Protein AF-0000000072488975 (afdb_homodimer)

InterPro domains:
  IPR004291 Transposase IS66, central domain [PF03050] (197-456)
  IPR052344 Transposase-related protein [PTHR33678] (22-481)

Foldseek 3Di:
DPPPPVVVVVVVVVVVVVVVVVVVVVVVVVVVVVVVVVVVVVVVVVVVVVVVVVVVVVVVVVVVVVVCVVVVADQDAVQQAVPPLVPGDPVRVVVRVPDDPPDPPPDDPDDPPPDPPPPDDDDPDDDDDDDDDDQADPPPRDGCVPPDDDDDDDDDDDDDPQQEDDDDDDDWDWDQDPPPRDTDGPDDDDDPQPPDDDDLLVLLVLLCCCQVVLAALVVSQVCCCVRHVDHDDSVVNLVSLLLLLVLCVVVLVVLLVVLLVDAEKEKDKDWADEQNAIWIWIWIDALQFIAIATGRDPALVVVCVSNPPSQQRHEYEYALDVRNVVDRHVAYAHAVSNVLSNLVNQCVVPVPDCLSVQVNVLLVVLLVVCVVVLADADDCVVSLVSLVVSLPDDCVVDDVSVVVSSVSCVVCSVRQNVCNRGSSYDNHSVVRVVLCVSVVVSCVNHPHHHHPSSVRSSSSLSRQQVSCVSVVHDSSVSSSVSD/DPPPPVVVVVVVVVVVVVVVVVVVVVVVVVVVVVVVVVVVVVVVVVVVVVVVVVVVVVVVVVVVVVVCVVVVADQDAVQQAVPPLVPGDPVRVVVRVPDDPPDPPPDDPDDDPPDPPPPDDDDPDDDDDDDDDDQADPPPRDGCPPPDDDDDDDDDDDDDPQQEDDDDDDDWDWDQDPPPRDTDGPDDDDDPQPPDDDDLLVLLVLLCCCQVVLAALVVSQVCCCVRHVDHDDSVVNLVSLLLLLVLCVVVLVVLLVVLLVDAEKEKDKDWADEQNAIWIWIWIDALQFIAIATGRDPALVVVCVSNPPSQQRHEYEYALDVRNVVDRHVHYAHAVSNVLSNLVNQCVVPVVDCLSVQVNVLLVVLLVVCVVVLADADDCVVSLVSLVVSLPDDCVVDDVSVVVSSVSCVVCSVRQNVCNRGSSYDNHNVVRVVLCVSVVVSCVNHPHHHHPSSVRSSSSLSRQQVSCVSVVHHSSVSSSVSD

Radius of gyration: 43.33 Å; Cα contacts (8 Å, |Δi|>4): 1420; chains: 2; bounding box: 83×183×120 Å

Nearest PDB structures (foldseek):
  6xg8-assembly1_A  TM=6.462E-01  e=2.838E-07  Acetivibrio thermocellus ATCC 27405
  6xgx-assembly1_B  TM=6.124E-01  e=3.866E-06  Acetivibrio thermocellus ATCC 27405
  7u32-assembly1_F  TM=2.667E-01  e=1.579E-02  Visna/maedi virus EV1 KV1772
  6xg8-assembly1_A  TM=5.876E-01  e=4.178E-07  Acetivibrio thermocellus ATCC 27405
  6xgx-assembly1_B  TM=6.018E-01  e=5.682E-06  Acetivibrio thermocellus ATCC 27405

Structure (mmCIF, N/CA/C/O backbone):
data_AF-0000000072488975-model_v1
#
loop_
_entity.id
_entity.type
_entity.pdbx_description
1 polymer Transposase
#
loop_
_atom_site.group_PDB
_atom_site.id
_atom_site.type_symbol
_atom_site.label_atom_id
_atom_site.label_alt_id
_atom_site.label_comp_id
_atom_site.label_asym_id
_atom_site.label_entity_id
_atom_site.label_seq_id
_atom_site.pdbx_PDB_ins_code
_atom_site.Cartn_x
_atom_site.Cartn_y
_atom_site.Cartn_z
_atom_site.occupancy
_atom_site.B_iso_or_equiv
_atom_site.auth_seq_id
_atom_site.auth_comp_id
_atom_site.auth_asym_id
_atom_site.auth_atom_id
_atom_site.pdbx_PDB_model_num
ATOM 1 N N . MET A 1 1 ? -13.312 122.438 52.625 1 31.11 1 MET A N 1
ATOM 2 C CA . MET A 1 1 ? -12.516 121.625 51.75 1 31.11 1 MET A CA 1
ATOM 3 C C . MET A 1 1 ? -12.344 120.188 52.344 1 31.11 1 MET A C 1
ATOM 5 O O . MET A 1 1 ? -11.375 119.5 52.031 1 31.11 1 MET A O 1
ATOM 9 N N . LYS A 1 2 ? -13.086 119.812 53.25 1 50.75 2 LYS A N 1
ATOM 10 C CA . LYS A 1 2 ? -13.188 118.688 54.156 1 50.75 2 LYS A CA 1
ATOM 11 C C . LYS A 1 2 ? -13.5 117.375 53.406 1 50.75 2 LYS A C 1
ATOM 13 O O . LYS A 1 2 ? -13.727 116.312 54.031 1 50.75 2 LYS A O 1
ATOM 18 N N . GLN A 1 3 ? -13.836 117.438 52.031 1 47.75 3 GLN A N 1
ATOM 19 C CA . GLN A 1 3 ? -14.445 116.375 51.281 1 47.75 3 GLN A CA 1
ATOM 20 C C . GLN A 1 3 ? -13.422 115.312 50.938 1 47.75 3 GLN A C 1
ATOM 22 O O . GLN A 1 3 ? -13.758 114.312 50.281 1 47.75 3 GLN A O 1
ATOM 27 N N . PRO A 1 4 ? -12.172 115.438 51.031 1 54.09 4 PRO A N 1
ATOM 28 C CA . PRO A 1 4 ? -11.156 114.562 50.438 1 54.09 4 PRO A CA 1
ATOM 29 C C . PRO A 1 4 ? -11.031 113.25 51.125 1 54.09 4 PRO A C 1
ATOM 31 O O . PRO A 1 4 ? -10.602 112.25 50.5 1 54.09 4 PRO A O 1
ATOM 34 N N . VAL A 1 5 ? -11.367 113.062 52.312 1 56.78 5 VAL A N 1
ATOM 35 C CA . VAL A 1 5 ? -11.055 111.875 53.125 1 56.78 5 VAL A CA 1
ATOM 36 C C . VAL A 1 5 ? -12.039 110.75 52.812 1 56.78 5 VAL A C 1
ATOM 38 O O . VAL A 1 5 ? -11.664 109.562 52.781 1 56.78 5 VAL A O 1
ATOM 41 N N . ASN A 1 6 ? -13.281 111.062 52.469 1 58.75 6 ASN A N 1
ATOM 42 C CA . ASN A 1 6 ? -14.312 110.062 52.188 1 58.75 6 ASN A CA 1
ATOM 43 C C . ASN A 1 6 ? -14.008 109.312 50.906 1 58.75 6 ASN A C 1
ATOM 45 O O . ASN A 1 6 ? -14.336 108.125 50.781 1 58.75 6 ASN A O 1
ATOM 49 N N . ASP A 1 7 ? -13.172 109.875 50.062 1 67.5 7 ASP A N 1
ATOM 50 C CA . ASP A 1 7 ? -12.859 109.312 48.75 1 67.5 7 ASP A CA 1
ATOM 51 C C . ASP A 1 7 ? -11.773 108.25 48.844 1 67.5 7 ASP A C 1
ATOM 53 O O . ASP A 1 7 ? -11.828 107.188 48.156 1 67.5 7 ASP A O 1
ATOM 57 N N . ILE A 1 8 ? -11.07 108.25 49.875 1 71.88 8 ILE A N 1
ATOM 58 C CA . ILE A 1 8 ? -9.938 107.375 49.969 1 71.88 8 ILE A CA 1
ATOM 59 C C . ILE A 1 8 ? -10.391 106.062 50.594 1 71.88 8 ILE A C 1
ATOM 61 O O . ILE A 1 8 ? -9.938 104.938 50.188 1 71.88 8 ILE A O 1
ATOM 65 N N . THR A 1 9 ? -11.367 106.188 51.5 1 73.94 9 THR A N 1
ATOM 66 C CA . THR A 1 9 ? -11.906 105 52.156 1 73.94 9 THR A CA 1
ATOM 67 C C . THR A 1 9 ? -12.68 104.125 51.156 1 73.94 9 THR A C 1
ATOM 69 O O . THR A 1 9 ? -12.594 102.938 51.188 1 73.94 9 THR A O 1
ATOM 72 N N . GLU A 1 10 ? -13.305 104.812 50.25 1 78.94 10 GLU A N 1
ATOM 73 C CA . GLU A 1 10 ? -14.062 104.125 49.219 1 78.94 10 GLU A CA 1
ATOM 74 C C . GLU A 1 10 ? -13.133 103.438 48.219 1 78.94 10 GLU A C 1
ATOM 76 O O . GLU A 1 10 ? -13.383 102.312 47.75 1 78.94 10 GLU A O 1
ATOM 81 N N . VAL A 1 11 ? -12.039 104.125 48 1 79.31 11 VAL A N 1
ATOM 82 C CA . VAL A 1 11 ? -11.055 103.625 47.062 1 79.31 11 VAL A CA 1
ATOM 83 C C . VAL A 1 11 ? -10.328 102.375 47.656 1 79.31 11 VAL A C 1
ATOM 85 O O . VAL A 1 11 ? -10.133 101.375 47 1 79.31 11 VAL A O 1
ATOM 88 N N . LEU A 1 12 ? -10.086 102.5 48.969 1 79.94 12 LEU A N 1
ATOM 89 C CA . LEU A 1 12 ? -9.398 101.438 49.688 1 79.94 12 LEU A CA 1
ATOM 90 C C . LEU A 1 12 ? -10.312 100.188 49.812 1 79.94 12 LEU A C 1
ATOM 92 O O . LEU A 1 12 ? -9.859 99.062 49.688 1 79.94 12 LEU A O 1
ATOM 96 N N . ARG A 1 13 ? -11.57 100.5 50 1 80.19 13 ARG A N 1
ATOM 97 C CA . ARG A 1 13 ? -12.555 99.438 50.062 1 80.19 13 ARG A CA 1
ATOM 98 C C . ARG A 1 13 ? -12.703 98.75 48.688 1 80.19 13 ARG A C 1
ATOM 100 O O . ARG A 1 13 ? -12.82 97.5 48.625 1 80.19 13 ARG A O 1
ATOM 107 N N . GLY A 1 14 ? -12.594 99.562 47.656 1 80.5 14 GLY A N 1
ATOM 108 C CA . GLY A 1 14 ? -12.664 99 46.312 1 80.5 14 GLY A CA 1
ATOM 109 C C . GLY A 1 14 ? -11.461 98.188 45.938 1 80.5 14 GLY A C 1
ATOM 110 O O . GLY A 1 14 ? -11.602 97.125 45.344 1 80.5 14 GLY A O 1
ATOM 111 N N . LEU A 1 15 ? -10.297 98.625 46.438 1 82.31 15 LEU A N 1
ATOM 112 C CA . LEU A 1 15 ? -9.055 97.875 46.156 1 82.31 15 LEU A CA 1
ATOM 113 C C . LEU A 1 15 ? -8.977 96.562 46.969 1 82.31 15 LEU A C 1
ATOM 115 O O . LEU A 1 15 ? -8.516 95.562 46.469 1 82.31 15 LEU A O 1
ATOM 119 N N . SER A 1 16 ? -9.492 96.688 48.188 1 82.25 16 SER A N 1
ATOM 120 C CA . SER A 1 16 ? -9.531 95.5 49.031 1 82.25 16 SER A CA 1
ATOM 121 C C . SER A 1 16 ? -10.477 94.438 48.5 1 82.25 16 SER A C 1
ATOM 123 O O . SER A 1 16 ? -10.172 93.25 48.531 1 82.25 16 SER A O 1
ATOM 125 N N . ALA A 1 17 ? -11.539 95 47.875 1 83.88 17 ALA A N 1
ATOM 126 C CA . ALA A 1 17 ? -12.5 94.125 47.25 1 83.88 17 ALA A CA 1
ATOM 127 C C . ALA A 1 17 ? -11.922 93.438 46 1 83.88 17 ALA A C 1
ATOM 129 O O . ALA A 1 17 ? -12.133 92.25 45.75 1 83.88 17 ALA A O 1
ATOM 130 N N . GLN A 1 18 ? -11.094 94.125 45.312 1 84.75 18 GLN A N 1
ATOM 131 C CA . GLN A 1 18 ? -10.453 93.625 44.094 1 84.75 18 GLN A CA 1
ATOM 132 C C . GLN A 1 18 ? -9.383 92.625 44.438 1 84.75 18 GLN A C 1
ATOM 134 O O . GLN A 1 18 ? -9.273 91.562 43.781 1 84.75 18 GLN A O 1
ATOM 139 N N . ILE A 1 19 ? -8.688 92.812 45.5 1 85.75 19 ILE A N 1
ATOM 140 C CA . ILE A 1 19 ? -7.633 91.875 45.969 1 85.75 19 ILE A CA 1
ATOM 141 C C . ILE A 1 19 ? -8.25 90.562 46.438 1 85.75 19 ILE A C 1
ATOM 143 O O . ILE A 1 19 ? -7.738 89.5 46.125 1 85.75 19 ILE A O 1
ATOM 147 N N . GLU A 1 20 ? -9.445 90.75 47.031 1 86 20 GLU A N 1
ATOM 148 C CA . GLU A 1 20 ? -10.133 89.562 47.5 1 86 20 GLU A CA 1
ATOM 149 C C . GLU A 1 20 ? -10.656 88.75 46.344 1 86 20 GLU A C 1
ATOM 151 O O . GLU A 1 20 ? -10.578 87.5 46.375 1 86 20 GLU A O 1
ATOM 156 N N . SER A 1 21 ? -11.062 89.438 45.312 1 88.12 21 SER A N 1
ATOM 157 C CA . SER A 1 21 ? -11.586 88.75 44.125 1 88.12 21 SER A CA 1
ATOM 158 C C . SER A 1 21 ? -10.469 88.062 43.344 1 88.12 21 SER A C 1
ATOM 160 O O . SER A 1 21 ? -10.633 86.938 42.875 1 88.12 21 SER A O 1
ATOM 162 N N . MET A 1 22 ? -9.305 88.625 43.344 1 87 22 MET A N 1
ATOM 163 C CA . MET A 1 22 ? -8.156 88.125 42.625 1 87 22 MET A CA 1
ATOM 164 C C . MET A 1 22 ? -7.562 86.938 43.344 1 87 22 MET A C 1
ATOM 166 O O . MET A 1 22 ? -7.148 85.938 42.719 1 87 22 MET A O 1
ATOM 170 N N . GLN A 1 23 ? -7.703 87 44.688 1 86.94 23 GLN A N 1
ATOM 171 C CA . GLN A 1 23 ? -7.227 85.875 45.469 1 86.94 23 GLN A CA 1
ATOM 172 C C . GLN A 1 23 ? -8.117 84.625 45.281 1 86.94 23 GLN A C 1
ATOM 174 O O . GLN A 1 23 ? -7.621 83.5 45.188 1 86.94 23 GLN A O 1
ATOM 179 N N . LYS A 1 24 ? -9.391 84.938 45.094 1 87.75 24 LYS A N 1
ATOM 180 C CA . LYS A 1 24 ? -10.328 83.875 44.844 1 87.75 24 LYS A CA 1
ATOM 181 C C . LYS A 1 24 ? -10.086 83.188 43.469 1 87.75 24 LYS A C 1
ATOM 183 O O . LYS A 1 24 ? -10.148 82 43.344 1 87.75 24 LYS A O 1
ATOM 188 N N . THR A 1 25 ? -9.703 83.938 42.531 1 88.62 25 THR A N 1
ATOM 189 C CA . THR A 1 25 ? -9.43 83.5 41.188 1 88.62 25 THR A CA 1
ATOM 190 C C . THR A 1 25 ? -8.141 82.688 41.156 1 88.62 25 THR A C 1
ATOM 192 O O . THR A 1 25 ? -8.078 81.625 40.531 1 88.62 25 THR A O 1
ATOM 195 N N . ILE A 1 26 ? -7.16 83.125 41.906 1 88.75 26 ILE A N 1
ATOM 196 C CA . ILE A 1 26 ? -5.875 82.438 42 1 88.75 26 ILE A CA 1
ATOM 197 C C . ILE A 1 26 ? -6.059 81.062 42.656 1 88.75 26 ILE A C 1
ATOM 199 O O . ILE A 1 26 ? -5.535 80.062 42.156 1 88.75 26 ILE A O 1
ATOM 203 N N . ASP A 1 27 ? -6.945 81.062 43.656 1 87.25 27 ASP A N 1
ATOM 204 C CA . ASP A 1 27 ? -7.195 79.875 44.375 1 87.25 27 ASP A CA 1
ATOM 205 C C . ASP A 1 27 ? -7.984 78.875 43.531 1 87.25 27 ASP A C 1
ATOM 207 O O . ASP A 1 27 ? -7.699 77.688 43.531 1 87.25 27 ASP A O 1
ATOM 211 N N . SER A 1 28 ? -8.836 79.438 42.75 1 89.06 28 SER A N 1
ATOM 212 C CA . SER A 1 28 ? -9.656 78.562 41.875 1 89.06 28 SER A CA 1
ATOM 213 C C . SER A 1 28 ? -8.828 78 40.719 1 89.06 28 SER A C 1
ATOM 215 O O . SER A 1 28 ? -8.961 76.812 40.406 1 89.06 28 SER A O 1
ATOM 217 N N . GLN A 1 29 ? -7.914 78.75 40.219 1 87.75 29 GLN A N 1
ATOM 218 C CA . GLN A 1 29 ? -7.059 78.312 39.125 1 87.75 29 GLN A CA 1
ATOM 219 C C . GLN A 1 29 ? -6.047 77.25 39.594 1 87.75 29 GLN A C 1
ATOM 221 O O . GLN A 1 29 ? -5.75 76.312 38.906 1 87.75 29 GLN A O 1
ATOM 226 N N . HIS A 1 30 ? -5.668 77.5 40.844 1 87.88 30 HIS A N 1
ATOM 227 C CA . HIS A 1 30 ? -4.746 76.5 41.438 1 87.88 30 HIS A CA 1
ATOM 228 C C . HIS A 1 30 ? -5.422 75.188 41.625 1 87.88 30 HIS A C 1
ATOM 230 O O . HIS A 1 30 ? -4.828 74.125 41.344 1 87.88 30 HIS A O 1
ATOM 236 N N . ALA A 1 31 ? -6.676 75.312 42.031 1 86.44 31 ALA A N 1
ATOM 237 C CA . ALA A 1 31 ? -7.449 74.125 42.219 1 86.44 31 ALA A CA 1
ATOM 238 C C . ALA A 1 31 ? -7.668 73.375 40.906 1 86.44 31 ALA A C 1
ATOM 240 O O . ALA A 1 31 ? -7.559 72.125 40.844 1 86.44 31 ALA A O 1
ATOM 241 N N . THR A 1 32 ? -7.836 74.062 39.875 1 87.81 32 THR A N 1
ATOM 242 C CA . THR A 1 32 ? -8.062 73.562 38.531 1 87.81 32 THR A CA 1
ATOM 243 C C . THR A 1 32 ? -6.781 72.938 38 1 87.81 32 THR A C 1
ATOM 245 O O . THR A 1 32 ? -6.824 71.812 37.406 1 87.81 32 THR A O 1
ATOM 248 N N . ILE A 1 33 ? -5.688 73.5 38.25 1 86.94 33 ILE A N 1
ATOM 249 C CA . ILE A 1 33 ? -4.395 73 37.812 1 86.94 33 ILE A CA 1
ATOM 250 C C . ILE A 1 33 ? -4.098 71.688 38.469 1 86.94 33 ILE A C 1
ATOM 252 O O . ILE A 1 33 ? -3.658 70.75 37.844 1 86.94 33 ILE A O 1
ATOM 256 N N . CYS A 1 34 ? -4.469 71.688 39.781 1 85.88 34 CYS A N 1
ATOM 257 C CA . CYS A 1 34 ? -4.23 70.438 40.531 1 85.88 34 CYS A CA 1
ATOM 258 C C . CYS A 1 34 ? -5.09 69.312 40 1 85.88 34 CYS A C 1
ATOM 260 O O . CYS A 1 34 ? -4.613 68.188 39.844 1 85.88 34 CYS A O 1
ATOM 262 N N . GLN A 1 35 ? -6.234 69.625 39.594 1 86.62 35 GLN A N 1
ATOM 263 C CA . GLN A 1 35 ? -7.168 68.625 39.094 1 86.62 35 GLN A CA 1
ATOM 264 C C . GLN A 1 35 ? -6.746 68.125 37.719 1 86.62 35 GLN A C 1
ATOM 266 O O . GLN A 1 35 ? -6.758 66.875 37.469 1 86.62 35 GLN A O 1
ATOM 271 N N . ILE A 1 36 ? -6.273 68.938 36.875 1 85.88 36 ILE A N 1
ATOM 272 C CA . ILE A 1 36 ? -5.887 68.562 35.5 1 85.88 36 ILE A CA 1
ATOM 273 C C . ILE A 1 36 ? -4.598 67.75 35.531 1 85.88 36 ILE A C 1
ATOM 275 O O . ILE A 1 36 ? -4.449 66.812 34.781 1 85.88 36 ILE A O 1
ATOM 279 N N . ASN A 1 37 ? -3.824 68.125 36.531 1 85.44 37 ASN A N 1
ATOM 280 C CA . ASN A 1 37 ? -2.584 67.375 36.688 1 85.44 37 ASN A CA 1
ATOM 281 C C . ASN A 1 37 ? -2.85 65.938 37.156 1 85.44 37 ASN A C 1
ATOM 283 O O . ASN A 1 37 ? -2.201 65 36.688 1 85.44 37 ASN A O 1
ATOM 287 N N . ARG A 1 38 ? -3.814 65.812 37.969 1 84.88 38 ARG A N 1
ATOM 288 C CA . ARG A 1 38 ? -4.191 64.5 38.438 1 84.88 38 ARG A CA 1
ATOM 289 C C . ARG A 1 38 ? -4.766 63.656 37.312 1 84.88 38 ARG A C 1
ATOM 291 O O . ARG A 1 38 ? -4.426 62.469 37.156 1 84.88 38 ARG A O 1
ATOM 298 N N . ASN A 1 39 ? -5.484 64.312 36.531 1 84.19 39 ASN A N 1
ATOM 299 C CA . ASN A 1 39 ? -6.066 63.625 35.375 1 84.19 39 ASN A CA 1
ATOM 300 C C . ASN A 1 39 ? -5.004 63.25 34.344 1 84.19 39 ASN A C 1
ATOM 302 O O . ASN A 1 39 ? -5.051 62.156 33.75 1 84.19 39 ASN A O 1
ATOM 306 N N . GLY A 1 40 ? -4.105 64.188 34.219 1 82.5 40 GLY A N 1
ATOM 307 C CA . GLY A 1 40 ? -3.01 63.938 33.281 1 82.5 40 GLY A CA 1
ATOM 308 C C . GLY A 1 40 ? -2.156 62.75 33.688 1 82.5 40 GLY A C 1
ATOM 309 O O . GLY A 1 40 ? -1.765 61.938 32.844 1 82.5 40 GLY A O 1
ATOM 310 N N . GLN A 1 41 ? -2.043 62.656 35 1 84.75 41 GLN A N 1
ATOM 311 C CA . GLN A 1 41 ? -1.257 61.531 35.5 1 84.75 41 GLN A CA 1
ATOM 312 C C . GLN A 1 41 ? -1.995 60.219 35.312 1 84.75 41 GLN A C 1
ATOM 314 O O . GLN A 1 41 ? -1.383 59.188 35 1 84.75 41 GLN A O 1
ATOM 319 N N . ALA A 1 42 ? -3.213 60.281 35.5 1 85.88 42 ALA A N 1
ATOM 320 C CA . ALA A 1 42 ? -4.035 59.094 35.312 1 85.88 42 ALA A CA 1
ATOM 321 C C . ALA A 1 42 ? -4.031 58.656 33.844 1 85.88 42 ALA A C 1
ATOM 323 O O . ALA A 1 42 ? -3.945 57.469 33.562 1 85.88 42 ALA A O 1
ATOM 324 N N . GLN A 1 43 ? -4.023 59.531 32.969 1 86.44 43 GLN A N 1
ATOM 325 C CA . GLN A 1 43 ? -4.008 59.25 31.547 1 86.44 43 GLN A CA 1
ATOM 326 C C . GLN A 1 43 ? -2.664 58.656 31.109 1 86.44 43 GLN A C 1
ATOM 328 O O . GLN A 1 43 ? -2.613 57.719 30.312 1 86.44 43 GLN A O 1
ATOM 333 N N . LEU A 1 44 ? -1.677 59.188 31.75 1 85.5 44 LEU A N 1
ATOM 334 C CA . LEU A 1 44 ? -0.343 58.688 31.453 1 85.5 44 LEU A CA 1
ATOM 335 C C . LEU A 1 44 ? -0.189 57.25 31.922 1 85.5 44 LEU A C 1
ATOM 337 O O . LEU A 1 44 ? 0.418 56.406 31.219 1 85.5 44 LEU A O 1
ATOM 341 N N . ARG A 1 45 ? -0.758 56.906 33.031 1 84.69 45 ARG A N 1
ATOM 342 C CA . ARG A 1 45 ? -0.726 55.562 33.531 1 84.69 45 ARG A CA 1
ATOM 343 C C . ARG A 1 45 ? -1.509 54.625 32.625 1 84.69 45 ARG A C 1
ATOM 345 O O . ARG A 1 45 ? -1.072 53.5 32.344 1 84.69 45 ARG A O 1
ATOM 352 N N . LYS A 1 46 ? -2.523 55.125 32.156 1 87.5 46 LYS A N 1
ATOM 353 C CA . LYS A 1 46 ? -3.348 54.344 31.25 1 87.5 46 LYS A CA 1
ATOM 354 C C . LYS A 1 46 ? -2.627 54.094 29.922 1 87.5 46 LYS A C 1
ATOM 356 O O . LYS A 1 46 ? -2.68 52.969 29.375 1 87.5 46 LYS A O 1
ATOM 361 N N . ILE A 1 47 ? -1.987 55.031 29.469 1 85.94 47 ILE A N 1
ATOM 362 C CA . ILE A 1 47 ? -1.227 54.906 28.234 1 85.94 47 ILE A CA 1
ATOM 363 C C . ILE A 1 47 ? -0.118 53.875 28.406 1 85.94 47 ILE A C 1
ATOM 365 O O . ILE A 1 47 ? 0.083 53.031 27.531 1 85.94 47 ILE A O 1
ATOM 369 N N . GLN A 1 48 ? 0.483 53.938 29.516 1 85.38 48 GLN A N 1
ATOM 370 C CA . GLN A 1 48 ? 1.555 53 29.781 1 85.38 48 GLN A CA 1
ATOM 371 C C . GLN A 1 48 ? 1.015 51.562 29.875 1 85.38 48 GLN A C 1
ATOM 373 O O . GLN A 1 48 ? 1.63 50.625 29.359 1 85.38 48 GLN A O 1
ATOM 378 N N . SER A 1 49 ? -0.057 51.469 30.438 1 86.5 49 SER A N 1
ATOM 379 C CA . SER A 1 49 ? -0.696 50.156 30.562 1 86.5 49 SER A CA 1
ATOM 380 C C . SER A 1 49 ? -1.111 49.625 29.188 1 86.5 49 SER A C 1
ATOM 382 O O . SER A 1 49 ? -0.897 48.438 28.891 1 86.5 49 SER A O 1
ATOM 384 N N . LEU A 1 50 ? -1.576 50.406 28.438 1 85.69 50 LEU A N 1
ATOM 385 C CA . LEU A 1 50 ? -2.029 50.031 27.109 1 85.69 50 LEU A CA 1
ATOM 386 C C . LEU A 1 50 ? -0.846 49.656 26.219 1 85.69 50 LEU A C 1
ATOM 388 O O . LEU A 1 50 ? -0.918 48.719 25.438 1 85.69 50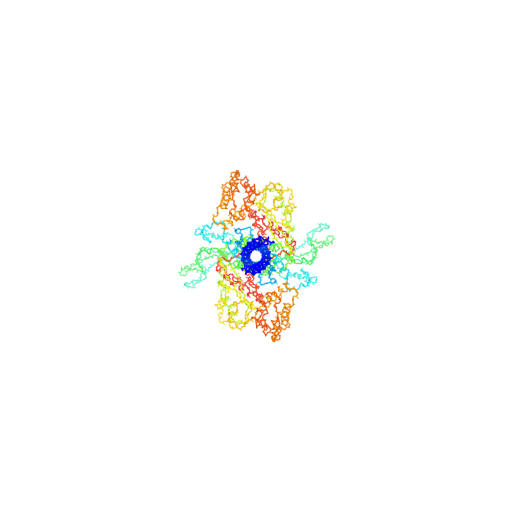 LEU A O 1
ATOM 392 N N . GLU A 1 51 ? 0.13 50.406 26.391 1 84.56 51 GLU A N 1
ATOM 393 C CA . GLU A 1 51 ? 1.34 50.094 25.625 1 84.56 51 GLU A CA 1
ATOM 394 C C . GLU A 1 51 ? 1.933 48.75 26.031 1 84.56 51 GLU A C 1
ATOM 396 O O . GLU A 1 51 ? 2.408 48 25.172 1 84.56 51 GLU A O 1
ATOM 401 N N . ARG A 1 52 ? 1.885 48.469 27.188 1 83.25 52 ARG A N 1
ATOM 402 C CA . ARG A 1 52 ? 2.348 47.188 27.672 1 83.25 52 ARG A CA 1
ATOM 403 C C . ARG A 1 52 ? 1.475 46.062 27.141 1 83.25 52 ARG A C 1
ATOM 405 O O . ARG A 1 52 ? 1.985 45 26.719 1 83.25 52 ARG A O 1
ATOM 412 N N . MET A 1 53 ? 0.29 46.312 27.156 1 84.12 53 MET A N 1
ATOM 413 C CA . MET A 1 53 ? -0.648 45.344 26.625 1 84.12 53 MET A CA 1
ATOM 414 C C . MET A 1 53 ? -0.436 45.125 25.141 1 84.12 53 MET A C 1
ATOM 416 O O . MET A 1 53 ? -0.495 43.969 24.656 1 84.12 53 MET A O 1
ATOM 420 N N . LEU A 1 54 ? -0.214 46.094 24.484 1 82.06 54 LEU A N 1
ATOM 421 C CA . LEU A 1 54 ? 0.03 46 23.047 1 82.06 54 LEU A CA 1
ATOM 422 C C . LEU A 1 54 ? 1.307 45.219 22.75 1 82.06 54 LEU A C 1
ATOM 424 O O . LEU A 1 54 ? 1.345 44.438 21.828 1 82.06 54 LEU A O 1
ATOM 428 N N . LYS A 1 55 ? 2.201 45.531 23.516 1 80.81 55 LYS A N 1
ATOM 429 C CA . LYS A 1 55 ? 3.465 44.812 23.344 1 80.81 55 LYS A CA 1
ATOM 430 C C . LYS A 1 55 ? 3.293 43.312 23.609 1 80.81 55 LYS A C 1
ATOM 432 O O . LYS A 1 55 ? 3.848 42.469 22.891 1 80.81 55 LYS A O 1
ATOM 437 N N . LYS A 1 56 ? 2.609 43 24.516 1 80.44 56 LYS A N 1
ATOM 438 C CA . LYS A 1 56 ? 2.322 41.625 24.828 1 80.44 56 LYS A CA 1
ATOM 439 C C . LYS A 1 56 ? 1.541 40.938 23.703 1 80.44 56 LYS A C 1
ATOM 441 O O . LYS A 1 56 ? 1.843 39.812 23.328 1 80.44 56 LYS A O 1
ATOM 446 N N . LYS A 1 57 ? 0.666 41.594 23.25 1 79.5 57 LYS A N 1
ATOM 447 C CA . LYS A 1 57 ? -0.158 41.062 22.172 1 79.5 57 LYS A CA 1
ATOM 448 C C . LYS A 1 57 ? 0.643 40.906 20.891 1 79.5 57 LYS A C 1
ATOM 450 O O . LYS A 1 57 ? 0.455 39.969 20.141 1 79.5 57 LYS A O 1
ATOM 455 N N . ASP A 1 58 ? 1.445 41.844 20.703 1 77.25 58 ASP A N 1
ATOM 456 C CA . ASP A 1 58 ? 2.338 41.781 19.547 1 77.25 58 ASP A CA 1
ATOM 457 C C . ASP A 1 58 ? 3.234 40.531 19.641 1 77.25 58 ASP A C 1
ATOM 459 O O . ASP A 1 58 ? 3.451 39.844 18.656 1 77.25 58 ASP A O 1
ATOM 463 N N . LYS A 1 59 ? 3.67 40.344 20.703 1 77.06 59 LYS A N 1
ATOM 464 C CA . LYS A 1 59 ? 4.484 39.156 20.922 1 77.06 59 LYS A CA 1
ATOM 465 C C . LYS A 1 59 ? 3.672 37.875 20.703 1 77.06 59 LYS A C 1
ATOM 467 O O . LYS A 1 59 ? 4.156 36.938 20.094 1 77.06 59 LYS A O 1
ATOM 472 N N . GLU A 1 60 ? 2.592 37.969 21.219 1 77 60 GLU A N 1
ATOM 473 C CA . GLU A 1 60 ? 1.697 36.812 21.031 1 77 60 GLU A CA 1
ATOM 474 C C . GLU A 1 60 ? 1.353 36.625 19.562 1 77 60 GLU A C 1
ATOM 476 O O . GLU A 1 60 ? 1.296 35.5 19.078 1 77 60 GLU A O 1
ATOM 481 N N . LEU A 1 61 ? 1.091 37.594 18.969 1 74.25 61 LEU A N 1
ATOM 482 C CA . LEU A 1 61 ? 0.797 37.562 17.531 1 74.25 61 LEU A CA 1
ATOM 483 C C . LEU A 1 61 ? 1.984 37 16.75 1 74.25 61 LEU A C 1
ATOM 485 O O . LEU A 1 61 ? 1.809 36.188 15.844 1 74.25 61 LEU A O 1
ATOM 489 N N . GLU A 1 62 ? 2.99 37.531 17.078 1 71.06 62 GLU A N 1
ATOM 490 C CA . GLU A 1 62 ? 4.211 37.031 16.438 1 71.06 62 GLU A CA 1
ATOM 491 C C . GLU A 1 62 ? 4.398 35.531 16.672 1 71.06 62 GLU A C 1
ATOM 493 O O . GLU A 1 62 ? 4.77 34.812 15.75 1 71.06 62 GLU A O 1
ATOM 498 N N . GLU A 1 63 ? 4.176 35.188 17.734 1 69.81 63 GLU A N 1
ATOM 499 C CA . GLU A 1 63 ? 4.289 33.781 18.078 1 69.81 63 GLU A CA 1
ATOM 500 C C . GLU A 1 63 ? 3.252 32.938 17.328 1 69.81 63 GLU A C 1
ATOM 502 O O . GLU A 1 63 ? 3.562 31.859 16.812 1 69.81 63 GLU A O 1
ATOM 507 N N . LEU A 1 64 ? 2.195 33.469 17.359 1 66.81 64 LEU A N 1
ATOM 508 C CA . LEU A 1 64 ? 1.125 32.75 16.672 1 66.81 64 LEU A CA 1
ATOM 509 C C . LEU A 1 64 ? 1.371 32.719 15.164 1 66.81 64 LEU A C 1
ATOM 511 O O . LEU A 1 64 ? 1.116 31.719 14.5 1 66.81 64 LEU A O 1
ATOM 515 N N . ARG A 1 65 ? 1.745 33.812 14.719 1 63.22 65 ARG A N 1
ATOM 516 C CA . ARG A 1 65 ? 2.096 33.875 13.305 1 63.22 65 ARG A CA 1
ATOM 517 C C . ARG A 1 65 ? 3.232 32.906 12.977 1 63.22 65 ARG A C 1
ATOM 519 O O . ARG A 1 65 ? 3.213 32.25 11.938 1 63.22 65 ARG A O 1
ATOM 526 N N . LYS A 1 66 ? 4.055 32.969 13.75 1 62.72 66 LYS A N 1
ATOM 527 C CA . LYS A 1 66 ? 5.145 32 13.602 1 62.72 66 LYS A CA 1
ATOM 528 C C . LYS A 1 66 ? 4.621 30.562 13.609 1 62.72 66 LYS A C 1
ATOM 530 O O . LYS A 1 66 ? 5.043 29.75 12.797 1 62.72 66 LYS A O 1
ATOM 535 N N . ARG A 1 67 ? 3.814 30.5 14.5 1 58.47 67 ARG A N 1
ATOM 536 C CA . ARG A 1 67 ? 3.207 29.172 14.586 1 58.47 67 ARG A CA 1
ATOM 537 C C . ARG A 1 67 ? 2.355 28.875 13.352 1 58.47 67 ARG A C 1
ATOM 539 O O . ARG A 1 67 ? 2.379 27.766 12.82 1 58.47 67 ARG A O 1
ATOM 546 N N . LEU A 1 68 ? 1.667 29.828 13.023 1 58.22 68 LEU A N 1
ATOM 547 C CA . LEU A 1 68 ? 0.826 29.703 11.844 1 58.22 68 LEU A CA 1
ATOM 548 C C . LEU A 1 68 ? 1.678 29.578 10.578 1 58.22 68 LEU A C 1
ATOM 550 O O . LEU A 1 68 ? 1.316 28.859 9.648 1 58.22 68 LEU A O 1
ATOM 554 N N . SER A 1 69 ? 2.557 30.469 10.438 1 55.06 69 SER A N 1
ATOM 555 C CA . SER A 1 69 ? 3.453 30.406 9.289 1 55.06 69 SER A CA 1
ATOM 556 C C . SER A 1 69 ? 3.994 29 9.07 1 55.06 69 SER A C 1
ATOM 558 O O . SER A 1 69 ? 4.227 28.594 7.934 1 55.06 69 SER A O 1
ATOM 560 N N . LYS A 1 70 ? 4.246 28.469 10.016 1 53.03 70 LYS A N 1
ATOM 561 C CA . LYS A 1 70 ? 4.641 27.078 9.891 1 53.03 70 LYS A CA 1
ATOM 562 C C . LYS A 1 70 ? 3.617 26.281 9.086 1 53.03 70 LYS A C 1
ATOM 564 O O . LYS A 1 70 ? 3.973 25.344 8.375 1 53.03 70 LYS A O 1
ATOM 569 N N . TYR A 1 71 ? 2.508 26.859 9.312 1 50.31 71 TYR A N 1
ATOM 570 C CA . TYR A 1 71 ? 1.426 26.219 8.578 1 50.31 71 TYR A CA 1
ATOM 571 C C . TYR A 1 71 ? 1.266 26.828 7.191 1 50.31 71 TYR A C 1
ATOM 573 O O . TYR A 1 71 ? 0.828 26.172 6.254 1 50.31 71 TYR A O 1
ATOM 581 N N . GLU A 1 72 ? 1.473 28.125 6.945 1 48.53 72 GLU A N 1
ATOM 582 C CA . GLU A 1 72 ? 1.264 28.844 5.691 1 48.53 72 GLU A CA 1
ATOM 583 C C . GLU A 1 72 ? 2.492 28.75 4.793 1 48.53 72 GLU A C 1
ATOM 585 O O . GLU A 1 72 ? 2.5 29.297 3.686 1 48.53 72 GLU A O 1
ATOM 590 N N . GLU A 1 73 ? 3.594 28.594 5.102 1 49.56 73 GLU A N 1
ATOM 591 C CA . GLU A 1 73 ? 4.754 28.375 4.238 1 49.56 73 GLU A CA 1
ATOM 592 C C . GLU A 1 73 ? 4.434 27.406 3.111 1 49.56 73 GLU A C 1
ATOM 594 O O . GLU A 1 73 ? 3.49 26.609 3.215 1 49.56 73 GLU A O 1
ATOM 599 N N . PRO A 1 74 ? 5.098 27.812 1.869 1 50.12 74 PRO A N 1
ATOM 600 C CA . PRO A 1 74 ? 4.84 26.859 0.79 1 50.12 74 PRO A CA 1
ATOM 601 C C . PRO A 1 74 ? 4.855 25.406 1.269 1 50.12 74 PRO A C 1
ATOM 603 O O . PRO A 1 74 ? 5.617 25.062 2.178 1 50.12 74 PRO A O 1
ATOM 606 N N . PRO A 1 75 ? 3.836 24.812 0.906 1 48.81 75 PRO A N 1
ATOM 607 C CA . PRO A 1 75 ? 3.721 23.438 1.379 1 48.81 75 PRO A CA 1
ATOM 608 C C . PRO A 1 75 ? 4.98 22.609 1.116 1 48.81 75 PRO A C 1
ATOM 610 O O . PRO A 1 75 ? 5.57 22.703 0.035 1 48.81 75 PRO A O 1
ATOM 613 N N . LYS A 1 76 ? 5.746 22.344 2.145 1 51.94 76 LYS A N 1
ATOM 614 C CA . LYS A 1 76 ? 6.91 21.469 2.023 1 51.94 76 LYS A CA 1
ATOM 615 C C . LYS A 1 76 ? 6.531 20.141 1.4 1 51.94 76 LYS A C 1
ATOM 617 O O . LYS A 1 76 ? 5.496 19.547 1.743 1 51.94 76 LYS A O 1
ATOM 622 N N . ASN A 1 77 ? 7.012 19.906 0.189 1 45.69 77 ASN A N 1
ATOM 623 C CA . ASN A 1 77 ? 6.812 18.609 -0.451 1 45.69 77 ASN A CA 1
ATOM 624 C C . ASN A 1 77 ? 8.133 17.859 -0.637 1 45.69 77 ASN A C 1
ATOM 626 O O . ASN A 1 77 ? 9.195 18.375 -0.283 1 45.69 77 ASN A O 1
ATOM 630 N N . SER A 1 78 ? 8.117 16.641 -0.849 1 45.09 78 SER A N 1
ATOM 631 C CA . SER A 1 78 ? 9.312 15.805 -0.972 1 45.09 78 SER A CA 1
ATOM 632 C C . SER A 1 78 ? 10.266 16.359 -2.023 1 45.09 78 SER A C 1
ATOM 634 O O . SER A 1 78 ? 11.453 16.031 -2.033 1 45.09 78 SER A O 1
ATOM 636 N N . GLY A 1 79 ? 9.672 17.219 -2.945 1 42.44 79 GLY A N 1
ATOM 637 C CA . GLY A 1 79 ? 10.508 17.766 -3.998 1 42.44 79 GLY A CA 1
ATOM 638 C C . GLY A 1 79 ? 11.297 18.984 -3.559 1 42.44 79 GLY A C 1
ATOM 639 O O . GLY A 1 79 ? 12.289 19.359 -4.191 1 42.44 79 GLY A O 1
ATOM 640 N N . ASN A 1 80 ? 10.773 19.703 -2.488 1 45.62 80 ASN A N 1
ATOM 641 C CA . ASN A 1 80 ? 11.398 20.969 -2.131 1 45.62 80 ASN A CA 1
ATOM 642 C C . ASN A 1 80 ? 11.852 20.969 -0.673 1 45.62 80 ASN A C 1
ATOM 644 O O . ASN A 1 80 ? 12.258 22.016 -0.154 1 45.62 80 ASN A O 1
ATOM 648 N N . SER A 1 81 ? 11.523 19.75 -0.057 1 48.94 81 SER A N 1
ATOM 649 C CA . SER A 1 81 ? 11.914 19.656 1.345 1 48.94 81 SER A CA 1
ATOM 650 C C . SER A 1 81 ? 12.352 18.25 1.707 1 48.94 81 SER A C 1
ATOM 652 O O . SER A 1 81 ? 12.398 17.359 0.847 1 48.94 81 SER A O 1
ATOM 654 N N . SER A 1 82 ? 12.867 18.125 2.902 1 46.12 82 SER A N 1
ATOM 655 C CA . SER A 1 82 ? 13.273 16.812 3.396 1 46.12 82 SER A CA 1
ATOM 656 C C . SER A 1 82 ? 12.062 15.992 3.838 1 46.12 82 SER A C 1
ATOM 658 O O . SER A 1 82 ? 12.219 14.969 4.508 1 46.12 82 SER A O 1
ATOM 660 N N . THR A 1 83 ? 10.938 16.594 3.504 1 47.97 83 THR A N 1
ATOM 661 C CA . THR A 1 83 ? 9.734 15.883 3.896 1 47.97 83 THR A CA 1
ATOM 662 C C . THR A 1 83 ? 9.539 14.633 3.047 1 47.97 83 THR A C 1
ATOM 664 O O . THR A 1 83 ? 9.562 14.703 1.816 1 47.97 83 THR A O 1
ATOM 667 N N . PRO A 1 84 ? 9.617 13.516 3.789 1 48.44 84 PRO A N 1
ATOM 668 C CA . PRO A 1 84 ? 9.453 12.273 3.035 1 48.44 84 PRO A CA 1
ATOM 669 C C . PRO A 1 84 ? 8.156 12.227 2.238 1 48.44 84 PRO A C 1
ATOM 671 O O . PRO A 1 84 ? 7.137 12.766 2.678 1 48.44 84 PRO A O 1
ATOM 674 N N . PRO A 1 85 ? 8.211 11.812 1.026 1 47.62 85 PRO A N 1
ATOM 675 C CA . PRO A 1 85 ? 7.031 11.711 0.164 1 47.62 85 PRO A CA 1
ATOM 676 C C . PRO A 1 85 ? 5.836 11.078 0.871 1 47.62 85 PRO A C 1
ATOM 678 O O . PRO A 1 85 ? 4.688 11.406 0.56 1 47.62 85 PRO A O 1
ATOM 681 N N . SER A 1 86 ? 6.027 10.25 1.841 1 43.84 86 SER A N 1
ATOM 682 C CA . SER A 1 86 ? 4.945 9.516 2.488 1 43.84 86 SER A CA 1
ATOM 683 C C . SER A 1 86 ? 4.082 10.438 3.338 1 43.84 86 SER A C 1
ATOM 685 O O . SER A 1 86 ? 2.938 10.109 3.654 1 43.84 86 SER A O 1
ATOM 687 N N . LYS A 1 87 ? 4.535 11.594 3.719 1 48.03 87 LYS A N 1
ATOM 688 C CA . LYS A 1 87 ? 3.846 12.469 4.668 1 48.03 87 LYS A CA 1
ATOM 689 C C . LYS A 1 87 ? 3.156 13.625 3.953 1 48.03 87 LYS A C 1
ATOM 691 O O . LYS A 1 87 ? 2.537 14.477 4.594 1 48.03 87 LYS A O 1
ATOM 696 N N . GLU A 1 88 ? 3.379 13.648 2.725 1 46.38 88 GLU A N 1
ATOM 697 C CA . GLU A 1 88 ? 2.854 14.781 1.97 1 46.38 88 GLU A CA 1
ATOM 698 C C . GLU A 1 88 ? 1.331 14.727 1.873 1 46.38 88 GLU A C 1
ATOM 700 O O . GLU A 1 88 ? 0.747 13.641 1.848 1 46.38 88 GLU A O 1
ATOM 705 N N . GLN A 1 89 ? 0.693 15.812 2.1 1 45.84 89 GLN A N 1
ATOM 706 C CA . GLN A 1 89 ? -0.73 15.914 1.8 1 45.84 89 GLN A CA 1
ATOM 707 C C . GLN A 1 89 ? -1.012 15.586 0.338 1 45.84 89 GLN A C 1
ATOM 709 O O . GLN A 1 89 ? -0.127 15.703 -0.513 1 45.84 89 GLN A O 1
ATOM 714 N N . MET A 1 90 ? -2.109 15.07 0.046 1 47.03 90 MET A N 1
ATOM 715 C CA . MET A 1 90 ? -2.488 14.633 -1.293 1 47.03 90 MET A CA 1
ATOM 716 C C . MET A 1 90 ? -2.121 15.68 -2.338 1 47.03 90 MET A C 1
ATOM 718 O O . MET A 1 90 ? -1.653 15.336 -3.426 1 47.03 90 MET A O 1
ATOM 722 N N . ARG A 1 91 ? -2.312 16.875 -2.045 1 44.84 91 ARG A N 1
ATOM 723 C CA . ARG A 1 91 ? -2.043 17.938 -3.014 1 44.84 91 ARG A CA 1
ATOM 724 C C . ARG A 1 91 ? -0.547 18.078 -3.271 1 44.84 91 ARG A C 1
ATOM 726 O O . ARG A 1 91 ? -0.125 18.266 -4.414 1 44.84 91 ARG A O 1
ATOM 733 N N . ASP A 1 92 ? 0.105 18 -2.271 1 46.03 92 ASP A N 1
ATOM 734 C CA . ASP A 1 92 ? 1.548 18.188 -2.387 1 46.03 92 ASP A CA 1
ATOM 735 C C . ASP A 1 92 ? 2.215 16.969 -3.021 1 46.03 92 ASP A C 1
ATOM 737 O O . ASP A 1 92 ? 3.24 17.094 -3.693 1 46.03 92 ASP A O 1
ATOM 741 N N . GLU A 1 93 ? 1.689 15.852 -2.693 1 44.94 93 GLU A N 1
ATOM 742 C CA . GLU A 1 93 ? 2.176 14.633 -3.326 1 44.94 93 GLU A CA 1
ATOM 743 C C . GLU A 1 93 ? 2.121 14.742 -4.848 1 44.94 93 GLU A C 1
ATOM 745 O O . GLU A 1 93 ? 3.021 14.266 -5.539 1 44.94 93 GLU A O 1
ATOM 750 N N . ILE A 1 94 ? 1.164 15.43 -5.383 1 41.38 94 ILE A N 1
ATOM 751 C CA . ILE A 1 94 ? 0.946 15.625 -6.812 1 41.38 94 ILE A CA 1
ATOM 752 C C . ILE A 1 94 ? 2.049 16.516 -7.387 1 41.38 94 ILE A C 1
ATOM 754 O O . ILE A 1 94 ? 2.584 16.234 -8.461 1 41.38 94 ILE A O 1
ATOM 758 N N . VAL A 1 95 ? 2.189 17.578 -6.723 1 41.31 95 VAL A N 1
ATOM 759 C CA . VAL A 1 95 ? 3.17 18.531 -7.234 1 41.31 95 VAL A CA 1
ATOM 760 C C . VAL A 1 95 ? 4.539 17.859 -7.336 1 41.31 95 VAL A C 1
ATOM 762 O O . VAL A 1 95 ? 5.262 18.062 -8.312 1 41.31 95 VAL A O 1
ATOM 765 N N . ARG A 1 96 ? 4.816 17.078 -6.445 1 44.91 96 ARG A N 1
ATOM 766 C CA . ARG A 1 96 ? 6.125 16.438 -6.406 1 44.91 96 ARG A CA 1
ATOM 767 C C . ARG A 1 96 ? 6.285 15.453 -7.555 1 44.91 96 ARG A C 1
ATOM 769 O O . ARG A 1 96 ? 7.352 15.375 -8.172 1 44.91 96 ARG A O 1
ATOM 776 N N . ARG A 1 97 ? 5.324 14.609 -7.5 1 43 97 ARG A N 1
ATOM 777 C CA . ARG A 1 97 ? 5.414 13.555 -8.508 1 43 97 ARG A CA 1
ATOM 778 C C . ARG A 1 97 ? 5.523 14.148 -9.906 1 43 97 ARG A C 1
ATOM 780 O O . ARG A 1 97 ? 6.074 13.516 -10.812 1 43 97 ARG A O 1
ATOM 787 N N . THR A 1 98 ? 5.039 15.312 -10 1 38.84 98 THR A N 1
ATOM 788 C CA . THR A 1 98 ? 5.156 15.984 -11.297 1 38.84 98 THR A CA 1
ATOM 789 C C . THR A 1 98 ? 6.438 16.812 -11.359 1 38.84 98 THR A C 1
ATOM 791 O O . THR A 1 98 ? 6.918 17.125 -12.453 1 38.84 98 THR A O 1
ATOM 794 N N . LYS A 1 99 ? 6.852 17.297 -10.266 1 39.25 99 LYS A N 1
ATOM 795 C CA . LYS A 1 99 ? 8.031 18.156 -10.344 1 39.25 99 LYS A CA 1
ATOM 796 C C . LYS A 1 99 ? 9.312 17.359 -10.133 1 39.25 99 LYS A C 1
ATOM 798 O O . LYS A 1 99 ? 9.531 16.797 -9.062 1 39.25 99 LYS A O 1
ATOM 803 N N . SER A 1 100 ? 9.695 16.609 -10.969 1 40.53 100 SER A N 1
ATOM 804 C CA . SER A 1 100 ? 11 15.961 -10.93 1 40.53 100 SER A CA 1
ATOM 805 C C . SER A 1 100 ? 12.125 16.984 -10.984 1 40.53 100 SER A C 1
ATOM 807 O O . SER A 1 100 ? 11.969 18.062 -11.562 1 40.53 100 SER A O 1
ATOM 809 N N . LEU A 1 101 ? 13.016 17 -9.992 1 42.28 101 LEU A N 1
ATOM 810 C CA . LEU A 1 101 ? 14.227 17.812 -10.125 1 42.28 101 LEU A CA 1
ATOM 811 C C . LEU A 1 101 ? 14.844 17.641 -11.508 1 42.28 101 LEU A C 1
ATOM 813 O O . LEU A 1 101 ? 15.805 18.328 -11.852 1 42.28 101 LEU A O 1
ATOM 817 N N . ARG A 1 102 ? 14.398 16.516 -12.203 1 39.94 102 ARG A N 1
ATOM 818 C CA . ARG A 1 102 ? 14.922 16.375 -13.555 1 39.94 102 ARG A CA 1
ATOM 819 C C . ARG A 1 102 ? 14.25 17.359 -14.5 1 39.94 102 ARG A C 1
ATOM 821 O O . ARG A 1 102 ? 13.039 17.578 -14.438 1 39.94 102 ARG A O 1
ATOM 828 N N . LYS A 1 103 ? 14.867 18.234 -15 1 43.06 103 LYS A N 1
ATOM 829 C CA . LYS A 1 103 ? 14.383 19.047 -16.109 1 43.06 103 LYS A CA 1
ATOM 830 C C . LYS A 1 103 ? 13.617 18.203 -17.125 1 43.06 103 LYS A C 1
ATOM 832 O O . LYS A 1 103 ? 14.07 17.125 -17.5 1 43.06 103 LYS A O 1
ATOM 837 N N . PRO A 1 104 ? 12.25 18.391 -17.234 1 45.34 104 PRO A N 1
ATOM 838 C CA . PRO A 1 104 ? 11.477 17.625 -18.219 1 45.34 104 PRO A CA 1
ATOM 839 C C . PRO A 1 104 ? 12.219 17.469 -19.547 1 45.34 104 PRO A C 1
ATOM 841 O O . PRO A 1 104 ? 12.805 18.438 -20.062 1 45.34 104 PRO A O 1
ATOM 844 N N . SER A 1 105 ? 12.711 16.406 -19.812 1 47.75 105 SER A N 1
ATOM 845 C CA . SER A 1 105 ? 13.391 16.25 -21.094 1 47.75 105 SER A CA 1
ATOM 846 C C . SER A 1 105 ? 12.461 16.594 -22.25 1 47.75 105 SER A C 1
ATOM 848 O O . SER A 1 105 ? 12.898 16.703 -23.406 1 47.75 105 SER A O 1
ATOM 850 N N . GLY A 1 106 ? 11.211 17.25 -21.938 1 47.75 106 GLY A N 1
ATOM 851 C CA . GLY A 1 106 ? 10.25 17.594 -22.969 1 47.75 106 GLY A CA 1
ATOM 852 C C . GLY A 1 106 ? 9.609 16.375 -23.625 1 47.75 106 GLY A C 1
ATOM 853 O O . GLY A 1 106 ? 8.82 16.5 -24.562 1 47.75 106 GLY A O 1
ATOM 854 N N . ARG A 1 107 ? 10.125 15.25 -23.438 1 49.66 107 ARG A N 1
ATOM 855 C CA . ARG A 1 107 ? 9.625 14.117 -24.219 1 49.66 107 ARG A CA 1
ATOM 856 C C . ARG A 1 107 ? 8.422 13.477 -23.531 1 49.66 107 ARG A C 1
ATOM 858 O O . ARG A 1 107 ? 8.383 13.367 -22.312 1 49.66 107 ARG A O 1
ATOM 865 N N . LYS A 1 108 ? 7.332 13.227 -24.125 1 49.75 108 LYS A N 1
ATOM 866 C CA . LYS A 1 108 ? 6.098 12.602 -23.672 1 49.75 108 LYS A CA 1
ATOM 867 C C . LYS A 1 108 ? 6.363 11.203 -23.109 1 49.75 108 LYS A C 1
ATOM 869 O O . LYS A 1 108 ? 7.164 10.445 -23.672 1 49.75 108 LYS A O 1
ATOM 874 N N . PRO A 1 109 ? 5.762 10.828 -21.891 1 49.72 109 PRO A N 1
ATOM 875 C CA . PRO A 1 109 ? 5.844 9.461 -21.375 1 49.72 109 PRO A CA 1
ATOM 876 C C . PRO A 1 109 ? 5.203 8.43 -22.297 1 49.72 109 PRO A C 1
ATOM 878 O O . PRO A 1 109 ? 4.207 8.727 -22.953 1 49.72 109 PRO A O 1
ATOM 881 N N . GLY A 1 110 ? 5.926 7.316 -22.828 1 50.41 110 GLY A N 1
ATOM 882 C CA . GLY A 1 110 ? 5.613 6.238 -23.766 1 50.41 110 GLY A CA 1
ATOM 883 C C . GLY A 1 110 ? 6.77 5.891 -24.688 1 50.41 110 GLY A C 1
ATOM 884 O O . GLY A 1 110 ? 7.836 6.5 -24.609 1 50.41 110 GLY A O 1
ATOM 885 N N . GLY A 1 111 ? 6.711 4.719 -25.266 1 50.22 111 GLY A N 1
ATOM 886 C CA . GLY A 1 111 ? 7.73 4.391 -26.25 1 50.22 111 GLY A CA 1
ATOM 887 C C . GLY A 1 111 ? 7.953 5.492 -27.266 1 50.22 111 GLY A C 1
ATOM 888 O O . GLY A 1 111 ? 6.996 6.016 -27.844 1 50.22 111 GLY A O 1
ATOM 889 N N . GLN A 1 112 ? 9.039 6.18 -27.266 1 50.94 112 GLN A N 1
ATOM 890 C CA . GLN A 1 112 ? 9.398 7.168 -28.281 1 50.94 112 GLN A CA 1
ATOM 891 C C . GLN A 1 112 ? 9.297 6.582 -29.688 1 50.94 112 GLN A C 1
ATOM 893 O O . GLN A 1 112 ? 9.438 5.371 -29.875 1 50.94 112 GLN A O 1
ATOM 898 N N . PRO A 1 113 ? 8.875 7.371 -30.594 1 47.66 113 PRO A N 1
ATOM 899 C CA . PRO A 1 113 ? 8.945 6.902 -31.984 1 47.66 113 PRO A CA 1
ATOM 900 C C . PRO A 1 113 ? 10.328 6.402 -32.375 1 47.66 113 PRO A C 1
ATOM 902 O O . PRO A 1 113 ? 11.336 7.043 -32.031 1 47.66 113 PRO A O 1
ATOM 905 N N . GLY A 1 114 ? 10.461 5.062 -32.719 1 50.12 114 GLY A N 1
ATOM 906 C CA . GLY A 1 114 ? 11.672 4.414 -33.188 1 50.12 114 GLY A CA 1
ATOM 907 C C . GLY A 1 114 ? 12.172 3.332 -32.25 1 50.12 114 GLY A C 1
ATOM 908 O O . GLY A 1 114 ? 13.242 2.758 -32.469 1 50.12 114 GLY A O 1
ATOM 909 N N . HIS A 1 115 ? 11.758 3.465 -31.047 1 49.22 115 HIS A N 1
ATOM 910 C CA . HIS A 1 115 ? 12.258 2.404 -30.172 1 49.22 115 HIS A CA 1
ATOM 911 C C . HIS A 1 115 ? 11.93 1.027 -30.75 1 49.22 115 HIS A C 1
ATOM 913 O O . HIS A 1 115 ? 10.828 0.809 -31.25 1 49.22 115 HIS A O 1
ATOM 919 N N . GLU A 1 116 ? 12.828 0.301 -31.078 1 48 116 GLU A N 1
ATOM 920 C CA . GLU A 1 116 ? 12.648 -1.062 -31.562 1 48 116 GLU A CA 1
ATOM 921 C C . GLU A 1 116 ? 11.805 -1.892 -30.609 1 48 116 GLU A C 1
ATOM 923 O O . GLU A 1 116 ? 12.086 -1.941 -29.406 1 48 116 GLU A O 1
ATOM 928 N N . GLY A 1 117 ? 10.586 -1.875 -30.828 1 48.88 117 GLY A N 1
ATOM 929 C CA . GLY A 1 117 ? 9.703 -2.73 -30.047 1 48.88 117 GLY A CA 1
ATOM 930 C C . GLY A 1 117 ? 10.312 -4.082 -29.734 1 48.88 117 GLY A C 1
ATOM 931 O O . GLY A 1 117 ? 11.094 -4.621 -30.516 1 48.88 117 GLY A O 1
ATOM 932 N N . ASN A 1 118 ? 10.664 -4.355 -28.562 1 52.47 118 ASN A N 1
ATOM 933 C CA . ASN A 1 118 ? 11.141 -5.695 -28.219 1 52.47 118 ASN A CA 1
ATOM 934 C C . ASN A 1 118 ? 10.062 -6.75 -28.453 1 52.47 118 ASN A C 1
ATOM 936 O O . ASN A 1 118 ? 9.008 -6.703 -27.828 1 52.47 118 ASN A O 1
ATOM 940 N N . THR A 1 119 ? 9.969 -7.156 -29.734 1 55.75 119 THR A N 1
ATOM 941 C CA . THR A 1 119 ? 9.031 -8.227 -30.062 1 55.75 119 THR A CA 1
ATOM 942 C C . THR A 1 119 ? 9.445 -9.531 -29.375 1 55.75 119 THR A C 1
ATOM 944 O O . THR A 1 119 ? 10.633 -9.812 -29.234 1 55.75 119 THR A O 1
ATOM 947 N N . LEU A 1 120 ? 8.477 -10.102 -28.719 1 62.72 120 LEU A N 1
ATOM 948 C CA . LEU A 1 120 ? 8.711 -11.406 -28.109 1 62.72 120 LEU A CA 1
ATOM 949 C C . LEU A 1 120 ? 9.234 -12.398 -29.141 1 62.72 120 LEU A C 1
ATOM 951 O O . LEU A 1 120 ? 8.719 -12.461 -30.266 1 62.72 120 LEU A O 1
ATOM 955 N N . GLU A 1 121 ? 10.43 -12.859 -28.938 1 65.19 121 GLU A N 1
ATOM 956 C CA . GLU A 1 121 ? 11.008 -13.883 -29.812 1 65.19 121 GLU A CA 1
ATOM 957 C C . GLU A 1 121 ? 10.43 -15.258 -29.5 1 65.19 121 GLU A C 1
ATOM 959 O O . GLU A 1 121 ? 9.938 -15.5 -28.391 1 65.19 121 GLU A O 1
ATOM 964 N N . LEU A 1 122 ? 10.297 -16.062 -30.562 1 71.56 122 LEU A N 1
ATOM 965 C CA . LEU A 1 122 ? 9.836 -17.453 -30.422 1 71.56 122 LEU A CA 1
ATOM 966 C C . LEU A 1 122 ? 10.75 -18.234 -29.5 1 71.56 122 LEU A C 1
ATOM 968 O O . LEU A 1 122 ? 11.961 -18.047 -29.484 1 71.56 122 LEU A O 1
ATOM 972 N N . ASN A 1 123 ? 10.141 -18.875 -28.562 1 73.62 123 ASN A N 1
ATOM 973 C CA . ASN A 1 123 ? 10.898 -19.75 -27.672 1 73.62 123 ASN A CA 1
ATOM 974 C C . ASN A 1 123 ? 11.312 -21.031 -28.359 1 73.62 123 ASN A C 1
ATOM 976 O O . ASN A 1 123 ? 10.547 -21.594 -29.156 1 73.62 123 ASN A O 1
ATOM 980 N N . ASP A 1 124 ? 12.453 -21.391 -28.109 1 72.81 124 ASP A N 1
ATOM 981 C CA . ASP A 1 124 ? 12.984 -22.609 -28.734 1 72.81 124 ASP A CA 1
ATOM 982 C C . ASP A 1 124 ? 12.398 -23.859 -28.094 1 72.81 124 ASP A C 1
ATOM 984 O O . ASP A 1 124 ? 12.195 -24.875 -28.766 1 72.81 124 ASP A O 1
ATOM 988 N N . SER A 1 125 ? 12.086 -23.781 -26.812 1 78.81 125 SER A N 1
ATOM 989 C CA . SER A 1 125 ? 11.547 -24.938 -26.125 1 78.81 125 SER A CA 1
ATOM 990 C C . SER A 1 125 ? 10.023 -24.906 -26.062 1 78.81 125 SER A C 1
ATOM 992 O O . SER A 1 125 ? 9.453 -23.938 -25.547 1 78.81 125 SER A O 1
ATOM 994 N N . VAL A 1 126 ? 9.477 -25.984 -26.797 1 86.44 126 VAL A N 1
ATOM 995 C CA . VAL A 1 126 ? 8.023 -26.047 -26.875 1 86.44 126 VAL A CA 1
ATOM 996 C C . VAL A 1 126 ? 7.523 -27.25 -26.078 1 86.44 126 VAL A C 1
ATOM 998 O O . VAL A 1 126 ? 8.156 -28.312 -26.094 1 86.44 126 VAL A O 1
ATOM 1001 N N . ASP A 1 127 ? 6.477 -27.109 -25.375 1 88.19 127 ASP A N 1
ATOM 1002 C CA . ASP A 1 127 ? 5.922 -28.188 -24.562 1 88.19 127 ASP A CA 1
ATOM 1003 C C . ASP A 1 127 ? 4.883 -28.984 -25.328 1 88.19 127 ASP A C 1
ATOM 1005 O O . ASP A 1 127 ? 4.809 -30.203 -25.203 1 88.19 127 ASP A O 1
ATOM 1009 N N . ASN A 1 128 ? 4.016 -28.281 -26.094 1 91.12 128 ASN A N 1
ATOM 1010 C CA . ASN A 1 128 ? 2.957 -28.906 -26.875 1 91.12 128 ASN A CA 1
ATOM 1011 C C . ASN A 1 128 ? 2.895 -28.344 -28.297 1 91.12 128 ASN A C 1
ATOM 1013 O O . ASN A 1 128 ? 3.174 -27.172 -28.516 1 91.12 128 ASN A O 1
ATOM 1017 N N . ILE A 1 129 ? 2.566 -29.219 -29.203 1 92.56 129 ILE A N 1
ATOM 1018 C CA . ILE A 1 129 ? 2.4 -28.797 -30.594 1 92.56 129 ILE A CA 1
ATOM 1019 C C . ILE A 1 129 ? 0.988 -29.141 -31.062 1 92.56 129 ILE A C 1
ATOM 1021 O O . ILE A 1 129 ? 0.511 -30.266 -30.859 1 92.56 129 ILE A O 1
ATOM 1025 N N . VAL A 1 130 ? 0.309 -28.141 -31.547 1 92.19 130 VAL A N 1
ATOM 1026 C CA . VAL A 1 130 ? -1.037 -28.328 -32.094 1 92.19 130 VAL A CA 1
ATOM 1027 C C . VAL A 1 130 ? -1.078 -27.922 -33.562 1 92.19 130 VAL A C 1
ATOM 1029 O O . VAL A 1 130 ? -0.703 -26.797 -33.906 1 92.19 130 VAL A O 1
ATOM 1032 N N . ASP A 1 131 ? -1.583 -28.766 -34.375 1 90.44 131 ASP A N 1
ATOM 1033 C CA . ASP A 1 131 ? -1.729 -28.484 -35.781 1 90.44 131 ASP A CA 1
ATOM 1034 C C . ASP A 1 131 ? -3.143 -28 -36.125 1 90.44 131 ASP A C 1
ATOM 1036 O O . ASP A 1 131 ? -4.121 -28.656 -35.75 1 90.44 131 ASP A O 1
ATOM 1040 N N . GLU A 1 132 ? -3.199 -26.859 -36.656 1 89.5 132 GLU A N 1
ATOM 1041 C CA . GLU A 1 132 ? -4.477 -26.328 -37.094 1 89.5 132 GLU A CA 1
ATOM 1042 C C . GLU A 1 132 ? -4.609 -26.422 -38.625 1 89.5 132 GLU A C 1
ATOM 1044 O O . GLU A 1 132 ? -3.963 -25.672 -39.344 1 89.5 132 GLU A O 1
ATOM 1049 N N . LYS A 1 133 ? -5.516 -27.297 -39.031 1 88.12 133 LYS A N 1
ATOM 1050 C CA . LYS A 1 133 ? -5.773 -27.531 -40.469 1 88.12 133 LYS A CA 1
ATOM 1051 C C . LYS A 1 133 ? -7.258 -27.391 -40.781 1 88.12 133 LYS A C 1
ATOM 1053 O O . LYS A 1 133 ? -8.117 -27.766 -39.969 1 88.12 133 LYS A O 1
ATOM 1058 N N . PRO A 1 134 ? -7.449 -26.75 -41.938 1 89 134 PRO A N 1
ATOM 1059 C CA . PRO A 1 134 ? -8.859 -26.703 -42.344 1 89 134 PRO A CA 1
ATOM 1060 C C . PRO A 1 134 ? -9.414 -28.094 -42.688 1 89 134 PRO A C 1
ATOM 1062 O O . PRO A 1 134 ? -8.703 -28.938 -43.219 1 89 134 PRO A O 1
ATOM 1065 N N . GLY A 1 135 ? -10.609 -28.312 -42.281 1 86.25 135 GLY A N 1
ATOM 1066 C CA . GLY A 1 135 ? -11.219 -29.609 -42.469 1 86.25 135 GLY A CA 1
ATOM 1067 C C . GLY A 1 135 ? -11.969 -29.719 -43.781 1 86.25 135 GLY A C 1
ATOM 1068 O O . GLY A 1 135 ? -11.992 -30.781 -44.406 1 86.25 135 GLY A O 1
ATOM 1069 N N . MET A 1 136 ? -12.547 -28.578 -44.156 1 90.94 136 MET A N 1
ATOM 1070 C CA . MET A 1 136 ? -13.359 -28.594 -45.375 1 90.94 136 MET A CA 1
ATOM 1071 C C . MET A 1 136 ? -13.023 -27.406 -46.281 1 90.94 136 MET A C 1
ATOM 1073 O O . MET A 1 136 ? -12.594 -26.359 -45.781 1 90.94 136 MET A O 1
ATOM 1077 N N . CYS A 1 137 ? -13.219 -27.672 -47.625 1 91.5 137 CYS A N 1
ATOM 1078 C CA . CYS A 1 137 ? -12.992 -26.609 -48.594 1 91.5 137 CYS A CA 1
ATOM 1079 C C . CYS A 1 137 ? -14.164 -25.641 -48.594 1 91.5 137 CYS A C 1
ATOM 1081 O O . CYS A 1 137 ? -15.32 -26.062 -48.656 1 91.5 137 CYS A O 1
ATOM 1083 N N . ASP A 1 138 ? -13.844 -24.391 -48.406 1 86.38 138 ASP A N 1
ATOM 1084 C CA . ASP A 1 138 ? -14.898 -23.375 -48.375 1 86.38 138 ASP A CA 1
ATOM 1085 C C . ASP A 1 138 ? -15.453 -23.109 -49.781 1 86.38 138 ASP A C 1
ATOM 1087 O O . ASP A 1 138 ? -16.516 -22.5 -49.906 1 86.38 138 ASP A O 1
ATOM 1091 N N . GLU A 1 139 ? -14.828 -23.656 -50.781 1 87.31 139 GLU A N 1
ATOM 1092 C CA . GLU A 1 139 ? -15.266 -23.453 -52.156 1 87.31 139 GLU A CA 1
ATOM 1093 C C . GLU A 1 139 ? -16.078 -24.641 -52.688 1 87.31 139 GLU A C 1
ATOM 1095 O O . GLU A 1 139 ? -17.234 -24.469 -53.062 1 87.31 139 GLU A O 1
ATOM 1100 N N . CYS A 1 140 ? -15.555 -25.797 -52.719 1 91.31 140 CYS A N 1
ATOM 1101 C CA . CYS A 1 140 ? -16.234 -26.953 -53.281 1 91.31 140 CYS A CA 1
ATOM 1102 C C . CYS A 1 140 ? -16.891 -27.781 -52.188 1 91.31 140 CYS A C 1
ATOM 1104 O O . CYS A 1 140 ? -17.766 -28.609 -52.469 1 91.31 140 CYS A O 1
ATOM 1106 N N . GLY A 1 141 ? -16.594 -27.469 -50.938 1 89.06 141 GLY A N 1
ATOM 1107 C CA . GLY A 1 141 ? -17.234 -28.156 -49.844 1 89.06 141 GLY A CA 1
ATOM 1108 C C . GLY A 1 141 ? -16.641 -29.531 -49.562 1 89.06 141 GLY A C 1
ATOM 1109 O O . GLY A 1 141 ? -17.078 -30.234 -48.625 1 89.06 141 GLY A O 1
ATOM 1110 N N . ASP A 1 142 ? -15.68 -29.938 -50.344 1 89.44 142 ASP A N 1
ATOM 1111 C CA . ASP A 1 142 ? -15.086 -31.266 -50.188 1 89.44 142 ASP A CA 1
ATOM 1112 C C . ASP A 1 142 ? -14.164 -31.312 -48.969 1 89.44 142 ASP A C 1
ATOM 1114 O O . ASP A 1 142 ? -13.703 -30.266 -48.5 1 89.44 142 ASP A O 1
ATOM 1118 N N . SER A 1 143 ? -13.969 -32.594 -48.5 1 91.62 143 SER A N 1
ATOM 1119 C CA . SER A 1 143 ? -13.062 -32.812 -47.375 1 91.62 143 SER A CA 1
ATOM 1120 C C . SER A 1 143 ? -11.617 -32.594 -47.781 1 91.62 143 SER A C 1
ATOM 1122 O O . SER A 1 143 ? -11.203 -32.969 -48.875 1 91.62 143 SER A O 1
ATOM 1124 N N . LEU A 1 144 ? -10.914 -31.984 -46.906 1 89.5 144 LEU A N 1
ATOM 1125 C CA . LEU A 1 144 ? -9.516 -31.656 -47.188 1 89.5 144 LEU A CA 1
ATOM 1126 C C . LEU A 1 144 ? -8.586 -32.688 -46.562 1 89.5 144 LEU A C 1
ATOM 1128 O O . LEU A 1 144 ? -7.371 -32.531 -46.562 1 89.5 144 LEU A O 1
ATOM 1132 N N . ASP A 1 145 ? -9.258 -33.719 -46.094 1 88.12 145 ASP A N 1
ATOM 1133 C CA . ASP A 1 145 ? -8.445 -34.812 -45.5 1 88.12 145 ASP A CA 1
ATOM 1134 C C . ASP A 1 145 ? -7.516 -35.406 -46.562 1 88.12 145 ASP A C 1
ATOM 1136 O O . ASP A 1 145 ? -7.957 -35.781 -47.656 1 88.12 145 ASP A O 1
ATOM 1140 N N . GLY A 1 146 ? -6.273 -35.5 -46.312 1 85.88 146 GLY A N 1
ATOM 1141 C CA . GLY A 1 146 ? -5.305 -36.094 -47.219 1 85.88 146 GLY A CA 1
ATOM 1142 C C . GLY A 1 146 ? -4.754 -35.156 -48.25 1 85.88 146 GLY A C 1
ATOM 1143 O O . GLY A 1 146 ? -3.889 -35.5 -49.062 1 85.88 146 GLY A O 1
ATOM 1144 N N . CYS A 1 147 ? -5.227 -34 -48.219 1 91.12 147 CYS A N 1
ATOM 1145 C CA . CYS A 1 147 ? -4.734 -33.031 -49.188 1 91.12 147 CYS A CA 1
ATOM 1146 C C . CYS A 1 147 ? -3.377 -32.5 -48.75 1 91.12 147 CYS A C 1
ATOM 1148 O O . CYS A 1 147 ? -2.957 -32.656 -47.625 1 91.12 147 CYS A O 1
ATOM 1150 N N . ASP A 1 148 ? -2.65 -31.953 -49.781 1 89.88 148 ASP A N 1
ATOM 1151 C CA . ASP A 1 148 ? -1.345 -31.359 -49.531 1 89.88 148 ASP A CA 1
ATOM 1152 C C . ASP A 1 148 ? -1.477 -30.125 -48.625 1 89.88 148 ASP A C 1
ATOM 1154 O O . ASP A 1 148 ? -2.361 -29.297 -48.844 1 89.88 148 ASP A O 1
ATOM 1158 N N . THR A 1 149 ? -0.645 -30.219 -47.531 1 90.88 149 THR A N 1
ATOM 1159 C CA . THR A 1 149 ? -0.669 -29.109 -46.594 1 90.88 149 THR A CA 1
ATOM 1160 C C . THR A 1 149 ? 0.673 -28.391 -46.562 1 90.88 149 THR A C 1
ATOM 1162 O O . THR A 1 149 ? 1.723 -29 -46.75 1 90.88 149 THR A O 1
ATOM 1165 N N . GLU A 1 150 ? 0.615 -27.031 -46.5 1 89.88 150 GLU A N 1
ATOM 1166 C CA . GLU A 1 150 ? 1.796 -26.188 -46.375 1 89.88 150 GLU A CA 1
ATOM 1167 C C . GLU A 1 150 ? 1.71 -25.328 -45.094 1 89.88 150 GLU A C 1
ATOM 1169 O O . GLU A 1 150 ? 0.65 -24.781 -44.781 1 89.88 150 GLU A O 1
ATOM 1174 N N . LEU A 1 151 ? 2.947 -25.359 -44.438 1 90.69 151 LEU A N 1
ATOM 1175 C CA . LEU A 1 151 ? 2.996 -24.547 -43.25 1 90.69 151 LEU A CA 1
ATOM 1176 C C . LEU A 1 151 ? 3.002 -23.062 -43.594 1 90.69 151 LEU A C 1
ATOM 1178 O O . LEU A 1 151 ? 3.861 -22.594 -44.344 1 90.69 151 LEU A O 1
ATOM 1182 N N . ASP A 1 152 ? 1.923 -22.391 -43.156 1 88.62 152 ASP A N 1
ATOM 1183 C CA . ASP A 1 152 ? 1.85 -20.953 -43.406 1 88.62 152 ASP A CA 1
ATOM 1184 C C . ASP A 1 152 ? 2.68 -20.188 -42.375 1 88.62 152 ASP A C 1
ATOM 1186 O O . ASP A 1 152 ? 3.711 -19.609 -42.688 1 88.62 152 ASP A O 1
ATOM 1190 N N . TYR A 1 153 ? 2.305 -20.219 -41.094 1 87.81 153 TYR A N 1
ATOM 1191 C CA . TYR A 1 153 ? 3.1 -19.625 -40.031 1 87.81 153 TYR A CA 1
ATOM 1192 C C . TYR A 1 153 ? 2.824 -20.297 -38.688 1 87.81 153 TYR A C 1
ATOM 1194 O O . TYR A 1 153 ? 1.967 -21.188 -38.594 1 87.81 153 TYR A O 1
ATOM 1202 N N . ILE A 1 154 ? 3.715 -20 -37.719 1 88.19 154 ILE A N 1
ATOM 1203 C CA . ILE A 1 154 ? 3.643 -20.594 -36.406 1 88.19 154 ILE A CA 1
ATOM 1204 C C . ILE A 1 154 ? 3.291 -19.531 -35.375 1 88.19 154 ILE A C 1
ATOM 1206 O O . ILE A 1 154 ? 3.756 -18.391 -35.469 1 88.19 154 ILE A O 1
ATOM 1210 N N . THR A 1 155 ? 2.316 -19.938 -34.469 1 89.62 155 THR A N 1
ATOM 1211 C CA . THR A 1 155 ? 2.004 -19.094 -33.312 1 89.62 155 THR A CA 1
ATOM 1212 C C . THR A 1 155 ? 2.309 -19.828 -32.031 1 89.62 155 THR A C 1
ATOM 1214 O O . THR A 1 155 ? 1.947 -21 -31.859 1 89.62 155 THR A O 1
ATOM 1217 N N . GLN A 1 156 ? 2.99 -19.203 -31.203 1 90.88 156 GLN A N 1
ATOM 1218 C CA . GLN A 1 156 ? 3.25 -19.781 -29.875 1 90.88 156 GLN A CA 1
ATOM 1219 C C . GLN A 1 156 ? 2.355 -19.141 -28.812 1 90.88 156 GLN A C 1
ATOM 1221 O O . GLN A 1 156 ? 2.305 -17.922 -28.688 1 90.88 156 GLN A O 1
ATOM 1226 N N . ILE A 1 157 ? 1.658 -20 -28.156 1 92.25 157 ILE A N 1
ATOM 1227 C CA . ILE A 1 157 ? 0.767 -19.547 -27.094 1 92.25 157 ILE A CA 1
ATOM 1228 C C . ILE A 1 157 ? 1.379 -19.875 -25.734 1 92.25 157 ILE A C 1
ATOM 1230 O O . ILE A 1 157 ? 1.705 -21.031 -25.453 1 92.25 157 ILE A O 1
ATOM 1234 N N . ILE A 1 158 ? 1.57 -18.859 -24.906 1 93 158 ILE A N 1
ATOM 1235 C CA . ILE A 1 158 ? 2.123 -19.047 -23.562 1 93 158 ILE A CA 1
ATOM 1236 C C . ILE A 1 158 ? 0.99 -19.109 -22.547 1 93 158 ILE A C 1
ATOM 1238 O O . ILE A 1 158 ? 0.138 -18.219 -22.5 1 93 158 ILE A O 1
ATOM 1242 N N . SER A 1 159 ? 0.964 -20.156 -21.766 1 93.94 159 SER A N 1
ATOM 1243 C CA . SER A 1 159 ? -0.051 -20.328 -20.734 1 93.94 159 SER A CA 1
ATOM 1244 C C . SER A 1 159 ? 0.58 -20.703 -19.406 1 93.94 159 SER A C 1
ATOM 1246 O O . SER A 1 159 ? 1.747 -21.109 -19.344 1 93.94 159 SER A O 1
ATOM 1248 N N . LEU A 1 160 ? -0.154 -20.438 -18.328 1 94.12 160 LEU A N 1
ATOM 1249 C CA . LEU A 1 160 ? 0.269 -20.891 -17 1 94.12 160 LEU A CA 1
ATOM 1250 C C . LEU A 1 160 ? -0.158 -22.328 -16.766 1 94.12 160 LEU A C 1
ATOM 1252 O O . LEU A 1 160 ? -1.17 -22.781 -17.297 1 94.12 160 LEU A O 1
ATOM 1256 N N . PRO A 1 161 ? 0.677 -23.062 -16.047 1 91.06 161 PRO A N 1
ATOM 1257 C CA . PRO A 1 161 ? 0.243 -24.406 -15.68 1 91.06 161 PRO A CA 1
ATOM 1258 C C . PRO A 1 161 ? -0.969 -24.406 -14.75 1 91.06 161 PRO A C 1
ATOM 1260 O O . PRO A 1 161 ? -1.356 -23.344 -14.242 1 91.06 161 PRO A O 1
ATOM 1263 N N . GLU A 1 162 ? -1.538 -25.547 -14.648 1 89.44 162 GLU A N 1
ATOM 1264 C CA . GLU A 1 162 ? -2.627 -25.641 -13.68 1 89.44 162 GLU A CA 1
ATOM 1265 C C . GLU A 1 162 ? -2.131 -25.375 -12.258 1 89.44 162 GLU A C 1
ATOM 1267 O O . GLU A 1 162 ? -1.197 -26.031 -11.789 1 89.44 162 GLU A O 1
ATOM 1272 N N . LEU A 1 163 ? -2.691 -24.391 -11.664 1 92.06 163 LEU A N 1
ATOM 1273 C CA . LEU A 1 163 ? -2.238 -23.969 -10.344 1 92.06 163 LEU A CA 1
ATOM 1274 C C . LEU A 1 163 ? -2.965 -24.75 -9.25 1 92.06 163 LEU A C 1
ATOM 1276 O O . LEU A 1 163 ? -3.65 -24.156 -8.414 1 92.06 163 LEU A O 1
ATOM 1280 N N . LYS A 1 164 ? -2.828 -26.016 -9.305 1 91.06 164 LYS A N 1
ATOM 1281 C CA . LYS A 1 164 ? -3.375 -26.922 -8.297 1 91.06 164 LYS A CA 1
ATOM 1282 C C . LYS A 1 164 ? -2.266 -27.516 -7.438 1 91.06 164 LYS A C 1
ATOM 1284 O O . LYS A 1 164 ? -1.269 -28.016 -7.961 1 91.06 164 LYS A O 1
ATOM 1289 N N . PRO A 1 165 ? -2.498 -27.391 -6.176 1 92.38 165 PRO A N 1
ATOM 1290 C CA . PRO A 1 165 ? -1.48 -27.969 -5.297 1 92.38 165 PRO A CA 1
ATOM 1291 C C . PRO A 1 165 ? -1.344 -29.484 -5.473 1 92.38 165 PRO A C 1
ATOM 1293 O O . PRO A 1 165 ? -2.299 -30.141 -5.875 1 92.38 165 PRO A O 1
ATOM 1296 N N . LEU A 1 166 ? -0.151 -29.984 -5.191 1 92.81 166 LEU A N 1
ATOM 1297 C CA . LEU A 1 166 ? 0.142 -31.422 -5.215 1 92.81 166 LEU A CA 1
ATOM 1298 C C . LEU A 1 166 ? 0.2 -31.984 -3.801 1 92.81 166 LEU A C 1
ATOM 1300 O O . LEU A 1 166 ? 0.876 -31.422 -2.932 1 92.81 166 LEU A O 1
ATOM 1304 N N . ILE A 1 167 ? -0.573 -33.031 -3.6 1 92.81 167 ILE A N 1
ATOM 1305 C CA . ILE A 1 167 ? -0.585 -33.656 -2.291 1 92.81 167 ILE A CA 1
ATOM 1306 C C . ILE A 1 167 ? 0.181 -35 -2.361 1 92.81 167 ILE A C 1
ATOM 1308 O O . ILE A 1 167 ? -0.19 -35.875 -3.115 1 92.81 167 ILE A O 1
ATOM 1312 N N . THR A 1 168 ? 1.236 -35.031 -1.626 1 92.88 168 THR A N 1
ATOM 1313 C CA . THR A 1 168 ? 2.029 -36.25 -1.52 1 92.88 168 THR A CA 1
ATOM 1314 C C . THR A 1 168 ? 1.809 -36.938 -0.167 1 92.88 168 THR A C 1
ATOM 1316 O O . THR A 1 168 ? 2.012 -36.312 0.88 1 92.88 168 THR A O 1
ATOM 1319 N N . GLU A 1 169 ? 1.344 -38.094 -0.241 1 92.56 169 GLU A N 1
ATOM 1320 C CA . GLU A 1 169 ? 1.152 -38.875 0.978 1 92.56 169 GLU A CA 1
ATOM 1321 C C . GLU A 1 169 ? 2.383 -39.719 1.292 1 92.56 169 GLU A C 1
ATOM 1323 O O . GLU A 1 169 ? 2.822 -40.531 0.461 1 92.56 169 GLU A O 1
ATOM 1328 N N . VAL A 1 170 ? 2.961 -39.438 2.439 1 90.94 170 VAL A N 1
ATOM 1329 C CA . VAL A 1 170 ? 4.098 -40.219 2.912 1 90.94 170 VAL A CA 1
ATOM 1330 C C . VAL A 1 170 ? 3.631 -41.25 3.951 1 90.94 170 VAL A C 1
ATOM 1332 O O . VAL A 1 170 ? 3.117 -40.875 5.008 1 90.94 170 VAL A O 1
ATOM 1335 N N . ARG A 1 171 ? 3.807 -42.406 3.66 1 89.81 171 ARG A N 1
ATOM 1336 C CA . ARG A 1 171 ? 3.434 -43.5 4.562 1 89.81 171 ARG A CA 1
ATOM 1337 C C . ARG A 1 171 ? 4.645 -44 5.328 1 89.81 171 ARG A C 1
ATOM 1339 O O . ARG A 1 171 ? 5.578 -44.562 4.73 1 89.81 171 ARG A O 1
ATOM 1346 N N . HIS A 1 172 ? 4.504 -43.781 6.648 1 90.44 172 HIS A N 1
ATOM 1347 C CA . HIS A 1 172 ? 5.594 -44.219 7.52 1 90.44 172 HIS A CA 1
ATOM 1348 C C . HIS A 1 172 ? 5.367 -45.625 8.031 1 90.44 172 HIS A C 1
ATOM 1350 O O . HIS A 1 172 ? 4.41 -45.906 8.766 1 90.44 172 HIS A O 1
ATOM 1356 N N . TYR A 1 173 ? 6.348 -46.5 7.707 1 89.75 173 TYR A N 1
ATOM 1357 C CA . TYR A 1 173 ? 6.207 -47.875 8.094 1 89.75 173 TYR A CA 1
ATOM 1358 C C . TYR A 1 173 ? 7.203 -48.25 9.188 1 89.75 173 TYR A C 1
ATOM 1360 O O . TYR A 1 173 ? 8.312 -47.719 9.227 1 89.75 173 TYR A O 1
ATOM 1368 N N . VAL A 1 174 ? 6.762 -49.062 10.07 1 90.88 174 VAL A N 1
ATOM 1369 C CA . VAL A 1 174 ? 7.621 -49.75 11.039 1 90.88 174 VAL A CA 1
ATOM 1370 C C . VAL A 1 174 ? 7.957 -51.156 10.555 1 90.88 174 VAL A C 1
ATOM 1372 O O . VAL A 1 174 ? 7.07 -51.875 10.102 1 90.88 174 VAL A O 1
ATOM 1375 N N . THR A 1 175 ? 9.234 -51.375 10.539 1 91.31 175 THR A N 1
ATOM 1376 C CA . THR A 1 175 ? 9.656 -52.688 10.078 1 91.31 175 THR A CA 1
ATOM 1377 C C . THR A 1 175 ? 10.164 -53.531 11.242 1 91.31 175 THR A C 1
ATOM 1379 O O . THR A 1 175 ? 10.883 -53.031 12.109 1 91.31 175 THR A O 1
ATOM 1382 N N . ILE A 1 176 ? 9.656 -54.781 11.273 1 92.19 176 ILE A N 1
ATOM 1383 C CA . ILE A 1 176 ? 10.109 -55.719 12.305 1 92.19 176 ILE A CA 1
ATOM 1384 C C . ILE A 1 176 ? 11.258 -56.562 11.773 1 92.19 176 ILE A C 1
ATOM 1386 O O . ILE A 1 176 ? 11.094 -57.312 10.805 1 92.19 176 ILE A O 1
ATOM 1390 N N . CYS A 1 177 ? 12.352 -56.438 12.453 1 92.19 177 CYS A N 1
ATOM 1391 C CA . CYS A 1 177 ? 13.539 -57.188 12.031 1 92.19 177 CYS A CA 1
ATOM 1392 C C . CYS A 1 177 ? 13.344 -58.688 12.227 1 92.19 177 CYS A C 1
ATOM 1394 O O . CYS A 1 177 ? 12.938 -59.125 13.297 1 92.19 177 CYS A O 1
ATOM 1396 N N . ARG A 1 178 ? 13.625 -59.438 11.273 1 89.88 178 ARG A N 1
ATOM 1397 C CA . ARG A 1 178 ? 13.477 -60.875 11.359 1 89.88 178 ARG A CA 1
ATOM 1398 C C . ARG A 1 178 ? 14.578 -61.5 12.211 1 89.88 178 ARG A C 1
ATOM 1400 O O . ARG A 1 178 ? 14.383 -62.531 12.836 1 89.88 178 ARG A O 1
ATOM 1407 N N . THR A 1 179 ? 15.648 -60.781 12.266 1 89.75 179 THR A N 1
ATOM 1408 C CA . THR A 1 179 ? 16.812 -61.312 12.961 1 89.75 179 THR A CA 1
ATOM 1409 C C . THR A 1 179 ? 16.703 -61.062 14.461 1 89.75 179 THR A C 1
ATOM 1411 O O . THR A 1 179 ? 16.844 -62 15.258 1 89.75 179 THR A O 1
ATOM 1414 N N . CYS A 1 180 ? 16.547 -59.906 14.844 1 92 180 CYS A N 1
ATOM 1415 C CA . CYS A 1 180 ? 16.594 -59.562 16.266 1 92 180 CYS A CA 1
ATOM 1416 C C . CYS A 1 180 ? 15.188 -59.281 16.797 1 92 180 CYS A C 1
ATOM 1418 O O . CYS A 1 180 ? 14.977 -59.219 18 1 92 180 CYS A O 1
ATOM 1420 N N . GLY A 1 181 ? 14.227 -59.156 15.961 1 89.25 181 GLY A N 1
ATOM 1421 C CA . GLY A 1 181 ? 12.852 -58.938 16.375 1 89.25 181 GLY A CA 1
ATOM 1422 C C . GLY A 1 181 ? 12.555 -57.5 16.734 1 89.25 181 GLY A C 1
ATOM 1423 O O . GLY A 1 181 ? 11.43 -57.188 17.141 1 89.25 181 GLY A O 1
ATOM 1424 N N . LYS A 1 182 ? 13.461 -56.656 16.609 1 90.88 182 LYS A N 1
ATOM 1425 C CA . LYS A 1 182 ? 13.297 -55.25 16.984 1 90.88 182 LYS A CA 1
ATOM 1426 C C . LYS A 1 182 ? 12.414 -54.5 15.992 1 90.88 182 LYS A C 1
ATOM 1428 O O . LYS A 1 182 ? 12.469 -54.781 14.789 1 90.88 182 LYS A O 1
ATOM 1433 N N . ARG A 1 183 ? 11.562 -53.625 16.547 1 90.25 183 ARG A N 1
ATOM 1434 C CA . ARG A 1 183 ? 10.773 -52.688 15.727 1 90.25 183 ARG A CA 1
ATOM 1435 C C . ARG A 1 183 ? 11.586 -51.469 15.344 1 90.25 183 ARG A C 1
ATOM 1437 O O . ARG A 1 183 ? 11.945 -50.656 16.203 1 90.25 183 ARG A O 1
ATOM 1444 N N . VAL A 1 184 ? 11.977 -51.375 14.07 1 89.12 184 VAL A N 1
ATOM 1445 C CA . VAL A 1 184 ? 12.828 -50.281 13.594 1 89.12 184 VAL A CA 1
ATOM 1446 C C . VAL A 1 184 ? 11.969 -49.219 12.93 1 89.12 184 VAL A C 1
ATOM 1448 O O . VAL A 1 184 ? 11.125 -49.531 12.086 1 89.12 184 VAL A O 1
ATOM 1451 N N . LYS A 1 185 ? 12.211 -47.938 13.383 1 87.19 185 LYS A N 1
ATOM 1452 C CA . LYS A 1 185 ? 11.523 -46.75 12.828 1 87.19 185 LYS A CA 1
ATOM 1453 C C . LYS A 1 185 ? 12.508 -45.812 12.156 1 87.19 185 LYS A C 1
ATOM 1455 O O . LYS A 1 185 ? 13.602 -45.562 12.672 1 87.19 185 LYS A O 1
ATOM 1460 N N . ALA A 1 186 ? 12.227 -45.438 10.867 1 78.56 186 ALA A N 1
ATOM 1461 C CA . ALA A 1 186 ? 13.078 -44.5 10.156 1 78.56 186 ALA A CA 1
ATOM 1462 C C . ALA A 1 186 ? 12.531 -43.094 10.266 1 78.56 186 ALA A C 1
ATOM 1464 O O . ALA A 1 186 ? 13.086 -42.156 9.672 1 78.56 186 ALA A O 1
ATOM 1465 N N . HIS A 1 187 ? 11.406 -43 11.016 1 78.25 187 HIS A N 1
ATOM 1466 C CA . HIS A 1 187 ? 10.742 -41.688 11.055 1 78.25 187 HIS A CA 1
ATOM 1467 C C . HIS A 1 187 ? 10.492 -41.25 12.492 1 78.25 187 HIS A C 1
ATOM 1469 O O . HIS A 1 187 ? 10.664 -42.031 13.43 1 78.25 187 HIS A O 1
ATOM 1475 N N . SER A 1 188 ? 10.188 -39.875 12.617 1 78 188 SER A N 1
ATOM 1476 C CA . SER A 1 188 ? 9.906 -39.312 13.93 1 78 188 SER A CA 1
ATOM 1477 C C . SER A 1 188 ? 8.555 -39.781 14.461 1 78 188 SER A C 1
ATOM 1479 O O . SER A 1 188 ? 7.77 -40.375 13.734 1 78 188 SER A O 1
ATOM 1481 N N . ARG A 1 189 ? 8.352 -39.5 15.703 1 77.31 189 ARG A N 1
ATOM 1482 C CA . ARG A 1 189 ? 7.102 -39.875 16.359 1 77.31 189 ARG A CA 1
ATOM 1483 C C . ARG A 1 189 ? 5.938 -39.062 15.805 1 77.31 189 ARG A C 1
ATOM 1485 O O . ARG A 1 189 ? 6.113 -37.906 15.406 1 77.31 189 ARG A O 1
ATOM 1492 N N . ARG A 1 190 ? 4.781 -39.781 15.711 1 75.12 190 ARG A N 1
ATOM 1493 C CA . ARG A 1 190 ? 3.564 -39.125 15.234 1 75.12 190 ARG A CA 1
ATOM 1494 C C . ARG A 1 190 ? 3.178 -37.969 16.125 1 75.12 190 ARG A C 1
ATOM 1496 O O . ARG A 1 190 ? 3.215 -38.062 17.344 1 75.12 190 ARG A O 1
ATOM 1503 N N . ARG A 1 191 ? 3.037 -36.875 15.461 1 69.12 191 ARG A N 1
ATOM 1504 C CA . ARG A 1 191 ? 2.488 -35.688 16.125 1 69.12 191 ARG A CA 1
ATOM 1505 C C . ARG A 1 191 ? 1.344 -35.094 15.305 1 69.12 191 ARG A C 1
ATOM 1507 O O . ARG A 1 191 ? 1.237 -35.344 14.102 1 69.12 191 ARG A O 1
ATOM 1514 N N . ARG A 1 192 ? 0.393 -34.5 16.078 1 66.19 192 ARG A N 1
ATOM 1515 C CA . ARG A 1 192 ? -0.716 -33.844 15.391 1 66.19 192 ARG A CA 1
ATOM 1516 C C . ARG A 1 192 ? -0.207 -32.875 14.32 1 66.19 192 ARG A C 1
ATOM 1518 O O . ARG A 1 192 ? -0.821 -32.719 13.258 1 66.19 192 ARG A O 1
ATOM 1525 N N . SER A 1 193 ? 0.914 -32.406 14.531 1 66.25 193 SER A N 1
ATOM 1526 C CA . SER A 1 193 ? 1.471 -31.375 13.656 1 66.25 193 SER A CA 1
ATOM 1527 C C . SER A 1 193 ? 2.049 -31.984 12.391 1 66.25 193 SER A C 1
ATOM 1529 O O . SER A 1 193 ? 2.279 -31.281 11.406 1 66.25 193 SER A O 1
ATOM 1531 N N . ASN A 1 194 ? 2.068 -33.25 12.477 1 69.06 194 ASN A N 1
ATOM 1532 C CA . ASN A 1 194 ? 2.734 -33.812 11.305 1 69.06 194 ASN A CA 1
ATOM 1533 C C . ASN A 1 194 ? 1.75 -34.531 10.391 1 69.06 194 ASN A C 1
ATOM 1535 O O . ASN A 1 194 ? 2.156 -35.188 9.438 1 69.06 194 ASN A O 1
ATOM 1539 N N . ALA A 1 195 ? 0.528 -34.406 10.633 1 79.88 195 ALA A N 1
ATOM 1540 C CA . ALA A 1 195 ? -0.442 -35.062 9.75 1 79.88 195 ALA A CA 1
ATOM 1541 C C . ALA A 1 195 ? -0.486 -34.375 8.391 1 79.88 195 ALA A C 1
ATOM 1543 O O . ALA A 1 195 ? -0.433 -35.031 7.352 1 79.88 195 ALA A O 1
ATOM 1544 N N . VAL A 1 196 ? -0.569 -33.125 8.391 1 85.5 196 VAL A N 1
ATOM 1545 C CA . VAL A 1 196 ? -0.55 -32.344 7.168 1 85.5 196 VAL A CA 1
ATOM 1546 C C . VAL A 1 196 ? 0.518 -31.25 7.273 1 85.5 196 VAL A C 1
ATOM 1548 O O . VAL A 1 196 ? 0.5 -30.453 8.203 1 85.5 196 VAL A O 1
ATOM 1551 N N . VAL A 1 197 ? 1.421 -31.406 6.328 1 88.75 197 VAL A N 1
ATOM 1552 C CA . VAL A 1 197 ? 2.527 -30.453 6.371 1 88.75 197 VAL A CA 1
ATOM 1553 C C . VAL A 1 197 ? 2.643 -29.734 5.023 1 88.75 197 VAL A C 1
ATOM 1555 O O . VAL A 1 197 ? 2.369 -30.328 3.977 1 88.75 197 VAL A O 1
ATOM 1558 N N . TYR A 1 198 ? 2.959 -28.438 5.078 1 92.69 198 TYR A N 1
ATOM 1559 C CA . TYR A 1 198 ? 3.232 -27.656 3.875 1 92.69 198 TYR A CA 1
ATOM 1560 C C . TYR A 1 198 ? 4.711 -27.734 3.506 1 92.69 198 TYR A C 1
ATOM 1562 O O . TYR A 1 198 ? 5.578 -27.656 4.379 1 92.69 198 TYR A O 1
ATOM 1570 N N . ASP A 1 199 ? 4.941 -27.953 2.279 1 93.38 199 ASP A N 1
ATOM 1571 C CA . ASP A 1 199 ? 6.328 -28.062 1.828 1 93.38 199 ASP A CA 1
ATOM 1572 C C . ASP A 1 199 ? 6.949 -26.688 1.622 1 93.38 199 ASP A C 1
ATOM 1574 O O . ASP A 1 199 ? 6.289 -25.672 1.812 1 93.38 199 ASP A O 1
ATOM 1578 N N . ALA A 1 200 ? 8.234 -26.656 1.227 1 95.31 200 ALA A N 1
ATOM 1579 C CA . ALA A 1 200 ? 9.016 -25.422 1.068 1 95.31 200 ALA A CA 1
ATOM 1580 C C . ALA A 1 200 ? 8.43 -24.531 -0.026 1 95.31 200 ALA A C 1
ATOM 1582 O O . ALA A 1 200 ? 8.508 -23.312 0.052 1 95.31 200 ALA A O 1
ATOM 1583 N N . SER A 1 201 ? 7.828 -25.156 -0.967 1 95.94 201 SER A N 1
ATOM 1584 C CA . SER A 1 201 ? 7.281 -24.375 -2.076 1 95.94 201 SER A CA 1
ATOM 1585 C C . SER A 1 201 ? 6.141 -23.469 -1.613 1 95.94 201 SER A C 1
ATOM 1587 O O . SER A 1 201 ? 6.051 -22.312 -2.027 1 95.94 201 SER A O 1
ATOM 1589 N N . VAL A 1 202 ? 5.328 -23.969 -0.73 1 96.56 202 VAL A N 1
ATOM 1590 C CA . VAL A 1 202 ? 4.207 -23.203 -0.21 1 96.56 202 VAL A CA 1
ATOM 1591 C C . VAL A 1 202 ? 4.715 -22.156 0.781 1 96.56 202 VAL A C 1
ATOM 1593 O O . VAL A 1 202 ? 4.375 -20.969 0.675 1 96.56 202 VAL A O 1
ATOM 1596 N N . LYS A 1 203 ? 5.574 -22.609 1.68 1 97.19 203 LYS A N 1
ATOM 1597 C CA . LYS A 1 203 ? 6.105 -21.719 2.709 1 97.19 203 LYS A CA 1
ATOM 1598 C C . LYS A 1 203 ? 6.883 -20.562 2.09 1 97.19 203 LYS A C 1
ATOM 1600 O O . LYS A 1 203 ? 6.672 -19.391 2.447 1 97.19 203 LYS A O 1
ATOM 1605 N N . GLY A 1 204 ? 7.742 -20.922 1.182 1 97.38 204 GLY A N 1
ATOM 1606 C CA . GLY A 1 204 ? 8.555 -19.922 0.52 1 97.38 204 GLY A CA 1
ATOM 1607 C C . GLY A 1 204 ? 7.727 -18.906 -0.249 1 97.38 204 GLY A C 1
ATOM 1608 O O . GLY A 1 204 ? 8.039 -17.703 -0.245 1 97.38 204 GLY A O 1
ATOM 1609 N N . PHE A 1 205 ? 6.676 -19.406 -0.88 1 97.31 205 PHE A N 1
ATOM 1610 C CA . PHE A 1 205 ? 5.82 -18.531 -1.662 1 97.31 205 PHE A CA 1
ATOM 1611 C C . PHE A 1 205 ? 5.109 -17.531 -0.761 1 97.31 205 PHE A C 1
ATOM 1613 O O . PHE A 1 205 ? 4.992 -16.344 -1.104 1 97.31 205 PHE A O 1
ATOM 1620 N N . VAL A 1 206 ? 4.652 -17.953 0.363 1 97.62 206 VAL A N 1
ATOM 1621 C CA . VAL A 1 206 ? 3.98 -17.078 1.325 1 97.62 206 VAL A CA 1
ATOM 1622 C C . VAL A 1 206 ? 4.945 -15.992 1.805 1 97.62 206 VAL A C 1
ATOM 1624 O O . VAL A 1 206 ? 4.598 -14.812 1.819 1 97.62 206 VAL A O 1
ATOM 1627 N N . VAL A 1 207 ? 6.141 -16.375 2.135 1 97.62 207 VAL A N 1
ATOM 1628 C CA . VAL A 1 207 ? 7.137 -15.445 2.646 1 97.62 207 VAL A CA 1
ATOM 1629 C C . VAL A 1 207 ? 7.527 -14.453 1.554 1 97.62 207 VAL A C 1
ATOM 1631 O O . VAL A 1 207 ? 7.703 -13.266 1.82 1 97.62 207 VAL A O 1
ATOM 1634 N N . TYR A 1 208 ? 7.664 -14.945 0.335 1 97.62 208 TYR A N 1
ATOM 1635 C CA . TYR A 1 208 ? 7.977 -14.086 -0.797 1 97.62 208 TYR A CA 1
ATOM 1636 C C . TYR A 1 208 ? 6.91 -13.008 -0.974 1 97.62 208 TYR A C 1
ATOM 1638 O O . TYR A 1 208 ? 7.23 -11.828 -1.131 1 97.62 208 TYR A O 1
ATOM 1646 N N . LEU A 1 209 ? 5.621 -13.414 -0.915 1 96.75 209 LEU A N 1
ATOM 1647 C CA . LEU A 1 209 ? 4.52 -12.469 -1.103 1 96.75 209 LEU A CA 1
ATOM 1648 C C . LEU A 1 209 ? 4.477 -11.453 0.029 1 96.75 209 LEU A C 1
ATOM 1650 O O . LEU A 1 209 ? 4.16 -10.281 -0.196 1 96.75 209 LEU A O 1
ATOM 1654 N N . SER A 1 210 ? 4.801 -11.836 1.195 1 95.38 210 SER A N 1
ATOM 1655 C CA . SER A 1 210 ? 4.742 -10.961 2.357 1 95.38 210 SER A CA 1
ATOM 1656 C C . SER A 1 210 ? 5.918 -9.984 2.379 1 95.38 210 SER A C 1
ATOM 1658 O O . SER A 1 210 ? 5.738 -8.797 2.639 1 95.38 210 SER A O 1
ATOM 1660 N N . THR A 1 211 ? 7.125 -10.438 2.014 1 94.5 211 THR A N 1
ATOM 1661 C CA . THR A 1 211 ? 8.336 -9.664 2.248 1 94.5 211 THR A CA 1
ATOM 1662 C C . THR A 1 211 ? 8.75 -8.906 0.989 1 94.5 211 THR A C 1
ATOM 1664 O O . THR A 1 211 ? 9.375 -7.852 1.071 1 94.5 211 THR A O 1
ATOM 1667 N N . VAL A 1 212 ? 8.477 -9.43 -0.134 1 94.88 212 VAL A N 1
ATOM 1668 C CA . VAL A 1 212 ? 8.93 -8.812 -1.377 1 94.88 212 VAL A CA 1
ATOM 1669 C C . VAL A 1 212 ? 7.773 -8.047 -2.023 1 94.88 212 VAL A C 1
ATOM 1671 O O . VAL A 1 212 ? 7.945 -6.906 -2.459 1 94.88 212 VAL A O 1
ATOM 1674 N N . GLN A 1 213 ? 6.617 -8.664 -2.014 1 94.56 213 GLN A N 1
ATOM 1675 C CA . GLN A 1 213 ? 5.465 -8.023 -2.637 1 94.56 213 GLN A CA 1
ATOM 1676 C C . GLN A 1 213 ? 4.664 -7.223 -1.615 1 94.56 213 GLN A C 1
ATOM 1678 O O . GLN A 1 213 ? 3.715 -6.523 -1.974 1 94.56 213 GLN A O 1
ATOM 1683 N N . PHE A 1 214 ? 4.977 -7.328 -0.349 1 92.69 214 PHE A N 1
ATOM 1684 C CA . PHE A 1 214 ? 4.469 -6.523 0.758 1 92.69 214 PHE A CA 1
ATOM 1685 C C . PHE A 1 214 ? 2.959 -6.691 0.899 1 92.69 214 PHE A C 1
ATOM 1687 O O . PHE A 1 214 ? 2.25 -5.73 1.205 1 92.69 214 PHE A O 1
ATOM 1694 N N . LEU A 1 215 ? 2.455 -7.867 0.642 1 93.62 215 LEU A N 1
ATOM 1695 C CA . LEU A 1 215 ? 1.032 -8.148 0.801 1 93.62 215 LEU A CA 1
ATOM 1696 C C . LEU A 1 215 ? 0.697 -8.445 2.258 1 93.62 215 LEU A C 1
ATOM 1698 O O . LEU A 1 215 ? 1.447 -9.148 2.939 1 93.62 215 LEU A O 1
ATOM 1702 N N . PRO A 1 216 ? -0.414 -7.895 2.717 1 91.38 216 PRO A N 1
ATOM 1703 C CA . PRO A 1 216 ? -0.859 -8.266 4.062 1 91.38 216 PRO A CA 1
ATOM 1704 C C . PRO A 1 216 ? -1.308 -9.719 4.156 1 91.38 216 PRO A C 1
ATOM 1706 O O . PRO A 1 216 ? -1.626 -10.336 3.137 1 91.38 216 PRO A O 1
ATOM 1709 N N . TYR A 1 217 ? -1.354 -10.273 5.355 1 92.5 217 TYR A N 1
ATOM 1710 C CA . TYR A 1 217 ? -1.638 -11.688 5.582 1 92.5 217 TYR A CA 1
ATOM 1711 C C . TYR A 1 217 ? -3.031 -12.047 5.078 1 92.5 217 TYR A C 1
ATOM 1713 O O . TYR A 1 217 ? -3.229 -13.117 4.5 1 92.5 217 TYR A O 1
ATOM 1721 N N . ASN A 1 218 ? -3.934 -11.195 5.293 1 91.44 218 ASN A N 1
ATOM 1722 C CA . ASN A 1 218 ? -5.297 -11.484 4.855 1 91.44 218 ASN A CA 1
ATOM 1723 C C . ASN A 1 218 ? -5.383 -11.609 3.336 1 91.44 218 ASN A C 1
ATOM 1725 O O . ASN A 1 218 ? -6.102 -12.469 2.82 1 91.44 218 ASN A O 1
ATOM 1729 N N . ARG A 1 219 ? -4.676 -10.82 2.615 1 92.88 219 ARG A N 1
ATOM 1730 C CA . ARG A 1 219 ? -4.695 -10.859 1.157 1 92.88 219 ARG A CA 1
ATOM 1731 C C . ARG A 1 219 ? -3.928 -12.07 0.637 1 92.88 219 ARG A C 1
ATOM 1733 O O . ARG A 1 219 ? -4.281 -12.641 -0.397 1 92.88 219 ARG A O 1
ATOM 1740 N N . ILE A 1 220 ? -2.889 -12.398 1.38 1 96.25 220 ILE A N 1
ATOM 1741 C CA . ILE A 1 220 ? -2.154 -13.602 1.008 1 96.25 220 ILE A CA 1
ATOM 1742 C C . ILE A 1 220 ? -3.049 -14.828 1.178 1 96.25 220 ILE A C 1
ATOM 1744 O O . ILE A 1 220 ? -3.082 -15.703 0.313 1 96.25 220 ILE A O 1
ATOM 1748 N N . ALA A 1 221 ? -3.754 -14.844 2.283 1 95.5 221 ALA A N 1
ATOM 1749 C CA . ALA A 1 221 ? -4.676 -15.953 2.525 1 95.5 221 ALA A CA 1
ATOM 1750 C C . ALA A 1 221 ? -5.727 -16.031 1.426 1 95.5 221 ALA A C 1
ATOM 1752 O O . ALA A 1 221 ? -6.016 -17.125 0.917 1 95.5 221 ALA A O 1
ATOM 1753 N N . ALA A 1 222 ? -6.266 -14.906 1.031 1 93.94 222 ALA A N 1
ATOM 1754 C CA . ALA A 1 222 ? -7.258 -14.867 -0.04 1 93.94 222 ALA A CA 1
ATOM 1755 C C . ALA A 1 222 ? -6.652 -15.32 -1.364 1 93.94 222 ALA A C 1
ATOM 1757 O O . ALA A 1 222 ? -7.297 -16.047 -2.133 1 93.94 222 ALA A O 1
ATOM 1758 N N . PHE A 1 223 ? -5.488 -14.914 -1.602 1 95.81 223 PHE A N 1
ATOM 1759 C CA . PHE A 1 223 ? -4.785 -15.281 -2.824 1 95.81 223 PHE A CA 1
ATOM 1760 C C . PHE A 1 223 ? -4.641 -16.797 -2.932 1 95.81 223 PHE A C 1
ATOM 1762 O O . PHE A 1 223 ? -4.965 -17.375 -3.967 1 95.81 223 PHE A O 1
ATOM 1769 N N . PHE A 1 224 ? -4.172 -17.438 -1.882 1 96.25 224 PHE A N 1
ATOM 1770 C CA . PHE A 1 224 ? -3.955 -18.875 -1.899 1 96.25 224 PHE A CA 1
ATOM 1771 C C . PHE A 1 224 ? -5.277 -19.625 -2.002 1 96.25 224 PHE A C 1
ATOM 1773 O O . PHE A 1 224 ? -5.363 -20.672 -2.66 1 96.25 224 PHE A O 1
ATOM 1780 N N . LYS A 1 225 ? -6.254 -19.094 -1.396 1 94.56 225 LYS A N 1
ATOM 1781 C CA . LYS A 1 225 ? -7.574 -19.719 -1.47 1 94.56 225 LYS A CA 1
ATOM 1782 C C . LYS A 1 225 ? -8.141 -19.625 -2.883 1 94.56 225 LYS A C 1
ATOM 1784 O O . LYS A 1 225 ? -8.625 -20.625 -3.428 1 94.56 225 LYS A O 1
ATOM 1789 N N . GLU A 1 226 ? -7.996 -18.516 -3.502 1 93.94 226 GLU A N 1
ATOM 1790 C CA . GLU A 1 226 ? -8.625 -18.25 -4.793 1 93.94 226 GLU A CA 1
ATOM 1791 C C . GLU A 1 226 ? -7.836 -18.891 -5.934 1 93.94 226 GLU A C 1
ATOM 1793 O O . GLU A 1 226 ? -8.422 -19.406 -6.887 1 93.94 226 GLU A O 1
ATOM 1798 N N . VAL A 1 227 ? -6.547 -18.812 -5.832 1 93.88 227 VAL A N 1
ATOM 1799 C CA . VAL A 1 227 ? -5.711 -19.203 -6.961 1 93.88 227 VAL A CA 1
ATOM 1800 C C . VAL A 1 227 ? -5.34 -20.672 -6.844 1 93.88 227 VAL A C 1
ATOM 1802 O O . VAL A 1 227 ? -5.406 -21.422 -7.824 1 93.88 227 VAL A O 1
ATOM 1805 N N . PHE A 1 228 ? -5.016 -21.156 -5.594 1 93.75 228 PHE A N 1
ATOM 1806 C CA . PHE A 1 228 ? -4.527 -22.516 -5.422 1 93.75 228 PHE A CA 1
ATOM 1807 C C . PHE A 1 228 ? -5.57 -23.391 -4.723 1 93.75 228 PHE A C 1
ATOM 1809 O O . PHE A 1 228 ? -5.441 -24.609 -4.676 1 93.75 228 PHE A O 1
ATOM 1816 N N . GLY A 1 229 ? -6.586 -22.766 -4.168 1 91.31 229 GLY A N 1
ATOM 1817 C CA . GLY A 1 229 ? -7.574 -23.516 -3.406 1 91.31 229 GLY A CA 1
ATOM 1818 C C . GLY A 1 229 ? -7.07 -23.969 -2.051 1 91.31 229 GLY A C 1
ATOM 1819 O O . GLY A 1 229 ? -7.543 -24.969 -1.506 1 91.31 229 GLY A O 1
ATOM 1820 N N . LEU A 1 230 ? -6.078 -23.312 -1.543 1 92.31 230 LEU A N 1
ATOM 1821 C CA . LEU A 1 230 ? -5.48 -23.656 -0.256 1 92.31 230 LEU A CA 1
ATOM 1822 C C . LEU A 1 230 ? -5.895 -22.656 0.818 1 92.31 230 LEU A C 1
ATOM 1824 O O . LEU A 1 230 ? -5.734 -21.438 0.644 1 92.31 230 LEU A O 1
ATOM 1828 N N . GLU A 1 231 ? -6.414 -23.125 1.864 1 91.56 231 GLU A N 1
ATOM 1829 C CA . GLU A 1 231 ? -6.754 -22.266 2.996 1 91.56 231 GLU A CA 1
ATOM 1830 C C . GLU A 1 231 ? -5.652 -22.281 4.047 1 91.56 231 GLU A C 1
ATOM 1832 O O . GLU A 1 231 ? -5.5 -23.266 4.785 1 91.56 231 GLU A O 1
ATOM 1837 N N . ILE A 1 232 ? -4.953 -21.297 4.121 1 92.56 232 ILE A N 1
ATOM 1838 C CA . ILE A 1 232 ? -3.826 -21.188 5.043 1 92.56 232 ILE A CA 1
ATOM 1839 C C . ILE A 1 232 ? -4.16 -20.203 6.152 1 92.56 232 ILE A C 1
ATOM 1841 O O . ILE A 1 232 ? -4.676 -19.109 5.887 1 92.56 232 ILE A O 1
ATOM 1845 N N . SER A 1 233 ? -3.896 -20.531 7.316 1 91.38 233 SER A N 1
ATOM 1846 C CA . SER A 1 233 ? -4.164 -19.641 8.453 1 91.38 233 SER A CA 1
ATOM 1847 C C . SER A 1 233 ? -3.078 -18.594 8.594 1 91.38 233 SER A C 1
ATOM 1849 O O . SER A 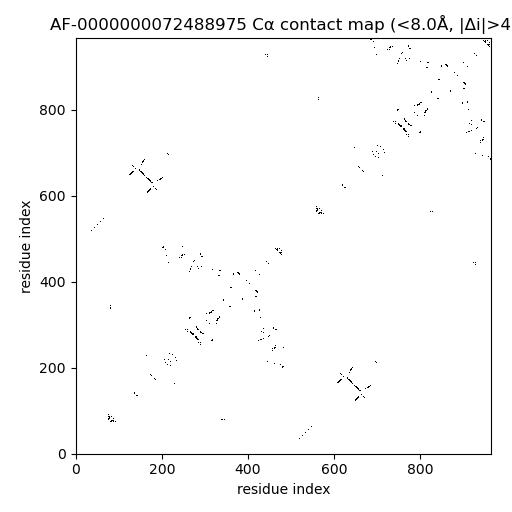1 233 ? -1.937 -18.797 8.18 1 91.38 233 SER A O 1
ATOM 1851 N N . GLN A 1 234 ? -3.439 -17.5 9.156 1 90.75 234 GLN A N 1
ATOM 1852 C CA . GLN A 1 234 ? -2.488 -16.422 9.375 1 90.75 234 GLN A CA 1
ATOM 1853 C C . GLN A 1 234 ? -1.406 -16.828 10.367 1 90.75 234 GLN A C 1
ATOM 1855 O O . GLN A 1 234 ? -0.26 -16.391 10.266 1 90.75 234 GLN A O 1
ATOM 1860 N N . GLY A 1 235 ? -1.815 -17.625 11.344 1 89.19 235 GLY A N 1
ATOM 1861 C CA . GLY A 1 235 ? -0.837 -18.141 12.289 1 89.19 235 GLY A CA 1
ATOM 1862 C C . GLY A 1 235 ? 0.277 -18.922 11.633 1 89.19 235 GLY A C 1
ATOM 1863 O O . GLY A 1 235 ? 1.446 -18.781 12 1 89.19 235 GLY A O 1
ATOM 1864 N N . SER A 1 236 ? -0.119 -19.75 10.672 1 91.69 236 SER A N 1
ATOM 1865 C CA . SER A 1 236 ? 0.879 -20.516 9.93 1 91.69 236 SER A CA 1
ATOM 1866 C C . SER A 1 236 ? 1.841 -19.594 9.188 1 91.69 236 SER A C 1
ATOM 1868 O O . SER A 1 236 ? 3.045 -19.859 9.148 1 91.69 236 SER A O 1
ATOM 1870 N N . MET A 1 237 ? 1.334 -18.562 8.633 1 94.44 237 MET A N 1
ATOM 1871 C CA . MET A 1 237 ? 2.166 -17.625 7.895 1 94.44 237 MET A CA 1
ATOM 1872 C C . MET A 1 237 ? 3.205 -16.984 8.805 1 94.44 237 MET A C 1
ATOM 1874 O O . MET A 1 237 ? 4.371 -16.859 8.43 1 94.44 237 MET A O 1
ATOM 1878 N N . VAL A 1 238 ? 2.783 -16.594 9.992 1 93.25 238 VAL A N 1
ATOM 1879 C CA . VAL A 1 238 ? 3.693 -15.984 10.961 1 93.25 238 VAL A CA 1
ATOM 1880 C C . VAL A 1 238 ? 4.797 -16.969 11.328 1 93.25 238 VAL A C 1
ATOM 1882 O O . VAL A 1 238 ? 5.973 -16.609 11.391 1 93.25 238 VAL A O 1
ATOM 1885 N N . ASN A 1 239 ? 4.367 -18.172 11.477 1 93.81 239 ASN A N 1
ATOM 1886 C CA . ASN A 1 239 ? 5.336 -19.219 11.812 1 93.81 239 ASN A CA 1
ATOM 1887 C C . ASN A 1 239 ? 6.363 -19.406 10.695 1 93.81 239 ASN A C 1
ATOM 1889 O O . ASN A 1 239 ? 7.555 -19.562 10.969 1 93.81 239 ASN A O 1
ATOM 1893 N N . TRP A 1 240 ? 5.918 -19.422 9.523 1 96.19 240 TRP A N 1
ATOM 1894 C CA . TRP A 1 240 ? 6.816 -19.625 8.391 1 96.19 240 TRP A CA 1
ATOM 1895 C C . TRP A 1 240 ? 7.766 -18.438 8.227 1 96.19 240 TRP A C 1
ATOM 1897 O O . TRP A 1 240 ? 8.93 -18.625 7.848 1 96.19 240 TRP A O 1
ATOM 1907 N N . ILE A 1 241 ? 7.332 -17.266 8.477 1 96.56 241 ILE A N 1
ATOM 1908 C CA . ILE A 1 241 ? 8.18 -16.078 8.422 1 96.56 241 ILE A CA 1
ATOM 1909 C C . ILE A 1 241 ? 9.266 -16.172 9.5 1 96.56 241 ILE A C 1
ATOM 1911 O O . ILE A 1 241 ? 10.43 -15.875 9.234 1 96.56 241 ILE A O 1
ATOM 1915 N N . ASN A 1 242 ? 8.883 -16.594 10.656 1 95.5 242 ASN A N 1
ATOM 1916 C CA . ASN A 1 242 ? 9.852 -16.75 11.734 1 95.5 242 ASN A CA 1
ATOM 1917 C C . ASN A 1 242 ? 10.844 -17.875 11.422 1 95.5 242 ASN A C 1
ATOM 1919 O O . ASN A 1 242 ? 12.031 -17.766 11.758 1 95.5 242 ASN A O 1
ATOM 1923 N N . GLU A 1 243 ? 10.297 -18.906 10.867 1 96.19 243 GLU A N 1
ATOM 1924 C CA . GLU A 1 243 ? 11.172 -20 10.438 1 96.19 243 GLU A CA 1
ATOM 1925 C C . GLU A 1 243 ? 12.195 -19.516 9.414 1 96.19 243 GLU A C 1
ATOM 1927 O O . GLU A 1 243 ? 13.383 -19.828 9.516 1 96.19 243 GLU A O 1
ATOM 1932 N N . ALA A 1 244 ? 11.75 -18.781 8.477 1 97.5 244 ALA A N 1
ATOM 1933 C CA . ALA A 1 244 ? 12.633 -18.203 7.465 1 97.5 244 ALA A CA 1
ATOM 1934 C C . ALA A 1 244 ? 13.672 -17.297 8.102 1 97.5 244 ALA A C 1
ATOM 1936 O O . ALA A 1 244 ? 14.844 -17.297 7.707 1 97.5 244 ALA A O 1
ATOM 1937 N N . ARG A 1 245 ? 13.258 -16.484 9.055 1 96.88 245 ARG A N 1
ATOM 1938 C CA . ARG A 1 245 ? 14.164 -15.586 9.75 1 96.88 245 ARG A CA 1
ATOM 1939 C C . ARG A 1 245 ? 15.281 -16.359 10.438 1 96.88 245 ARG A C 1
ATOM 1941 O O . ARG A 1 245 ? 16.453 -16 10.328 1 96.88 245 ARG A O 1
ATOM 1948 N N . ARG A 1 246 ? 14.914 -17.406 11.133 1 96.75 246 ARG A N 1
ATOM 1949 C CA . ARG A 1 246 ? 15.898 -18.219 11.828 1 96.75 246 ARG A CA 1
ATOM 1950 C C . ARG A 1 246 ? 16.906 -18.828 10.852 1 96.75 246 ARG A C 1
ATOM 1952 O O . ARG A 1 246 ? 18.109 -18.828 11.117 1 96.75 246 ARG A O 1
ATOM 1959 N N . SER A 1 247 ? 16.375 -19.281 9.781 1 97.06 247 SER A N 1
ATOM 1960 C CA . SER A 1 247 ? 17.25 -19.875 8.766 1 97.06 247 SER A CA 1
ATOM 1961 C C . SER A 1 247 ? 18.156 -18.828 8.141 1 97.06 247 SER A C 1
ATOM 1963 O O . SER A 1 247 ? 19.25 -19.141 7.684 1 97.06 247 SER A O 1
ATOM 1965 N N . ALA A 1 248 ? 17.734 -17.578 8.125 1 97.44 248 ALA A N 1
ATOM 1966 C CA . ALA A 1 248 ? 18.469 -16.5 7.469 1 97.44 248 ALA A CA 1
ATOM 1967 C C . ALA A 1 248 ? 19.531 -15.906 8.398 1 97.44 248 ALA A C 1
ATOM 1969 O O . ALA A 1 248 ? 20.375 -15.133 7.961 1 97.44 248 ALA A O 1
ATOM 1970 N N . GLU A 1 249 ? 19.531 -16.234 9.648 1 96.75 249 GLU A N 1
ATOM 1971 C CA . GLU A 1 249 ? 20.359 -15.602 10.68 1 96.75 249 GLU A CA 1
ATOM 1972 C C . GLU A 1 249 ? 21.844 -15.656 10.32 1 96.75 249 GLU A C 1
ATOM 1974 O O . GLU A 1 249 ? 22.531 -14.648 10.391 1 96.75 249 GLU A O 1
ATOM 1979 N N . PRO A 1 250 ? 22.328 -16.859 9.867 1 97.19 250 PRO A N 1
ATOM 1980 C CA . PRO A 1 250 ? 23.75 -16.906 9.508 1 97.19 250 PRO A CA 1
ATOM 1981 C C . PRO A 1 250 ? 24.094 -15.969 8.344 1 97.19 250 PRO A C 1
ATOM 1983 O O . PRO A 1 250 ? 25.156 -15.336 8.344 1 97.19 250 PRO A O 1
ATOM 1986 N N . ALA A 1 251 ? 23.266 -15.93 7.398 1 97.06 251 ALA A N 1
ATOM 1987 C CA . ALA A 1 251 ? 23.484 -15.047 6.258 1 97.06 251 ALA A CA 1
ATOM 1988 C C . ALA A 1 251 ? 23.453 -13.578 6.688 1 97.06 251 ALA A C 1
ATOM 1990 O O . ALA A 1 251 ? 24.234 -12.766 6.188 1 97.06 251 ALA A O 1
ATOM 1991 N N . ILE A 1 252 ? 22.594 -13.234 7.598 1 97.25 252 ILE A N 1
ATOM 1992 C CA . ILE A 1 252 ? 22.469 -11.867 8.102 1 97.25 252 ILE A CA 1
ATOM 1993 C C . ILE A 1 252 ? 23.75 -11.461 8.828 1 97.25 252 ILE A C 1
ATOM 1995 O O . ILE A 1 252 ? 24.234 -10.344 8.656 1 97.25 252 ILE A O 1
ATOM 1999 N N . GLU A 1 253 ? 24.234 -12.344 9.586 1 96.94 253 GLU A N 1
ATOM 2000 C CA . GLU A 1 253 ? 25.484 -12.07 10.297 1 96.94 253 GLU A CA 1
ATOM 2001 C C . GLU A 1 253 ? 26.641 -11.867 9.336 1 96.94 253 GLU A C 1
ATOM 2003 O O . GLU A 1 253 ? 27.516 -11.016 9.562 1 96.94 253 GLU A O 1
ATOM 2008 N N . LYS A 1 254 ? 26.641 -12.625 8.328 1 97.5 254 LYS A N 1
ATOM 2009 C CA . LYS A 1 254 ? 27.688 -12.461 7.32 1 97.5 254 LYS A CA 1
ATOM 2010 C C . LYS A 1 254 ? 27.547 -11.117 6.605 1 97.5 254 LYS A C 1
ATOM 2012 O O . LYS A 1 254 ? 28.547 -10.461 6.316 1 97.5 254 LYS A O 1
ATOM 2017 N N . ILE A 1 255 ? 26.359 -10.75 6.273 1 97.75 255 ILE A N 1
ATOM 2018 C CA . ILE A 1 255 ? 26.109 -9.445 5.66 1 97.75 255 ILE A CA 1
ATOM 2019 C C . ILE A 1 255 ? 26.625 -8.344 6.57 1 97.75 255 ILE A C 1
ATOM 2021 O O . ILE A 1 255 ? 27.297 -7.41 6.109 1 97.75 255 ILE A O 1
ATOM 2025 N N . LYS A 1 256 ? 26.328 -8.461 7.824 1 97.31 256 LYS A N 1
ATOM 2026 C CA . LYS A 1 256 ? 26.797 -7.488 8.805 1 97.31 256 LYS A CA 1
ATOM 2027 C C . LYS A 1 256 ? 28.312 -7.41 8.828 1 97.31 256 LYS A C 1
ATOM 2029 O O . LYS A 1 256 ? 28.891 -6.32 8.828 1 97.31 256 LYS A O 1
ATOM 2034 N N . GLU A 1 257 ? 28.938 -8.523 8.797 1 96.69 257 GLU A N 1
ATOM 2035 C CA . GLU A 1 257 ? 30.391 -8.586 8.812 1 96.69 257 GLU A CA 1
ATOM 2036 C C . GLU A 1 257 ? 30.984 -7.891 7.59 1 96.69 257 GLU A C 1
ATOM 2038 O O . GLU A 1 257 ? 31.969 -7.145 7.703 1 96.69 257 GLU A O 1
ATOM 2043 N N . TYR A 1 258 ? 30.422 -8.148 6.512 1 97.12 258 TYR A N 1
ATOM 2044 C CA . TYR A 1 258 ? 30.922 -7.547 5.281 1 97.12 258 TYR A CA 1
ATOM 2045 C C . TYR A 1 258 ? 30.719 -6.035 5.293 1 97.12 258 TYR A C 1
ATOM 2047 O O . TYR A 1 258 ? 31.562 -5.285 4.801 1 97.12 258 TYR A O 1
ATOM 2055 N N . ILE A 1 259 ? 29.641 -5.602 5.828 1 97.25 259 ILE A N 1
ATOM 2056 C CA . ILE A 1 259 ? 29.391 -4.172 5.926 1 97.25 259 ILE A CA 1
ATOM 2057 C C . ILE A 1 259 ? 30.391 -3.533 6.883 1 97.25 259 ILE A C 1
ATOM 2059 O O . ILE A 1 259 ? 30.922 -2.455 6.609 1 97.25 259 ILE A O 1
ATOM 2063 N N . MET A 1 260 ? 30.672 -4.23 7.922 1 96.12 260 MET A N 1
ATOM 2064 C CA . MET A 1 260 ? 31.609 -3.736 8.922 1 96.12 260 MET A CA 1
ATOM 2065 C C . MET A 1 260 ? 33 -3.59 8.336 1 96.12 260 MET A C 1
ATOM 2067 O O . MET A 1 260 ? 33.812 -2.771 8.797 1 96.12 260 MET A O 1
ATOM 2071 N N . GLN A 1 261 ? 33.25 -4.289 7.312 1 95.5 261 GLN A N 1
ATOM 2072 C CA . GLN A 1 261 ? 34.562 -4.262 6.691 1 95.5 261 GLN A CA 1
ATOM 2073 C C . GLN A 1 261 ? 34.594 -3.314 5.5 1 95.5 261 GLN A C 1
ATOM 2075 O O . GLN A 1 261 ? 35.656 -3.084 4.906 1 95.5 261 GLN A O 1
ATOM 2080 N N . SER A 1 262 ? 33.562 -2.754 5.168 1 95.75 262 SER A N 1
ATOM 2081 C CA . SER A 1 262 ? 33.469 -1.887 4 1 95.75 262 SER A CA 1
ATOM 2082 C C . SER A 1 262 ? 33.938 -0.472 4.324 1 95.75 262 SER A C 1
ATOM 2084 O O . SER A 1 262 ? 33.656 0.051 5.402 1 95.75 262 SER A O 1
ATOM 2086 N N . PRO A 1 263 ? 34.625 0.161 3.416 1 95.44 263 PRO A N 1
ATOM 2087 C CA . PRO A 1 263 ? 35.156 1.504 3.662 1 95.44 263 PRO A CA 1
ATOM 2088 C C . PRO A 1 263 ? 34.094 2.59 3.547 1 95.44 263 PRO A C 1
ATOM 2090 O O . PRO A 1 263 ? 34.219 3.664 4.137 1 95.44 263 PRO A O 1
ATOM 2093 N N . VAL A 1 264 ? 33.125 2.35 2.711 1 97.19 264 VAL A N 1
ATOM 2094 C CA . VAL A 1 264 ? 32.062 3.332 2.504 1 97.19 264 VAL A CA 1
ATOM 2095 C C . VAL A 1 264 ? 30.719 2.689 2.77 1 97.19 264 VAL A C 1
ATOM 2097 O O . VAL A 1 264 ? 30.375 1.669 2.166 1 97.19 264 VAL A O 1
ATOM 2100 N N . VAL A 1 265 ? 29.906 3.281 3.65 1 97.38 265 VAL A N 1
ATOM 2101 C CA . VAL A 1 265 ? 28.609 2.729 4.008 1 97.38 265 VAL A CA 1
ATOM 2102 C C . VAL A 1 265 ? 27.562 3.848 4.055 1 97.38 265 VAL A C 1
ATOM 2104 O O . VAL A 1 265 ? 27.828 4.918 4.609 1 97.38 265 VAL A O 1
ATOM 2107 N N . GLY A 1 266 ? 26.453 3.613 3.373 1 97.12 266 GLY A N 1
ATOM 2108 C CA . GLY A 1 266 ? 25.328 4.52 3.488 1 97.12 266 GLY A CA 1
ATOM 2109 C C . GLY A 1 266 ? 24.391 4.164 4.633 1 97.12 266 GLY A C 1
ATOM 2110 O O . GLY A 1 266 ? 24.109 2.986 4.867 1 97.12 266 GLY A O 1
ATOM 2111 N N . PHE A 1 267 ? 23.969 5.18 5.398 1 95.75 267 PHE A N 1
ATOM 2112 C CA . PHE A 1 267 ? 23.031 4.961 6.504 1 95.75 267 PHE A CA 1
ATOM 2113 C C . PHE A 1 267 ? 21.797 5.828 6.348 1 95.75 267 PHE A C 1
ATOM 2115 O O . PHE A 1 267 ? 21.859 6.938 5.812 1 95.75 267 PHE A O 1
ATOM 2122 N N . ASP A 1 268 ? 20.766 5.289 6.719 1 94 268 ASP A N 1
ATOM 2123 C CA . ASP A 1 268 ? 19.5 6.012 6.781 1 94 268 ASP A CA 1
ATOM 2124 C C . ASP A 1 268 ? 18.562 5.395 7.82 1 94 268 ASP A C 1
ATOM 2126 O O . ASP A 1 268 ? 18.828 4.297 8.32 1 94 268 ASP A O 1
ATOM 2130 N N . GLU A 1 269 ? 17.625 6.188 8.281 1 91.19 269 GLU A N 1
ATOM 2131 C CA . GLU A 1 269 ? 16.656 5.688 9.266 1 91.19 269 GLU A CA 1
ATOM 2132 C C . GLU A 1 269 ? 15.25 6.195 8.969 1 91.19 269 GLU A C 1
ATOM 2134 O O . GLU A 1 269 ? 15.086 7.238 8.336 1 91.19 269 GLU A O 1
ATOM 2139 N N . SER A 1 270 ? 14.305 5.41 9.227 1 87.5 270 SER A N 1
ATOM 2140 C CA . SER A 1 270 ? 12.898 5.781 9.078 1 87.5 270 SER A CA 1
ATOM 2141 C C . SER A 1 270 ? 12.078 5.301 10.273 1 87.5 270 SER A C 1
ATOM 2143 O O . SER A 1 270 ? 12.305 4.203 10.789 1 87.5 270 SER A O 1
ATOM 2145 N N . GLY A 1 271 ? 11.219 6.094 10.68 1 85.56 271 GLY A N 1
ATOM 2146 C CA . GLY A 1 271 ? 10.352 5.719 11.789 1 85.56 271 GLY A CA 1
ATOM 2147 C C . GLY A 1 271 ? 9.32 4.672 11.414 1 85.56 271 GLY A C 1
ATOM 2148 O O . GLY A 1 271 ? 8.797 4.68 10.297 1 85.56 271 GLY A O 1
ATOM 2149 N N . CYS A 1 272 ? 9.094 3.74 12.305 1 84.06 272 CYS A N 1
ATOM 2150 C CA . CYS A 1 272 ? 8.062 2.73 12.109 1 84.06 272 CYS A CA 1
ATOM 2151 C C . CYS A 1 272 ? 7.371 2.393 13.43 1 84.06 272 CYS A C 1
ATOM 2153 O O . CYS A 1 272 ? 8.008 2.371 14.477 1 84.06 272 CYS A O 1
ATOM 2155 N N . TYR A 1 273 ? 6.148 2.205 13.336 1 78 273 TYR A N 1
ATOM 2156 C CA . TYR A 1 273 ? 5.391 1.891 14.539 1 78 273 TYR A CA 1
ATOM 2157 C C . TYR A 1 273 ? 5.359 0.387 14.789 1 78 273 TYR A C 1
ATOM 2159 O O . TYR A 1 273 ? 5.07 -0.393 13.875 1 78 273 TYR A O 1
ATOM 2167 N N . CYS A 1 274 ? 5.75 0.082 15.977 1 80.31 274 CYS A N 1
ATOM 2168 C CA . CYS A 1 274 ? 5.727 -1.298 16.438 1 80.31 274 CYS A CA 1
ATOM 2169 C C . CYS A 1 274 ? 4.984 -1.407 17.766 1 80.31 274 CYS A C 1
ATOM 2171 O O . CYS A 1 274 ? 5.414 -0.836 18.781 1 80.31 274 CYS A O 1
ATOM 2173 N N . ASN A 1 275 ? 3.959 -2.152 17.844 1 75.44 275 ASN A N 1
ATOM 2174 C CA . ASN A 1 275 ? 3.156 -2.316 19.047 1 75.44 275 ASN A CA 1
ATOM 2175 C C . ASN A 1 275 ? 2.797 -0.97 19.672 1 75.44 275 ASN A C 1
ATOM 2177 O O . ASN A 1 275 ? 3.014 -0.754 20.859 1 75.44 275 ASN A O 1
ATOM 2181 N N . LYS A 1 276 ? 2.402 -0.049 18.922 1 68.5 276 LYS A N 1
ATOM 2182 C CA . LYS A 1 276 ? 1.908 1.267 19.312 1 68.5 276 LYS A CA 1
ATOM 2183 C C . LYS A 1 276 ? 3.049 2.164 19.797 1 68.5 276 LYS A C 1
ATOM 2185 O O . LYS A 1 276 ? 2.814 3.188 20.438 1 68.5 276 LYS A O 1
ATOM 2190 N N . ARG A 1 277 ? 4.219 1.678 19.609 1 77.75 277 ARG A N 1
ATOM 2191 C CA . ARG A 1 277 ? 5.402 2.461 19.953 1 77.75 277 ARG A CA 1
ATOM 2192 C C . ARG A 1 277 ? 6.148 2.906 18.703 1 77.75 277 ARG A C 1
ATOM 2194 O O . ARG A 1 277 ? 6.172 2.189 17.688 1 77.75 277 ARG A O 1
ATOM 2201 N N . LEU A 1 278 ? 6.605 4.094 18.812 1 84.12 278 LEU A N 1
ATOM 2202 C CA . LEU A 1 278 ? 7.422 4.582 17.719 1 84.12 278 LEU A CA 1
ATOM 2203 C C . LEU A 1 278 ? 8.844 4.027 17.797 1 84.12 278 LEU A C 1
ATOM 2205 O O . LEU A 1 278 ? 9.594 4.371 18.703 1 84.12 278 LEU A O 1
ATOM 2209 N N . ASP A 1 279 ? 9.109 3.209 16.984 1 89.06 279 ASP A N 1
ATOM 2210 C CA . ASP A 1 279 ? 10.445 2.654 16.812 1 89.06 279 ASP A CA 1
ATOM 2211 C C . ASP A 1 279 ? 11.086 3.154 15.516 1 89.06 279 ASP A C 1
ATOM 2213 O O . ASP A 1 279 ? 10.609 4.113 14.906 1 89.06 279 ASP A O 1
ATOM 2217 N N . TRP A 1 280 ? 12.289 2.578 15.242 1 89.56 280 TRP A N 1
ATOM 2218 C CA . TRP A 1 280 ? 13 3.045 14.055 1 89.56 280 TRP A CA 1
ATOM 2219 C C . TRP A 1 280 ? 13.586 1.874 13.281 1 89.56 280 TRP A C 1
ATOM 2221 O O . TRP A 1 280 ? 14.023 0.882 13.875 1 89.56 280 TRP A O 1
ATOM 2231 N N . ALA A 1 281 ? 13.477 1.979 12.023 1 92.88 281 ALA A N 1
ATOM 2232 C CA . ALA A 1 281 ? 14.18 1.061 11.125 1 92.88 281 ALA A CA 1
ATOM 2233 C C . ALA A 1 281 ? 15.453 1.695 10.57 1 92.88 281 ALA A C 1
ATOM 2235 O O . ALA A 1 281 ? 15.406 2.781 9.992 1 92.88 281 ALA A O 1
ATOM 2236 N N . TRP A 1 282 ? 16.531 1.066 10.789 1 94.81 282 TRP A N 1
ATOM 2237 C CA . TRP A 1 282 ? 17.828 1.542 10.305 1 94.81 282 TRP A CA 1
ATOM 2238 C C . TRP A 1 282 ? 18.281 0.738 9.094 1 94.81 282 TRP A C 1
ATOM 2240 O O . TRP A 1 282 ? 17.984 -0.455 8.984 1 94.81 282 TRP A O 1
ATOM 2250 N N . ILE A 1 283 ? 18.922 1.39 8.219 1 96.06 283 ILE A N 1
ATOM 2251 C CA . ILE A 1 283 ? 19.469 0.701 7.062 1 96.06 283 ILE A CA 1
ATOM 2252 C C . ILE A 1 283 ? 20.953 1.051 6.91 1 96.06 283 ILE A C 1
ATOM 2254 O O . ILE A 1 283 ? 21.344 2.201 7.113 1 96.06 283 ILE A O 1
ATOM 2258 N N . ALA A 1 284 ? 21.781 0.163 6.781 1 97.12 284 ALA A N 1
ATOM 2259 C CA . ALA A 1 284 ? 23.172 0.262 6.387 1 97.12 284 ALA A CA 1
ATOM 2260 C C . ALA A 1 284 ? 23.422 -0.452 5.062 1 97.12 284 ALA A C 1
ATOM 2262 O O . ALA A 1 284 ? 23.141 -1.645 4.93 1 97.12 284 ALA A O 1
ATOM 2263 N N . GLN A 1 285 ? 23.938 0.266 4.141 1 95.81 285 GLN A N 1
ATOM 2264 C CA . GLN A 1 285 ? 24.062 -0.422 2.859 1 95.81 285 GLN A CA 1
ATOM 2265 C C . GLN A 1 285 ? 25.328 -0.009 2.127 1 95.81 285 GLN A C 1
ATOM 2267 O O . GLN A 1 285 ? 25.844 1.098 2.326 1 95.81 285 GLN A O 1
ATOM 2272 N N . THR A 1 286 ? 25.844 -0.849 1.394 1 96.12 286 THR A N 1
ATOM 2273 C CA . THR A 1 286 ? 26.953 -0.673 0.455 1 96.12 286 THR A CA 1
ATOM 2274 C C . THR A 1 286 ? 26.516 -1.005 -0.967 1 96.12 286 THR A C 1
ATOM 2276 O O . THR A 1 286 ? 25.312 -1.162 -1.231 1 96.12 286 THR A O 1
ATOM 2279 N N . VAL A 1 287 ? 27.422 -1.015 -1.824 1 93.5 287 VAL A N 1
ATOM 2280 C CA . VAL A 1 287 ? 27.109 -1.341 -3.211 1 93.5 287 VAL A CA 1
ATOM 2281 C C . VAL A 1 287 ? 26.688 -2.809 -3.316 1 93.5 287 VAL A C 1
ATOM 2283 O O . VAL A 1 287 ? 25.875 -3.17 -4.16 1 93.5 287 VAL A O 1
ATOM 2286 N N . TYR A 1 288 ? 27.125 -3.645 -2.301 1 95.38 288 TYR A N 1
ATOM 2287 C CA . TYR A 1 288 ? 26.938 -5.082 -2.453 1 95.38 288 TYR A CA 1
ATOM 2288 C C . TYR A 1 288 ? 26 -5.625 -1.372 1 95.38 288 TYR A C 1
ATOM 2290 O O . TYR A 1 288 ? 25.391 -6.68 -1.544 1 95.38 288 TYR A O 1
ATOM 2298 N N . PHE A 1 289 ? 25.938 -4.906 -0.269 1 97.38 289 PHE A N 1
ATOM 2299 C CA . PHE A 1 289 ? 25.234 -5.48 0.869 1 97.38 289 PHE A CA 1
ATOM 2300 C C . PHE A 1 289 ? 24.266 -4.465 1.472 1 97.38 289 PHE A C 1
ATOM 2302 O O . PHE A 1 289 ? 24.531 -3.262 1.459 1 97.38 289 PHE A O 1
ATOM 2309 N N . THR A 1 290 ? 23.172 -4.918 1.925 1 97.81 290 THR A N 1
ATOM 2310 C CA . THR A 1 290 ? 22.188 -4.102 2.615 1 97.81 290 THR A CA 1
ATOM 2311 C C . THR A 1 290 ? 21.75 -4.766 3.922 1 97.81 290 THR A C 1
ATOM 2313 O O . THR A 1 290 ? 21.406 -5.949 3.939 1 97.81 290 THR A O 1
ATOM 2316 N N . LEU A 1 291 ? 21.812 -4.074 4.961 1 97.88 291 LEU A N 1
ATOM 2317 C CA . LEU A 1 291 ? 21.359 -4.535 6.27 1 97.88 291 LEU A CA 1
ATOM 2318 C C . LEU A 1 291 ? 20.312 -3.578 6.844 1 97.88 291 LEU A C 1
ATOM 2320 O O . LEU A 1 291 ? 20.594 -2.387 7.008 1 97.88 291 LEU A O 1
ATOM 2324 N N . VAL A 1 292 ? 19.219 -4.102 7.016 1 96.88 292 VAL A N 1
ATOM 2325 C CA . VAL A 1 292 ? 18.141 -3.348 7.672 1 96.88 292 VAL A CA 1
ATOM 2326 C C . VAL A 1 292 ? 17.875 -3.941 9.055 1 96.88 292 VAL A C 1
ATOM 2328 O O . VAL A 1 292 ? 17.797 -5.164 9.211 1 96.88 292 VAL A O 1
ATOM 2331 N N . PHE A 1 293 ? 17.766 -3.1 10.039 1 94.56 293 PHE A N 1
ATOM 2332 C CA . PHE A 1 293 ? 17.562 -3.645 11.375 1 94.56 293 PHE A CA 1
ATOM 2333 C C . PHE A 1 293 ? 16.703 -2.699 12.219 1 94.56 293 PHE A C 1
ATOM 2335 O O . PHE A 1 293 ? 16.594 -1.515 11.906 1 94.56 293 PHE A O 1
ATOM 2342 N N . HIS A 1 294 ? 16.156 -3.309 13.211 1 92.81 294 HIS A N 1
ATOM 2343 C CA . HIS A 1 294 ? 15.203 -2.652 14.102 1 92.81 294 HIS A CA 1
ATOM 2344 C C . HIS A 1 294 ? 15.914 -1.943 15.25 1 92.81 294 HIS A C 1
ATOM 2346 O O . HIS A 1 294 ? 16.812 -2.514 15.875 1 92.81 294 HIS A O 1
ATOM 2352 N N . GLY A 1 295 ? 15.555 -0.626 15.469 1 90.81 295 GLY A N 1
ATOM 2353 C CA . GLY A 1 295 ? 16.062 0.141 16.594 1 90.81 295 GLY A CA 1
ATOM 2354 C C . GLY A 1 295 ? 14.961 0.808 17.406 1 90.81 295 GLY A C 1
ATOM 2355 O O . GLY A 1 295 ? 13.898 1.144 16.875 1 90.81 295 GLY A O 1
ATOM 2356 N N . LYS A 1 296 ? 15.195 1.032 18.656 1 86.56 296 LYS A N 1
ATOM 2357 C CA . LYS A 1 296 ? 14.203 1.639 19.531 1 86.56 296 LYS A CA 1
ATOM 2358 C C . LYS A 1 296 ? 14.312 3.16 19.531 1 86.56 296 LYS A C 1
ATOM 2360 O O . LYS A 1 296 ? 13.367 3.859 19.891 1 86.56 296 LYS A O 1
ATOM 2365 N N . SER A 1 297 ? 15.477 3.617 19.094 1 85.25 297 SER A N 1
ATOM 2366 C CA . SER A 1 297 ? 15.688 5.062 19.109 1 85.25 297 SER A CA 1
ATOM 2367 C C . SER A 1 297 ? 16.312 5.543 17.812 1 85.25 297 SER A C 1
ATOM 2369 O O . SER A 1 297 ? 16.844 4.746 17.047 1 85.25 297 SER A O 1
ATOM 2371 N N . ARG A 1 298 ? 16.109 6.836 17.703 1 84.81 298 ARG A N 1
ATOM 2372 C CA . ARG A 1 298 ? 16.703 7.473 16.531 1 84.81 298 ARG A CA 1
ATOM 2373 C C . ARG A 1 298 ? 18.125 7.941 16.812 1 84.81 298 ARG A C 1
ATOM 2375 O O . ARG A 1 298 ? 18.734 8.617 15.984 1 84.81 298 ARG A O 1
ATOM 2382 N N . LYS A 1 299 ? 18.578 7.594 17.891 1 82.81 299 LYS A N 1
ATOM 2383 C CA . LYS A 1 299 ? 19.891 8.07 18.328 1 82.81 299 LYS A CA 1
ATOM 2384 C C . LYS A 1 299 ? 21.016 7.227 17.734 1 82.81 299 LYS A C 1
ATOM 2386 O O . LYS A 1 299 ? 20.797 6.066 17.375 1 82.81 299 LYS A O 1
ATOM 2391 N N . GLY A 1 300 ? 22.203 7.797 17.656 1 84.5 300 GLY A N 1
ATOM 2392 C CA . GLY A 1 300 ? 23.375 7.137 17.094 1 84.5 300 GLY A CA 1
ATOM 2393 C C . GLY A 1 300 ? 23.812 5.918 17.891 1 84.5 300 GLY A C 1
ATOM 2394 O O . GLY A 1 300 ? 24.5 5.047 17.359 1 84.5 300 GLY A O 1
ATOM 2395 N N . ARG A 1 301 ? 23.312 5.848 19.078 1 85 301 ARG A N 1
ATOM 2396 C CA . ARG A 1 301 ? 23.703 4.734 19.938 1 85 301 ARG A CA 1
ATOM 2397 C C . ARG A 1 301 ? 23.312 3.398 19.312 1 85 301 ARG A C 1
ATOM 2399 O O . ARG A 1 301 ? 24 2.395 19.5 1 85 301 ARG A O 1
ATOM 2406 N N . GLU A 1 302 ? 22.297 3.443 18.594 1 88.94 302 GLU A N 1
ATOM 2407 C CA . GLU A 1 302 ? 21.844 2.229 17.922 1 88.94 302 GLU A CA 1
ATOM 2408 C C . GLU A 1 302 ? 22.891 1.716 16.938 1 88.94 302 GLU A C 1
ATOM 2410 O O . GLU A 1 302 ? 23.094 0.507 16.828 1 88.94 302 GLU A O 1
ATOM 2415 N N . LEU A 1 303 ? 23.5 2.592 16.234 1 91.19 303 LEU A N 1
ATOM 2416 C CA . LEU A 1 303 ? 24.547 2.225 15.289 1 91.19 303 LEU A CA 1
ATOM 2417 C C . LEU A 1 303 ? 25.812 1.757 16.016 1 91.19 303 LEU A C 1
ATOM 2419 O O . LEU A 1 303 ? 26.453 0.8 15.586 1 91.19 303 LEU A O 1
ATOM 2423 N N . GLU A 1 304 ? 26.094 2.459 17.125 1 91.25 304 GLU A N 1
ATOM 2424 C CA . GLU A 1 304 ? 27.266 2.08 17.922 1 91.25 304 GLU A CA 1
ATOM 2425 C C . GLU A 1 304 ? 27.109 0.671 18.484 1 91.25 304 GLU A C 1
ATOM 2427 O O . GLU A 1 304 ? 28.062 -0.106 18.5 1 91.25 304 GLU A O 1
ATOM 2432 N N . ASP A 1 305 ? 25.984 0.383 18.922 1 90.5 305 ASP A N 1
ATOM 2433 C CA . ASP A 1 305 ? 25.703 -0.932 19.5 1 90.5 305 ASP A CA 1
ATOM 2434 C C . ASP A 1 305 ? 25.812 -2.023 18.438 1 90.5 305 ASP A C 1
ATOM 2436 O O . ASP A 1 305 ? 26.266 -3.131 18.719 1 90.5 305 ASP A O 1
ATOM 2440 N N . ARG A 1 306 ? 25.438 -1.712 17.234 1 91.12 306 ARG A N 1
ATOM 2441 C CA . ARG A 1 306 ? 25.359 -2.715 16.172 1 91.12 306 ARG A CA 1
ATOM 2442 C C . ARG A 1 306 ? 26.719 -2.904 15.492 1 91.12 306 ARG A C 1
ATOM 2444 O O . ARG A 1 306 ? 27.078 -4.027 15.141 1 91.12 306 ARG A O 1
ATOM 2451 N N . PHE A 1 307 ? 27.453 -1.832 15.297 1 93.5 307 PHE A N 1
ATOM 2452 C CA . PHE A 1 307 ? 28.656 -1.916 14.461 1 93.5 307 PHE A CA 1
ATOM 2453 C C . PHE A 1 307 ? 29.906 -1.675 15.289 1 93.5 307 PHE A C 1
ATOM 2455 O O . PHE A 1 307 ? 31.016 -1.97 14.844 1 93.5 307 PHE A O 1
ATOM 2462 N N . GLY A 1 308 ? 29.797 -1.13 16.438 1 90.44 308 GLY A N 1
ATOM 2463 C CA . GLY A 1 308 ? 30.906 -0.934 17.344 1 90.44 308 GLY A CA 1
ATOM 2464 C C . GLY A 1 308 ? 32.031 -0.116 16.75 1 90.44 308 GLY A C 1
ATOM 2465 O O . GLY A 1 308 ? 31.797 0.95 16.172 1 90.44 308 GLY A O 1
ATOM 2466 N N . ASP A 1 309 ? 33.25 -0.643 16.797 1 90.56 309 ASP A N 1
ATOM 2467 C CA . ASP A 1 309 ? 34.469 0.086 16.438 1 90.56 309 ASP A CA 1
ATOM 2468 C C . ASP A 1 309 ? 34.625 0.139 14.922 1 90.56 309 ASP A C 1
ATOM 2470 O O . ASP A 1 309 ? 35.438 0.923 14.414 1 90.56 309 ASP A O 1
ATOM 2474 N N . SER A 1 310 ? 33.844 -0.556 14.281 1 92.19 310 SER A N 1
ATOM 2475 C CA . SER A 1 310 ? 33.969 -0.563 12.828 1 92.19 310 SER A CA 1
ATOM 2476 C C . SER A 1 310 ? 33.594 0.785 12.227 1 92.19 310 SER A C 1
ATOM 2478 O O . SER A 1 310 ? 34 1.127 11.125 1 92.19 310 SER A O 1
ATOM 2480 N N . LEU A 1 311 ? 32.844 1.518 12.945 1 93.56 311 LEU A N 1
ATOM 2481 C CA . LEU A 1 311 ? 32.406 2.83 12.484 1 93.56 311 LEU A CA 1
ATOM 2482 C C . LEU A 1 311 ? 33.594 3.758 12.266 1 93.56 311 LEU A C 1
ATOM 2484 O O . LEU A 1 311 ? 33.562 4.602 11.367 1 93.56 311 LEU A O 1
ATOM 2488 N N . GLU A 1 312 ? 34.625 3.588 13.016 1 94.06 312 GLU A N 1
ATOM 2489 C CA . GLU A 1 312 ? 35.812 4.461 12.969 1 94.06 312 GLU A CA 1
ATOM 2490 C C . GLU A 1 312 ? 36.625 4.191 11.711 1 94.06 312 GLU A C 1
ATOM 2492 O O . GLU A 1 312 ? 37.5 4.984 11.359 1 94.06 312 GLU A O 1
ATOM 2497 N N . ARG A 1 313 ? 36.281 3.182 11.086 1 94.5 313 ARG A N 1
ATOM 2498 C CA . ARG A 1 313 ? 37.062 2.816 9.906 1 94.5 313 ARG A CA 1
ATOM 2499 C C . ARG A 1 313 ? 36.25 3.049 8.633 1 94.5 313 ARG A C 1
ATOM 2501 O O . ARG A 1 313 ? 36.719 2.746 7.535 1 94.5 313 ARG A O 1
ATOM 2508 N N . MET A 1 314 ? 35.062 3.525 8.727 1 94.94 314 MET A N 1
ATOM 2509 C CA . MET A 1 314 ? 34.25 3.668 7.523 1 94.94 314 MET A CA 1
ATOM 2510 C C . MET A 1 314 ? 33.844 5.121 7.316 1 94.94 314 MET A C 1
ATOM 2512 O O . MET A 1 314 ? 33.75 5.895 8.273 1 94.94 314 MET A O 1
ATOM 2516 N N . THR A 1 315 ? 33.688 5.512 6.012 1 96.5 315 THR A N 1
ATOM 2517 C CA . THR A 1 315 ? 33.062 6.781 5.625 1 96.5 315 THR A CA 1
ATOM 2518 C C . THR A 1 315 ? 31.562 6.652 5.516 1 96.5 315 THR A C 1
ATOM 2520 O O . THR A 1 315 ? 31.047 5.793 4.793 1 96.5 315 THR A O 1
ATOM 2523 N N . ALA A 1 316 ? 30.828 7.449 6.246 1 96.56 316 ALA A N 1
ATOM 2524 C CA . ALA A 1 316 ? 29.375 7.371 6.285 1 96.56 316 ALA A CA 1
ATOM 2525 C C . ALA A 1 316 ? 28.75 8.344 5.293 1 96.56 316 ALA A C 1
ATOM 2527 O O . ALA A 1 316 ? 29.078 9.531 5.27 1 96.56 316 ALA A O 1
ATOM 2528 N N . VAL A 1 317 ? 27.969 7.848 4.457 1 97.25 317 VAL A N 1
ATOM 2529 C CA . VAL A 1 317 ? 27.172 8.68 3.564 1 97.25 317 VAL A CA 1
ATOM 2530 C C . VAL A 1 317 ? 25.766 8.852 4.133 1 97.25 317 VAL A C 1
ATOM 2532 O O . VAL A 1 317 ? 25 7.891 4.195 1 97.25 317 VAL A O 1
ATOM 2535 N N . THR A 1 318 ? 25.375 10 4.562 1 95.38 318 THR A N 1
ATOM 2536 C CA . THR A 1 318 ? 24.125 10.219 5.27 1 95.38 318 THR A CA 1
ATOM 2537 C C . THR A 1 318 ? 23.562 11.602 4.953 1 95.38 318 THR A C 1
ATOM 2539 O O . THR A 1 318 ? 24.203 12.398 4.266 1 95.38 318 THR A O 1
ATOM 2542 N N . ASP A 1 319 ? 22.375 11.758 5.383 1 90.56 319 ASP A N 1
ATOM 2543 C CA . ASP A 1 319 ? 21.859 13.117 5.375 1 90.56 319 ASP A CA 1
ATOM 2544 C C . ASP A 1 319 ? 22.484 13.953 6.484 1 90.56 319 ASP A C 1
ATOM 2546 O O . ASP A 1 319 ? 23.484 13.547 7.086 1 90.56 319 ASP A O 1
ATOM 2550 N N . ARG A 1 320 ? 22.016 15.094 6.746 1 88.19 320 ARG A N 1
ATOM 2551 C CA . ARG A 1 320 ? 22.641 16 7.695 1 88.19 320 ARG A CA 1
ATOM 2552 C C . ARG A 1 320 ? 22.062 15.828 9.094 1 88.19 320 ARG A C 1
ATOM 2554 O O . ARG A 1 320 ? 22.109 16.75 9.906 1 88.19 320 ARG A O 1
ATOM 2561 N N . HIS A 1 321 ? 21.547 14.656 9.281 1 86.31 321 HIS A N 1
ATOM 2562 C CA . HIS A 1 321 ? 21 14.43 10.617 1 86.31 321 HIS A CA 1
ATOM 2563 C C . HIS A 1 321 ? 22.094 14.406 11.664 1 86.31 321 HIS A C 1
ATOM 2565 O O . HIS A 1 321 ? 23.109 13.734 11.484 1 86.31 321 HIS A O 1
ATOM 2571 N N . SER A 1 322 ? 21.906 15.07 12.781 1 85.38 322 SER A N 1
ATOM 2572 C CA . SER A 1 322 ? 22.922 15.312 13.789 1 85.38 322 SER A CA 1
ATOM 2573 C C . SER A 1 322 ? 23.375 14.016 14.445 1 85.38 322 SER A C 1
ATOM 2575 O O . SER A 1 322 ? 24.516 13.898 14.898 1 85.38 322 SER A O 1
ATOM 2577 N N . ALA A 1 323 ? 22.531 13.008 14.469 1 84.38 323 ALA A N 1
ATOM 2578 C CA . ALA A 1 323 ? 22.844 11.734 15.109 1 84.38 323 ALA A CA 1
ATOM 2579 C C . ALA A 1 323 ? 24.062 11.07 14.477 1 84.38 323 ALA A C 1
ATOM 2581 O O . ALA A 1 323 ? 24.828 10.383 15.156 1 84.38 323 ALA A O 1
ATOM 2582 N N . TYR A 1 324 ? 24.25 11.32 13.227 1 90.62 324 TYR A N 1
ATOM 2583 C CA . TYR A 1 324 ? 25.344 10.68 12.516 1 90.62 324 TYR A CA 1
ATOM 2584 C C . TYR A 1 324 ? 26.672 11.367 12.828 1 90.62 324 TYR A C 1
ATOM 2586 O O . TYR A 1 324 ? 27.734 10.734 12.805 1 90.62 324 TYR A O 1
ATOM 2594 N N . PHE A 1 325 ? 26.609 12.617 13.117 1 89.19 325 PHE A N 1
ATOM 2595 C CA . PHE A 1 325 ? 27.828 13.383 13.328 1 89.19 325 PHE A CA 1
ATOM 2596 C C . PHE A 1 325 ? 28.297 13.273 14.773 1 89.19 325 PHE A C 1
ATOM 2598 O O . PHE A 1 325 ? 29.422 13.641 15.102 1 89.19 325 PHE A O 1
ATOM 2605 N N . ALA A 1 326 ? 27.422 12.773 15.602 1 85.75 326 ALA A N 1
ATOM 2606 C CA . ALA A 1 326 ? 27.797 12.508 16.984 1 85.75 326 ALA A CA 1
ATOM 2607 C C . ALA A 1 326 ? 28.641 11.234 17.094 1 85.75 326 ALA A C 1
ATOM 2609 O O . ALA A 1 326 ? 29.312 11.016 18.109 1 85.75 326 ALA A O 1
ATOM 2610 N N . LEU A 1 327 ? 28.578 10.492 16.094 1 90 327 LEU A N 1
ATOM 2611 C CA . LEU A 1 327 ? 29.312 9.234 16.047 1 90 327 LEU A CA 1
ATOM 2612 C C . LEU A 1 327 ? 30.719 9.445 15.484 1 90 327 LEU A C 1
ATOM 2614 O O . LEU A 1 327 ? 30.984 10.469 14.859 1 90 327 LEU A O 1
ATOM 2618 N N . HIS A 1 328 ? 31.562 8.5 15.781 1 90.56 328 HIS A N 1
ATOM 2619 C CA . HIS A 1 328 ? 32.969 8.633 15.352 1 90.56 328 HIS A CA 1
ATOM 2620 C C . HIS A 1 328 ? 33.219 7.824 14.086 1 90.56 328 HIS A C 1
ATOM 2622 O O . HIS A 1 328 ? 33.781 6.727 14.148 1 90.56 328 HIS A O 1
ATOM 2628 N N . PHE A 1 329 ? 32.875 8.398 13.016 1 93.69 329 PHE A N 1
ATOM 2629 C CA . PHE A 1 329 ? 33.188 7.805 11.727 1 93.69 329 PHE A CA 1
ATOM 2630 C C . PHE A 1 329 ? 34.562 8.242 11.242 1 93.69 329 PHE A C 1
ATOM 2632 O O . PHE A 1 329 ? 35.125 9.242 11.719 1 93.69 329 PHE A O 1
ATOM 2639 N N . LEU A 1 330 ? 35.156 7.477 10.328 1 93 330 LEU A N 1
ATOM 2640 C CA . LEU A 1 330 ? 36.406 7.906 9.688 1 93 330 LEU A CA 1
ATOM 2641 C C . LEU A 1 330 ? 36.219 9.227 8.953 1 93 330 LEU A C 1
ATOM 2643 O O . LEU A 1 330 ? 37.062 10.117 9.023 1 93 330 LEU A O 1
ATOM 2647 N N . ASN A 1 331 ? 35.125 9.234 8.211 1 94.69 331 ASN A N 1
ATOM 2648 C CA . ASN A 1 331 ? 34.75 10.406 7.418 1 94.69 331 ASN A CA 1
ATOM 2649 C C . ASN A 1 331 ? 33.25 10.414 7.098 1 94.69 331 ASN A C 1
ATOM 2651 O O . ASN A 1 331 ? 32.562 9.453 7.395 1 94.69 331 ASN A O 1
ATOM 2655 N N . HIS A 1 332 ? 32.844 11.57 6.57 1 96.12 332 HIS A N 1
ATOM 2656 C CA . HIS A 1 332 ? 31.438 11.719 6.211 1 96.12 332 HIS A CA 1
ATOM 2657 C C . HIS A 1 332 ? 31.281 12.227 4.777 1 96.12 332 HIS A C 1
ATOM 2659 O O . HIS A 1 332 ? 32.188 12.867 4.246 1 96.12 332 HIS A O 1
ATOM 2665 N N . GLN A 1 333 ? 30.234 11.805 4.199 1 97 333 GLN A N 1
ATOM 2666 C CA . GLN A 1 333 ? 29.734 12.422 2.975 1 97 333 GLN A CA 1
ATOM 2667 C C . GLN A 1 333 ? 28.266 12.789 3.109 1 97 333 GLN A C 1
ATOM 2669 O O . GLN A 1 333 ? 27.406 11.914 3.262 1 97 333 GLN A O 1
ATOM 2674 N N . VAL A 1 334 ? 28.062 14.031 3.045 1 96.19 334 VAL A N 1
ATOM 2675 C CA . VAL A 1 334 ? 26.688 14.508 3.156 1 96.19 334 VAL A CA 1
ATOM 2676 C C . VAL A 1 334 ? 25.969 14.312 1.826 1 96.19 334 VAL A C 1
ATOM 2678 O O . VAL A 1 334 ? 26.531 14.578 0.762 1 96.19 334 VAL A O 1
ATOM 2681 N N . CYS A 1 335 ? 24.766 13.859 1.92 1 95.12 335 CYS A N 1
ATOM 2682 C CA . CYS A 1 335 ? 23.969 13.602 0.728 1 95.12 335 CYS A CA 1
ATOM 2683 C C . CYS A 1 335 ? 23.672 14.891 -0.018 1 95.12 335 CYS A C 1
ATOM 2685 O O . CYS A 1 335 ? 22.891 15.719 0.455 1 95.12 335 CYS A O 1
ATOM 2687 N N . LEU A 1 336 ? 24.172 15.016 -1.245 1 94.88 336 LEU A N 1
ATOM 2688 C CA . LEU A 1 336 ? 24 16.234 -2.029 1 94.88 336 LEU A CA 1
ATOM 2689 C C . LEU A 1 336 ? 22.578 16.344 -2.557 1 94.88 336 LEU A C 1
ATOM 2691 O O . LEU A 1 336 ? 22.094 17.453 -2.828 1 94.88 336 LEU A O 1
ATOM 2695 N N . ALA A 1 337 ? 21.953 15.227 -2.689 1 90.88 337 ALA A N 1
ATOM 2696 C CA . ALA A 1 337 ? 20.562 15.281 -3.156 1 90.88 337 ALA A CA 1
ATOM 2697 C C . ALA A 1 337 ? 19.688 16.062 -2.186 1 90.88 337 ALA A C 1
ATOM 2699 O O . ALA A 1 337 ? 18.812 16.812 -2.607 1 90.88 337 ALA A O 1
ATOM 2700 N N . HIS A 1 338 ? 19.938 15.859 -0.931 1 89.62 338 HIS A N 1
ATOM 2701 C CA . HIS A 1 338 ? 19.188 16.594 0.079 1 89.62 338 HIS A CA 1
ATOM 2702 C C . HIS A 1 338 ? 19.516 18.078 0.031 1 89.62 338 HIS A C 1
ATOM 2704 O O . HIS A 1 338 ? 18.625 18.922 0.158 1 89.62 338 HIS A O 1
ATOM 2710 N N . LEU A 1 339 ? 20.719 18.375 -0.177 1 91.56 339 LEU A N 1
ATOM 2711 C CA . LEU A 1 339 ? 21.141 19.766 -0.268 1 91.56 339 LEU A CA 1
ATOM 2712 C C . LEU A 1 339 ? 20.547 20.438 -1.5 1 91.56 339 LEU A C 1
ATOM 2714 O O . LEU A 1 339 ? 20.078 21.578 -1.427 1 91.56 339 LEU A O 1
ATOM 2718 N N . LEU A 1 340 ? 20.562 19.734 -2.541 1 90 340 LEU A N 1
ATOM 2719 C CA . LEU A 1 340 ? 20 20.266 -3.779 1 90 340 LEU A CA 1
ATOM 2720 C C . LEU A 1 340 ? 18.5 20.531 -3.631 1 90 340 LEU A C 1
ATOM 2722 O O . LEU A 1 340 ? 18 21.531 -4.133 1 90 340 LEU A O 1
ATOM 2726 N N . ARG A 1 341 ? 17.844 19.625 -2.961 1 83.81 341 ARG A N 1
ATOM 2727 C CA . ARG A 1 341 ? 16.406 19.812 -2.721 1 83.81 341 ARG A CA 1
ATOM 2728 C C . ARG A 1 341 ? 16.156 21.062 -1.874 1 83.81 341 ARG A C 1
ATOM 2730 O O . ARG A 1 341 ? 15.203 21.797 -2.117 1 83.81 341 ARG A O 1
ATOM 2737 N N . GLU A 1 342 ? 16.953 21.25 -0.929 1 85.56 342 GLU A N 1
ATOM 2738 C CA . GLU A 1 342 ? 16.828 22.438 -0.083 1 85.56 342 GLU A CA 1
ATOM 2739 C C . GLU A 1 342 ? 17.078 23.719 -0.874 1 85.56 342 GLU A C 1
ATOM 2741 O O . GLU A 1 342 ? 16.406 24.734 -0.666 1 85.56 342 GLU A O 1
ATOM 2746 N N . CYS A 1 343 ? 18.062 23.656 -1.747 1 89.38 343 CYS A N 1
ATOM 2747 C CA . CYS A 1 343 ? 18.328 24.797 -2.623 1 89.38 343 CYS A CA 1
ATOM 2748 C C . CYS A 1 343 ? 17.125 25.109 -3.494 1 89.38 343 CYS A C 1
ATOM 2750 O O . CYS A 1 343 ? 16.781 26.281 -3.674 1 89.38 343 CYS A O 1
ATOM 2752 N N . GLN A 1 344 ? 16.547 24.094 -3.971 1 83.31 344 GLN A N 1
ATOM 2753 C CA . GLN A 1 344 ? 15.375 24.281 -4.812 1 83.31 344 GLN A CA 1
ATOM 2754 C C . GLN A 1 344 ? 14.242 24.953 -4.035 1 83.31 344 GLN A C 1
ATOM 2756 O O . GLN A 1 344 ? 13.531 25.812 -4.57 1 83.31 344 GLN A O 1
ATOM 2761 N N . TYR A 1 345 ? 14.07 24.547 -2.84 1 80.44 345 TYR A N 1
ATOM 2762 C CA . TYR A 1 345 ? 13.062 25.156 -1.987 1 80.44 345 TYR A CA 1
ATOM 2763 C C . TYR A 1 345 ? 13.336 26.641 -1.794 1 80.44 345 TYR A C 1
ATOM 2765 O O . TYR A 1 345 ? 12.422 27.469 -1.872 1 80.44 345 TYR A O 1
ATOM 2773 N N . LEU A 1 346 ? 14.523 26.969 -1.534 1 82.94 346 LEU A N 1
ATOM 2774 C CA . LEU A 1 346 ? 14.906 28.359 -1.324 1 82.94 346 LEU A CA 1
ATOM 2775 C C . LEU A 1 346 ? 14.719 29.172 -2.6 1 82.94 346 LEU A C 1
ATOM 2777 O O . LEU A 1 346 ? 14.305 30.328 -2.543 1 82.94 346 LEU A O 1
ATOM 2781 N N . ASN A 1 347 ? 15.016 28.531 -3.701 1 82.56 347 ASN A N 1
ATOM 2782 C CA . ASN A 1 347 ? 14.797 29.188 -4.984 1 82.56 347 ASN A CA 1
ATOM 2783 C C . ASN A 1 347 ? 13.32 29.5 -5.207 1 82.56 347 ASN A C 1
ATOM 2785 O O . ASN A 1 347 ? 12.984 30.5 -5.848 1 82.56 347 ASN A O 1
ATOM 2789 N N . GLU A 1 348 ? 12.523 28.594 -4.691 1 75.56 348 GLU A N 1
ATOM 2790 C CA . GLU A 1 348 ? 11.086 28.797 -4.816 1 75.56 348 GLU A CA 1
ATOM 2791 C C . GLU A 1 348 ? 10.586 29.844 -3.82 1 75.56 348 GLU A C 1
ATOM 2793 O O . GLU A 1 348 ? 9.617 30.547 -4.094 1 75.56 348 GLU A O 1
ATOM 2798 N N . LEU A 1 349 ? 11.195 29.922 -2.701 1 74.81 349 LEU A N 1
ATOM 2799 C CA . LEU A 1 349 ? 10.828 30.875 -1.658 1 74.81 349 LEU A CA 1
ATOM 2800 C C . LEU A 1 349 ? 11.109 32.312 -2.102 1 74.81 349 LEU A C 1
ATOM 2802 O O . LEU A 1 349 ? 10.305 33.219 -1.847 1 74.81 349 LEU A O 1
ATOM 2806 N N . ASP A 1 350 ? 12.258 32.5 -2.697 1 79 350 ASP A N 1
ATOM 2807 C CA . ASP A 1 350 ? 12.648 33.812 -3.209 1 79 350 ASP A CA 1
ATOM 2808 C C . ASP A 1 350 ? 13.227 33.688 -4.621 1 79 350 ASP A C 1
ATOM 2810 O O . ASP A 1 350 ? 14.398 33.344 -4.797 1 79 350 ASP A O 1
ATOM 2814 N N . LYS A 1 351 ? 12.461 34.062 -5.625 1 78.56 351 LYS A N 1
ATOM 2815 C CA . LYS A 1 351 ? 12.828 33.875 -7.027 1 78.56 351 LYS A CA 1
ATOM 2816 C C . LYS A 1 351 ? 13.836 34.938 -7.465 1 78.56 351 LYS A C 1
ATOM 2818 O O . LYS A 1 351 ? 14.531 34.781 -8.469 1 78.56 351 LYS A O 1
ATOM 2823 N N . GLU A 1 352 ? 13.875 35.969 -6.707 1 79.75 352 GLU A N 1
ATOM 2824 C CA . GLU A 1 352 ? 14.695 37.094 -7.129 1 79.75 352 GLU A CA 1
ATOM 2825 C C . GLU A 1 352 ? 16.141 36.906 -6.672 1 79.75 352 GLU A C 1
ATOM 2827 O O . GLU A 1 352 ? 17.062 37.469 -7.273 1 79.75 352 GLU A O 1
ATOM 2832 N N . GLN A 1 353 ? 16.281 36.094 -5.645 1 85.06 353 GLN A N 1
ATOM 2833 C CA . GLN A 1 353 ? 17.625 35.938 -5.121 1 85.06 353 GLN A CA 1
ATOM 2834 C C . GLN A 1 353 ? 18.438 34.969 -5.992 1 85.06 353 GLN A C 1
ATOM 2836 O O . GLN A 1 353 ? 17.859 34.125 -6.676 1 85.06 353 GLN A O 1
ATOM 2841 N N . GLN A 1 354 ? 19.766 35.125 -6.039 1 90.12 354 GLN A N 1
ATOM 2842 C CA . GLN A 1 354 ? 20.609 34.281 -6.891 1 90.12 354 GLN A CA 1
ATOM 2843 C C . GLN A 1 354 ? 21.531 33.406 -6.055 1 90.12 354 GLN A C 1
ATOM 2845 O O . GLN A 1 354 ? 22.188 32.5 -6.59 1 90.12 354 GLN A O 1
ATOM 2850 N N . TRP A 1 355 ? 21.547 33.594 -4.762 1 92.88 355 TRP A N 1
ATOM 2851 C CA . TRP A 1 355 ? 22.516 32.906 -3.904 1 92.88 355 TRP A CA 1
ATOM 2852 C C . TRP A 1 355 ? 22.266 31.391 -3.918 1 92.88 355 TRP A C 1
ATOM 2854 O O . TRP A 1 355 ? 23.188 30.609 -4.176 1 92.88 355 TRP A O 1
ATOM 2864 N N . SER A 1 356 ? 21.062 30.953 -3.656 1 91.81 356 SER A N 1
ATOM 2865 C CA . SER A 1 356 ? 20.75 29.531 -3.635 1 91.81 356 SER A CA 1
ATOM 2866 C C . SER A 1 356 ? 20.969 28.906 -5.004 1 91.81 356 SER A C 1
ATOM 2868 O O . SER A 1 356 ? 21.344 27.734 -5.102 1 91.81 356 SER A O 1
ATOM 2870 N N . GLY A 1 357 ? 20.734 29.609 -6.035 1 93.06 357 GLY A N 1
ATOM 2871 C CA . GLY A 1 357 ? 21.016 29.141 -7.375 1 93.06 357 GLY A CA 1
ATOM 2872 C C . GLY A 1 357 ? 22.5 28.891 -7.617 1 93.06 357 GLY A C 1
ATOM 2873 O O . GLY A 1 357 ? 22.859 27.906 -8.258 1 93.06 357 GLY A O 1
ATOM 2874 N N . SER A 1 358 ? 23.25 29.766 -7.109 1 95.12 358 SER A N 1
ATOM 2875 C CA . SER A 1 358 ? 24.703 29.625 -7.25 1 95.12 358 SER A CA 1
ATOM 2876 C C . SER A 1 358 ? 25.203 28.406 -6.484 1 95.12 358 SER A C 1
ATOM 2878 O O . SER A 1 358 ? 26.078 27.672 -6.973 1 95.12 358 SER A O 1
ATOM 2880 N N . VAL A 1 359 ? 24.672 28.203 -5.305 1 95.75 359 VAL A N 1
ATOM 2881 C CA . VAL A 1 359 ? 25.047 27.031 -4.516 1 95.75 359 VAL A CA 1
ATOM 2882 C C . VAL A 1 359 ? 24.625 25.766 -5.242 1 95.75 359 VAL A C 1
ATOM 2884 O O . VAL A 1 359 ? 25.391 24.812 -5.328 1 95.75 359 VAL A O 1
ATOM 2887 N N . GLU A 1 360 ? 23.391 25.766 -5.711 1 94.69 360 GLU A N 1
ATOM 2888 C CA . GLU A 1 360 ? 22.859 24.641 -6.473 1 94.69 360 GLU A CA 1
ATOM 2889 C C . GLU A 1 360 ? 23.75 24.312 -7.668 1 94.69 360 GLU A C 1
ATOM 2891 O O . GLU A 1 360 ? 24.078 23.156 -7.91 1 94.69 360 GLU A O 1
ATOM 2896 N N . SER A 1 361 ? 24.094 25.359 -8.367 1 95.62 361 SER A N 1
ATOM 2897 C CA . SER A 1 361 ? 24.953 25.188 -9.539 1 95.62 361 SER A CA 1
ATOM 2898 C C . SER A 1 361 ? 26.312 24.609 -9.156 1 95.62 361 SER A C 1
ATOM 2900 O O . SER A 1 361 ? 26.859 23.781 -9.891 1 95.62 361 SER A O 1
ATOM 2902 N N . LEU A 1 362 ? 26.812 25.062 -8.094 1 96.94 362 LEU A N 1
ATOM 2903 C CA . LEU A 1 362 ? 28.094 24.562 -7.613 1 96.94 362 LEU A CA 1
ATOM 2904 C C . LEU A 1 362 ? 28.031 23.062 -7.371 1 96.94 362 LEU A C 1
ATOM 2906 O O . LEU A 1 362 ? 28.891 22.312 -7.836 1 96.94 362 LEU A O 1
ATOM 2910 N N . PHE A 1 363 ? 27.016 22.594 -6.645 1 96.69 363 PHE A N 1
ATOM 2911 C CA . PHE A 1 363 ? 26.859 21.188 -6.344 1 96.69 363 PHE A CA 1
ATOM 2912 C C . PHE A 1 363 ? 26.641 20.375 -7.617 1 96.69 363 PHE A C 1
ATOM 2914 O O . PHE A 1 363 ? 27.203 19.297 -7.777 1 96.69 363 PHE A O 1
ATOM 2921 N N . GLN A 1 364 ? 25.859 20.891 -8.523 1 96.06 364 GLN A N 1
ATOM 2922 C CA . GLN A 1 364 ? 25.578 20.188 -9.773 1 96.06 364 GLN A CA 1
ATOM 2923 C C . GLN A 1 364 ? 26.844 20.047 -10.617 1 96.06 364 GLN A C 1
ATOM 2925 O O . GLN A 1 364 ? 27.062 19 -11.234 1 96.06 364 GLN A O 1
ATOM 2930 N N . GLU A 1 365 ? 27.562 21.078 -10.625 1 95.94 365 GLU A N 1
ATOM 2931 C CA . GLU A 1 365 ? 28.812 21.031 -11.367 1 95.94 365 GLU A CA 1
ATOM 2932 C C . GLU A 1 365 ? 29.781 20 -10.781 1 95.94 365 GLU A C 1
ATOM 2934 O O . GLU A 1 365 ? 30.484 19.312 -11.516 1 95.94 365 GLU A O 1
ATOM 2939 N N . ALA A 1 366 ? 29.844 20.016 -9.523 1 96.56 366 ALA A N 1
ATOM 2940 C CA . ALA A 1 366 ? 30.703 19.047 -8.859 1 96.56 366 ALA A CA 1
ATOM 2941 C C . ALA A 1 366 ? 30.297 17.625 -9.195 1 96.56 366 ALA A C 1
ATOM 2943 O O . ALA A 1 366 ? 31.141 16.766 -9.492 1 96.56 366 ALA A O 1
ATOM 2944 N N . ILE A 1 367 ? 29.031 17.359 -9.109 1 96.06 367 ILE A N 1
ATOM 2945 C CA . ILE A 1 367 ? 28.5 16.031 -9.438 1 96.06 367 ILE A CA 1
ATOM 2946 C C . ILE A 1 367 ? 28.812 15.711 -10.898 1 96.06 367 ILE A C 1
ATOM 2948 O O . ILE A 1 367 ? 29.219 14.578 -11.211 1 96.06 367 ILE A O 1
ATOM 2952 N N . HIS A 1 368 ? 28.672 16.672 -11.742 1 95.69 368 HIS A N 1
ATOM 2953 C CA . HIS A 1 368 ? 28.953 16.484 -13.156 1 95.69 368 HIS A CA 1
ATOM 2954 C C . HIS A 1 368 ? 30.422 16.125 -13.391 1 95.69 368 HIS A C 1
ATOM 2956 O O . HIS A 1 368 ? 30.734 15.258 -14.203 1 95.69 368 HIS A O 1
ATOM 2962 N N . GLU A 1 369 ? 31.234 16.828 -12.711 1 95.31 369 GLU A N 1
ATOM 2963 C CA . GLU A 1 369 ? 32.656 16.547 -12.836 1 95.31 369 GLU A CA 1
ATOM 2964 C C . GLU A 1 369 ? 32.969 15.102 -12.445 1 95.31 369 GLU A C 1
ATOM 2966 O O . GLU A 1 369 ? 33.75 14.422 -13.125 1 95.31 369 GLU A O 1
ATOM 2971 N N . ARG A 1 370 ? 32.438 14.656 -11.359 1 94.81 370 ARG A N 1
ATOM 2972 C CA . ARG A 1 370 ? 32.625 13.273 -10.93 1 94.81 370 ARG A CA 1
ATOM 2973 C C . ARG A 1 370 ? 32.094 12.305 -11.977 1 94.81 370 ARG A C 1
ATOM 2975 O O . ARG A 1 370 ? 32.719 11.281 -12.258 1 94.81 370 ARG A O 1
ATOM 2982 N N . ASN A 1 371 ? 30.938 12.617 -12.562 1 93.94 371 ASN A N 1
ATOM 2983 C CA . ASN A 1 371 ? 30.344 11.758 -13.578 1 93.94 371 ASN A CA 1
ATOM 2984 C C . ASN A 1 371 ? 31.219 11.664 -14.82 1 93.94 371 ASN A C 1
ATOM 2986 O O . ASN A 1 371 ? 31.25 10.633 -15.492 1 93.94 371 ASN A O 1
ATOM 2990 N N . GLN A 1 372 ? 31.891 12.719 -15.078 1 93.75 372 GLN A N 1
ATOM 2991 C CA . GLN A 1 372 ? 32.781 12.742 -16.234 1 93.75 372 GLN A CA 1
ATOM 2992 C C . GLN A 1 372 ? 34.094 11.992 -15.953 1 93.75 372 GLN A C 1
ATOM 2994 O O . GLN A 1 372 ? 34.688 11.406 -16.859 1 93.75 372 GLN A O 1
ATOM 2999 N N . LYS A 1 373 ? 34.438 12.078 -14.695 1 94.56 373 LYS A N 1
ATOM 3000 C CA . LYS A 1 373 ? 35.656 11.383 -14.25 1 94.56 373 LYS A CA 1
ATOM 3001 C C . LYS A 1 373 ? 35.344 10.406 -13.125 1 94.56 373 LYS A C 1
ATOM 3003 O O . LYS A 1 373 ? 35.719 10.633 -11.969 1 94.56 373 LYS A O 1
ATOM 3008 N N . PRO A 1 374 ? 34.906 9.258 -13.414 1 92.19 374 PRO A N 1
ATOM 3009 C CA . PRO A 1 374 ? 34.344 8.344 -12.398 1 92.19 374 PRO A CA 1
ATOM 3010 C C . PRO A 1 374 ? 35.438 7.672 -11.57 1 92.19 374 PRO A C 1
ATOM 3012 O O . PRO A 1 374 ? 35.188 7.262 -10.43 1 92.19 374 PRO A O 1
ATOM 3015 N N . THR A 1 375 ? 36.719 7.582 -11.992 1 92.31 375 THR A N 1
ATOM 3016 C CA . THR A 1 375 ? 37.719 6.797 -11.273 1 92.31 375 THR A CA 1
ATOM 3017 C C . THR A 1 375 ? 38.844 7.684 -10.773 1 92.31 375 THR A C 1
ATOM 3019 O O . THR A 1 375 ? 39.656 7.254 -9.961 1 92.31 375 THR A O 1
ATOM 3022 N N . GLU A 1 376 ? 38.812 8.914 -11.164 1 93.56 376 GLU A N 1
ATOM 3023 C CA . GLU A 1 376 ? 39.938 9.789 -10.828 1 93.56 376 GLU A CA 1
ATOM 3024 C C . GLU A 1 376 ? 39.656 10.531 -9.516 1 93.56 376 GLU A C 1
ATOM 3026 O O . GLU A 1 376 ? 38.531 10.852 -9.195 1 93.56 376 GLU A O 1
ATOM 3031 N N . SER A 1 377 ? 40.75 10.633 -8.758 1 95.06 377 SER A N 1
ATOM 3032 C CA . SER A 1 377 ? 40.656 11.453 -7.559 1 95.06 377 SER A CA 1
ATOM 3033 C C . SER A 1 377 ? 40.781 12.938 -7.898 1 95.06 377 SER A C 1
ATOM 3035 O O . SER A 1 377 ? 41.781 13.352 -8.531 1 95.06 377 SER A O 1
ATOM 3037 N N . ILE A 1 378 ? 39.812 13.688 -7.551 1 95.31 378 ILE A N 1
ATOM 3038 C CA . ILE A 1 378 ? 39.781 15.117 -7.844 1 95.31 378 ILE A CA 1
ATOM 3039 C C . ILE A 1 378 ? 40 15.914 -6.562 1 95.31 378 ILE A C 1
ATOM 3041 O O . ILE A 1 378 ? 39.406 15.625 -5.527 1 95.31 378 ILE A O 1
ATOM 3045 N N . ASP A 1 379 ? 40.844 16.844 -6.629 1 94 379 ASP A N 1
ATOM 3046 C CA . ASP A 1 379 ? 41.094 17.703 -5.477 1 94 379 ASP A CA 1
ATOM 3047 C C . ASP A 1 379 ? 39.938 18.641 -5.211 1 94 379 ASP A C 1
ATOM 3049 O O . ASP A 1 379 ? 39.562 19.438 -6.066 1 94 379 ASP A O 1
ATOM 3053 N N . PRO A 1 380 ? 39.438 18.531 -3.994 1 94.75 380 PRO A N 1
ATOM 3054 C CA . PRO A 1 380 ? 38.219 19.297 -3.707 1 94.75 380 PRO A CA 1
ATOM 3055 C C . PRO A 1 380 ? 38.531 20.734 -3.297 1 94.75 380 PRO A C 1
ATOM 3057 O O . PRO A 1 380 ? 37.594 21.516 -3.033 1 94.75 380 PRO A O 1
ATOM 3060 N N . GLN A 1 381 ? 39.719 21.203 -3.33 1 94.88 381 GLN A N 1
ATOM 3061 C CA . GLN A 1 381 ? 40.094 22.5 -2.773 1 94.88 381 GLN A CA 1
ATOM 3062 C C . GLN A 1 381 ? 39.438 23.641 -3.539 1 94.88 381 GLN A C 1
ATOM 3064 O O . GLN A 1 381 ? 38.906 24.594 -2.936 1 94.88 381 GLN A O 1
ATOM 3069 N N . SER A 1 382 ? 39.5 23.531 -4.809 1 95.06 382 SER A N 1
ATOM 3070 C CA . SER A 1 382 ? 38.875 24.578 -5.609 1 95.06 382 SER A CA 1
ATOM 3071 C C . SER A 1 382 ? 37.375 24.688 -5.328 1 95.06 382 SER A C 1
ATOM 3073 O O . SER A 1 382 ? 36.844 25.797 -5.305 1 95.06 382 SER A O 1
ATOM 3075 N N . TRP A 1 383 ? 36.781 23.594 -5.141 1 96.44 383 TRP A N 1
ATOM 3076 C CA . TRP A 1 383 ? 35.375 23.562 -4.844 1 96.44 383 TRP A CA 1
ATOM 3077 C C . TRP A 1 383 ? 35.094 24.094 -3.447 1 96.44 383 TRP A C 1
ATOM 3079 O O . TRP A 1 383 ? 34.094 24.828 -3.242 1 96.44 383 TRP A O 1
ATOM 3089 N N . LEU A 1 384 ? 35.938 23.797 -2.516 1 96.31 384 LEU A N 1
ATOM 3090 C CA . LEU A 1 384 ? 35.812 24.297 -1.151 1 96.31 384 LEU A CA 1
ATOM 3091 C C . LEU A 1 384 ? 35.938 25.812 -1.109 1 96.31 384 LEU A C 1
ATOM 3093 O O . LEU A 1 384 ? 35.219 26.484 -0.392 1 96.31 384 LEU A O 1
ATOM 3097 N N . ASP A 1 385 ? 36.812 26.281 -1.934 1 96.25 385 ASP A N 1
ATOM 3098 C CA . ASP A 1 385 ? 37.031 27.719 -1.996 1 96.25 385 ASP A CA 1
ATOM 3099 C C . ASP A 1 385 ? 35.781 28.438 -2.549 1 96.25 385 ASP A C 1
ATOM 3101 O O . ASP A 1 385 ? 35.406 29.484 -2.039 1 96.25 385 ASP A O 1
ATOM 3105 N N . ARG A 1 386 ? 35.312 27.844 -3.531 1 96.25 386 ARG A N 1
ATOM 3106 C CA . ARG A 1 386 ? 34.094 28.422 -4.121 1 96.25 386 ARG A CA 1
ATOM 3107 C C . ARG A 1 386 ? 32.938 28.406 -3.127 1 96.25 386 ARG A C 1
ATOM 3109 O O . ARG A 1 386 ? 32.156 29.359 -3.049 1 96.25 386 ARG A O 1
ATOM 3116 N N . LEU A 1 387 ? 32.844 27.328 -2.393 1 96.81 387 LEU A N 1
ATOM 3117 C CA . LEU A 1 387 ? 31.812 27.219 -1.385 1 96.81 387 LEU A CA 1
ATOM 3118 C C . LEU A 1 387 ? 32 28.234 -0.273 1 96.81 387 LEU A C 1
ATOM 3120 O O . LEU A 1 387 ? 31.047 28.859 0.183 1 96.81 387 LEU A O 1
ATOM 3124 N N . ASP A 1 388 ? 33.219 28.438 0.113 1 95.94 388 ASP A N 1
ATOM 3125 C CA . ASP A 1 388 ? 33.531 29.406 1.15 1 95.94 388 ASP A CA 1
ATOM 3126 C C . ASP A 1 388 ? 33.156 30.812 0.724 1 95.94 388 ASP A C 1
ATOM 3128 O O . ASP A 1 388 ? 32.625 31.594 1.532 1 95.94 388 ASP A O 1
ATOM 3132 N N . ASN A 1 389 ? 33.375 31.094 -0.53 1 95.5 389 ASN A N 1
ATOM 3133 C CA . ASN A 1 389 ? 33 32.406 -1.052 1 95.5 389 ASN A CA 1
ATOM 3134 C C . ASN A 1 389 ? 31.5 32.625 -0.965 1 95.5 389 ASN A C 1
ATOM 3136 O O . ASN A 1 389 ? 31.047 33.719 -0.652 1 95.5 389 ASN A O 1
ATOM 3140 N N . LEU A 1 390 ? 30.828 31.594 -1.244 1 95.38 390 LEU A N 1
ATOM 3141 C CA . LEU A 1 390 ? 29.375 31.672 -1.19 1 95.38 390 LEU A CA 1
ATOM 3142 C C . LEU A 1 390 ? 28.891 31.797 0.25 1 95.38 390 LEU A C 1
ATOM 3144 O O . LEU A 1 390 ? 27.953 32.531 0.533 1 95.38 390 LEU A O 1
ATOM 3148 N N . ILE A 1 391 ? 29.516 31.062 1.197 1 94.38 391 ILE A N 1
ATOM 3149 C CA . ILE A 1 391 ? 29.141 31.078 2.607 1 94.38 391 ILE A CA 1
ATOM 3150 C C . ILE A 1 391 ? 29.438 32.438 3.211 1 94.38 391 ILE A C 1
ATOM 3152 O O . ILE A 1 391 ? 28.719 32.906 4.098 1 94.38 391 ILE A O 1
ATOM 3156 N N . ASP A 1 392 ? 30.391 33.188 2.633 1 92.38 392 ASP A N 1
ATOM 3157 C CA . ASP A 1 392 ? 30.812 34.469 3.17 1 92.38 392 ASP A CA 1
ATOM 3158 C C . ASP A 1 392 ? 29.891 35.594 2.707 1 92.38 392 ASP A C 1
ATOM 3160 O O . ASP A 1 392 ? 29.922 36.688 3.268 1 92.38 392 ASP A O 1
ATOM 3164 N N . GLU A 1 393 ? 29.125 35.25 1.803 1 91.94 393 GLU A N 1
ATOM 3165 C CA . GLU A 1 393 ? 28.203 36.281 1.316 1 91.94 393 GLU A CA 1
ATOM 3166 C C . GLU A 1 393 ? 27.203 36.656 2.396 1 91.94 393 GLU A C 1
ATOM 3168 O O . GLU A 1 393 ? 26.781 35.844 3.199 1 91.94 393 GLU A O 1
ATOM 3173 N N . ASN A 1 394 ? 26.875 37.969 2.453 1 87.69 394 ASN A N 1
ATOM 3174 C CA . ASN A 1 394 ? 25.922 38.469 3.434 1 87.69 394 ASN A CA 1
ATOM 3175 C C . ASN A 1 394 ? 24.484 38.219 2.99 1 87.69 394 ASN A C 1
ATOM 3177 O O . ASN A 1 394 ? 24.031 38.75 1.978 1 87.69 394 ASN A O 1
ATOM 3181 N N . LEU A 1 395 ? 23.828 37.375 3.785 1 87.38 395 LEU A N 1
ATOM 3182 C CA . LEU A 1 395 ? 22.453 37 3.438 1 87.38 395 LEU A CA 1
ATOM 3183 C C . LEU A 1 395 ? 21.453 37.688 4.375 1 87.38 395 LEU A C 1
ATOM 3185 O O . LEU A 1 395 ? 20.312 37.219 4.484 1 87.38 395 LEU A O 1
ATOM 3189 N N . SER A 1 396 ? 21.797 38.75 5.07 1 80.44 396 SER A N 1
ATOM 3190 C CA . SER A 1 396 ? 20.984 39.375 6.09 1 80.44 396 SER A CA 1
ATOM 3191 C C . SER A 1 396 ? 19.703 39.969 5.488 1 80.44 396 SER A C 1
ATOM 3193 O O . SER A 1 396 ? 18.703 40.094 6.184 1 80.44 396 SER A O 1
ATOM 3195 N N . ARG A 1 397 ? 19.656 40.25 4.207 1 79.5 397 ARG A N 1
ATOM 3196 C CA . ARG A 1 397 ? 18.484 40.875 3.557 1 79.5 397 ARG A CA 1
ATOM 3197 C C . ARG A 1 397 ? 17.484 39.812 3.137 1 79.5 397 ARG A C 1
ATOM 3199 O O . ARG A 1 397 ? 16.359 40.125 2.764 1 79.5 397 ARG A O 1
ATOM 3206 N N . LEU A 1 398 ? 17.953 38.531 3.266 1 83.62 398 LEU A N 1
ATOM 3207 C CA . LEU A 1 398 ? 17.078 37.469 2.795 1 83.62 398 LEU A CA 1
ATOM 3208 C C . LEU A 1 398 ? 16.359 36.812 3.963 1 83.62 398 LEU A C 1
ATOM 3210 O O . LEU A 1 398 ? 16.609 37.156 5.121 1 83.62 398 LEU A O 1
ATOM 3214 N N . ASN A 1 399 ? 15.391 35.938 3.648 1 79.88 399 ASN A N 1
ATOM 3215 C CA . ASN A 1 399 ? 14.633 35.156 4.629 1 79.88 399 ASN A CA 1
ATOM 3216 C C . ASN A 1 399 ? 15.555 34.375 5.562 1 79.88 399 ASN A C 1
ATOM 3218 O O . ASN A 1 399 ? 16.656 34 5.172 1 79.88 399 ASN A O 1
ATOM 3222 N N . GLU A 1 400 ? 15.195 34.188 6.797 1 82.94 400 GLU A N 1
ATOM 3223 C CA . GLU A 1 400 ? 15.977 33.5 7.828 1 82.94 400 GLU A CA 1
ATOM 3224 C C . GLU A 1 400 ? 16.344 32.094 7.387 1 82.94 400 GLU A C 1
ATOM 3226 O O . GLU A 1 400 ? 17.375 31.562 7.82 1 82.94 400 GLU A O 1
ATOM 3231 N N . LYS A 1 401 ? 15.594 31.531 6.508 1 85.44 401 LYS A N 1
ATOM 3232 C CA . LYS A 1 401 ? 15.836 30.172 6.039 1 85.44 401 LYS A CA 1
ATOM 3233 C C . LYS A 1 401 ? 17.141 30.078 5.25 1 85.44 401 LYS A C 1
ATOM 3235 O O . LYS A 1 401 ? 17.797 29.047 5.234 1 85.44 401 LYS A O 1
ATOM 3240 N N . PHE A 1 402 ? 17.453 31.172 4.582 1 89 402 PHE A N 1
ATOM 3241 C CA . PHE A 1 402 ? 18.703 31.203 3.846 1 89 402 PHE A CA 1
ATOM 3242 C C . PHE A 1 402 ? 19.891 31.172 4.797 1 89 402 PHE A C 1
ATOM 3244 O O . PHE A 1 402 ? 20.859 30.422 4.566 1 89 402 PHE A O 1
ATOM 3251 N N . THR A 1 403 ? 19.75 31.859 5.895 1 89.69 403 THR A N 1
ATOM 3252 C CA . THR A 1 403 ? 20.812 31.875 6.895 1 89.69 403 THR A CA 1
ATOM 3253 C C . THR A 1 403 ? 20.938 30.516 7.57 1 89.69 403 THR A C 1
ATOM 3255 O O . THR A 1 403 ? 22.047 30.062 7.848 1 89.69 403 THR A O 1
ATOM 3258 N N . THR A 1 404 ? 19.828 29.938 7.824 1 89 404 THR A N 1
ATOM 3259 C CA . THR A 1 404 ? 19.844 28.609 8.43 1 89 404 THR A CA 1
ATOM 3260 C C . THR A 1 404 ? 20.547 27.609 7.523 1 89 404 THR A C 1
ATOM 3262 O O . THR A 1 404 ? 21.359 26.797 7.988 1 89 404 THR A O 1
ATOM 3265 N N . PHE A 1 405 ? 20.172 27.641 6.219 1 91.69 405 PHE A N 1
ATOM 3266 C CA . PHE A 1 405 ? 20.797 26.766 5.25 1 91.69 405 PHE A CA 1
ATOM 3267 C C . PHE A 1 405 ? 22.297 27.031 5.176 1 91.69 405 PHE A C 1
ATOM 3269 O O . PHE A 1 405 ? 23.109 26.109 5.164 1 91.69 405 PHE A O 1
ATOM 3276 N N . LYS A 1 406 ? 22.641 28.266 5.148 1 93.62 406 LYS A N 1
ATOM 3277 C CA . LYS A 1 406 ? 24.031 28.688 5.113 1 93.62 406 LYS A CA 1
ATOM 3278 C C . LYS A 1 406 ? 24.797 28.156 6.324 1 93.62 406 LYS A C 1
ATOM 3280 O O . LYS A 1 406 ? 25.906 27.609 6.184 1 93.62 406 LYS A O 1
ATOM 3285 N N . ASN A 1 407 ? 24.234 28.297 7.488 1 91.62 407 ASN A N 1
ATOM 3286 C CA . ASN A 1 407 ? 24.859 27.797 8.703 1 91.62 407 ASN A CA 1
ATOM 3287 C C . ASN A 1 407 ? 25.016 26.281 8.672 1 91.62 407 ASN A C 1
ATOM 3289 O O . ASN A 1 407 ? 26.016 25.734 9.172 1 91.62 407 ASN A O 1
ATOM 3293 N N . GLY A 1 408 ? 24.016 25.641 8.117 1 91.88 408 GLY A N 1
ATOM 3294 C CA . GLY A 1 408 ? 24.109 24.203 7.941 1 91.88 408 GLY A CA 1
ATOM 3295 C C . GLY A 1 408 ? 25.25 23.781 7.039 1 91.88 408 GLY A C 1
ATOM 3296 O O . GLY A 1 408 ? 25.938 22.797 7.316 1 91.88 408 GLY A O 1
ATOM 3297 N N . LEU A 1 409 ? 25.406 24.547 5.949 1 94.25 409 LEU A N 1
ATOM 3298 C CA . LEU A 1 409 ? 26.5 24.266 5.027 1 94.25 409 LEU A CA 1
ATOM 3299 C C . LEU A 1 409 ? 27.844 24.453 5.711 1 94.25 409 LEU A C 1
ATOM 3301 O O . LEU A 1 409 ? 28.781 23.672 5.484 1 94.25 409 LEU A O 1
ATOM 3305 N N . LEU A 1 410 ? 27.906 25.453 6.492 1 93.62 410 LEU A N 1
ATOM 3306 C CA . LEU A 1 410 ? 29.141 25.766 7.203 1 93.62 410 LEU A CA 1
ATOM 3307 C C . LEU A 1 410 ? 29.516 24.625 8.148 1 93.62 410 LEU A C 1
ATOM 3309 O O . LEU A 1 410 ? 30.688 24.25 8.25 1 93.62 410 LEU A O 1
ATOM 3313 N N . LYS A 1 411 ? 28.562 24.078 8.812 1 91.75 411 LYS A N 1
ATOM 3314 C CA . LYS A 1 411 ? 28.781 23.016 9.789 1 91.75 411 LYS A CA 1
ATOM 3315 C C . LYS A 1 411 ? 29.297 21.75 9.117 1 91.75 411 LYS A C 1
ATOM 3317 O O . LYS A 1 411 ? 30.078 21 9.703 1 91.75 411 LYS A O 1
ATOM 3322 N N . CYS A 1 412 ? 28.859 21.531 7.891 1 93.12 412 CYS A N 1
ATOM 3323 C CA . CYS A 1 412 ? 29.25 20.297 7.223 1 93.12 412 CYS A CA 1
ATOM 3324 C C . CYS A 1 412 ? 30.156 20.578 6.031 1 93.12 412 CYS A C 1
ATOM 3326 O O . CYS A 1 412 ? 30.25 19.766 5.109 1 93.12 412 CYS A O 1
ATOM 3328 N N . ARG A 1 413 ? 30.781 21.672 5.992 1 94.38 413 ARG A N 1
ATOM 3329 C CA . ARG A 1 413 ? 31.594 22.156 4.875 1 94.38 413 ARG A CA 1
ATOM 3330 C C . ARG A 1 413 ? 32.594 21.109 4.434 1 94.38 413 ARG A C 1
ATOM 3332 O O . ARG A 1 413 ? 32.75 20.828 3.242 1 94.38 413 ARG A O 1
ATOM 3339 N N . ASP A 1 414 ? 33.219 20.484 5.387 1 93.5 414 ASP A N 1
ATOM 3340 C CA . ASP A 1 414 ? 34.312 19.594 5.105 1 93.5 414 ASP A CA 1
ATOM 3341 C C . ASP A 1 414 ? 33.844 18.234 4.621 1 93.5 414 ASP A C 1
ATOM 3343 O O . ASP A 1 414 ? 34.625 17.406 4.164 1 93.5 414 ASP A O 1
ATOM 3347 N N . TYR A 1 415 ? 32.562 18 4.688 1 95.81 415 TYR A N 1
ATOM 3348 C CA . TYR A 1 415 ? 32.031 16.688 4.367 1 95.81 415 TYR A CA 1
ATOM 3349 C C . TYR A 1 415 ? 31.203 16.734 3.088 1 95.81 415 TYR A C 1
ATOM 3351 O O . TYR A 1 415 ? 30.5 15.781 2.76 1 95.81 415 TYR A O 1
ATOM 3359 N N . ILE A 1 416 ? 31.25 17.766 2.34 1 96.56 416 ILE A N 1
ATOM 3360 C CA . ILE A 1 416 ? 30.375 17.953 1.196 1 96.56 416 ILE A CA 1
ATOM 3361 C C . ILE A 1 416 ? 31.031 17.391 -0.062 1 96.56 416 ILE A C 1
ATOM 3363 O O . ILE A 1 416 ? 30.359 16.781 -0.896 1 96.56 416 ILE A O 1
ATOM 3367 N N . PHE A 1 417 ? 32.375 17.516 -0.223 1 97.44 417 PHE A N 1
ATOM 3368 C CA . PHE A 1 417 ? 33 17.203 -1.505 1 97.44 417 PHE A CA 1
ATOM 3369 C C . PHE A 1 417 ? 33.938 16 -1.376 1 97.44 417 PHE A C 1
ATOM 3371 O O . PHE A 1 417 ? 34.812 15.805 -2.215 1 97.44 417 PHE A O 1
ATOM 3378 N N . ASN A 1 418 ? 33.75 15.188 -0.361 1 96.31 418 ASN A N 1
ATOM 3379 C CA . ASN A 1 418 ? 34.594 14.016 -0.179 1 96.31 418 ASN A CA 1
ATOM 3380 C C . ASN A 1 418 ? 34.438 13.023 -1.327 1 96.31 418 ASN A C 1
ATOM 3382 O O . ASN A 1 418 ? 35.344 12.273 -1.639 1 96.31 418 ASN A O 1
ATOM 3386 N N . PHE A 1 419 ? 33.312 13.055 -2.014 1 97.06 419 PHE A N 1
ATOM 3387 C CA . PHE A 1 419 ? 33.062 12.148 -3.131 1 97.06 419 PHE A CA 1
ATOM 3388 C C . PHE A 1 419 ? 33.969 12.469 -4.309 1 97.06 419 PHE A C 1
ATOM 3390 O O . PHE A 1 419 ? 34.156 11.641 -5.195 1 97.06 419 PHE A O 1
ATOM 3397 N N . LEU A 1 420 ? 34.5 13.656 -4.359 1 96.88 420 LEU A N 1
ATOM 3398 C CA . LEU A 1 420 ? 35.438 14.023 -5.406 1 96.88 420 LEU A CA 1
ATOM 3399 C C . LEU A 1 420 ? 36.812 13.422 -5.137 1 96.88 420 LEU A C 1
ATOM 3401 O O . LEU A 1 420 ? 37.469 12.93 -6.055 1 96.88 420 LEU A O 1
ATOM 3405 N N . ARG A 1 421 ? 37.219 13.414 -3.908 1 95.19 421 ARG A N 1
ATOM 3406 C CA . ARG A 1 421 ? 38.5 12.891 -3.512 1 95.19 421 ARG A CA 1
ATOM 3407 C C . ARG A 1 421 ? 38.562 11.375 -3.676 1 95.19 421 ARG A C 1
ATOM 3409 O O . ARG A 1 421 ? 39.562 10.836 -4.125 1 95.19 421 ARG A O 1
ATOM 3416 N N . ASP A 1 422 ? 37.531 10.734 -3.279 1 95 422 ASP A N 1
ATOM 3417 C CA . ASP A 1 422 ? 37.406 9.281 -3.346 1 95 422 ASP A CA 1
ATOM 3418 C C . ASP A 1 422 ? 36.25 8.852 -4.238 1 95 422 ASP A C 1
ATOM 3420 O O . ASP A 1 422 ? 35.094 9.008 -3.865 1 95 422 ASP A O 1
ATOM 3424 N N . PRO A 1 423 ? 36.594 8.219 -5.34 1 94.5 423 PRO A N 1
ATOM 3425 C CA . PRO A 1 423 ? 35.531 7.836 -6.285 1 94.5 423 PRO A CA 1
ATOM 3426 C C . PRO A 1 423 ? 34.625 6.758 -5.73 1 94.5 423 PRO A C 1
ATOM 3428 O O . PRO A 1 423 ? 33.531 6.535 -6.273 1 94.5 423 PRO A O 1
ATOM 3431 N N . ALA A 1 424 ? 35 6.133 -4.672 1 93.38 424 ALA A N 1
ATOM 3432 C CA . ALA A 1 424 ? 34.188 5.082 -4.082 1 93.38 424 ALA A CA 1
ATOM 3433 C C . ALA A 1 424 ? 33 5.68 -3.307 1 93.38 424 ALA A C 1
ATOM 3435 O O . ALA A 1 424 ? 32.031 4.988 -3.031 1 93.38 424 ALA A O 1
ATOM 3436 N N . ILE A 1 425 ? 33.094 6.926 -2.996 1 96 425 ILE A N 1
ATOM 3437 C CA . ILE A 1 425 ? 32.062 7.598 -2.211 1 96 425 ILE A CA 1
ATOM 3438 C C . ILE A 1 425 ? 31.031 8.203 -3.143 1 96 425 ILE A C 1
ATOM 3440 O O . ILE A 1 425 ? 31.344 9.047 -3.98 1 96 425 ILE A O 1
ATOM 3444 N N . PRO A 1 426 ? 29.781 7.746 -3.029 1 96 426 PRO A N 1
ATOM 3445 C CA . PRO A 1 426 ? 28.719 8.375 -3.838 1 96 426 PRO A CA 1
ATOM 3446 C C . PRO A 1 426 ? 28.359 9.773 -3.355 1 96 426 PRO A C 1
ATOM 3448 O O . PRO A 1 426 ? 28.484 10.07 -2.162 1 96 426 PRO A O 1
ATOM 3451 N N . PRO A 1 427 ? 27.922 10.602 -4.262 1 95.5 427 PRO A N 1
ATOM 3452 C CA . PRO A 1 427 ? 27.578 11.969 -3.869 1 95.5 427 PRO A CA 1
ATOM 3453 C C . PRO A 1 427 ? 26.266 12.039 -3.088 1 95.5 427 PRO A C 1
ATOM 3455 O O . PRO A 1 427 ? 25.969 13.055 -2.451 1 95.5 427 PRO A O 1
ATOM 3458 N N . ASP A 1 428 ? 25.484 10.93 -3.252 1 93.69 428 ASP A N 1
ATOM 3459 C CA . ASP A 1 428 ? 24.203 10.969 -2.574 1 93.69 428 ASP A CA 1
ATOM 3460 C C . ASP A 1 428 ? 23.922 9.656 -1.853 1 93.69 428 ASP A C 1
ATOM 3462 O O . ASP A 1 428 ? 24.672 8.688 -1.99 1 93.69 428 ASP A O 1
ATOM 3466 N N . ASN A 1 429 ? 22.859 9.703 -0.962 1 94 429 ASN A N 1
ATOM 3467 C CA . ASN A 1 429 ? 22.438 8.555 -0.174 1 94 429 ASN A CA 1
ATOM 3468 C C . ASN A 1 429 ? 21.125 7.977 -0.687 1 94 429 ASN A C 1
ATOM 3470 O O . ASN A 1 429 ? 20.312 7.484 0.098 1 94 429 ASN A O 1
ATOM 3474 N N . ASN A 1 430 ? 20.828 8.07 -2.016 1 88.31 430 ASN A N 1
ATOM 3475 C CA . ASN A 1 430 ? 19.562 7.668 -2.613 1 88.31 430 ASN A CA 1
ATOM 3476 C C . ASN A 1 430 ? 19.328 6.168 -2.486 1 88.31 430 ASN A C 1
ATOM 3478 O O . ASN A 1 430 ? 18.203 5.715 -2.346 1 88.31 430 ASN A O 1
ATOM 3482 N N . SER A 1 431 ? 20.422 5.441 -2.529 1 91 431 SER A N 1
ATOM 3483 C CA . SER A 1 431 ? 20.297 3.992 -2.432 1 91 431 SER A CA 1
ATOM 3484 C C . SER A 1 431 ? 19.703 3.574 -1.086 1 91 431 SER A C 1
ATOM 3486 O O . SER A 1 431 ? 18.844 2.699 -1.025 1 91 431 SER A O 1
ATOM 3488 N N . SER A 1 432 ? 20.219 4.219 -0.04 1 92.81 432 SER A N 1
ATOM 3489 C CA . SER A 1 432 ? 19.672 3.924 1.284 1 92.81 432 SER A CA 1
ATOM 3490 C C . SER A 1 432 ? 18.203 4.328 1.389 1 92.81 432 SER A C 1
ATOM 3492 O O . SER A 1 432 ? 17.406 3.607 1.982 1 92.81 432 SER A O 1
ATOM 3494 N N . GLU A 1 433 ? 17.906 5.453 0.79 1 87.62 433 GLU A N 1
ATOM 3495 C CA . GLU A 1 433 ? 16.531 5.938 0.797 1 87.62 433 GLU A CA 1
ATOM 3496 C C . GLU A 1 433 ? 15.602 4.973 0.063 1 87.62 433 GLU A C 1
ATOM 3498 O O . GLU A 1 433 ? 14.5 4.68 0.533 1 87.62 433 GLU A O 1
ATOM 3503 N N . ARG A 1 434 ? 16.047 4.457 -0.993 1 87.38 434 ARG A N 1
ATOM 3504 C CA . ARG A 1 434 ? 15.266 3.496 -1.767 1 87.38 434 ARG A CA 1
ATOM 3505 C C . ARG A 1 434 ? 15.062 2.201 -0.987 1 87.38 434 ARG A C 1
ATOM 3507 O O . ARG A 1 434 ? 13.992 1.595 -1.051 1 87.38 434 ARG A O 1
ATOM 3514 N N . GLY A 1 435 ? 16.062 1.831 -0.313 1 88.38 435 GLY A N 1
ATOM 3515 C CA . GLY A 1 435 ? 15.992 0.618 0.486 1 88.38 435 GLY A CA 1
ATOM 3516 C C . GLY A 1 435 ? 15 0.719 1.631 1 88.38 435 GLY A C 1
ATOM 3517 O O . GLY A 1 435 ? 14.227 -0.208 1.872 1 88.38 435 GLY A O 1
ATOM 3518 N N . ILE A 1 436 ? 15.016 1.81 2.246 1 88.69 436 ILE A N 1
ATOM 3519 C CA . ILE A 1 436 ? 14.188 1.974 3.436 1 88.69 436 ILE A CA 1
ATOM 3520 C C . ILE A 1 436 ? 12.75 2.297 3.023 1 88.69 436 ILE A C 1
ATOM 3522 O O . ILE A 1 436 ? 11.812 2.066 3.789 1 88.69 436 ILE A O 1
ATOM 3526 N N . ARG A 1 437 ? 12.586 2.816 1.845 1 85.31 437 ARG A N 1
ATOM 3527 C CA . ARG A 1 437 ? 11.258 3.135 1.33 1 85.31 437 ARG A CA 1
ATOM 3528 C C . ARG A 1 437 ? 10.383 1.89 1.264 1 85.31 437 ARG A C 1
ATOM 3530 O O . ARG A 1 437 ? 9.164 1.97 1.439 1 85.31 437 ARG A O 1
ATOM 3537 N N . LYS A 1 438 ? 10.922 0.789 1.028 1 88.12 438 LYS A N 1
ATOM 3538 C CA . LYS A 1 438 ? 10.18 -0.468 0.939 1 88.12 438 LYS A CA 1
ATOM 3539 C C . LYS A 1 438 ? 9.516 -0.809 2.268 1 88.12 438 LYS A C 1
ATOM 3541 O O . LYS A 1 438 ? 8.43 -1.392 2.293 1 88.12 438 LYS A O 1
ATOM 3546 N N . LEU A 1 439 ? 10.203 -0.451 3.287 1 86.25 439 LEU A N 1
ATOM 3547 C CA . LEU A 1 439 ? 9.602 -0.626 4.605 1 86.25 439 LEU A CA 1
ATOM 3548 C C . LEU A 1 439 ? 8.328 0.21 4.738 1 86.25 439 LEU A C 1
ATOM 3550 O O . LEU A 1 439 ? 7.328 -0.256 5.285 1 86.25 439 LEU A O 1
ATOM 3554 N N . LYS A 1 440 ? 8.406 1.408 4.242 1 82.81 440 LYS A N 1
ATOM 3555 C CA . LYS A 1 440 ? 7.246 2.289 4.312 1 82.81 440 LYS A CA 1
ATOM 3556 C C . LYS A 1 440 ? 6.078 1.724 3.506 1 82.81 440 LYS A C 1
ATOM 3558 O O . LYS A 1 440 ? 4.918 1.855 3.906 1 82.81 440 LYS A O 1
ATOM 3563 N N . ILE A 1 441 ? 6.398 1.122 2.469 1 83.44 441 ILE A N 1
ATOM 3564 C CA . ILE A 1 441 ? 5.375 0.501 1.636 1 83.44 441 ILE A CA 1
ATOM 3565 C C . ILE A 1 441 ? 4.711 -0.64 2.4 1 83.44 441 ILE A C 1
ATOM 3567 O O . ILE A 1 441 ? 3.482 -0.768 2.395 1 83.44 441 ILE A O 1
ATOM 3571 N N . LYS A 1 442 ? 5.523 -1.439 3.002 1 86.56 442 LYS A N 1
ATOM 3572 C CA . LYS A 1 442 ? 4.996 -2.523 3.826 1 86.56 442 LYS A CA 1
ATOM 3573 C C . LYS A 1 442 ? 4.051 -1.99 4.898 1 86.56 442 LYS A C 1
ATOM 3575 O O . LYS A 1 442 ? 2.969 -2.539 5.109 1 86.56 442 LYS A O 1
ATOM 3580 N N . LEU A 1 443 ? 4.426 -0.96 5.508 1 80.88 443 LEU A N 1
ATOM 3581 C CA . LEU A 1 443 ? 3.641 -0.388 6.594 1 80.88 443 LEU A CA 1
ATOM 3582 C C . LEU A 1 443 ? 2.357 0.244 6.066 1 80.88 443 LEU A C 1
ATOM 3584 O O . LEU A 1 443 ? 1.324 0.217 6.738 1 80.88 443 LEU A O 1
ATOM 3588 N N . LYS A 1 444 ? 2.463 0.811 4.883 1 75.25 444 LYS A N 1
ATOM 3589 C CA . LYS A 1 444 ? 1.275 1.391 4.262 1 75.25 444 LYS A CA 1
ATOM 3590 C C . LYS A 1 444 ? 0.234 0.317 3.957 1 75.25 444 LYS A C 1
ATOM 3592 O O . LYS A 1 444 ? -0.969 0.56 4.078 1 75.25 444 LYS A O 1
ATOM 3597 N N . ASN A 1 445 ? 0.695 -0.764 3.605 1 78.56 445 ASN A N 1
ATOM 3598 C CA . ASN A 1 445 ? -0.201 -1.846 3.209 1 78.56 445 ASN A CA 1
ATOM 3599 C C . ASN A 1 445 ? -0.733 -2.604 4.422 1 78.56 445 ASN A C 1
ATOM 3601 O O . ASN A 1 445 ? -1.906 -2.98 4.461 1 78.56 445 ASN A O 1
ATOM 3605 N N . SER A 1 446 ? 0.132 -2.797 5.367 1 75.38 446 SER A N 1
ATOM 3606 C CA . SER A 1 446 ? -0.221 -3.656 6.496 1 75.38 446 SER A CA 1
ATOM 3607 C C . SER A 1 446 ? -0.549 -2.832 7.734 1 75.38 446 SER A C 1
ATOM 3609 O O . SER A 1 446 ? -1.086 -3.357 8.711 1 75.38 446 SER A O 1
ATOM 3611 N N . GLY A 1 447 ? -0.268 -1.534 7.648 1 67 447 GLY A N 1
ATOM 3612 C CA . GLY A 1 447 ? -0.505 -0.675 8.797 1 67 447 GLY A CA 1
ATOM 3613 C C . GLY A 1 447 ? 0.693 -0.57 9.727 1 67 447 GLY A C 1
ATOM 3614 O O . GLY A 1 447 ? 1.517 0.336 9.578 1 67 447 GLY A O 1
ATOM 3615 N N . CYS A 1 448 ? 0.767 -1.377 10.789 1 71.06 448 CYS A N 1
ATOM 3616 C CA . CYS A 1 448 ? 1.872 -1.392 11.742 1 71.06 448 CYS A CA 1
ATOM 3617 C C . CYS A 1 448 ? 2.291 -2.82 12.07 1 71.06 448 CYS A C 1
ATOM 3619 O O . CYS A 1 448 ? 1.61 -3.773 11.688 1 71.06 448 CYS A O 1
ATOM 3621 N N . PHE A 1 449 ? 3.543 -2.824 12.523 1 79 449 PHE A N 1
ATOM 3622 C CA . PHE A 1 449 ? 3.945 -4.117 13.07 1 79 449 PHE A CA 1
ATOM 3623 C C . PHE A 1 449 ? 3.271 -4.371 14.414 1 79 449 PHE A C 1
ATOM 3625 O O . PHE A 1 449 ? 3.209 -3.482 15.258 1 79 449 PHE A O 1
ATOM 3632 N N . ARG A 1 450 ? 2.709 -5.477 14.531 1 73.69 450 ARG A N 1
ATOM 3633 C CA . ARG A 1 450 ? 1.96 -5.793 15.742 1 73.69 450 ARG A CA 1
ATOM 3634 C C . ARG A 1 450 ? 2.881 -6.344 16.828 1 73.69 450 ARG A C 1
ATOM 3636 O O . ARG A 1 450 ? 2.467 -6.5 17.984 1 73.69 450 ARG A O 1
ATOM 3643 N N . SER A 1 451 ? 4.086 -6.715 16.453 1 80.94 451 SER A N 1
ATOM 3644 C CA . SER A 1 451 ? 5.055 -7.254 17.406 1 80.94 451 SER A CA 1
ATOM 3645 C C . SER A 1 451 ? 6.48 -6.918 16.984 1 80.94 451 SER A C 1
ATOM 3647 O O . SER A 1 451 ? 6.746 -6.672 15.812 1 80.94 451 SER A O 1
ATOM 3649 N N . ASP A 1 452 ? 7.312 -6.914 18 1 86.38 452 ASP A N 1
ATOM 3650 C CA . ASP A 1 452 ? 8.734 -6.715 17.719 1 86.38 452 ASP A CA 1
ATOM 3651 C C . ASP A 1 452 ? 9.289 -7.836 16.859 1 86.38 452 ASP A C 1
ATOM 3653 O O . ASP A 1 452 ? 10.109 -7.594 15.961 1 86.38 452 ASP A O 1
ATOM 3657 N N . LEU A 1 453 ? 8.797 -8.961 17.109 1 87.38 453 LEU A N 1
ATOM 3658 C CA . LEU A 1 453 ? 9.258 -10.117 16.359 1 87.38 453 LEU A CA 1
ATOM 3659 C C . LEU A 1 453 ? 8.898 -9.984 14.883 1 87.38 453 LEU A C 1
ATOM 3661 O O . LEU A 1 453 ? 9.695 -10.336 14.016 1 87.38 453 LEU A O 1
ATOM 3665 N N . GLY A 1 454 ? 7.766 -9.508 14.656 1 88.44 454 GLY A N 1
ATOM 3666 C CA . GLY A 1 454 ? 7.34 -9.297 13.281 1 88.44 454 GLY A CA 1
ATOM 3667 C C . GLY A 1 454 ? 8.172 -8.25 12.555 1 88.44 454 GLY A C 1
ATOM 3668 O O . GLY A 1 454 ? 8.508 -8.422 11.383 1 88.44 454 GLY A O 1
ATOM 3669 N N . ALA A 1 455 ? 8.469 -7.215 13.289 1 91.5 455 ALA A N 1
ATOM 3670 C CA . ALA A 1 455 ? 9.297 -6.16 12.711 1 91.5 455 ALA A CA 1
ATOM 3671 C C . ALA A 1 455 ? 10.703 -6.672 12.406 1 91.5 455 ALA A C 1
ATOM 3673 O O . ALA A 1 455 ? 11.227 -6.457 11.305 1 91.5 455 ALA A O 1
ATOM 3674 N N . ASP A 1 456 ? 11.234 -7.371 13.367 1 93.81 456 ASP A N 1
ATOM 3675 C CA . ASP A 1 456 ? 12.57 -7.93 13.203 1 93.81 456 ASP A CA 1
ATOM 3676 C C . ASP A 1 456 ? 12.617 -8.906 12.023 1 93.81 456 ASP A C 1
ATOM 3678 O O . ASP A 1 456 ? 13.562 -8.883 11.234 1 93.81 456 ASP A O 1
ATOM 3682 N N . ALA A 1 457 ? 11.648 -9.734 11.961 1 94.75 457 ALA A N 1
ATOM 3683 C CA . ALA A 1 457 ? 11.594 -10.727 10.898 1 94.75 457 ALA A CA 1
ATOM 3684 C C . ALA A 1 457 ? 11.547 -10.062 9.523 1 94.75 457 ALA A C 1
ATOM 3686 O O . ALA A 1 457 ? 12.273 -10.461 8.609 1 94.75 457 ALA A O 1
ATOM 3687 N N . PHE A 1 458 ? 10.734 -9.102 9.43 1 93.94 458 PHE A N 1
ATOM 3688 C CA . PHE A 1 458 ? 10.617 -8.414 8.148 1 93.94 458 PHE A CA 1
ATOM 3689 C C . PHE A 1 458 ? 11.945 -7.762 7.762 1 93.94 458 PHE A C 1
ATOM 3691 O O . PHE A 1 458 ? 12.398 -7.906 6.625 1 93.94 458 PHE A O 1
ATOM 3698 N N . MET A 1 459 ? 12.523 -7.043 8.648 1 95.88 459 MET A N 1
ATOM 3699 C CA . MET A 1 459 ? 13.742 -6.293 8.359 1 95.88 459 MET A CA 1
ATOM 3700 C C . MET A 1 459 ? 14.891 -7.238 8.031 1 95.88 459 MET A C 1
ATOM 3702 O O . MET A 1 459 ? 15.672 -6.977 7.113 1 95.88 459 MET A O 1
ATOM 3706 N N . ASP A 1 460 ? 14.953 -8.32 8.758 1 96.94 460 ASP A N 1
ATOM 3707 C CA . ASP A 1 460 ? 15.977 -9.328 8.477 1 96.94 460 ASP A CA 1
ATOM 3708 C C . ASP A 1 460 ? 15.805 -9.922 7.082 1 96.94 460 ASP A C 1
ATOM 3710 O O . ASP A 1 460 ? 16.766 -9.992 6.309 1 96.94 460 ASP A O 1
ATOM 3714 N N . LEU A 1 461 ? 14.664 -10.312 6.812 1 97.38 461 LEU A N 1
ATOM 3715 C CA . LEU A 1 461 ? 14.398 -10.922 5.516 1 97.38 461 LEU A CA 1
ATOM 3716 C C . LEU A 1 461 ? 14.562 -9.906 4.391 1 97.38 461 LEU A C 1
ATOM 3718 O O . LEU A 1 461 ? 14.984 -10.25 3.289 1 97.38 461 LEU A O 1
ATOM 3722 N N . HIS A 1 462 ? 14.148 -8.688 4.695 1 96.44 462 HIS A N 1
ATOM 3723 C CA . HIS A 1 462 ? 14.352 -7.613 3.73 1 96.44 462 HIS A CA 1
ATOM 3724 C C . HIS A 1 462 ? 15.828 -7.422 3.42 1 96.44 462 HIS A C 1
ATOM 3726 O O . HIS A 1 462 ? 16.203 -7.109 2.283 1 96.44 462 HIS A O 1
ATOM 3732 N N . SER A 1 463 ? 16.688 -7.547 4.43 1 97.69 463 SER A N 1
ATOM 3733 C CA . SER A 1 463 ? 18.125 -7.477 4.227 1 97.69 463 SER A CA 1
ATOM 3734 C C . SER A 1 463 ? 18.594 -8.531 3.236 1 97.69 463 SER A C 1
ATOM 3736 O O . SER A 1 463 ? 19.391 -8.242 2.342 1 97.69 463 SER A O 1
ATOM 3738 N N . ILE A 1 464 ? 18.062 -9.742 3.365 1 97.62 464 ILE A N 1
ATOM 3739 C CA . ILE A 1 464 ? 18.406 -10.844 2.479 1 97.62 464 ILE A CA 1
ATOM 3740 C C . ILE A 1 464 ? 17.938 -10.539 1.058 1 97.62 464 ILE A C 1
ATOM 3742 O O . ILE A 1 464 ? 18.703 -10.695 0.098 1 97.62 464 ILE A O 1
ATOM 3746 N N . VAL A 1 465 ? 16.766 -10.07 0.943 1 96.75 465 VAL A N 1
ATOM 3747 C CA . VAL A 1 465 ? 16.141 -9.797 -0.349 1 96.75 465 VAL A CA 1
ATOM 3748 C C . VAL A 1 465 ? 16.906 -8.703 -1.078 1 96.75 465 VAL A C 1
ATOM 3750 O O . VAL A 1 465 ? 17.266 -8.859 -2.246 1 96.75 465 VAL A O 1
ATOM 3753 N N . GLU A 1 466 ? 17.188 -7.602 -0.394 1 96.38 466 GLU A N 1
ATOM 3754 C CA . GLU A 1 466 ? 17.875 -6.473 -1.022 1 96.38 466 GLU A CA 1
ATOM 3755 C C . GLU A 1 466 ? 19.297 -6.836 -1.414 1 96.38 466 GLU A C 1
ATOM 3757 O O . GLU A 1 466 ? 19.781 -6.43 -2.475 1 96.38 466 GLU A O 1
ATOM 3762 N N . THR A 1 467 ? 20 -7.535 -0.543 1 97.56 467 THR A N 1
ATOM 3763 C CA . THR A 1 467 ? 21.344 -7.996 -0.867 1 97.56 467 THR A CA 1
ATOM 3764 C C . THR A 1 467 ? 21.312 -8.922 -2.082 1 97.56 467 THR A C 1
ATOM 3766 O O . THR A 1 467 ? 22.172 -8.812 -2.965 1 97.56 467 THR A O 1
ATOM 3769 N N . THR A 1 468 ? 20.297 -9.859 -2.107 1 96.88 468 THR A N 1
ATOM 3770 C CA . THR A 1 468 ? 20.156 -10.781 -3.227 1 96.88 468 THR A CA 1
ATOM 3771 C C . THR A 1 468 ? 19.953 -10.016 -4.531 1 96.88 468 THR A C 1
ATOM 3773 O O . THR A 1 468 ? 20.578 -10.344 -5.551 1 96.88 468 THR A O 1
ATOM 3776 N N . LYS A 1 469 ? 19.188 -9.008 -4.527 1 94.62 469 LYS A N 1
ATOM 3777 C CA . LYS A 1 469 ? 18.922 -8.188 -5.707 1 94.62 469 LYS A CA 1
ATOM 3778 C C . LYS A 1 469 ? 20.203 -7.492 -6.188 1 94.62 469 LYS A C 1
ATOM 3780 O O . LYS A 1 469 ? 20.438 -7.387 -7.391 1 94.62 469 LYS A O 1
ATOM 3785 N N . LYS A 1 470 ? 21.016 -7.004 -5.25 1 95.12 470 LYS A N 1
ATOM 3786 C CA . LYS A 1 470 ? 22.266 -6.32 -5.586 1 95.12 470 LYS A CA 1
ATOM 3787 C C . LYS A 1 470 ? 23.219 -7.25 -6.328 1 95.12 470 LYS A C 1
ATOM 3789 O O . LYS A 1 470 ? 24.062 -6.789 -7.09 1 95.12 470 LYS A O 1
ATOM 3794 N N . HIS A 1 471 ? 23.016 -8.5 -6.148 1 95.81 471 HIS A N 1
ATOM 3795 C CA . HIS A 1 471 ? 23.891 -9.477 -6.809 1 95.81 471 HIS A CA 1
ATOM 3796 C C . HIS A 1 471 ? 23.203 -10.062 -8.039 1 95.81 471 HIS A C 1
ATOM 3798 O O . HIS A 1 471 ? 23.672 -11.062 -8.594 1 95.81 471 HIS A O 1
ATOM 3804 N N . GLY A 1 472 ? 22.031 -9.656 -8.375 1 92.56 472 GLY A N 1
ATOM 3805 C CA . GLY A 1 472 ? 21.359 -10.055 -9.609 1 92.56 472 GLY A CA 1
ATOM 3806 C C . GLY A 1 472 ? 20.656 -11.391 -9.5 1 92.56 472 GLY A C 1
ATOM 3807 O O . GLY A 1 472 ? 20.375 -12.031 -10.516 1 92.56 472 GLY A O 1
ATOM 3808 N N . ASN A 1 473 ? 20.438 -11.828 -8.305 1 93.88 473 ASN A N 1
ATOM 3809 C CA . ASN A 1 473 ? 19.75 -13.094 -8.094 1 93.88 473 ASN A CA 1
ATOM 3810 C C . ASN A 1 473 ? 18.266 -12.883 -7.797 1 93.88 473 ASN A C 1
ATOM 3812 O O . ASN A 1 473 ? 17.844 -11.766 -7.516 1 93.88 473 ASN A O 1
ATOM 3816 N N . SER A 1 474 ? 17.516 -13.938 -7.898 1 94.75 474 SER A N 1
ATOM 3817 C CA . SER A 1 474 ? 16.078 -13.883 -7.688 1 94.75 474 SER A CA 1
ATOM 3818 C C . SER A 1 474 ? 15.727 -13.891 -6.199 1 94.75 474 SER A C 1
ATOM 3820 O O . SER A 1 474 ? 16.062 -14.836 -5.488 1 94.75 474 SER A O 1
ATOM 3822 N N . PRO A 1 475 ? 15.023 -12.859 -5.801 1 96.19 475 PRO A N 1
ATOM 3823 C CA . PRO A 1 475 ? 14.578 -12.867 -4.406 1 96.19 475 PRO A CA 1
ATOM 3824 C C . PRO A 1 475 ? 13.703 -14.078 -4.074 1 96.19 475 PRO A C 1
ATOM 3826 O O . PRO A 1 475 ? 13.766 -14.602 -2.959 1 96.19 475 PRO A O 1
ATOM 3829 N N . TYR A 1 476 ? 12.914 -14.523 -5.039 1 96.75 476 TYR A N 1
ATOM 3830 C CA . TYR A 1 476 ? 12.047 -15.68 -4.824 1 96.75 476 TYR A CA 1
ATOM 3831 C C . TYR A 1 476 ? 12.875 -16.938 -4.523 1 96.75 476 TYR A C 1
ATOM 3833 O O . TYR A 1 476 ? 12.602 -17.641 -3.549 1 96.75 476 TYR A O 1
ATOM 3841 N N . ASN A 1 477 ? 13.875 -17.141 -5.285 1 95.81 477 ASN A N 1
ATOM 3842 C CA . ASN A 1 477 ? 14.734 -18.297 -5.086 1 95.81 477 ASN A CA 1
ATOM 3843 C C . ASN A 1 477 ? 15.5 -18.203 -3.77 1 95.81 477 ASN A C 1
ATOM 3845 O O . ASN A 1 477 ? 15.727 -19.219 -3.104 1 95.81 477 ASN A O 1
ATOM 3849 N N . ALA A 1 478 ? 15.93 -17 -3.451 1 96.94 478 ALA A N 1
ATOM 3850 C CA . ALA A 1 478 ? 16.656 -16.797 -2.199 1 96.94 478 ALA A CA 1
ATOM 3851 C C . ALA A 1 478 ? 15.781 -17.156 -0.999 1 96.94 478 ALA A C 1
ATOM 3853 O O . ALA A 1 478 ? 16.25 -17.812 -0.06 1 96.94 478 ALA A O 1
ATOM 3854 N N . ILE A 1 479 ? 14.531 -16.719 -1.052 1 97.38 479 ILE A N 1
ATOM 3855 C CA . ILE A 1 479 ? 13.609 -17 0.042 1 97.38 479 ILE A CA 1
ATOM 3856 C C . ILE A 1 479 ? 13.305 -18.484 0.094 1 97.38 479 ILE A C 1
ATOM 3858 O O . ILE A 1 479 ? 13.25 -19.078 1.175 1 97.38 479 ILE A O 1
ATOM 3862 N N . LEU A 1 480 ? 13.141 -19.109 -1.091 1 96.31 480 LEU A N 1
ATOM 3863 C CA . LEU A 1 480 ? 12.875 -20.547 -1.151 1 96.31 480 LEU A CA 1
ATOM 3864 C C . LEU A 1 480 ? 14.023 -21.328 -0.526 1 96.31 480 LEU A C 1
ATOM 3866 O O . LEU A 1 480 ? 13.797 -22.359 0.125 1 96.31 480 LEU A O 1
ATOM 3870 N N . ALA A 1 481 ? 15.242 -20.844 -0.679 1 96.12 481 ALA A N 1
ATOM 3871 C CA . ALA A 1 481 ? 16.438 -21.516 -0.187 1 96.12 481 ALA A CA 1
ATOM 3872 C C . ALA A 1 481 ? 16.5 -21.5 1.338 1 96.12 481 ALA A C 1
ATOM 3874 O O . ALA A 1 481 ? 17.266 -22.25 1.947 1 96.12 481 ALA A O 1
ATOM 3875 N N . LEU A 1 482 ? 15.734 -20.672 1.925 1 96.69 482 LEU A N 1
ATOM 3876 C CA . LEU A 1 482 ? 15.711 -20.594 3.381 1 96.69 482 LEU A CA 1
ATOM 3877 C C . LEU A 1 482 ? 14.93 -21.75 3.979 1 96.69 482 LEU A C 1
ATOM 3879 O O . LEU A 1 482 ? 14.984 -21.984 5.188 1 96.69 482 LEU A O 1
ATOM 3883 N N . PHE A 1 483 ? 14.25 -22.484 3.174 1 95.94 483 PHE A N 1
ATOM 3884 C CA . PHE A 1 483 ? 13.461 -23.625 3.621 1 95.94 483 PHE A CA 1
ATOM 3885 C C . PHE A 1 483 ? 14.047 -24.938 3.088 1 95.94 483 PHE A C 1
ATOM 3887 O O . PHE A 1 483 ? 13.93 -25.984 3.73 1 95.94 483 PHE A O 1
ATOM 3894 N N . MET B 1 1 ? -0.355 118.312 63.438 1 31.05 1 MET B N 1
ATOM 3895 C CA . MET B 1 1 ? -0.65 116.875 63.312 1 31.05 1 MET B CA 1
ATOM 3896 C C . MET B 1 1 ? -0.793 116.5 61.844 1 31.05 1 MET B C 1
ATOM 3898 O O . MET B 1 1 ? -1.903 116.25 61.375 1 31.05 1 MET B O 1
ATOM 3902 N N . LYS B 1 2 ? -0.199 117 60.906 1 49.09 2 LYS B N 1
ATOM 3903 C CA . LYS B 1 2 ? -0.186 117.125 59.469 1 49.09 2 LYS B CA 1
ATOM 3904 C C . LYS B 1 2 ? 0.327 115.875 58.812 1 49.09 2 LYS B C 1
ATOM 3906 O O . LYS B 1 2 ? 0.538 115.812 57.594 1 49.09 2 LYS B O 1
ATOM 3911 N N . GLN B 1 3 ? 0.863 114.875 59.656 1 46.47 3 GLN B N 1
ATOM 3912 C CA . GLN B 1 3 ? 1.663 113.75 59.125 1 46.47 3 GLN B CA 1
ATOM 3913 C C . GLN B 1 3 ? 0.788 112.75 58.438 1 46.47 3 GLN B C 1
ATOM 3915 O O . GLN B 1 3 ? 1.279 111.688 58 1 46.47 3 GLN B O 1
ATOM 3920 N N . PRO B 1 4 ? -0.484 112.688 58.469 1 52.62 4 PRO B N 1
ATOM 3921 C CA . PRO B 1 4 ? -1.35 111.562 58.125 1 52.62 4 PRO B CA 1
ATOM 3922 C C . PRO B 1 4 ? -1.388 111.25 56.625 1 52.62 4 PRO B C 1
ATOM 3924 O O . PRO B 1 4 ? -1.718 110.125 56.219 1 52.62 4 PRO B O 1
ATOM 3927 N N . VAL B 1 5 ? -1.122 112.062 55.719 1 55.91 5 VAL B N 1
ATOM 3928 C CA . VAL B 1 5 ? -1.395 112 54.281 1 55.91 5 VAL B CA 1
ATOM 3929 C C . VAL B 1 5 ? -0.315 111.125 53.625 1 55.91 5 VAL B C 1
ATOM 3931 O O . VAL B 1 5 ? -0.598 110.375 52.688 1 55.91 5 VAL B O 1
ATOM 3934 N N . ASN B 1 6 ? 0.909 111.125 54.094 1 57.78 6 ASN B N 1
ATOM 3935 C CA . ASN B 1 6 ? 2.029 110.438 53.5 1 57.78 6 ASN B CA 1
ATOM 3936 C C . ASN B 1 6 ? 1.841 108.938 53.656 1 57.78 6 ASN B C 1
ATOM 3938 O O . ASN B 1 6 ? 2.273 108.125 52.781 1 57.78 6 ASN B O 1
ATOM 3942 N N . ASP B 1 7 ? 0.929 108.5 54.5 1 68.38 7 ASP B N 1
ATOM 3943 C CA . ASP B 1 7 ? 0.716 107.125 54.844 1 68.38 7 ASP B CA 1
ATOM 3944 C C . ASP B 1 7 ? -0.272 106.438 53.906 1 68.38 7 ASP B C 1
ATOM 3946 O O . ASP B 1 7 ? -0.097 105.25 53.531 1 68.38 7 ASP B O 1
ATOM 3950 N N . ILE B 1 8 ? -1.005 107.188 53.25 1 72 8 ILE B N 1
ATOM 3951 C CA . ILE B 1 8 ? -2.061 106.625 52.406 1 72 8 ILE B CA 1
ATOM 3952 C C . ILE B 1 8 ? -1.517 106.375 51 1 72 8 ILE B C 1
ATOM 3954 O O . ILE B 1 8 ? -1.859 105.312 50.406 1 72 8 ILE B O 1
ATOM 3958 N N . THR B 1 9 ? -0.592 107.25 50.594 1 73.38 9 THR B N 1
ATOM 3959 C CA . THR B 1 9 ? 0.019 107.062 49.281 1 73.38 9 THR B CA 1
ATOM 3960 C C . THR B 1 9 ? 0.901 105.812 49.281 1 73.38 9 THR B C 1
ATOM 3962 O O . THR B 1 9 ? 0.917 105.062 48.281 1 73.38 9 THR B O 1
ATOM 3965 N N . GLU B 1 10 ? 1.511 105.562 50.375 1 78.56 10 GLU B N 1
ATOM 3966 C CA . GLU B 1 10 ? 2.367 104.375 50.469 1 78.56 10 GLU B CA 1
ATOM 3967 C C . GLU B 1 10 ? 1.537 103.125 50.562 1 78.56 10 GLU B C 1
ATOM 3969 O O . GLU B 1 10 ? 1.901 102.062 49.969 1 78.56 10 GLU B O 1
ATOM 3974 N N . VAL B 1 11 ? 0.398 103.25 51.156 1 79.69 11 VAL B N 1
ATOM 3975 C CA . VAL B 1 11 ? -0.505 102.125 51.281 1 79.69 11 VAL B CA 1
ATOM 3976 C C . VAL B 1 11 ? -1.145 101.812 49.938 1 79.69 11 VAL B C 1
ATOM 3978 O O . VAL B 1 11 ? -1.235 100.625 49.531 1 79.69 11 VAL B O 1
ATOM 3981 N N . LEU B 1 12 ? -1.461 102.875 49.188 1 80.12 12 LEU B N 1
ATOM 3982 C CA . LEU B 1 12 ? -2.07 102.688 47.875 1 80.12 12 LEU B CA 1
ATOM 3983 C C . LEU B 1 12 ? -1.062 102.125 46.875 1 80.12 12 LEU B C 1
ATOM 3985 O O . LEU B 1 12 ? -1.411 101.312 46.031 1 80.12 12 LEU B O 1
ATOM 3989 N N . ARG B 1 13 ? 0.154 102.562 47.094 1 80 13 ARG B N 1
ATOM 3990 C CA . ARG B 1 13 ? 1.226 102.062 46.25 1 80 13 ARG B CA 1
ATOM 3991 C C . ARG B 1 13 ? 1.489 100.625 46.531 1 80 13 ARG B C 1
ATOM 3993 O O . ARG B 1 13 ? 1.722 99.812 45.625 1 80 13 ARG B O 1
ATOM 4000 N N . GLY B 1 14 ? 1.354 100.25 47.812 1 80.38 14 GLY B N 1
ATOM 4001 C CA . GLY B 1 14 ? 1.523 98.875 48.219 1 80.38 14 GLY B CA 1
ATOM 4002 C C . GLY B 1 14 ? 0.409 97.938 47.719 1 80.38 14 GLY B C 1
ATOM 4003 O O . GLY B 1 14 ? 0.667 96.875 47.25 1 80.38 14 GLY B O 1
ATOM 4004 N N . LEU B 1 15 ? -0.801 98.5 47.719 1 82.31 15 LEU B N 1
ATOM 4005 C CA . LEU B 1 15 ? -1.96 97.75 47.281 1 82.31 15 LEU B CA 1
ATOM 4006 C C . LEU B 1 15 ? -1.962 97.562 45.75 1 82.31 15 LEU B C 1
ATOM 4008 O O . LEU B 1 15 ? -2.309 96.5 45.25 1 82.31 15 LEU B O 1
ATOM 4012 N N . SER B 1 16 ? -1.511 98.625 45.094 1 82.31 16 SER B N 1
ATOM 4013 C CA . SER B 1 16 ? -1.408 98.562 43.656 1 82.31 16 SER B CA 1
ATOM 4014 C C . SER B 1 16 ? -0.349 97.562 43.219 1 82.31 16 SER B C 1
ATOM 4016 O O . SER B 1 16 ? -0.547 96.875 42.25 1 82.31 16 SER B O 1
ATOM 4018 N N . ALA B 1 17 ? 0.693 97.5 44.062 1 83.75 17 ALA B N 1
ATOM 4019 C CA . ALA B 1 17 ? 1.76 96.562 43.781 1 83.75 17 ALA B CA 1
ATOM 4020 C C . ALA B 1 17 ? 1.292 95.125 44.031 1 83.75 17 ALA B C 1
ATOM 4022 O O . ALA B 1 17 ? 1.621 94.25 43.25 1 83.75 17 ALA B O 1
ATOM 4023 N N . GLN B 1 18 ? 0.421 94.938 44.969 1 84.81 18 GLN B N 1
ATOM 4024 C CA . GLN B 1 18 ? -0.119 93.625 45.281 1 84.81 18 GLN B CA 1
ATOM 4025 C C . GLN B 1 18 ? -1.104 93.188 44.219 1 84.81 18 GLN B C 1
ATOM 4027 O O . GLN B 1 18 ? -1.09 92 43.812 1 84.81 18 GLN B O 1
ATOM 4032 N N . ILE B 1 19 ? -1.848 94.062 43.688 1 85.62 19 ILE B N 1
ATOM 4033 C CA . ILE B 1 19 ? -2.832 93.75 42.656 1 85.62 19 ILE B CA 1
ATOM 4034 C C . ILE B 1 19 ? -2.119 93.375 41.344 1 85.62 19 ILE B C 1
ATOM 4036 O O . ILE B 1 19 ? -2.516 92.438 40.688 1 85.62 19 ILE B O 1
ATOM 4040 N N . GLU B 1 20 ? -0.975 94.062 41.156 1 85.81 20 GLU B N 1
ATOM 4041 C CA . GLU B 1 20 ? -0.199 93.75 39.969 1 85.81 20 GLU B CA 1
ATOM 4042 C C . GLU B 1 20 ? 0.449 92.375 40.062 1 85.81 20 GLU B C 1
ATOM 4044 O O . GLU B 1 20 ? 0.474 91.625 39.094 1 85.81 20 GLU B O 1
ATOM 4049 N N . SER B 1 21 ? 0.825 92.062 41.25 1 88 21 SER B N 1
ATOM 4050 C CA . SER B 1 21 ? 1.453 90.75 41.5 1 88 21 SER B CA 1
ATOM 4051 C C . SER B 1 21 ? 0.438 89.625 41.406 1 88 21 SER B C 1
ATOM 4053 O O . SER B 1 21 ? 0.721 88.562 40.812 1 88 21 SER B O 1
ATOM 4055 N N . MET B 1 22 ? -0.777 89.875 41.781 1 87.19 22 MET B N 1
ATOM 4056 C CA . MET B 1 22 ? -1.836 88.875 41.781 1 87.19 22 MET B CA 1
ATOM 4057 C C . MET B 1 22 ? -2.352 88.625 40.344 1 87.19 22 MET B C 1
ATOM 4059 O O . MET B 1 22 ? -2.648 87.5 39.969 1 87.19 22 MET B O 1
ATOM 4063 N N . GLN B 1 23 ? -2.279 89.75 39.594 1 86.81 23 GLN B N 1
ATOM 4064 C CA . GLN B 1 23 ? -2.682 89.625 38.219 1 86.81 23 GLN B CA 1
ATOM 4065 C C . GLN B 1 23 ? -1.676 88.812 37.406 1 86.81 23 GLN B C 1
ATOM 4067 O O . GLN B 1 23 ? -2.062 88 36.562 1 86.81 23 GLN B O 1
ATOM 4072 N N . LYS B 1 24 ? -0.429 88.938 37.812 1 87.25 24 LYS B N 1
ATOM 4073 C CA . LYS B 1 24 ? 0.619 88.188 37.156 1 87.25 24 LYS B CA 1
ATOM 4074 C C . LYS B 1 24 ? 0.491 86.688 37.5 1 87.25 24 LYS B C 1
ATOM 4076 O O . LYS B 1 24 ? 0.669 85.875 36.625 1 87.25 24 LYS B O 1
ATOM 4081 N N . THR B 1 25 ? 0.062 86.375 38.656 1 88.69 25 THR B N 1
ATOM 4082 C CA . THR B 1 25 ? -0.111 85 39.094 1 88.69 25 THR B CA 1
ATOM 4083 C C . THR B 1 25 ? -1.318 84.375 38.406 1 88.69 25 THR B C 1
ATOM 4085 O O . THR B 1 25 ? -1.256 83.188 38 1 88.69 25 THR B O 1
ATOM 4088 N N . ILE B 1 26 ? -2.355 85.125 38.25 1 88.88 26 ILE B N 1
ATOM 4089 C CA . ILE B 1 26 ? -3.574 84.688 37.625 1 88.88 26 ILE B CA 1
ATOM 4090 C C . ILE B 1 26 ? -3.295 84.375 36.156 1 88.88 26 ILE B C 1
ATOM 4092 O O . ILE B 1 26 ? -3.705 83.312 35.656 1 88.88 26 ILE B O 1
ATOM 4096 N N . ASP B 1 27 ? -2.473 85.25 35.594 1 87.25 27 ASP B N 1
ATOM 4097 C CA . ASP B 1 27 ? -2.139 85.062 34.188 1 87.25 27 ASP B CA 1
ATOM 4098 C C . ASP B 1 27 ? -1.229 83.875 33.969 1 87.25 27 ASP B C 1
ATOM 4100 O O . ASP B 1 27 ? -1.402 83.062 33.031 1 87.25 27 ASP B O 1
ATOM 4104 N N . SER B 1 28 ? -0.395 83.688 34.938 1 88.75 28 SER B N 1
ATOM 4105 C CA . SER B 1 28 ? 0.531 82.562 34.875 1 88.75 28 SER B CA 1
ATOM 4106 C C . SER B 1 28 ? -0.195 81.188 35.062 1 88.75 28 SER B C 1
ATOM 4108 O O . SER B 1 28 ? 0.062 80.25 34.375 1 88.75 28 SER B O 1
ATOM 4110 N N . GLN B 1 29 ? -1.16 81.188 35.938 1 87.88 29 GLN B N 1
ATOM 4111 C CA . GLN B 1 29 ? -1.926 80 36.219 1 87.88 29 GLN B CA 1
ATOM 4112 C C . GLN B 1 29 ? -2.855 79.625 35.062 1 87.88 29 GLN B C 1
ATOM 4114 O O . GLN B 1 29 ? -3.031 78.5 34.75 1 87.88 29 GLN B O 1
ATOM 4119 N N . HIS B 1 30 ? -3.305 80.688 34.469 1 87.81 30 HIS B N 1
ATOM 4120 C CA . HIS B 1 30 ? -4.16 80.5 33.312 1 87.81 30 HIS B CA 1
ATOM 4121 C C . HIS B 1 30 ? -3.375 79.875 32.156 1 87.81 30 HIS B C 1
ATOM 4123 O O . HIS B 1 30 ? -3.859 78.938 31.484 1 87.81 30 HIS B O 1
ATOM 4129 N N . ALA B 1 31 ? -2.152 80.375 32.094 1 86.44 31 ALA B N 1
ATOM 4130 C CA . ALA B 1 31 ? -1.28 79.875 31.031 1 86.44 31 ALA B CA 1
ATOM 4131 C C . ALA B 1 31 ? -0.936 78.375 31.297 1 86.44 31 ALA B C 1
ATOM 4133 O O . ALA B 1 31 ? -0.93 77.562 30.375 1 86.44 31 ALA B O 1
ATOM 4134 N N . THR B 1 32 ? -0.794 78.062 32.5 1 88.06 32 THR B N 1
ATOM 4135 C CA . THR B 1 32 ? -0.466 76.688 32.906 1 88.06 32 THR B CA 1
ATOM 4136 C C . THR B 1 32 ? -1.655 75.75 32.688 1 88.06 32 THR B C 1
ATOM 4138 O O . THR B 1 32 ? -1.489 74.625 32.219 1 88.06 32 THR B O 1
ATOM 4141 N N . ILE B 1 33 ? -2.807 76.25 32.969 1 87.19 33 ILE B N 1
ATOM 4142 C CA . ILE B 1 33 ? -4.031 75.438 32.781 1 87.19 33 ILE B CA 1
ATOM 4143 C C . ILE B 1 33 ? -4.238 75.125 31.312 1 87.19 33 ILE B C 1
ATOM 4145 O O . ILE B 1 33 ? -4.559 74 30.953 1 87.19 33 ILE B O 1
ATOM 4149 N N . CYS B 1 34 ? -3.916 76.188 30.5 1 85.88 34 CYS B N 1
ATOM 4150 C CA . CYS B 1 34 ? -4.07 76 29.062 1 85.88 34 CYS B CA 1
ATOM 4151 C C . CYS B 1 34 ? -3.09 75 28.531 1 85.88 34 CYS B C 1
ATOM 4153 O O . CYS B 1 34 ? -3.457 74.125 27.719 1 85.88 34 CYS B O 1
ATOM 4155 N N . GLN B 1 35 ? -1.973 74.938 29.094 1 86.5 35 GLN B N 1
ATOM 4156 C CA . GLN B 1 35 ? -0.93 74 28.656 1 86.5 35 GLN B CA 1
ATOM 4157 C C . GLN B 1 35 ? -1.245 72.625 29.094 1 86.5 35 GLN B C 1
ATOM 4159 O O . GLN B 1 35 ? -1.114 71.688 28.312 1 86.5 35 GLN B O 1
ATOM 4164 N N . ILE B 1 36 ? -1.756 72.375 30.25 1 85.94 36 ILE B N 1
ATOM 4165 C CA . ILE B 1 36 ? -2.049 71.062 30.797 1 85.94 36 ILE B CA 1
ATOM 4166 C C . ILE B 1 36 ? -3.256 70.5 30.062 1 85.94 36 ILE B C 1
ATOM 4168 O O . ILE B 1 36 ? -3.283 69.312 29.766 1 85.94 36 ILE B O 1
ATOM 4172 N N . ASN B 1 37 ? -4.102 71.438 29.719 1 85.62 37 ASN B N 1
ATOM 4173 C CA . ASN B 1 37 ? -5.277 71 28.984 1 85.62 37 ASN B CA 1
ATOM 4174 C C . ASN B 1 37 ? -4.902 70.5 27.578 1 85.62 37 ASN B C 1
ATOM 4176 O O . ASN B 1 37 ? -5.441 69.5 27.109 1 85.62 37 ASN B O 1
ATOM 4180 N N . ARG B 1 38 ? -3.967 71.125 27.016 1 84.88 38 ARG B N 1
ATOM 4181 C CA . ARG B 1 38 ? -3.49 70.688 25.688 1 84.88 38 ARG B CA 1
ATOM 4182 C C . ARG B 1 38 ? -2.795 69.375 25.766 1 84.88 38 ARG B C 1
ATOM 4184 O O . ARG B 1 38 ? -3.016 68.5 24.922 1 84.88 38 ARG B O 1
ATOM 4191 N N . ASN B 1 39 ? -2.1 69.188 26.781 1 84 39 ASN B N 1
ATOM 4192 C CA . ASN B 1 39 ? -1.407 67.938 27 1 84 39 ASN B CA 1
ATOM 4193 C C . ASN B 1 39 ? -2.387 66.812 27.312 1 84 39 ASN B C 1
ATOM 4195 O O . ASN B 1 39 ? -2.215 65.688 26.828 1 84 39 ASN B O 1
ATOM 4199 N N . GLY B 1 40 ? -3.363 67.188 28.062 1 82.5 40 GLY B N 1
ATOM 4200 C CA . GLY B 1 40 ? -4.391 66.25 28.391 1 82.5 40 GLY B CA 1
ATOM 4201 C C . GLY B 1 40 ? -5.148 65.75 27.172 1 82.5 40 GLY B C 1
ATOM 4202 O O . GLY B 1 40 ? -5.426 64.5 27.047 1 82.5 40 GLY B O 1
ATOM 4203 N N . GLN B 1 41 ? -5.316 66.688 26.297 1 84.94 41 GLN B N 1
ATOM 4204 C CA . GLN B 1 41 ? -6.016 66.312 25.078 1 84.94 41 GLN B CA 1
ATOM 4205 C C . GLN B 1 41 ? -5.152 65.438 24.172 1 84.94 41 GLN B C 1
ATOM 4207 O O . GLN B 1 41 ? -5.652 64.5 23.562 1 84.94 41 GLN B O 1
ATOM 4212 N N . ALA B 1 42 ? -3.951 65.75 24.188 1 85.81 42 ALA B N 1
ATOM 4213 C CA . ALA B 1 42 ? -3.014 64.938 23.406 1 85.81 42 ALA B CA 1
ATOM 4214 C C . ALA B 1 42 ? -2.914 63.5 23.969 1 85.81 42 ALA B C 1
ATOM 4216 O O . ALA B 1 42 ? -2.879 62.531 23.203 1 85.81 42 ALA B O 1
ATOM 4217 N N . GLN B 1 43 ? -2.969 63.375 25.203 1 86.5 43 GLN B N 1
ATOM 4218 C CA . GLN B 1 43 ? -2.896 62.062 25.875 1 86.5 43 GLN B CA 1
ATOM 4219 C C . GLN B 1 43 ? -4.16 61.25 25.625 1 86.5 43 GLN B C 1
ATOM 4221 O O . GLN B 1 43 ? -4.094 60.031 25.406 1 86.5 43 GLN B O 1
ATOM 4226 N N . LEU B 1 44 ? -5.219 61.969 25.578 1 85.75 44 LEU B N 1
ATOM 4227 C CA . LEU B 1 44 ? -6.488 61.312 25.312 1 85.75 44 LEU B CA 1
ATOM 4228 C C . LEU B 1 44 ? -6.527 60.781 23.891 1 85.75 44 LEU B C 1
ATOM 4230 O O . LEU B 1 44 ? -7.023 59.656 23.656 1 85.75 44 LEU B O 1
ATOM 4234 N N . ARG B 1 45 ? -5.988 61.5 22.969 1 84.69 45 ARG B N 1
ATOM 4235 C CA . ARG B 1 45 ? -5.918 61.031 21.594 1 84.69 45 ARG B CA 1
ATOM 4236 C C . ARG B 1 45 ? -5.012 59.812 21.469 1 84.69 45 ARG B C 1
ATOM 4238 O O . ARG B 1 45 ? -5.332 58.875 20.734 1 84.69 45 ARG B O 1
ATOM 4245 N N . LYS B 1 46 ? -4.031 59.844 22.188 1 87.69 46 LYS B N 1
ATOM 4246 C CA . LYS B 1 46 ? -3.098 58.719 22.172 1 87.69 46 LYS B CA 1
ATOM 4247 C C . LYS B 1 46 ? -3.732 57.469 22.766 1 87.69 46 LYS B C 1
ATOM 4249 O O . LYS B 1 46 ? -3.553 56.375 22.25 1 87.69 46 LYS B O 1
ATOM 4254 N N . ILE B 1 47 ? -4.426 57.656 23.75 1 85.94 47 ILE B N 1
ATOM 4255 C CA . ILE B 1 47 ? -5.117 56.562 24.406 1 85.94 47 ILE B CA 1
ATOM 4256 C C . ILE B 1 47 ? -6.133 55.938 23.438 1 85.94 47 ILE B C 1
ATOM 4258 O O . ILE B 1 47 ? -6.215 54.719 23.312 1 85.94 47 ILE B O 1
ATOM 4262 N N . GLN B 1 48 ? -6.785 56.781 22.766 1 85.44 48 GLN B N 1
ATOM 4263 C CA . GLN B 1 48 ? -7.777 56.312 21.812 1 85.44 48 GLN B CA 1
ATOM 4264 C C . GLN B 1 48 ? -7.117 55.562 20.672 1 85.44 48 GLN B C 1
ATOM 4266 O O . GLN B 1 48 ? -7.617 54.531 20.234 1 85.44 48 GLN B O 1
ATOM 4271 N N . SER B 1 49 ? -6.07 56.031 20.281 1 86.81 49 SER B N 1
ATOM 4272 C CA . SER B 1 49 ? -5.324 55.375 19.219 1 86.81 49 SER B CA 1
ATOM 4273 C C . SER B 1 49 ? -4.797 54 19.672 1 86.81 49 SER B C 1
ATOM 4275 O O . SER B 1 49 ? -4.887 53.031 18.922 1 86.81 49 SER B O 1
ATOM 4277 N N . LEU B 1 50 ? -4.367 53.938 20.781 1 85.56 50 LEU B N 1
ATOM 4278 C CA . LEU B 1 50 ? -3.82 52.719 21.328 1 85.56 50 LEU B CA 1
ATOM 4279 C C . LEU B 1 50 ? -4.922 51.688 21.547 1 85.56 50 LEU B C 1
ATOM 4281 O O . LEU B 1 50 ? -4.727 50.5 21.281 1 85.56 50 LEU B O 1
ATOM 4285 N N . GLU B 1 51 ? -5.973 52.188 21.953 1 84.75 51 GLU B N 1
ATOM 4286 C CA . GLU B 1 51 ? -7.113 51.281 22.156 1 84.75 51 GLU B CA 1
ATOM 4287 C C . GLU B 1 51 ? -7.598 50.719 20.828 1 84.75 51 GLU B C 1
ATOM 4289 O O . GLU B 1 51 ? -7.961 49.531 20.75 1 84.75 51 GLU B O 1
ATOM 4294 N N . ARG B 1 52 ? -7.57 51.469 19.875 1 83.5 52 ARG B N 1
ATOM 4295 C CA . ARG B 1 52 ? -7.93 51 18.531 1 83.5 52 ARG B CA 1
ATOM 4296 C C . ARG B 1 52 ? -6.934 49.938 18.031 1 83.5 52 ARG B C 1
ATOM 4298 O O . ARG B 1 52 ? -7.328 48.938 17.453 1 83.5 52 ARG B O 1
ATOM 4305 N N . MET B 1 53 ? -5.785 50.25 18.297 1 84.12 53 MET B N 1
ATOM 4306 C CA . MET B 1 53 ? -4.738 49.312 17.891 1 84.12 53 MET B CA 1
ATOM 4307 C C . MET B 1 53 ? -4.859 48 18.641 1 84.12 53 MET B C 1
ATOM 4309 O O . MET B 1 53 ? -4.676 46.906 18.062 1 84.12 53 MET B O 1
ATOM 4313 N N . LEU B 1 54 ? -5.141 48.062 19.797 1 82.06 54 LEU B N 1
ATOM 4314 C CA . LEU B 1 54 ? -5.312 46.875 20.625 1 82.06 54 LEU B CA 1
ATOM 4315 C C . LEU B 1 54 ? -6.496 46.062 20.141 1 82.06 54 LEU B C 1
ATOM 4317 O O . LEU B 1 54 ? -6.418 44.812 20.094 1 82.06 54 LEU B O 1
ATOM 4321 N N . LYS B 1 55 ? -7.457 46.719 19.844 1 81.12 55 LYS B N 1
ATOM 4322 C CA . LYS B 1 55 ? -8.641 46.031 19.344 1 81.12 55 LYS B CA 1
ATOM 4323 C C . LYS B 1 55 ? -8.336 45.344 18.016 1 81.12 55 LYS B C 1
ATOM 4325 O O . LYS B 1 55 ? -8.781 44.219 17.797 1 81.12 55 LYS B O 1
ATOM 4330 N N . LYS B 1 56 ? -7.664 45.938 17.25 1 80.75 56 LYS B N 1
ATOM 4331 C CA . LYS B 1 56 ? -7.262 45.344 15.977 1 80.75 56 LYS B CA 1
ATOM 4332 C C . LYS B 1 56 ? -6.371 44.125 16.188 1 80.75 56 LYS B C 1
ATOM 4334 O O . LYS B 1 56 ? -6.547 43.094 15.539 1 80.75 56 LYS B O 1
ATOM 4339 N N . LYS B 1 57 ? -5.547 44.25 17.031 1 79.44 57 LYS B N 1
ATOM 4340 C CA . LYS B 1 57 ? -4.629 43.156 17.312 1 79.44 57 LYS B CA 1
ATOM 4341 C C . LYS B 1 57 ? -5.352 42 17.969 1 79.44 57 LYS B C 1
ATOM 4343 O O . LYS B 1 57 ? -5.043 40.812 17.688 1 79.44 57 LYS B O 1
ATOM 4348 N N . ASP B 1 58 ? -6.234 42.344 18.781 1 77.44 58 ASP B N 1
ATOM 4349 C CA . ASP B 1 58 ? -7.062 41.312 19.391 1 77.44 58 ASP B CA 1
ATOM 4350 C C . ASP B 1 58 ? -7.84 40.531 18.328 1 77.44 58 ASP B C 1
ATOM 4352 O O . ASP B 1 58 ? -7.949 39.312 18.391 1 77.44 58 ASP B O 1
ATOM 4356 N N . LYS B 1 59 ? -8.297 41.188 17.484 1 77.19 59 LYS B N 1
ATOM 4357 C CA . LYS B 1 59 ? -9 40.562 16.391 1 77.19 59 LYS B CA 1
ATOM 4358 C C . LYS B 1 59 ? -8.062 39.656 15.562 1 77.19 59 LYS B C 1
ATOM 4360 O O . LYS B 1 59 ? -8.422 38.562 15.18 1 77.19 59 LYS B O 1
ATOM 4365 N N . GLU B 1 60 ? -7.02 40.219 15.359 1 76.88 60 GLU B N 1
ATOM 4366 C CA . GLU B 1 60 ? -6.012 39.438 14.633 1 76.88 60 GLU B CA 1
ATOM 4367 C C . GLU B 1 60 ? -5.586 38.219 15.414 1 76.88 60 GLU B C 1
ATOM 4369 O O . GLU B 1 60 ? -5.402 37.125 14.844 1 76.88 60 GLU B O 1
ATOM 4374 N N . LEU B 1 61 ? -5.395 38.406 16.547 1 74.06 61 LEU B N 1
ATOM 4375 C CA . LEU B 1 61 ? -5.035 37.281 17.422 1 74.06 61 LEU B CA 1
ATOM 4376 C C . LEU B 1 61 ? -6.129 36.219 17.422 1 74.06 61 LEU B C 1
ATOM 4378 O O . LEU B 1 61 ? -5.84 35.031 17.375 1 74.06 61 LEU B O 1
ATOM 4382 N N . GLU B 1 62 ? -7.188 36.688 17.594 1 71.25 62 GLU B N 1
ATOM 4383 C CA . GLU B 1 62 ? -8.328 35.781 17.562 1 71.25 62 GLU B CA 1
ATOM 4384 C C . GLU B 1 62 ? -8.383 35.031 16.234 1 71.25 62 GLU B C 1
ATOM 4386 O O . GLU B 1 62 ? -8.641 33.812 16.234 1 71.25 62 GLU B O 1
ATOM 4391 N N . GLU B 1 63 ? -8.18 35.656 15.305 1 70.06 63 GLU B N 1
ATOM 4392 C CA . GLU B 1 63 ? -8.172 35 13.984 1 70.06 63 GLU B CA 1
ATOM 4393 C C . GLU B 1 63 ? -7.027 34 13.859 1 70.06 63 GLU B C 1
ATOM 4395 O O . GLU B 1 63 ? -7.211 32.906 13.328 1 70.06 63 GLU B O 1
ATOM 4400 N N . LEU B 1 64 ? -6.023 34.438 14.289 1 67.25 64 LEU B N 1
ATOM 4401 C CA . LEU B 1 64 ? -4.863 33.562 14.219 1 67.25 64 LEU B CA 1
ATOM 4402 C C . LEU B 1 64 ? -5.039 32.375 15.141 1 67.25 64 LEU B C 1
ATOM 4404 O O . LEU B 1 64 ? -4.664 31.25 14.789 1 67.25 64 LEU B O 1
ATOM 4408 N N . ARG B 1 65 ? -5.496 32.656 16.25 1 63.16 65 ARG B N 1
ATOM 4409 C CA . ARG B 1 65 ? -5.789 31.578 17.172 1 63.16 65 ARG B CA 1
ATOM 4410 C C . ARG B 1 65 ? -6.812 30.609 16.578 1 63.16 65 ARG B C 1
ATOM 4412 O O . ARG B 1 65 ? -6.684 29.406 16.719 1 63.16 65 ARG B O 1
ATOM 4419 N N . LYS B 1 66 ? -7.668 31.172 16.094 1 62.88 66 LYS B N 1
ATOM 4420 C CA . LYS B 1 66 ? -8.656 30.359 15.383 1 62.88 66 LYS B CA 1
ATOM 4421 C C . LYS B 1 66 ? -7.996 29.516 14.297 1 62.88 66 LYS B C 1
ATOM 4423 O O . LYS B 1 66 ? -8.305 28.344 14.148 1 62.88 66 LYS B O 1
ATOM 4428 N N . ARG B 1 67 ? -7.223 30.234 13.719 1 58.47 67 ARG B N 1
ATOM 4429 C CA . ARG B 1 67 ? -6.496 29.516 12.672 1 58.47 67 ARG B CA 1
ATOM 4430 C C . ARG B 1 67 ? -5.57 28.469 13.266 1 58.47 67 ARG B C 1
ATOM 4432 O O . ARG B 1 67 ? -5.465 27.359 12.742 1 58.47 67 ARG B O 1
ATOM 4439 N N . LEU B 1 68 ? -4.961 28.891 14.242 1 57.94 68 LEU B N 1
ATOM 4440 C CA . LEU B 1 68 ? -4.062 27.969 14.938 1 57.94 68 LEU B CA 1
ATOM 4441 C C . LEU B 1 68 ? -4.848 26.844 15.594 1 57.94 68 LEU B C 1
ATOM 4443 O O . LEU B 1 68 ? -4.383 25.703 15.641 1 57.94 68 LEU B O 1
ATOM 4447 N N . SER B 1 69 ? -5.793 27.219 16.312 1 54.94 69 SER B N 1
ATOM 4448 C CA . SER B 1 69 ? -6.637 26.203 16.969 1 54.94 69 SER B CA 1
ATOM 4449 C C . SER B 1 69 ? -7.031 25.109 15.984 1 54.94 69 SER B C 1
ATOM 4451 O O . SER B 1 69 ? -7.176 23.953 16.359 1 54.94 69 SER B O 1
ATOM 4453 N N . LYS B 1 70 ? -7.258 25.484 14.961 1 53.06 70 LYS B N 1
ATOM 4454 C CA . LYS B 1 70 ? -7.512 24.469 13.938 1 53.06 70 LYS B CA 1
ATOM 4455 C C . LYS B 1 70 ? -6.383 23.453 13.883 1 53.06 70 LYS B C 1
ATOM 4457 O O . LYS B 1 70 ? -6.613 22.281 13.586 1 53.06 70 LYS B O 1
ATOM 4462 N N . TYR B 1 71 ? -5.344 24.078 14.227 1 50.25 71 TYR B N 1
ATOM 4463 C CA . TYR B 1 71 ? -4.172 23.219 14.258 1 50.25 71 TYR B CA 1
ATOM 4464 C C . TYR B 1 71 ? -4.012 22.562 15.617 1 50.25 71 TYR B C 1
ATOM 4466 O O . TYR B 1 71 ? -3.469 21.453 15.719 1 50.25 71 TYR B O 1
ATOM 4474 N N . GLU B 1 72 ? -4.344 23.172 16.75 1 48.41 72 GLU B N 1
ATOM 4475 C CA . GLU B 1 72 ? -4.152 22.672 18.109 1 48.41 72 GLU B CA 1
ATOM 4476 C C . GLU B 1 72 ? -5.332 21.797 18.547 1 48.41 72 GLU B C 1
ATOM 4478 O O . GLU B 1 72 ? -5.352 21.297 19.672 1 48.41 72 GLU B O 1
ATOM 4483 N N . GLU B 1 73 ? -6.422 21.859 18.156 1 49.53 73 GLU B N 1
ATOM 4484 C CA . GLU B 1 73 ? -7.516 20.953 18.5 1 49.53 73 GLU B CA 1
ATOM 4485 C C . GLU B 1 73 ? -7.055 19.5 18.484 1 49.53 73 GLU B C 1
ATOM 4487 O O . GLU B 1 73 ? -6.039 19.172 17.859 1 49.53 73 GLU B O 1
ATOM 4492 N N . PRO B 1 74 ? -7.699 18.734 19.547 1 50.03 74 PRO B N 1
ATOM 4493 C CA . PRO B 1 74 ? -7.301 17.328 19.531 1 50.03 74 PRO B CA 1
ATOM 4494 C C . PRO B 1 74 ? -7.184 16.781 18.109 1 50.03 74 PRO B C 1
ATOM 4496 O O . PRO B 1 74 ? -7.941 17.188 17.219 1 50.03 74 PRO B O 1
ATOM 4499 N N . PRO B 1 75 ? -6.09 16.234 17.938 1 48.62 75 PRO B N 1
ATOM 4500 C CA . PRO B 1 75 ? -5.848 15.727 16.578 1 48.62 75 PRO B CA 1
ATOM 4501 C C . PRO B 1 75 ? -7.004 14.883 16.047 1 48.62 75 PRO B C 1
ATOM 4503 O O . PRO B 1 75 ? -7.551 14.047 16.781 1 48.62 75 PRO B O 1
ATOM 4506 N N . LYS B 1 76 ? -7.766 15.43 15.148 1 51.94 76 LYS B N 1
ATOM 4507 C CA . LYS B 1 76 ? -8.828 14.672 14.492 1 51.94 76 LYS B CA 1
ATOM 4508 C C . LYS B 1 76 ? -8.289 13.375 13.891 1 51.94 76 LYS B C 1
ATOM 4510 O O . LYS B 1 76 ? -7.219 13.375 13.273 1 51.94 76 LYS B O 1
ATOM 4515 N N . ASN B 1 77 ? -8.695 12.25 14.469 1 45.53 77 ASN B N 1
ATOM 4516 C CA . ASN B 1 77 ? -8.336 10.953 13.898 1 45.53 77 ASN B CA 1
ATOM 4517 C C . ASN B 1 77 ? -9.562 10.211 13.383 1 45.53 77 ASN B C 1
ATOM 4519 O O . ASN B 1 77 ? -10.688 10.703 13.492 1 45.53 77 ASN B O 1
ATOM 4523 N N . SER B 1 78 ? -9.406 9.281 12.578 1 44.56 78 SER B N 1
ATOM 4524 C CA . SER B 1 78 ? -10.508 8.547 11.961 1 44.56 78 SER B CA 1
ATOM 4525 C C . SER B 1 78 ? -11.461 7.996 13.016 1 44.56 78 SER B C 1
ATOM 4527 O O . SER B 1 78 ? -12.609 7.66 12.711 1 44.56 78 SER B O 1
ATOM 4529 N N . GLY B 1 79 ? -10.93 7.891 14.297 1 42.28 79 GLY B N 1
ATOM 4530 C CA . GLY B 1 79 ? -11.773 7.352 15.352 1 42.28 79 GLY B CA 1
ATOM 4531 C C . GLY B 1 79 ? -12.703 8.383 15.961 1 42.28 79 GLY B C 1
ATOM 4532 O O . GLY B 1 79 ? -13.695 8.031 16.594 1 42.28 79 GLY B O 1
ATOM 4533 N N . ASN B 1 80 ? -12.289 9.703 15.836 1 45.59 80 ASN B N 1
ATOM 4534 C CA . ASN B 1 80 ? -13.062 10.719 16.531 1 45.59 80 ASN B CA 1
ATOM 4535 C C . ASN B 1 80 ? -13.57 11.797 15.586 1 45.59 80 ASN B C 1
ATOM 4537 O O . ASN B 1 80 ? -14.094 12.828 16.016 1 45.59 80 ASN B O 1
ATOM 4541 N N . SER B 1 81 ? -13.141 11.523 14.266 1 48.75 81 SER B N 1
ATOM 4542 C CA . SER B 1 81 ? -13.578 12.5 13.273 1 48.75 81 SER B CA 1
ATOM 4543 C C . SER B 1 81 ? -13.891 11.836 11.938 1 48.75 81 SER B C 1
ATOM 4545 O O . SER B 1 81 ? -13.812 10.609 11.82 1 48.75 81 SER B O 1
ATOM 4547 N N . SER B 1 82 ? -14.43 12.617 11.062 1 45.72 82 SER B N 1
ATOM 4548 C CA . SER B 1 82 ? -14.727 12.125 9.719 1 45.72 82 SER B CA 1
ATOM 4549 C C . SER B 1 82 ? -13.469 12.055 8.867 1 45.72 82 SER B C 1
ATOM 4551 O O . SER B 1 82 ? -13.547 11.891 7.645 1 45.72 82 SER B O 1
ATOM 4553 N N . THR B 1 83 ? -12.391 12.297 9.586 1 47.41 83 THR B N 1
ATOM 4554 C CA . THR B 1 83 ? -11.133 12.266 8.844 1 47.41 83 THR B CA 1
ATOM 4555 C C . THR B 1 83 ? -10.789 10.836 8.438 1 47.41 83 THR B C 1
ATOM 4557 O O . THR B 1 83 ? -10.75 9.938 9.289 1 47.41 83 THR B O 1
ATOM 4560 N N . PRO B 1 84 ? -10.797 10.688 7.113 1 47.88 84 PRO B N 1
ATOM 4561 C CA . PRO B 1 84 ? -10.477 9.336 6.656 1 47.88 84 PRO B CA 1
ATOM 4562 C C . PRO B 1 84 ? -9.141 8.828 7.199 1 47.88 84 PRO B C 1
ATOM 4564 O O . PRO B 1 84 ? -8.203 9.609 7.379 1 47.88 84 PRO B O 1
ATOM 4567 N N . PRO B 1 85 ? -9.094 7.629 7.668 1 47.03 85 PRO B N 1
ATOM 4568 C CA . PRO B 1 85 ? -7.875 7.027 8.211 1 47.03 85 PRO B CA 1
ATOM 4569 C C . PRO B 1 85 ? -6.648 7.285 7.34 1 47.03 85 PRO B C 1
ATOM 4571 O O . PRO B 1 85 ? -5.531 7.379 7.852 1 47.03 85 PRO B O 1
ATOM 4574 N N . SER B 1 86 ? -6.801 7.465 6.074 1 43.53 86 SER B N 1
ATOM 4575 C CA . SER B 1 86 ? -5.672 7.602 5.156 1 43.53 86 SER B CA 1
ATOM 4576 C C . SER B 1 86 ? -4.949 8.93 5.359 1 43.53 86 SER B C 1
ATOM 4578 O O . SER B 1 86 ? -3.791 9.078 4.969 1 43.53 86 SER B O 1
ATOM 4580 N N . LYS B 1 87 ? -5.559 9.906 5.957 1 46.84 87 LYS B N 1
ATOM 4581 C CA . LYS B 1 87 ? -5.012 11.258 6.043 1 46.84 87 LYS B CA 1
ATOM 4582 C C . LYS B 1 87 ? -4.43 11.523 7.426 1 46.84 87 LYS B C 1
ATOM 4584 O O . LYS B 1 87 ? -3.957 12.633 7.699 1 46.84 87 LYS B O 1
ATOM 4589 N N . GLU B 1 88 ? -4.559 10.594 8.219 1 45.88 88 GLU B N 1
ATOM 4590 C CA . GLU B 1 88 ? -4.125 10.797 9.602 1 45.88 88 GLU B CA 1
ATOM 4591 C C . GLU B 1 88 ? -2.604 10.852 9.695 1 45.88 88 GLU B C 1
ATOM 4593 O O . GLU B 1 88 ? -1.905 10.203 8.914 1 45.88 88 GLU B O 1
ATOM 4598 N N . GLN B 1 89 ? -2.104 11.781 10.43 1 45.59 89 GLN B N 1
ATOM 4599 C CA . GLN B 1 89 ? -0.686 11.766 10.773 1 45.59 89 GLN B CA 1
ATOM 4600 C C . GLN B 1 89 ? -0.302 10.469 11.469 1 45.59 89 GLN B C 1
ATOM 4602 O O . GLN B 1 89 ? -1.151 9.797 12.062 1 45.59 89 GLN B O 1
ATOM 4607 N N . MET B 1 90 ? 0.848 10.016 11.312 1 46.94 90 MET B N 1
ATOM 4608 C CA . MET B 1 90 ? 1.331 8.75 11.852 1 46.94 90 MET B CA 1
ATOM 4609 C C . MET B 1 90 ? 0.91 8.586 13.312 1 46.94 90 MET B C 1
ATOM 4611 O O . MET B 1 90 ? 0.529 7.488 13.727 1 46.94 90 MET B O 1
ATOM 4615 N N . ARG B 1 91 ? 0.985 9.594 14.047 1 44.56 91 ARG B N 1
ATOM 4616 C CA . ARG B 1 91 ? 0.654 9.5 15.469 1 44.56 91 ARG B CA 1
ATOM 4617 C C . ARG B 1 91 ? -0.836 9.242 15.664 1 44.56 91 ARG B C 1
ATOM 4619 O O . ARG B 1 91 ? -1.225 8.461 16.531 1 44.56 91 ARG B O 1
ATOM 4626 N N . ASP B 1 92 ? -1.514 9.883 14.922 1 46.19 92 ASP B N 1
ATOM 4627 C CA . ASP B 1 92 ? -2.961 9.766 15.07 1 46.19 92 ASP B CA 1
ATOM 4628 C C . ASP B 1 92 ? -3.473 8.438 14.523 1 46.19 92 ASP B C 1
ATOM 4630 O O . ASP B 1 92 ? -4.477 7.906 15 1 46.19 92 ASP B O 1
ATOM 4634 N N . GLU B 1 93 ? -2.848 8.039 13.492 1 44.5 93 GLU B N 1
ATOM 4635 C CA . GLU B 1 93 ? -3.178 6.727 12.945 1 44.5 93 GLU B CA 1
ATOM 4636 C C . GLU B 1 93 ? -3.064 5.641 14.008 1 44.5 93 GLU B C 1
ATOM 4638 O O . GLU B 1 93 ? -3.875 4.711 14.047 1 44.5 93 GLU B O 1
ATOM 4643 N N . ILE B 1 94 ? -2.16 5.758 14.93 1 41.34 94 ILE B N 1
ATOM 4644 C CA . ILE B 1 94 ? -1.899 4.812 16.016 1 41.34 94 ILE B CA 1
ATOM 4645 C C . ILE B 1 94 ? -3.059 4.832 17 1 41.34 94 ILE B C 1
ATOM 4647 O O . ILE B 1 94 ? -3.512 3.779 17.453 1 41.34 94 ILE B O 1
ATOM 4651 N N . VAL B 1 95 ? -3.34 6.008 17.375 1 41.22 95 VAL B N 1
ATOM 4652 C CA . VAL B 1 95 ? -4.391 6.129 18.391 1 41.22 95 VAL B CA 1
ATOM 4653 C C . VAL B 1 95 ? -5.676 5.488 17.875 1 41.22 95 VAL B C 1
ATOM 4655 O O . VAL B 1 95 ? -6.371 4.793 18.609 1 41.22 95 VAL B O 1
ATOM 4658 N N . ARG B 1 96 ? -5.914 5.641 16.703 1 44.69 96 ARG B N 1
ATOM 4659 C CA . ARG B 1 96 ? -7.148 5.133 16.109 1 44.69 96 ARG B CA 1
ATOM 4660 C C . ARG B 1 96 ? -7.156 3.607 16.078 1 44.69 96 ARG B C 1
ATOM 4662 O O . ARG B 1 96 ? -8.18 2.982 16.375 1 44.69 96 ARG B O 1
ATOM 4669 N N . ARG B 1 97 ? -6.117 3.201 15.445 1 42.78 97 ARG B N 1
ATOM 4670 C CA . ARG B 1 97 ? -6.055 1.754 15.273 1 42.78 97 ARG B CA 1
ATOM 4671 C C . ARG B 1 97 ? -6.152 1.04 16.625 1 42.78 97 ARG B C 1
ATOM 4673 O O . ARG B 1 97 ? -6.59 -0.111 16.688 1 42.78 97 ARG B O 1
ATOM 4680 N N . THR B 1 98 ? -5.785 1.75 17.594 1 38.66 98 THR B N 1
ATOM 4681 C CA . THR B 1 98 ? -5.914 1.17 18.938 1 38.66 98 THR B CA 1
ATOM 4682 C C . THR B 1 98 ? -7.266 1.516 19.547 1 38.66 98 THR B C 1
ATOM 4684 O O . THR B 1 98 ? -7.723 0.844 20.469 1 38.66 98 THR B O 1
ATOM 4687 N N . LYS B 1 99 ? -7.777 2.617 19.203 1 38.72 99 LYS B N 1
ATOM 4688 C CA . LYS B 1 99 ? -9.031 2.99 19.859 1 38.72 99 LYS B CA 1
ATOM 4689 C C . LYS B 1 99 ? -10.234 2.502 19.047 1 38.72 99 LYS B C 1
ATOM 4691 O O . LYS B 1 99 ? -10.453 2.93 17.922 1 38.72 99 LYS B O 1
ATOM 4696 N N . SER B 1 100 ? -10.492 1.353 18.984 1 39.62 100 SER B N 1
ATOM 4697 C CA . SER B 1 100 ? -11.734 0.844 18.422 1 39.62 100 SER B CA 1
ATOM 4698 C C . SER B 1 100 ? -12.945 1.347 19.203 1 39.62 100 SER B C 1
ATOM 4700 O O . SER B 1 100 ? -12.852 1.602 20.406 1 39.62 100 SER B O 1
ATOM 4702 N N . LEU B 1 101 ? -13.875 2.039 18.531 1 41.94 101 LEU B N 1
ATOM 4703 C CA . LEU B 1 101 ? -15.148 2.338 19.188 1 41.94 101 LEU B CA 1
ATOM 4704 C C . LEU B 1 101 ? -15.664 1.118 19.938 1 41.94 101 LEU B C 1
ATOM 4706 O O . LEU B 1 101 ? -16.672 1.203 20.656 1 41.94 101 LEU B O 1
ATOM 4710 N N . ARG B 1 102 ? -15.094 -0.099 19.562 1 39.22 102 ARG B N 1
ATOM 4711 C CA . ARG B 1 102 ? -15.516 -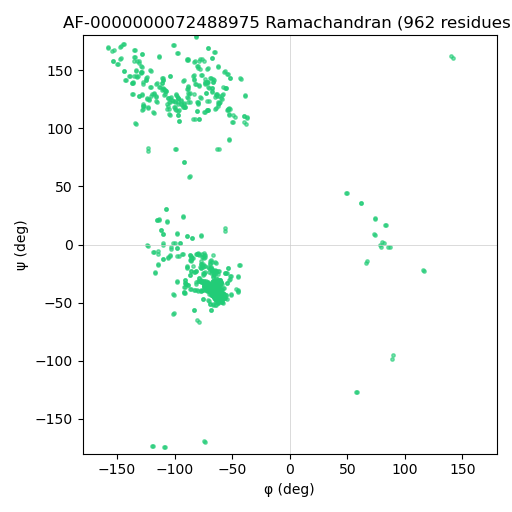1.271 20.312 1 39.22 102 ARG B CA 1
ATOM 4712 C C . ARG B 1 102 ? -14.891 -1.285 21.703 1 39.22 102 ARG B C 1
ATOM 4714 O O . ARG B 1 102 ? -13.711 -0.979 21.859 1 39.22 102 ARG B O 1
ATOM 4721 N N . LYS B 1 103 ? -15.562 -1.173 22.672 1 42.84 103 LYS B N 1
ATOM 4722 C CA . LYS B 1 103 ? -15.086 -1.45 24.031 1 42.84 103 LYS B CA 1
ATOM 4723 C C . LYS B 1 103 ? -14.195 -2.686 24.062 1 42.84 103 LYS B C 1
ATOM 4725 O O . LYS B 1 103 ? -14.523 -3.711 23.453 1 42.84 103 LYS B O 1
ATOM 4730 N N . PRO B 1 104 ? -12.836 -2.5 24.312 1 45.41 104 PRO B N 1
ATOM 4731 C CA . PRO B 1 104 ? -11.945 -3.662 24.406 1 45.41 104 PRO B CA 1
ATOM 4732 C C . PRO B 1 104 ? -12.602 -4.852 25.109 1 45.41 104 PRO B C 1
ATOM 4734 O O . PRO B 1 104 ? -13.234 -4.684 26.156 1 45.41 104 PRO B O 1
ATOM 4737 N N . SER B 1 105 ? -12.984 -5.77 24.438 1 47.81 105 SER B N 1
ATOM 4738 C CA . SER B 1 105 ? -13.578 -6.906 25.141 1 47.81 105 SER B CA 1
ATOM 4739 C C . SER B 1 105 ? -12.625 -7.484 26.172 1 47.81 105 SER B C 1
ATOM 4741 O O . SER B 1 105 ? -13.016 -8.336 26.984 1 47.81 105 SER B O 1
ATOM 4743 N N . GLY B 1 106 ? -11.469 -6.699 26.531 1 47.69 106 GLY B N 1
ATOM 4744 C CA . GLY B 1 106 ? -10.484 -7.188 27.484 1 47.69 106 GLY B CA 1
ATOM 4745 C C . GLY B 1 106 ? -9.711 -8.391 26.984 1 47.69 106 GLY B C 1
ATOM 4746 O O . GLY B 1 106 ? -8.875 -8.938 27.703 1 47.69 106 GLY B O 1
ATOM 4747 N N . ARG B 1 107 ? -10.148 -9.023 26.016 1 49.72 107 ARG B N 1
ATOM 4748 C CA . ARG B 1 107 ? -9.5 -10.281 25.641 1 49.72 107 ARG B CA 1
ATOM 4749 C C . ARG B 1 107 ? -8.281 -10.039 24.766 1 49.72 107 ARG B C 1
ATOM 4751 O O . ARG B 1 107 ? -8.305 -9.156 23.906 1 49.72 107 ARG B O 1
ATOM 4758 N N . LYS B 1 108 ? -7.141 -10.547 25 1 49.84 108 LYS B N 1
ATOM 4759 C CA . LYS B 1 108 ? -5.875 -10.453 24.266 1 49.84 108 LYS B CA 1
ATOM 4760 C C . LYS B 1 108 ? -6.027 -10.938 22.828 1 49.84 108 LYS B C 1
ATOM 4762 O O . LYS B 1 108 ? -6.715 -11.93 22.578 1 49.84 108 LYS B O 1
ATOM 4767 N N . PRO B 1 109 ? -5.449 -10.195 21.766 1 49.69 109 PRO B N 1
ATOM 4768 C CA . PRO B 1 109 ? -5.418 -10.664 20.375 1 49.69 109 PRO B CA 1
ATOM 4769 C C . PRO B 1 109 ? -4.645 -11.969 20.219 1 49.69 109 PRO B C 1
ATOM 4771 O O . PRO B 1 109 ? -3.656 -12.203 20.922 1 49.69 109 PRO B O 1
ATOM 4774 N N . GLY B 1 110 ? -5.25 -13.148 19.656 1 50.41 110 GLY B N 1
ATOM 4775 C CA . GLY B 1 110 ? -4.805 -14.516 19.438 1 50.41 110 GLY B CA 1
ATOM 4776 C C . GLY B 1 110 ? -5.879 -15.547 19.734 1 50.41 110 GLY B C 1
ATOM 4777 O O . GLY B 1 110 ? -6.996 -15.188 20.125 1 50.41 110 GLY B O 1
ATOM 4778 N N . GLY B 1 111 ? -5.68 -16.734 19.219 1 50.09 111 GLY B N 1
ATOM 4779 C CA . GLY B 1 111 ? -6.621 -17.781 19.578 1 50.09 111 GLY B CA 1
ATOM 4780 C C . GLY B 1 111 ? -6.871 -17.875 21.078 1 50.09 111 GLY B C 1
ATOM 4781 O O . GLY B 1 111 ? -5.93 -17.891 21.875 1 50.09 111 GLY B O 1
ATOM 4782 N N . GLN B 1 112 ? -8.008 -17.547 21.578 1 50.69 112 GLN B N 1
ATOM 4783 C CA . GLN B 1 112 ? -8.391 -17.734 22.969 1 50.69 112 GLN B CA 1
ATOM 4784 C C . GLN B 1 112 ? -8.148 -19.172 23.422 1 50.69 112 GLN B C 1
ATOM 4786 O O . GLN B 1 112 ? -8.18 -20.094 22.609 1 50.69 112 GLN B O 1
ATOM 4791 N N . PRO B 1 113 ? -7.75 -19.312 24.609 1 47.44 113 PRO B N 1
ATOM 4792 C CA . PRO B 1 113 ? -7.699 -20.688 25.141 1 47.44 113 PRO B CA 1
ATOM 4793 C C . PRO B 1 113 ? -9.016 -21.438 24.969 1 47.44 113 PRO B C 1
ATOM 4795 O O . PRO B 1 113 ? -10.094 -20.859 25.203 1 47.44 113 PRO B O 1
ATOM 4798 N N . GLY B 1 114 ? -8.992 -22.578 24.172 1 49.97 114 GLY B N 1
ATOM 4799 C CA . GLY B 1 114 ? -10.117 -23.469 23.938 1 49.97 114 GLY B CA 1
ATOM 4800 C C . GLY B 1 114 ? -10.562 -23.484 22.484 1 49.97 114 GLY B C 1
ATOM 4801 O O . GLY B 1 114 ? -11.562 -24.109 22.141 1 49.97 114 GLY B O 1
ATOM 4802 N N . HIS B 1 115 ? -10.211 -22.438 21.812 1 49.34 115 HIS B N 1
ATOM 4803 C CA . HIS B 1 115 ? -10.656 -22.484 20.422 1 49.34 115 HIS B CA 1
ATOM 4804 C C . HIS B 1 115 ? -10.203 -23.781 19.75 1 49.34 115 HIS B C 1
ATOM 4806 O O . HIS B 1 115 ? -9.07 -24.234 19.953 1 49.34 115 HIS B O 1
ATOM 4812 N N . GLU B 1 116 ? -11.023 -24.562 19.359 1 48.09 116 GLU B N 1
ATOM 4813 C CA . GLU B 1 116 ? -10.711 -25.797 18.625 1 48.09 116 GLU B CA 1
ATOM 4814 C C . GLU B 1 116 ? -9.82 -25.516 17.422 1 48.09 116 GLU B C 1
ATOM 4816 O O . GLU B 1 116 ? -10.133 -24.641 16.609 1 48.09 116 GLU B O 1
ATOM 4821 N N . GLY B 1 117 ? -8.594 -25.562 17.641 1 48.78 117 GLY B N 1
ATOM 4822 C CA . GLY B 1 117 ? -7.668 -25.438 16.531 1 48.78 117 GLY B CA 1
ATOM 4823 C C . GLY B 1 117 ? -8.164 -26.125 15.266 1 48.78 117 GLY B C 1
ATOM 4824 O O . GLY B 1 117 ? -8.867 -27.141 15.344 1 48.78 117 GLY B O 1
ATOM 4825 N N . ASN B 1 118 ? -8.523 -25.453 14.281 1 52.5 118 ASN B N 1
ATOM 4826 C CA . ASN B 1 118 ? -8.883 -26.109 13.031 1 52.5 118 ASN B CA 1
ATOM 4827 C C . ASN B 1 118 ? -7.695 -26.859 12.43 1 52.5 118 ASN B C 1
ATOM 4829 O O . ASN B 1 118 ? -6.676 -26.25 12.102 1 52.5 118 ASN B O 1
ATOM 4833 N N . THR B 1 119 ? -7.492 -28.094 12.969 1 55.47 119 THR B N 1
ATOM 4834 C CA . THR B 1 119 ? -6.441 -28.938 12.406 1 55.47 119 THR B CA 1
ATOM 4835 C C . THR B 1 119 ? -6.75 -29.281 10.961 1 55.47 119 THR B C 1
ATOM 4837 O O . THR B 1 119 ? -7.91 -29.469 10.594 1 55.47 119 THR B O 1
ATOM 4840 N N . LEU B 1 120 ? -5.762 -29.062 10.148 1 62.38 120 LEU B N 1
ATOM 4841 C CA . LEU B 1 120 ? -5.887 -29.453 8.75 1 62.38 120 LEU B CA 1
ATOM 4842 C C . LEU B 1 120 ? -6.254 -30.938 8.633 1 62.38 120 LEU B C 1
ATOM 4844 O O . LEU B 1 120 ? -5.672 -31.781 9.32 1 62.38 120 LEU B O 1
ATOM 4848 N N . GLU B 1 121 ? -7.414 -31.188 8.109 1 65.19 121 GLU B N 1
ATOM 4849 C CA . GLU B 1 121 ? -7.844 -32.562 7.867 1 65.19 121 GLU B CA 1
ATOM 4850 C C . GLU B 1 121 ? -7.148 -33.156 6.645 1 65.19 121 GLU B C 1
ATOM 4852 O O . GLU B 1 121 ? -6.688 -32.406 5.77 1 65.19 121 GLU B O 1
ATOM 4857 N N . LEU B 1 122 ? -6.879 -34.469 6.719 1 71.38 122 LEU B N 1
ATOM 4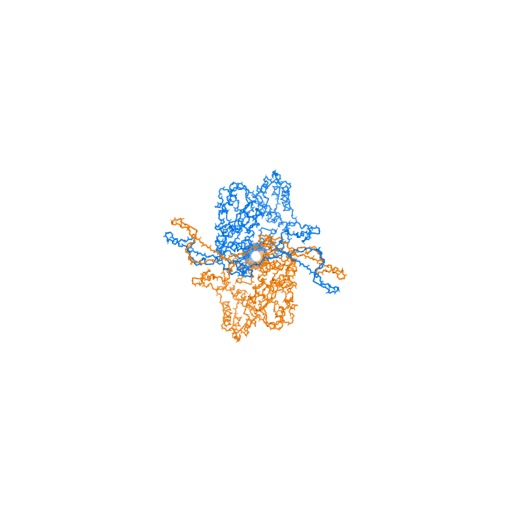858 C CA . LEU B 1 122 ? -6.285 -35.188 5.609 1 71.38 122 LEU B CA 1
ATOM 4859 C C . LEU B 1 122 ? -7.148 -35.094 4.359 1 71.38 122 LEU B C 1
ATOM 4861 O O . LEU B 1 122 ? -8.383 -35.094 4.449 1 71.38 122 LEU B O 1
ATOM 4865 N N . ASN B 1 123 ? -6.531 -34.719 3.297 1 73.44 123 ASN B N 1
ATOM 4866 C CA . ASN B 1 123 ? -7.23 -34.656 2.018 1 73.44 123 ASN B CA 1
ATOM 4867 C C . ASN B 1 123 ? -7.48 -36.062 1.46 1 73.44 123 ASN B C 1
ATOM 4869 O O . ASN B 1 123 ? -6.625 -36.938 1.582 1 73.44 123 ASN B O 1
ATOM 4873 N N . ASP B 1 124 ? -8.586 -36.219 0.959 1 72.88 124 ASP B N 1
ATOM 4874 C CA . ASP B 1 124 ? -8.953 -37.531 0.412 1 72.88 124 ASP B CA 1
ATOM 4875 C C . ASP B 1 124 ? -8.273 -37.75 -0.933 1 72.88 124 ASP B C 1
ATOM 4877 O O . ASP B 1 124 ? -7.922 -38.906 -1.261 1 72.88 124 ASP B O 1
ATOM 4881 N N . SER B 1 125 ? -8.039 -36.719 -1.681 1 78.88 125 SER B N 1
ATOM 4882 C CA . SER B 1 125 ? -7.418 -36.875 -2.992 1 78.88 125 SER B CA 1
ATOM 4883 C C . SER B 1 125 ? -5.91 -36.625 -2.924 1 78.88 125 SER B C 1
ATOM 4885 O O . SER B 1 125 ? -5.461 -35.562 -2.494 1 78.88 125 SER B O 1
ATOM 4887 N N . VAL B 1 126 ? -5.223 -37.844 -3.23 1 86.62 126 VAL B N 1
ATOM 4888 C CA . VAL B 1 126 ? -3.768 -37.781 -3.168 1 86.62 126 VAL B CA 1
ATOM 4889 C C . VAL B 1 126 ? -3.184 -37.906 -4.574 1 86.62 126 VAL B C 1
ATOM 4891 O O . VAL B 1 126 ? -3.705 -38.656 -5.406 1 86.62 126 VAL B O 1
ATOM 4894 N N . ASP B 1 127 ? -2.197 -37.156 -4.871 1 88.38 127 ASP B N 1
ATOM 4895 C CA . ASP B 1 127 ? -1.572 -37.156 -6.191 1 88.38 127 ASP B CA 1
ATOM 4896 C C . ASP B 1 127 ? -0.421 -38.156 -6.25 1 88.38 127 ASP B C 1
ATOM 4898 O O . ASP B 1 127 ? -0.225 -38.844 -7.262 1 88.38 127 ASP B O 1
ATOM 4902 N N . ASN B 1 128 ? 0.403 -38.219 -5.172 1 91.25 128 ASN B N 1
ATOM 4903 C CA . ASN B 1 128 ? 1.555 -39.094 -5.102 1 91.25 128 ASN B CA 1
ATOM 4904 C C . ASN B 1 128 ? 1.625 -39.812 -3.754 1 91.25 128 ASN B C 1
ATOM 4906 O O . ASN B 1 128 ? 1.229 -39.25 -2.729 1 91.25 128 ASN B O 1
ATOM 4910 N N . ILE B 1 129 ? 2.086 -41.031 -3.807 1 92.62 129 ILE B N 1
ATOM 4911 C CA . ILE B 1 129 ? 2.275 -41.812 -2.588 1 92.62 129 ILE B CA 1
ATOM 4912 C C . ILE B 1 129 ? 3.736 -42.25 -2.475 1 92.62 129 ILE B C 1
ATOM 4914 O O . ILE B 1 129 ? 4.32 -42.75 -3.438 1 92.62 129 ILE B O 1
ATOM 4918 N N . VAL B 1 130 ? 4.332 -41.906 -1.363 1 92.25 130 VAL B N 1
ATOM 4919 C CA . VAL B 1 130 ? 5.715 -42.281 -1.104 1 92.25 130 VAL B CA 1
ATOM 4920 C C . VAL B 1 130 ? 5.785 -43.125 0.162 1 92.25 130 VAL B C 1
ATOM 4922 O O . VAL B 1 130 ? 5.316 -42.719 1.224 1 92.25 130 VAL B O 1
ATOM 4925 N N . ASP B 1 131 ? 6.406 -44.25 0.066 1 90.44 131 ASP B N 1
ATOM 4926 C CA . ASP B 1 131 ? 6.594 -45.125 1.212 1 90.44 131 ASP B CA 1
ATOM 4927 C C . ASP B 1 131 ? 7.965 -44.938 1.849 1 90.44 131 ASP B C 1
ATOM 4929 O O . ASP B 1 131 ? 8.984 -44.969 1.161 1 90.44 131 ASP B O 1
ATOM 4933 N N . GLU B 1 132 ? 7.938 -44.625 3.078 1 89.5 132 GLU B N 1
ATOM 4934 C CA . GLU B 1 132 ? 9.18 -44.5 3.84 1 89.5 132 GLU B CA 1
ATOM 4935 C C . GLU B 1 132 ? 9.383 -45.688 4.754 1 89.5 132 GLU B C 1
ATOM 4937 O O . GLU B 1 132 ? 8.703 -45.844 5.766 1 89.5 132 GLU B O 1
ATOM 4942 N N . LYS B 1 133 ? 10.406 -46.469 4.41 1 88.06 133 LYS B N 1
ATOM 4943 C CA . LYS B 1 133 ? 10.758 -47.688 5.156 1 88.06 133 LYS B CA 1
ATOM 4944 C C . LYS B 1 133 ? 12.227 -47.688 5.547 1 88.06 133 LYS B C 1
ATOM 4946 O O . LYS B 1 133 ? 13.078 -47.219 4.777 1 88.06 133 LYS B O 1
ATOM 4951 N N . PRO B 1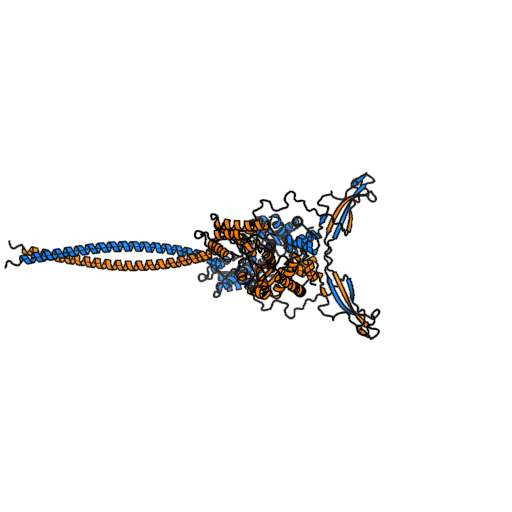 134 ? 12.406 -48.125 6.793 1 89.06 134 PRO B N 1
ATOM 4952 C CA . PRO B 1 134 ? 13.82 -48.25 7.148 1 89.06 134 PRO B CA 1
ATOM 4953 C C . PRO B 1 134 ? 14.531 -49.344 6.34 1 89.06 134 PRO B C 1
ATOM 4955 O O . PRO B 1 134 ? 13.93 -50.375 6.031 1 89.06 134 PRO B O 1
ATOM 4958 N N . GLY B 1 135 ? 15.727 -49.062 5.953 1 86.31 135 GLY B N 1
ATOM 4959 C CA . GLY B 1 135 ? 16.469 -49.969 5.121 1 86.31 135 GLY B CA 1
ATOM 4960 C C . GLY B 1 135 ? 17.297 -50.969 5.922 1 86.31 135 GLY B C 1
ATOM 4961 O O . GLY B 1 135 ? 17.453 -52.125 5.512 1 86.31 135 GLY B O 1
ATOM 4962 N N . MET B 1 136 ? 17.766 -50.469 7.059 1 91 136 MET B N 1
ATOM 4963 C CA . MET B 1 136 ? 18.641 -51.312 7.875 1 91 136 MET B CA 1
ATOM 4964 C C . MET B 1 136 ? 18.219 -51.281 9.344 1 91 136 MET B C 1
ATOM 4966 O O . MET B 1 136 ? 17.656 -50.281 9.805 1 91 136 MET B O 1
ATOM 4970 N N . CYS B 1 137 ? 18.5 -52.469 10.023 1 91.5 137 CYS B N 1
ATOM 4971 C CA . CYS B 1 137 ? 18.203 -52.531 11.453 1 91.5 137 CYS B CA 1
ATOM 4972 C C . CYS B 1 137 ? 19.281 -51.812 12.258 1 91.5 137 CYS B C 1
ATOM 4974 O O . CYS B 1 137 ? 20.469 -52 12.039 1 91.5 137 CYS B O 1
ATOM 4976 N N . ASP B 1 138 ? 18.812 -50.906 13.07 1 86.31 138 ASP B N 1
ATOM 4977 C CA . ASP B 1 138 ? 19.766 -50.125 13.867 1 86.31 138 ASP B CA 1
ATOM 4978 C C . ASP B 1 138 ? 20.344 -50.938 15 1 86.31 138 ASP B C 1
ATOM 4980 O O . ASP B 1 138 ? 21.328 -50.562 15.625 1 86.31 138 ASP B O 1
ATOM 4984 N N . GLU B 1 139 ? 19.828 -52.156 15.211 1 87.38 139 GLU B N 1
ATOM 4985 C CA . GLU B 1 139 ? 20.297 -53 16.281 1 87.38 139 GLU B CA 1
ATOM 4986 C C . GLU B 1 139 ? 21.25 -54.062 15.758 1 87.38 139 GLU B C 1
ATOM 4988 O O . GLU B 1 139 ? 22.406 -54.156 16.203 1 87.38 139 GLU B O 1
ATOM 4993 N N . CYS B 1 140 ? 20.859 -54.906 14.883 1 91.31 140 CYS B N 1
ATOM 4994 C CA . CYS B 1 140 ? 21.672 -56 14.398 1 91.31 140 CYS B CA 1
ATOM 4995 C C . CYS B 1 140 ? 22.375 -55.656 13.094 1 91.31 140 CYS B C 1
ATOM 4997 O O . CYS B 1 140 ? 23.328 -56.312 12.695 1 91.31 140 CYS B O 1
ATOM 4999 N N . GLY B 1 141 ? 21.969 -54.5 12.5 1 89 141 GLY B N 1
ATOM 5000 C CA . GLY B 1 141 ? 22.641 -54.031 11.289 1 89 141 GLY B CA 1
ATOM 5001 C C . GLY B 1 141 ? 22.188 -54.781 10.039 1 89 141 GLY B C 1
ATOM 5002 O O . GLY B 1 141 ? 22.656 -54.469 8.938 1 89 141 GLY B O 1
ATOM 5003 N N . ASP B 1 142 ? 21.297 -55.719 10.172 1 89.38 142 ASP B N 1
ATOM 5004 C CA . ASP B 1 142 ? 20.844 -56.531 9.031 1 89.38 142 ASP B CA 1
ATOM 5005 C C . ASP B 1 142 ? 19.875 -55.719 8.164 1 89.38 142 ASP B C 1
ATOM 5007 O O . ASP B 1 142 ? 19.281 -54.75 8.633 1 89.38 142 ASP B O 1
ATOM 5011 N N . SER B 1 143 ? 19.766 -56.219 6.867 1 91.69 143 SER B N 1
ATOM 5012 C CA . SER B 1 143 ? 18.844 -55.594 5.938 1 91.69 143 SER B CA 1
ATOM 5013 C C . SER B 1 143 ? 17.391 -55.906 6.312 1 91.69 143 SER B C 1
ATOM 5015 O O . SER B 1 143 ? 17.078 -57 6.719 1 91.69 143 SER B O 1
ATOM 5017 N N . LEU B 1 144 ? 16.594 -54.906 6.176 1 89.56 144 LEU B N 1
ATOM 5018 C CA . LEU B 1 144 ? 15.195 -55.062 6.531 1 89.56 144 LEU B CA 1
ATOM 5019 C C . LEU B 1 144 ? 14.344 -55.344 5.297 1 89.56 144 LEU B C 1
ATOM 5021 O O . LEU B 1 144 ? 13.117 -55.344 5.371 1 89.56 144 LEU B O 1
ATOM 5025 N N . ASP B 1 145 ? 15.086 -55.594 4.227 1 88.06 145 ASP B N 1
ATOM 5026 C CA . ASP B 1 145 ? 14.359 -55.906 3.002 1 88.06 145 ASP B CA 1
ATOM 5027 C C . ASP B 1 145 ? 13.555 -57.188 3.168 1 88.06 145 ASP B C 1
ATOM 5029 O O . ASP B 1 145 ? 14.078 -58.219 3.621 1 88.06 145 ASP B O 1
ATOM 5033 N N . GLY B 1 146 ? 12.312 -57.188 2.883 1 85.62 146 GLY B N 1
ATOM 5034 C CA . GLY B 1 146 ? 11.461 -58.375 2.949 1 85.62 146 GLY B CA 1
ATOM 5035 C C . GLY B 1 146 ? 10.867 -58.594 4.328 1 85.62 146 GLY B C 1
ATOM 5036 O O . GLY B 1 146 ? 10.078 -59.531 4.523 1 85.62 146 GLY B O 1
ATOM 5037 N N . CYS B 1 147 ? 11.211 -57.781 5.203 1 91 147 CYS B N 1
ATOM 5038 C CA . CYS B 1 147 ? 10.672 -57.938 6.547 1 91 147 CYS B CA 1
ATOM 5039 C C . CYS B 1 147 ? 9.242 -57.406 6.625 1 91 147 CYS B C 1
ATOM 5041 O O . CYS B 1 147 ? 8.797 -56.688 5.738 1 91 147 CYS B O 1
ATOM 5043 N N . ASP B 1 148 ? 8.523 -57.938 7.66 1 89.81 148 ASP B N 1
ATOM 5044 C CA . ASP B 1 148 ? 7.152 -57.5 7.871 1 89.81 148 ASP B CA 1
ATOM 5045 C C . ASP B 1 148 ? 7.117 -56 8.234 1 89.81 148 ASP B C 1
ATOM 5047 O O . ASP B 1 148 ? 7.926 -55.531 9.039 1 89.81 148 ASP B O 1
ATOM 5051 N N . THR B 1 149 ? 6.227 -55.312 7.438 1 90.88 149 THR B N 1
ATOM 5052 C CA . THR B 1 149 ? 6.098 -53.875 7.668 1 90.88 149 THR B CA 1
ATOM 5053 C C . THR B 1 149 ? 4.691 -53.531 8.148 1 90.88 149 THR B C 1
ATOM 5055 O O . THR B 1 149 ? 3.717 -54.188 7.754 1 90.88 149 THR B O 1
ATOM 5058 N N . GLU B 1 150 ? 4.629 -52.625 9.148 1 89.81 150 GLU B N 1
ATOM 5059 C CA . GLU B 1 150 ? 3.365 -52.094 9.648 1 89.81 150 GLU B CA 1
ATOM 5060 C C . GLU B 1 150 ? 3.305 -50.594 9.484 1 89.81 150 GLU B C 1
ATOM 5062 O O . GLU B 1 150 ? 4.285 -49.875 9.742 1 89.81 150 GLU B O 1
ATOM 5067 N N . LEU B 1 151 ? 2.043 -50.219 8.984 1 90.69 151 LEU B N 1
ATOM 5068 C CA . LEU B 1 151 ? 1.856 -48.781 8.812 1 90.69 151 LEU B CA 1
ATOM 5069 C C . LEU B 1 151 ? 1.715 -48.094 10.172 1 90.69 151 LEU B C 1
ATOM 5071 O O . LEU B 1 151 ? 0.849 -48.469 10.969 1 90.69 151 LEU B O 1
ATOM 5075 N N . ASP B 1 152 ? 2.701 -47.25 10.445 1 88.69 152 ASP B N 1
ATOM 5076 C CA . ASP B 1 152 ? 2.639 -46.5 11.688 1 88.69 152 ASP B CA 1
ATOM 5077 C C . ASP B 1 152 ? 1.688 -45.312 11.562 1 88.69 152 ASP B C 1
ATOM 5079 O O . ASP B 1 152 ? 0.616 -45.281 12.172 1 88.69 152 ASP B O 1
ATOM 5083 N N . TYR B 1 153 ? 2.002 -44.312 10.75 1 87.88 153 TYR B N 1
ATOM 5084 C CA . TYR B 1 153 ? 1.1 -43.188 10.469 1 87.88 153 TYR B CA 1
ATOM 5085 C C . TYR B 1 153 ? 1.385 -42.594 9.102 1 87.88 153 TYR B C 1
ATOM 5087 O O . TYR B 1 153 ? 2.324 -43 8.414 1 87.88 153 TYR B O 1
ATOM 5095 N N . ILE B 1 154 ? 0.427 -41.75 8.68 1 88.31 154 ILE B N 1
ATOM 5096 C CA . ILE B 1 154 ? 0.503 -41.125 7.363 1 88.31 154 ILE B CA 1
ATOM 5097 C C . ILE B 1 154 ? 0.693 -39.625 7.527 1 88.31 154 ILE B C 1
ATOM 5099 O O . ILE B 1 154 ? 0.115 -39 8.43 1 88.31 154 ILE B O 1
ATOM 5103 N N . THR B 1 155 ? 1.65 -39.094 6.691 1 89.69 155 THR B N 1
ATOM 5104 C CA . THR B 1 155 ? 1.82 -37.656 6.598 1 89.69 155 THR B CA 1
ATOM 5105 C C . THR B 1 155 ? 1.528 -37.156 5.18 1 89.69 155 THR B C 1
ATOM 5107 O O . THR B 1 155 ? 2.006 -37.75 4.207 1 89.69 155 THR B O 1
ATOM 5110 N N . GLN B 1 156 ? 0.743 -36.219 5.098 1 90.94 156 GLN B N 1
ATOM 5111 C CA . GLN B 1 156 ? 0.476 -35.594 3.797 1 90.94 156 GLN B CA 1
ATOM 5112 C C . GLN B 1 156 ? 1.247 -34.281 3.633 1 90.94 156 GLN B C 1
ATOM 5114 O O . GLN B 1 156 ? 1.159 -33.406 4.48 1 90.94 156 GLN B O 1
ATOM 5119 N N . ILE B 1 157 ? 1.999 -34.281 2.582 1 92.25 157 ILE B N 1
ATOM 5120 C CA . ILE B 1 157 ? 2.789 -33.094 2.275 1 92.25 157 ILE B CA 1
ATOM 5121 C C . ILE B 1 157 ? 2.148 -32.312 1.116 1 92.25 157 ILE B C 1
ATOM 5123 O O . ILE B 1 157 ? 1.922 -32.875 0.044 1 92.25 157 ILE B O 1
ATOM 5127 N N . ILE B 1 158 ? 1.816 -31.047 1.343 1 93.06 158 ILE B N 1
ATOM 5128 C CA . ILE B 1 158 ? 1.22 -30.203 0.316 1 93.06 158 ILE B CA 1
ATOM 5129 C C . ILE B 1 158 ? 2.303 -29.359 -0.342 1 93.06 158 ILE B C 1
ATOM 5131 O O . ILE B 1 158 ? 3.055 -28.656 0.343 1 93.06 158 ILE B O 1
ATOM 5135 N N . SER B 1 159 ? 2.402 -29.422 -1.635 1 94 159 SER B N 1
ATOM 5136 C CA . SER B 1 159 ? 3.381 -28.656 -2.393 1 94 159 SER B CA 1
ATOM 5137 C C . SER B 1 159 ? 2.729 -27.938 -3.57 1 94 159 SER B C 1
ATOM 5139 O O . SER B 1 159 ? 1.603 -28.266 -3.955 1 94 159 SER B O 1
ATOM 5141 N N . LEU B 1 160 ? 3.373 -26.859 -4.027 1 94.12 160 LEU B N 1
ATOM 5142 C CA . LEU B 1 160 ? 2.936 -26.188 -5.246 1 94.12 160 LEU B CA 1
ATOM 5143 C C . LEU B 1 160 ? 3.494 -26.891 -6.484 1 94.12 160 LEU B C 1
ATOM 5145 O O . LEU B 1 160 ? 4.57 -27.484 -6.43 1 94.12 160 LEU B O 1
ATOM 5149 N N . PRO B 1 161 ? 2.707 -26.891 -7.539 1 91.12 161 PRO B N 1
ATOM 5150 C CA . PRO B 1 161 ? 3.258 -27.438 -8.789 1 91.12 161 PRO B CA 1
ATOM 5151 C C . PRO B 1 161 ? 4.418 -26.594 -9.328 1 91.12 161 PRO B C 1
ATOM 5153 O O . PRO B 1 161 ? 4.68 -25.5 -8.82 1 91.12 161 PRO B O 1
ATOM 5156 N N . GLU B 1 162 ? 5.098 -27.188 -10.242 1 89.5 162 GLU B N 1
ATOM 5157 C CA . GLU B 1 162 ? 6.145 -26.406 -10.891 1 89.5 162 GLU B CA 1
ATOM 5158 C C . GLU B 1 162 ? 5.559 -25.203 -11.625 1 89.5 162 GLU B C 1
ATOM 5160 O O . GLU B 1 162 ? 4.676 -25.359 -12.469 1 89.5 162 GLU B O 1
ATOM 5165 N N . LEU B 1 163 ? 5.977 -24.047 -11.219 1 92.12 163 LEU B N 1
ATOM 5166 C CA . LEU B 1 163 ? 5.426 -22.828 -11.773 1 92.12 163 LEU B CA 1
ATOM 5167 C C . LEU B 1 163 ? 6.18 -22.422 -13.039 1 92.12 163 LEU B C 1
ATOM 5169 O O . LEU B 1 163 ? 6.77 -21.328 -13.094 1 92.12 163 LEU B O 1
ATOM 5173 N N . LYS B 1 164 ? 6.172 -23.266 -13.977 1 91.12 164 LYS B N 1
ATOM 5174 C CA . LYS B 1 164 ? 6.762 -23.031 -15.289 1 91.12 164 LYS B CA 1
ATOM 5175 C C . LYS B 1 164 ? 5.684 -22.875 -16.359 1 91.12 164 LYS B C 1
ATOM 5177 O O . LYS B 1 164 ? 4.762 -23.688 -16.438 1 91.12 164 LYS B O 1
ATOM 5182 N N . PRO B 1 165 ? 5.844 -21.812 -17.062 1 92.25 165 PRO B N 1
ATOM 5183 C CA . PRO B 1 165 ? 4.848 -21.625 -18.109 1 92.25 165 PRO B CA 1
ATOM 5184 C C . PRO B 1 165 ? 4.871 -22.734 -19.156 1 92.25 165 PRO B C 1
ATOM 5186 O O . PRO B 1 165 ? 5.906 -23.375 -19.359 1 92.25 165 PRO B O 1
ATOM 5189 N N . LEU B 1 166 ? 3.725 -22.953 -19.781 1 92.81 166 LEU B N 1
ATOM 5190 C CA . LEU B 1 166 ? 3.576 -23.922 -20.859 1 92.81 166 LEU B CA 1
ATOM 5191 C C . LEU B 1 166 ? 3.508 -23.219 -22.219 1 92.81 166 LEU B C 1
ATOM 5193 O O . LEU B 1 166 ? 2.738 -22.266 -22.391 1 92.81 166 LEU B O 1
ATOM 5197 N N . ILE B 1 167 ? 4.367 -23.641 -23.094 1 92.88 167 ILE B N 1
ATOM 5198 C CA . ILE B 1 167 ? 4.383 -23.062 -24.438 1 92.88 167 ILE B CA 1
ATOM 5199 C C . ILE B 1 167 ? 3.758 -24.031 -25.438 1 92.88 167 ILE B C 1
ATOM 5201 O O . ILE B 1 167 ? 4.254 -25.141 -25.609 1 92.88 167 ILE B O 1
ATOM 5205 N N . THR B 1 168 ? 2.695 -23.609 -26 1 92.94 168 THR B N 1
ATOM 5206 C CA . THR B 1 168 ? 2.025 -24.391 -27.031 1 92.94 168 THR B CA 1
ATOM 5207 C C . THR B 1 168 ? 2.25 -23.766 -28.406 1 92.94 168 THR B C 1
ATOM 5209 O O . THR B 1 168 ? 1.938 -22.594 -28.625 1 92.94 168 THR B O 1
ATOM 5212 N N . GLU B 1 169 ? 2.832 -24.547 -29.234 1 92.62 169 GLU B N 1
ATOM 5213 C CA . GLU B 1 169 ? 3.047 -24.094 -30.609 1 92.62 169 GLU B CA 1
ATOM 5214 C C . GLU B 1 169 ? 1.895 -24.516 -31.516 1 92.62 169 GLU B C 1
ATOM 5216 O O . GLU B 1 169 ? 1.573 -25.703 -31.609 1 92.62 169 GLU B O 1
ATOM 5221 N N . VAL B 1 170 ? 1.241 -23.516 -32.062 1 90.94 170 VAL B N 1
ATOM 5222 C CA . VAL B 1 170 ? 0.167 -23.766 -33 1 90.94 170 VAL B CA 1
ATOM 5223 C C . VAL B 1 170 ? 0.687 -23.578 -34.438 1 90.94 170 VAL B C 1
ATOM 5225 O O . VAL B 1 170 ? 1.112 -22.484 -34.812 1 90.94 170 VAL B O 1
ATOM 5228 N N . ARG B 1 171 ? 0.646 -24.562 -35.156 1 89.88 171 ARG B N 1
ATOM 5229 C CA . ARG B 1 171 ? 1.085 -24.531 -36.531 1 89.88 171 ARG B CA 1
ATOM 5230 C C . ARG B 1 171 ? -0.102 -24.406 -37.469 1 89.88 171 ARG B C 1
ATOM 5232 O O . ARG B 1 171 ? -0.947 -25.297 -37.562 1 89.88 171 ARG B O 1
ATOM 5239 N N . HIS B 1 172 ? -0.038 -23.25 -38.156 1 90.38 172 HIS B N 1
ATOM 5240 C CA . HIS B 1 172 ? -1.117 -22.969 -39.094 1 90.38 172 HIS B CA 1
ATOM 5241 C C . HIS B 1 172 ? -0.775 -23.469 -40.5 1 90.38 172 HIS B C 1
ATOM 5243 O O . HIS B 1 172 ? 0.169 -22.969 -41.125 1 90.38 172 HIS B O 1
ATOM 5249 N N . TYR B 1 173 ? -1.653 -24.359 -41 1 89.69 173 TYR B N 1
ATOM 5250 C CA . TYR B 1 173 ? -1.39 -24.953 -42.281 1 89.69 173 TYR B CA 1
ATOM 5251 C C . TYR B 1 173 ? -2.395 -24.453 -43.312 1 89.69 173 TYR B C 1
ATOM 5253 O O . TYR B 1 173 ? -3.551 -24.188 -43 1 89.69 173 TYR B O 1
ATOM 5261 N N . VAL B 1 174 ? -1.906 -24.266 -44.5 1 90.81 174 VAL B N 1
ATOM 5262 C CA . VAL B 1 174 ? -2.74 -24.047 -45.688 1 90.81 174 VAL B CA 1
ATOM 5263 C C . VAL B 1 174 ? -2.906 -25.344 -46.438 1 90.81 174 VAL B C 1
ATOM 5265 O O . VAL B 1 174 ? -1.933 -26.078 -46.688 1 90.81 174 VAL B O 1
ATOM 5268 N N . THR B 1 175 ? -4.156 -25.641 -46.688 1 91.38 175 THR B N 1
ATOM 5269 C CA . THR B 1 175 ? -4.418 -26.875 -47.406 1 91.38 175 THR B CA 1
ATOM 5270 C C . THR B 1 175 ? -4.895 -26.578 -48.844 1 91.38 175 THR B C 1
ATOM 5272 O O . THR B 1 175 ? -5.699 -25.672 -49.031 1 91.38 175 THR B O 1
ATOM 5275 N N . ILE B 1 176 ? -4.258 -27.312 -49.781 1 92.19 176 ILE B N 1
ATOM 5276 C CA . ILE B 1 176 ? -4.664 -27.156 -51.188 1 92.19 176 ILE B CA 1
ATOM 5277 C C . ILE B 1 176 ? -5.699 -28.234 -51.531 1 92.19 176 ILE B C 1
ATOM 5279 O O . ILE B 1 176 ? -5.41 -29.422 -51.469 1 92.19 176 ILE B O 1
ATOM 5283 N N . CYS B 1 177 ? -6.832 -27.734 -51.938 1 92.19 177 CYS B N 1
ATOM 5284 C CA . CYS B 1 177 ? -7.914 -28.656 -52.281 1 92.19 177 CYS B CA 1
ATOM 5285 C C . CYS B 1 177 ? -7.574 -29.453 -53.531 1 92.19 177 CYS B C 1
ATOM 5287 O O . CYS B 1 177 ? -7.168 -28.875 -54.562 1 92.19 177 CYS B O 1
ATOM 5289 N N . ARG B 1 178 ? -7.75 -30.688 -53.5 1 89.94 178 ARG B N 1
ATOM 5290 C CA . ARG B 1 178 ? -7.461 -31.547 -54.656 1 89.94 178 ARG B CA 1
ATOM 5291 C C . ARG B 1 178 ? -8.539 -31.391 -55.719 1 89.94 178 ARG B C 1
ATOM 5293 O O . ARG B 1 178 ? -8.266 -31.562 -56.906 1 89.94 178 ARG B O 1
ATOM 5300 N N . THR B 1 179 ? -9.664 -30.984 -55.25 1 89.75 179 THR B N 1
ATOM 5301 C CA . THR B 1 179 ? -10.797 -30.922 -56.156 1 89.75 179 THR B CA 1
ATOM 5302 C C . THR B 1 179 ? -10.781 -29.609 -56.969 1 89.75 179 THR B C 1
ATOM 5304 O O . THR B 1 179 ? -10.852 -29.609 -58.188 1 89.75 179 THR B O 1
ATOM 5307 N N . CYS B 1 180 ? -10.766 -28.562 -56.312 1 92.06 180 CYS B N 1
ATOM 5308 C CA . CYS B 1 180 ? -10.898 -27.281 -57 1 92.06 180 CYS B CA 1
ATOM 5309 C C . CYS B 1 180 ? -9.562 -26.547 -57.062 1 92.06 180 CYS B C 1
ATOM 5311 O O . CYS B 1 180 ? -9.414 -25.562 -57.781 1 92.06 180 CYS B O 1
ATOM 5313 N N . GLY B 1 181 ? -8.578 -27.016 -56.344 1 89.38 181 GLY B N 1
ATOM 5314 C CA . GLY B 1 181 ? -7.254 -26.422 -56.406 1 89.38 181 GLY B CA 1
ATOM 5315 C C . GLY B 1 181 ? -7.125 -25.188 -55.531 1 89.38 181 GLY B C 1
ATOM 5316 O O . GLY B 1 181 ? -6.062 -24.562 -55.469 1 89.38 181 GLY B O 1
ATOM 5317 N N . LYS B 1 182 ? -8.109 -24.828 -54.844 1 90.94 182 LYS B N 1
ATOM 5318 C CA . LYS B 1 182 ? -8.109 -23.625 -54.031 1 90.94 182 LYS B CA 1
ATOM 5319 C C . LYS B 1 182 ? -7.254 -23.828 -52.781 1 90.94 182 LYS B C 1
ATOM 5321 O O . LYS B 1 182 ? -7.234 -24.906 -52.188 1 90.94 182 LYS B O 1
ATOM 5326 N N . ARG B 1 183 ? -6.535 -22.75 -52.406 1 90.31 183 ARG B N 1
ATOM 5327 C CA . ARG B 1 183 ? -5.805 -22.703 -51.125 1 90.31 183 ARG B CA 1
ATOM 5328 C C . ARG B 1 183 ? -6.719 -22.281 -50 1 90.31 183 ARG B C 1
ATOM 5330 O O . ARG B 1 183 ? -7.207 -21.141 -49.969 1 90.31 183 ARG B O 1
ATOM 5337 N N . VAL B 1 184 ? -7.051 -23.25 -49.125 1 89.06 184 VAL B N 1
ATOM 5338 C CA . VAL B 1 184 ? -7.984 -23 -48.031 1 89.06 184 VAL B CA 1
ATOM 5339 C C . VAL B 1 184 ? -7.207 -22.734 -46.719 1 89.06 184 VAL B C 1
ATOM 5341 O O . VAL B 1 184 ? -6.297 -23.484 -46.375 1 89.06 184 VAL B O 1
ATOM 5344 N N . LYS B 1 185 ? -7.602 -21.562 -46.062 1 87.06 185 LYS B N 1
ATOM 5345 C CA . LYS B 1 185 ? -7.008 -21.172 -44.781 1 87.06 185 LYS B CA 1
ATOM 5346 C C . LYS B 1 185 ? -8.055 -21.172 -43.656 1 87.06 185 LYS B C 1
ATOM 5348 O O . LYS B 1 185 ? -9.188 -20.734 -43.875 1 87.06 185 LYS B O 1
ATOM 5353 N N . ALA B 1 186 ? -7.746 -21.875 -42.531 1 78.56 186 ALA B N 1
ATOM 5354 C CA . ALA B 1 186 ? -8.656 -21.891 -41.375 1 78.56 186 ALA B CA 1
ATOM 5355 C C . ALA B 1 186 ? -8.258 -20.844 -40.344 1 78.56 186 ALA B C 1
ATOM 5357 O O . ALA B 1 186 ? -8.875 -20.75 -39.281 1 78.56 186 ALA B O 1
ATOM 5358 N N . HIS B 1 187 ? -7.172 -20.109 -40.719 1 78.12 187 HIS B N 1
ATOM 5359 C CA . HIS B 1 187 ? -6.648 -19.172 -39.719 1 78.12 187 HIS B CA 1
ATOM 5360 C C . HIS B 1 187 ? -6.504 -17.766 -40.312 1 78.12 187 HIS B C 1
ATOM 5362 O O . HIS B 1 187 ? -6.648 -17.578 -41.531 1 78.12 187 HIS B O 1
ATOM 5368 N N . SER B 1 188 ? -6.352 -16.766 -39.344 1 77.75 188 SER B N 1
ATOM 5369 C CA . SER B 1 188 ? -6.188 -15.375 -39.75 1 77.75 188 SER B CA 1
ATOM 5370 C C . SER B 1 188 ? -4.82 -15.133 -40.375 1 77.75 188 SER B C 1
ATOM 5372 O O . SER B 1 188 ? -3.941 -16 -40.312 1 77.75 188 SER B O 1
ATOM 5374 N N . ARG B 1 189 ? -4.703 -13.992 -40.938 1 77 189 ARG B N 1
ATOM 5375 C CA . ARG B 1 189 ? -3.447 -13.617 -41.594 1 77 189 ARG B CA 1
ATOM 5376 C C . ARG B 1 189 ? -2.348 -13.406 -40.562 1 77 189 ARG B C 1
ATOM 5378 O O . ARG B 1 189 ? -2.623 -12.984 -39.438 1 77 189 ARG B O 1
ATOM 5385 N N . ARG B 1 190 ? -1.13 -13.82 -40.969 1 75.19 190 ARG B N 1
ATOM 5386 C CA . ARG B 1 190 ? 0.036 -13.656 -40.125 1 75.19 190 ARG B CA 1
ATOM 5387 C C . ARG B 1 190 ? 0.265 -12.188 -39.781 1 75.19 190 ARG B C 1
ATOM 5389 O O . ARG B 1 190 ? 0.194 -11.32 -40.656 1 75.19 190 ARG B O 1
ATOM 5396 N N . ARG B 1 191 ? 0.328 -11.961 -38.531 1 68.94 191 ARG B N 1
ATOM 5397 C CA . ARG B 1 191 ? 0.722 -10.656 -38 1 68.94 191 ARG B CA 1
ATOM 5398 C C . ARG B 1 191 ? 1.83 -10.781 -36.969 1 68.94 191 ARG B C 1
ATOM 5400 O O . ARG B 1 191 ? 2.01 -11.844 -36.375 1 68.94 191 ARG B O 1
ATOM 5407 N N . ARG B 1 192 ? 2.67 -9.719 -36.938 1 65.94 192 ARG B N 1
ATOM 5408 C CA . ARG B 1 192 ? 3.732 -9.703 -35.938 1 65.94 192 ARG B CA 1
ATOM 5409 C C . ARG B 1 192 ? 3.174 -9.953 -34.562 1 65.94 192 ARG B C 1
ATOM 5411 O O . ARG B 1 192 ? 3.82 -10.602 -33.719 1 65.94 192 ARG B O 1
ATOM 5418 N N . SER B 1 193 ? 2.01 -9.617 -34.406 1 66.12 193 SER B N 1
ATOM 5419 C CA . SER B 1 193 ? 1.384 -9.688 -33.094 1 66.12 193 SER B CA 1
ATOM 5420 C C . SER B 1 193 ? 0.932 -11.109 -32.781 1 66.12 193 SER B C 1
ATOM 5422 O O . SER B 1 193 ? 0.667 -11.43 -31.609 1 66.12 193 SER B O 1
ATOM 5424 N N . ASN B 1 194 ? 1.046 -11.836 -33.781 1 68.56 194 ASN B N 1
ATOM 5425 C CA . ASN B 1 194 ? 0.497 -13.156 -33.5 1 68.56 194 ASN B CA 1
ATOM 5426 C C . ASN B 1 194 ? 1.597 -14.211 -33.406 1 68.56 194 ASN B C 1
ATOM 5428 O O . ASN B 1 194 ? 1.311 -15.406 -33.312 1 68.56 194 ASN B O 1
ATOM 5432 N N . ALA B 1 195 ? 2.773 -13.828 -33.406 1 79.75 195 ALA B N 1
ATOM 5433 C CA . ALA B 1 195 ? 3.846 -14.805 -33.281 1 79.75 195 ALA B CA 1
ATOM 5434 C C . ALA B 1 195 ? 3.875 -15.398 -31.875 1 79.75 195 ALA B C 1
ATOM 5436 O O . ALA B 1 195 ? 3.93 -16.625 -31.703 1 79.75 195 ALA B O 1
ATOM 5437 N N . VAL B 1 196 ? 3.826 -14.594 -30.922 1 85.56 196 VAL B N 1
ATOM 5438 C CA . VAL B 1 196 ? 3.777 -15.023 -29.531 1 85.56 196 VAL B CA 1
ATOM 5439 C C . VAL B 1 196 ? 2.602 -14.352 -28.828 1 85.56 196 VAL B C 1
ATOM 5441 O O . VAL B 1 196 ? 2.496 -13.117 -28.812 1 85.56 196 VAL B O 1
ATOM 5444 N N . VAL B 1 197 ? 1.761 -15.25 -28.375 1 88.75 197 VAL B N 1
ATOM 5445 C CA . VAL B 1 197 ? 0.564 -14.727 -27.734 1 88.75 197 VAL B CA 1
ATOM 5446 C C . VAL B 1 197 ? 0.437 -15.305 -26.328 1 88.75 197 VAL B C 1
ATOM 5448 O O . VAL B 1 197 ? 0.817 -16.453 -26.078 1 88.75 197 VAL B O 1
ATOM 5451 N N . TYR B 1 198 ? -0.013 -14.453 -25.391 1 92.69 198 TYR B N 1
ATOM 5452 C CA . TYR B 1 198 ? -0.307 -14.906 -24.031 1 92.69 198 TYR B CA 1
ATOM 5453 C C . TYR B 1 198 ? -1.752 -15.383 -23.906 1 92.69 198 TYR B C 1
ATOM 5455 O O . TYR B 1 198 ? -2.662 -14.758 -24.469 1 92.69 198 TYR B O 1
ATOM 5463 N N . ASP B 1 199 ? -1.909 -16.484 -23.297 1 93.31 199 ASP B N 1
ATOM 5464 C CA . ASP B 1 199 ? -3.254 -17.031 -23.156 1 93.31 199 ASP B CA 1
ATOM 5465 C C . ASP B 1 199 ? -4 -16.375 -22 1 93.31 199 ASP B C 1
ATOM 5467 O O . ASP B 1 199 ? -3.453 -15.5 -21.312 1 93.31 199 ASP B O 1
ATOM 5471 N N . ALA B 1 200 ? -5.258 -16.781 -21.781 1 95.31 200 ALA B N 1
ATOM 5472 C CA . ALA B 1 200 ? -6.148 -16.188 -20.781 1 95.31 200 ALA B CA 1
ATOM 5473 C C . ALA B 1 200 ? -5.605 -16.406 -19.375 1 95.31 200 ALA B C 1
ATOM 5475 O O . ALA B 1 200 ? -5.816 -15.562 -18.5 1 95.31 200 ALA B O 1
ATOM 5476 N N . SER B 1 201 ? -4.906 -17.453 -19.219 1 95.88 201 SER B N 1
ATOM 5477 C CA . SER B 1 201 ? -4.391 -17.75 -17.891 1 95.88 201 SER B CA 1
ATOM 5478 C C . SER B 1 201 ? -3.369 -16.703 -17.453 1 95.88 201 SER B C 1
ATOM 5480 O O . SER B 1 201 ? -3.381 -16.266 -16.297 1 95.88 201 SER B O 1
ATOM 5482 N N . VAL B 1 202 ? -2.547 -16.266 -18.344 1 96.56 202 VAL B N 1
ATOM 5483 C CA . VAL B 1 202 ? -1.535 -15.258 -18.031 1 96.56 202 VAL B CA 1
ATOM 5484 C C . VAL B 1 202 ? -2.193 -13.891 -17.906 1 96.56 202 VAL B C 1
ATOM 5486 O O . VAL B 1 202 ? -1.973 -13.18 -16.922 1 96.56 202 VAL B O 1
ATOM 5489 N N . LYS B 1 203 ? -3.037 -13.578 -18.859 1 97.25 203 LYS B N 1
ATOM 5490 C CA . LYS B 1 203 ? -3.705 -12.273 -18.875 1 97.25 203 LYS B CA 1
ATOM 5491 C C . LYS B 1 203 ? -4.566 -12.094 -17.625 1 97.25 203 LYS B C 1
ATOM 5493 O O . LYS B 1 203 ? -4.492 -11.055 -16.969 1 97.25 203 LYS B O 1
ATOM 5498 N N . GLY B 1 204 ? -5.332 -13.109 -17.375 1 97.44 204 GLY B N 1
ATOM 5499 C CA . GLY B 1 204 ? -6.211 -13.047 -16.219 1 97.44 204 GLY B CA 1
ATOM 5500 C C . GLY B 1 204 ? -5.457 -12.898 -14.906 1 97.44 204 GLY B C 1
ATOM 5501 O O . GLY B 1 204 ? -5.891 -12.164 -14.016 1 97.44 204 GLY B O 1
ATOM 5502 N N . PHE B 1 205 ? -4.332 -13.602 -14.836 1 97.31 205 PHE B N 1
ATOM 5503 C CA . PHE B 1 205 ? -3.537 -13.539 -13.617 1 97.31 205 PHE B CA 1
ATOM 5504 C C . PHE B 1 205 ? -2.975 -12.141 -13.398 1 97.31 205 PHE B C 1
ATOM 5506 O O . PHE B 1 205 ? -2.963 -11.641 -12.273 1 97.31 205 PHE B O 1
ATOM 5513 N N . VAL B 1 206 ? -2.533 -11.5 -14.422 1 97.62 206 VAL B N 1
ATOM 5514 C CA . VAL B 1 206 ? -2 -10.148 -14.344 1 97.62 206 VAL B CA 1
ATOM 5515 C C . VAL B 1 206 ? -3.092 -9.188 -13.875 1 97.62 206 VAL B C 1
ATOM 5517 O O . VAL B 1 206 ? -2.869 -8.383 -12.969 1 97.62 206 VAL B O 1
ATOM 5520 N N . VAL B 1 207 ? -4.254 -9.305 -14.438 1 97.62 207 VAL B N 1
ATOM 5521 C CA . VAL B 1 207 ? -5.363 -8.422 -14.102 1 97.62 207 VAL B CA 1
ATOM 5522 C C . VAL B 1 207 ? -5.801 -8.656 -12.664 1 97.62 207 VAL B C 1
ATOM 5524 O O . VAL B 1 207 ? -6.105 -7.711 -11.93 1 97.62 207 VAL B O 1
ATOM 5527 N N . TYR B 1 208 ? -5.832 -9.914 -12.258 1 97.62 208 TYR B N 1
ATOM 5528 C CA . TYR B 1 208 ? -6.18 -10.258 -10.883 1 97.62 208 TYR B CA 1
ATOM 5529 C C . TYR B 1 208 ? -5.223 -9.594 -9.898 1 97.62 208 TYR B C 1
ATOM 5531 O O . TYR B 1 208 ? -5.656 -8.992 -8.914 1 97.62 208 TYR B O 1
ATOM 5539 N N . LEU B 1 209 ? -3.896 -9.68 -10.188 1 96.75 209 LEU B N 1
ATOM 5540 C CA . LEU B 1 209 ? -2.893 -9.109 -9.297 1 96.75 209 LEU B CA 1
ATOM 5541 C C . LEU B 1 209 ? -3.008 -7.59 -9.242 1 96.75 209 LEU B C 1
ATOM 5543 O O . LEU B 1 209 ? -2.801 -6.984 -8.188 1 96.75 209 LEU B O 1
ATOM 5547 N N . SER B 1 210 ? -3.348 -6.984 -10.305 1 95.38 210 SER B N 1
ATOM 5548 C CA . SER B 1 210 ? -3.432 -5.531 -10.383 1 95.38 210 SER B CA 1
ATOM 5549 C C . SER B 1 210 ? -4.699 -5.012 -9.711 1 95.38 210 SER B C 1
ATOM 5551 O O . SER B 1 210 ? -4.66 -4.035 -8.961 1 95.38 210 SER B O 1
ATOM 5553 N N . THR B 1 211 ? -5.832 -5.699 -9.875 1 94.5 211 THR B N 1
ATOM 5554 C CA . THR B 1 211 ? -7.129 -5.148 -9.5 1 94.5 211 THR B CA 1
ATOM 5555 C C . THR B 1 211 ? -7.555 -5.668 -8.125 1 94.5 211 THR B C 1
ATOM 5557 O O . THR B 1 211 ? -8.281 -4.988 -7.398 1 94.5 211 THR B O 1
ATOM 5560 N N . VAL B 1 212 ? -7.191 -6.828 -7.793 1 94.88 212 VAL B N 1
ATOM 5561 C CA . VAL B 1 212 ? -7.641 -7.426 -6.543 1 94.88 212 VAL B CA 1
ATOM 5562 C C . VAL B 1 212 ? -6.543 -7.312 -5.488 1 94.88 212 VAL B C 1
ATOM 5564 O O . VAL B 1 212 ? -6.805 -6.934 -4.348 1 94.88 212 VAL B O 1
ATOM 5567 N N . GLN B 1 213 ? -5.328 -7.59 -5.902 1 94.56 213 GLN B N 1
ATOM 5568 C CA . GLN B 1 213 ? -4.215 -7.539 -4.957 1 94.56 213 GLN B CA 1
ATOM 5569 C C . GLN B 1 213 ? -3.553 -6.164 -4.961 1 94.56 213 GLN B C 1
ATOM 5571 O O . GLN B 1 213 ? -2.664 -5.898 -4.152 1 94.56 213 GLN B O 1
ATOM 5576 N N . PHE B 1 214 ? -3.91 -5.297 -5.871 1 92.75 214 PHE B N 1
ATOM 5577 C CA . PHE B 1 214 ? -3.535 -3.889 -5.945 1 92.75 214 PHE B CA 1
ATOM 5578 C C . PHE B 1 214 ? -2.027 -3.736 -6.09 1 92.75 214 PHE B C 1
ATOM 5580 O O . PHE B 1 214 ? -1.433 -2.818 -5.52 1 92.75 214 PHE B O 1
ATOM 5587 N N . LEU B 1 215 ? -1.394 -4.629 -6.805 1 93.62 215 LEU B N 1
ATOM 5588 C CA . LEU B 1 215 ? 0.042 -4.543 -7.047 1 93.62 215 LEU B CA 1
ATOM 5589 C C . LEU B 1 215 ? 0.34 -3.592 -8.203 1 93.62 215 LEU B C 1
ATOM 5591 O O . LEU B 1 215 ? -0.365 -3.598 -9.219 1 93.62 215 LEU B O 1
ATOM 5595 N N . PRO B 1 216 ? 1.372 -2.77 -8.023 1 91.44 216 PRO B N 1
ATOM 5596 C CA . PRO B 1 216 ? 1.789 -1.936 -9.156 1 91.44 216 PRO B CA 1
ATOM 5597 C C . PRO B 1 216 ? 2.379 -2.75 -10.305 1 91.44 216 PRO B C 1
ATOM 5599 O O . PRO B 1 216 ? 2.807 -3.889 -10.102 1 91.44 216 PRO B O 1
ATOM 5602 N N . TYR B 1 217 ? 2.42 -2.18 -11.492 1 92.56 217 TYR B N 1
ATOM 5603 C CA . TYR B 1 217 ? 2.836 -2.883 -12.703 1 92.56 217 TYR B CA 1
ATOM 5604 C C . TYR B 1 217 ? 4.277 -3.355 -12.594 1 92.56 217 TYR B C 1
ATOM 5606 O O . TYR B 1 217 ? 4.613 -4.461 -13.023 1 92.56 217 TYR B O 1
ATOM 5614 N N . ASN B 1 218 ? 5.086 -2.559 -12.039 1 91.5 218 ASN B N 1
ATOM 5615 C CA . ASN B 1 218 ? 6.488 -2.938 -11.914 1 91.5 218 ASN B CA 1
ATOM 5616 C C . ASN B 1 218 ? 6.656 -4.168 -11.023 1 91.5 218 ASN B C 1
ATOM 5618 O O . ASN B 1 218 ? 7.48 -5.035 -11.312 1 91.5 218 ASN B O 1
ATOM 5622 N N . ARG B 1 219 ? 5.902 -4.281 -9.992 1 92.88 219 ARG B N 1
ATOM 5623 C CA . ARG B 1 219 ? 5.996 -5.418 -9.086 1 92.88 219 ARG B CA 1
ATOM 5624 C C . ARG B 1 219 ? 5.379 -6.668 -9.711 1 92.88 219 ARG B C 1
ATOM 5626 O O . ARG B 1 219 ? 5.844 -7.785 -9.461 1 92.88 219 ARG B O 1
ATOM 5633 N N . ILE B 1 220 ? 4.352 -6.414 -10.477 1 96.25 220 ILE B N 1
ATOM 5634 C CA . ILE B 1 220 ? 3.76 -7.543 -11.195 1 96.25 220 ILE B CA 1
ATOM 5635 C C . ILE B 1 220 ? 4.77 -8.102 -12.195 1 96.25 220 ILE B C 1
ATOM 5637 O O . ILE B 1 220 ? 4.934 -9.32 -12.305 1 96.25 220 ILE B O 1
ATOM 5641 N N . ALA B 1 221 ? 5.414 -7.199 -12.898 1 95.5 221 ALA B N 1
ATOM 5642 C CA . ALA B 1 221 ? 6.434 -7.629 -13.852 1 95.5 221 ALA B CA 1
ATOM 5643 C C . ALA B 1 221 ? 7.543 -8.414 -13.156 1 95.5 221 ALA B C 1
ATOM 5645 O O . ALA B 1 221 ? 7.965 -9.469 -13.641 1 95.5 221 ALA B O 1
ATOM 5646 N N . ALA B 1 222 ? 7.973 -7.941 -12.008 1 94.06 222 ALA B N 1
ATOM 5647 C CA . ALA B 1 222 ? 9.008 -8.633 -11.242 1 94.06 222 ALA B CA 1
ATOM 5648 C C . ALA B 1 222 ? 8.516 -9.992 -10.766 1 94.06 222 ALA B C 1
ATOM 5650 O O . ALA B 1 222 ? 9.266 -10.977 -10.789 1 94.06 222 ALA B O 1
ATOM 5651 N N . PHE B 1 223 ? 7.324 -10.031 -10.367 1 95.75 223 PHE B N 1
ATOM 5652 C CA . PHE B 1 223 ? 6.719 -11.273 -9.891 1 95.75 223 PHE B CA 1
ATOM 5653 C C . PHE B 1 223 ? 6.734 -12.336 -10.977 1 95.75 223 PHE B C 1
ATOM 5655 O O . PHE B 1 223 ? 7.172 -13.461 -10.742 1 95.75 223 PHE B O 1
ATOM 5662 N N . PHE B 1 224 ? 6.297 -12 -12.164 1 96.31 224 PHE B N 1
ATOM 5663 C CA . PHE B 1 224 ? 6.227 -12.953 -13.258 1 96.31 224 PHE B CA 1
ATOM 5664 C C . PHE B 1 224 ? 7.625 -13.375 -13.695 1 96.31 224 PHE B C 1
ATOM 5666 O O . PHE B 1 224 ? 7.844 -14.539 -14.055 1 96.31 224 PHE B O 1
ATOM 5673 N N . LYS B 1 225 ? 8.508 -12.477 -13.656 1 94.62 225 LYS B N 1
ATOM 5674 C CA . LYS B 1 225 ? 9.883 -12.797 -14.016 1 94.62 225 LYS B CA 1
ATOM 5675 C C . LYS B 1 225 ? 10.508 -13.758 -13.008 1 94.62 225 LYS B C 1
ATOM 5677 O O . LYS B 1 225 ? 11.109 -14.766 -13.383 1 94.62 225 LYS B O 1
ATOM 5682 N N . GLU B 1 226 ? 10.273 -13.539 -11.75 1 94 226 GLU B N 1
ATOM 5683 C CA . GLU B 1 226 ? 10.938 -14.289 -10.688 1 94 226 GLU B CA 1
ATOM 5684 C C . GLU B 1 226 ? 10.273 -15.648 -10.469 1 94 226 GLU B C 1
ATOM 5686 O O . GLU B 1 226 ? 10.945 -16.641 -10.219 1 94 226 GLU B O 1
ATOM 5691 N N . VAL B 1 227 ? 8.977 -15.648 -10.547 1 93.94 227 VAL B N 1
ATOM 5692 C CA . VAL B 1 227 ? 8.242 -16.844 -10.156 1 93.94 227 VAL B CA 1
ATOM 5693 C C . VAL B 1 227 ? 8.016 -17.734 -11.375 1 93.94 227 VAL B C 1
ATOM 5695 O O . VAL B 1 227 ? 8.211 -18.953 -11.305 1 93.94 227 VAL B O 1
ATOM 5698 N N . PHE B 1 228 ? 7.684 -17.125 -12.562 1 93.75 228 PHE B N 1
ATOM 5699 C CA . PHE B 1 228 ? 7.332 -17.922 -13.734 1 93.75 228 PHE B CA 1
ATOM 5700 C C . PHE B 1 228 ? 8.43 -17.828 -14.797 1 93.75 228 PHE B C 1
ATOM 5702 O O . PHE B 1 228 ? 8.422 -18.594 -15.766 1 93.75 228 PHE B O 1
ATOM 5709 N N . GLY B 1 229 ? 9.344 -16.906 -14.641 1 91.38 229 GLY B N 1
ATOM 5710 C CA . GLY B 1 229 ? 10.367 -16.703 -15.656 1 91.38 229 GLY B CA 1
ATOM 5711 C C . GLY B 1 229 ? 9.852 -16.016 -16.906 1 91.38 229 GLY B C 1
ATOM 5712 O O . GLY B 1 229 ? 10.398 -16.188 -17.984 1 91.38 229 GLY B O 1
ATOM 5713 N N . LEU B 1 230 ? 8.773 -15.305 -16.766 1 92.38 230 LEU B N 1
ATOM 5714 C CA . LEU B 1 230 ? 8.156 -14.602 -17.891 1 92.38 230 LEU B CA 1
ATOM 5715 C C . LEU B 1 230 ? 8.414 -13.102 -17.797 1 92.38 230 LEU B C 1
ATOM 5717 O O . LEU B 1 230 ? 8.133 -12.477 -16.781 1 92.38 230 LEU B O 1
ATOM 5721 N N . GLU B 1 231 ? 8.93 -12.562 -18.812 1 91.62 231 GLU B N 1
ATOM 5722 C CA . GLU B 1 231 ? 9.117 -11.117 -18.875 1 91.62 231 GLU B CA 1
ATOM 5723 C C . GLU B 1 231 ? 7.973 -10.438 -19.625 1 91.62 231 GLU B C 1
ATOM 5725 O O . GLU B 1 231 ? 7.883 -10.516 -20.844 1 91.62 231 GLU B O 1
ATOM 5730 N N . ILE B 1 232 ? 7.176 -9.812 -18.938 1 92.56 232 ILE B N 1
ATOM 5731 C CA . ILE B 1 232 ? 6 -9.164 -19.516 1 92.56 232 ILE B CA 1
ATOM 5732 C C . ILE B 1 232 ? 6.18 -7.645 -19.453 1 92.56 232 ILE B C 1
ATOM 5734 O O . ILE B 1 232 ? 6.59 -7.102 -18.422 1 92.56 232 ILE B O 1
ATOM 5738 N N . SER B 1 233 ? 5.891 -6.992 -20.469 1 91.44 233 SER B N 1
ATOM 5739 C CA . SER B 1 233 ? 6.012 -5.539 -20.516 1 91.44 233 SER B CA 1
ATOM 5740 C C . SER B 1 233 ? 4.816 -4.863 -19.844 1 91.44 233 SER B C 1
ATOM 5742 O O . SER B 1 233 ? 3.725 -5.43 -19.797 1 91.44 233 SER B O 1
ATOM 5744 N N . GLN B 1 234 ? 5.039 -3.707 -19.375 1 90.75 234 GLN B N 1
ATOM 5745 C CA . GLN B 1 234 ? 3.973 -2.943 -18.734 1 90.75 234 GLN B CA 1
ATOM 5746 C C . GLN B 1 234 ? 2.893 -2.559 -19.75 1 90.75 234 GLN B C 1
ATOM 5748 O O . GLN B 1 234 ? 1.714 -2.471 -19.391 1 90.75 234 GLN B O 1
ATOM 5753 N N . GLY B 1 235 ? 3.336 -2.285 -20.969 1 89.25 235 GLY B N 1
ATOM 5754 C CA . GLY B 1 235 ? 2.369 -1.986 -22.016 1 89.25 235 GLY B CA 1
ATOM 5755 C C . GLY B 1 235 ? 1.374 -3.107 -22.234 1 89.25 235 GLY B C 1
ATOM 5756 O O . GLY B 1 235 ? 0.18 -2.857 -22.422 1 89.25 235 GLY B O 1
ATOM 5757 N N . SER B 1 236 ? 1.901 -4.324 -22.234 1 91.81 236 SER B N 1
ATOM 5758 C CA . SER B 1 236 ? 1.021 -5.48 -22.375 1 91.81 236 SER B CA 1
ATOM 5759 C C . SER B 1 236 ? 0.008 -5.555 -21.234 1 91.81 236 SER B C 1
ATOM 5761 O O . SER B 1 236 ? -1.163 -5.871 -21.469 1 91.81 236 SER B O 1
ATOM 5763 N N . MET B 1 237 ? 0.434 -5.266 -20.078 1 94.44 237 MET B N 1
ATOM 5764 C CA . MET B 1 237 ? -0.451 -5.312 -18.922 1 94.44 237 MET B CA 1
ATOM 5765 C C . MET B 1 237 ? -1.594 -4.312 -19.062 1 94.44 237 MET B C 1
ATOM 5767 O O . MET B 1 237 ? -2.748 -4.637 -18.781 1 94.44 237 MET B O 1
ATOM 5771 N N . VAL B 1 238 ? -1.27 -3.113 -19.516 1 93.31 238 VAL B N 1
ATOM 5772 C CA . VAL B 1 238 ? -2.281 -2.082 -19.719 1 93.31 238 VAL B CA 1
ATOM 5773 C C . VAL B 1 238 ? -3.295 -2.549 -20.766 1 93.31 238 VAL B C 1
ATOM 5775 O O . VAL B 1 238 ? -4.504 -2.383 -20.578 1 93.31 238 VAL B O 1
ATOM 5778 N N . ASN B 1 239 ? -2.76 -3.154 -21.75 1 93.88 239 ASN B N 1
ATOM 5779 C CA . ASN B 1 239 ? -3.633 -3.662 -22.812 1 93.88 239 ASN B CA 1
ATOM 5780 C C . ASN B 1 239 ? -4.582 -4.734 -22.281 1 93.88 239 ASN B C 1
ATOM 5782 O O . ASN B 1 239 ? -5.762 -4.754 -22.641 1 93.88 239 ASN B O 1
ATOM 5786 N N . TRP B 1 240 ? -4.078 -5.598 -21.516 1 96.19 240 TRP B N 1
ATOM 5787 C CA . TRP B 1 240 ? -4.898 -6.68 -20.984 1 96.19 240 TRP B CA 1
ATOM 5788 C C . TRP B 1 240 ? -5.957 -6.148 -20.016 1 96.19 240 TRP B C 1
ATOM 5790 O O . TRP B 1 240 ? -7.07 -6.668 -19.969 1 96.19 240 TRP B O 1
ATOM 5800 N N . ILE B 1 241 ? -5.656 -5.16 -19.266 1 96.62 241 ILE B N 1
ATOM 5801 C CA . ILE B 1 241 ? -6.621 -4.535 -18.375 1 96.62 241 ILE B CA 1
ATOM 5802 C C . ILE B 1 241 ? -7.738 -3.883 -19.188 1 96.62 241 ILE B C 1
ATOM 5804 O O . ILE B 1 241 ? -8.914 -4.012 -18.844 1 96.62 241 ILE B O 1
ATOM 5808 N N . ASN B 1 242 ? -7.371 -3.232 -20.234 1 95.56 242 ASN B N 1
ATOM 5809 C CA . ASN B 1 242 ? -8.367 -2.611 -21.094 1 95.56 242 ASN B CA 1
ATOM 5810 C C . ASN B 1 242 ? -9.227 -3.658 -21.797 1 95.56 242 ASN B C 1
ATOM 5812 O O . ASN B 1 242 ? -10.43 -3.453 -21.984 1 95.56 242 ASN B O 1
ATOM 5816 N N . GLU B 1 243 ? -8.555 -4.691 -22.203 1 96.19 243 GLU B N 1
ATOM 5817 C CA . GLU B 1 243 ? -9.289 -5.805 -22.797 1 96.19 243 GLU B CA 1
ATOM 5818 C C . GLU B 1 243 ? -10.312 -6.375 -21.812 1 96.19 243 GLU B C 1
ATOM 5820 O O . GLU B 1 243 ? -11.461 -6.625 -22.188 1 96.19 243 GLU B O 1
ATOM 5825 N N . ALA B 1 244 ? -9.891 -6.578 -20.625 1 97.5 244 ALA B N 1
ATOM 5826 C CA . ALA B 1 244 ? -10.789 -7.074 -19.594 1 97.5 244 ALA B CA 1
ATOM 5827 C C . ALA B 1 244 ? -11.938 -6.105 -19.344 1 97.5 244 ALA B C 1
ATOM 5829 O O . ALA B 1 244 ? -13.086 -6.527 -19.156 1 97.5 244 ALA B O 1
ATOM 5830 N N . ARG B 1 245 ? -11.648 -4.832 -19.328 1 96.94 245 ARG B N 1
ATOM 5831 C CA . ARG B 1 245 ? -12.68 -3.814 -19.141 1 96.94 245 ARG B CA 1
ATOM 5832 C C . ARG B 1 245 ? -13.742 -3.895 -20.219 1 96.94 245 ARG B C 1
ATOM 5834 O O . ARG B 1 245 ? -14.938 -3.865 -19.938 1 96.94 245 ARG B O 1
ATOM 5841 N N . ARG B 1 246 ? -13.305 -3.99 -21.438 1 96.75 246 ARG B N 1
ATOM 5842 C CA . ARG B 1 246 ? -14.234 -4.078 -22.562 1 96.75 246 ARG B CA 1
ATOM 5843 C C . ARG B 1 246 ? -15.125 -5.305 -22.453 1 96.75 246 ARG B C 1
ATOM 5845 O O . ARG B 1 246 ? -16.344 -5.223 -22.672 1 96.75 246 ARG B O 1
ATOM 5852 N N . SER B 1 247 ? -14.5 -6.359 -22.078 1 97.06 247 SER B N 1
ATOM 5853 C CA . SER B 1 247 ? -15.25 -7.602 -21.922 1 97.06 247 SER B CA 1
ATOM 5854 C C . SER B 1 247 ? -16.234 -7.496 -20.766 1 97.06 247 SER B C 1
ATOM 5856 O O . SER B 1 247 ? -17.281 -8.156 -20.766 1 97.06 247 SER B O 1
ATOM 5858 N N . ALA B 1 248 ? -15.945 -6.68 -19.781 1 97.44 248 ALA B N 1
ATOM 5859 C CA . ALA B 1 248 ? -16.75 -6.566 -18.578 1 97.44 248 ALA B CA 1
ATOM 5860 C C . ALA B 1 248 ? -17.906 -5.586 -18.766 1 97.44 248 ALA B C 1
ATOM 5862 O O . ALA B 1 248 ? -18.812 -5.512 -17.938 1 97.44 248 ALA B O 1
ATOM 5863 N N . GLU B 1 249 ? -17.953 -4.844 -19.828 1 96.75 249 GLU B N 1
ATOM 5864 C CA . GLU B 1 249 ? -18.875 -3.734 -20.047 1 96.75 249 GLU B CA 1
ATOM 5865 C C . GLU B 1 249 ? -20.328 -4.191 -19.938 1 96.75 249 GLU B C 1
ATOM 5867 O O . GLU B 1 249 ? -21.125 -3.559 -19.234 1 96.75 249 GLU B O 1
ATOM 5872 N N . PRO B 1 250 ? -20.672 -5.363 -20.578 1 97.19 250 PRO B N 1
ATOM 5873 C CA . PRO B 1 250 ? -22.062 -5.801 -20.438 1 97.19 250 PRO B CA 1
ATOM 5874 C C . PRO B 1 250 ? -22.438 -6.125 -19 1 97.19 250 PRO B C 1
ATOM 5876 O O . PRO B 1 250 ? -23.547 -5.832 -18.562 1 97.19 250 PRO B O 1
ATOM 5879 N N . ALA B 1 251 ? -21.562 -6.746 -18.312 1 97.06 251 ALA B N 1
ATOM 5880 C CA . ALA B 1 251 ? -21.812 -7.066 -16.906 1 97.06 251 ALA B CA 1
ATOM 5881 C C . ALA B 1 251 ? -21.953 -5.797 -16.078 1 97.06 251 ALA B C 1
ATOM 5883 O O . ALA B 1 251 ? -22.781 -5.734 -15.164 1 97.06 251 ALA B O 1
ATOM 5884 N N . ILE B 1 252 ? -21.188 -4.793 -16.359 1 97.25 252 ILE B N 1
ATOM 5885 C CA . ILE B 1 252 ? -21.219 -3.527 -15.633 1 97.25 252 ILE B CA 1
ATOM 5886 C C . ILE B 1 252 ? -22.562 -2.838 -15.859 1 97.25 252 ILE B C 1
ATOM 5888 O O . ILE B 1 252 ? -23.156 -2.301 -14.922 1 97.25 252 ILE B O 1
ATOM 5892 N N . GLU B 1 253 ? -22.984 -2.881 -17.031 1 96.94 253 GLU B N 1
ATOM 5893 C CA . GLU B 1 253 ? -24.281 -2.283 -17.344 1 96.94 253 GLU B CA 1
ATOM 5894 C C . GLU B 1 253 ? -25.422 -3.006 -16.625 1 96.94 253 GLU B C 1
ATOM 5896 O O . GLU B 1 253 ? -26.375 -2.375 -16.172 1 96.94 253 GLU B O 1
ATOM 5901 N N . LYS B 1 254 ? -25.297 -4.25 -16.562 1 97.56 254 LYS B N 1
ATOM 5902 C CA . LYS B 1 254 ? -26.297 -5.016 -15.836 1 97.56 254 LYS B CA 1
ATOM 5903 C C . LYS B 1 254 ? -26.266 -4.691 -14.344 1 97.56 254 LYS B C 1
ATOM 5905 O O . LYS B 1 254 ? -27.328 -4.594 -13.703 1 97.56 254 LYS B O 1
ATOM 5910 N N . ILE B 1 255 ? -25.109 -4.594 -13.789 1 97.75 255 ILE B N 1
ATOM 5911 C CA . ILE B 1 255 ? -24.969 -4.207 -12.391 1 97.75 255 ILE B CA 1
ATOM 5912 C C . ILE B 1 255 ? -25.641 -2.855 -12.156 1 97.75 255 ILE B C 1
ATOM 5914 O O . ILE B 1 255 ? -26.375 -2.682 -11.188 1 97.75 255 ILE B O 1
ATOM 5918 N N . LYS B 1 256 ? -25.375 -1.943 -13.039 1 97.31 256 LYS B N 1
ATOM 5919 C CA . LYS B 1 256 ? -25.984 -0.618 -12.953 1 97.31 256 LYS B CA 1
ATOM 5920 C C . LYS B 1 256 ? -27.5 -0.708 -12.984 1 97.31 256 LYS B C 1
ATOM 5922 O O . LYS B 1 256 ? -28.188 -0.064 -12.18 1 97.31 256 LYS B O 1
ATOM 5927 N N . GLU B 1 257 ? -28 -1.505 -13.844 1 96.69 257 GLU B N 1
ATOM 5928 C CA . GLU B 1 257 ? -29.453 -1.681 -13.969 1 96.69 257 GLU B CA 1
ATOM 5929 C C . GLU B 1 257 ? -30.047 -2.23 -12.68 1 96.69 257 GLU B C 1
ATOM 5931 O O . GLU B 1 257 ? -31.109 -1.764 -12.234 1 96.69 257 GLU B O 1
ATOM 5936 N N . TYR B 1 258 ? -29.406 -3.154 -12.148 1 97.06 258 TYR B N 1
ATOM 5937 C CA . TYR B 1 258 ? -29.906 -3.76 -10.922 1 97.06 258 TYR B CA 1
ATOM 5938 C C . TYR B 1 258 ? -29.859 -2.766 -9.766 1 97.06 258 TYR B C 1
ATOM 5940 O O . TYR B 1 258 ? -30.766 -2.752 -8.914 1 97.06 258 TYR B O 1
ATOM 5948 N N . ILE B 1 259 ? -28.875 -1.978 -9.734 1 97.25 259 ILE B N 1
ATOM 5949 C CA . ILE B 1 259 ? -28.766 -0.961 -8.695 1 97.25 259 ILE B CA 1
ATOM 5950 C C . ILE B 1 259 ? -29.875 0.074 -8.875 1 97.25 259 ILE B C 1
ATOM 5952 O O . ILE B 1 259 ? -30.5 0.497 -7.898 1 97.25 259 ILE B O 1
ATOM 5956 N N . MET B 1 260 ? -30.141 0.396 -10.086 1 96.12 260 MET B N 1
ATOM 5957 C CA . MET B 1 260 ? -31.172 1.38 -10.398 1 96.12 260 MET B CA 1
ATOM 5958 C C . MET B 1 260 ? -32.531 0.88 -9.977 1 96.12 260 MET B C 1
ATOM 5960 O O . MET B 1 260 ? -33.438 1.679 -9.688 1 96.12 260 MET B O 1
ATOM 5964 N N . GLN B 1 261 ? -32.656 -0.366 -9.867 1 95.44 261 GLN B N 1
ATOM 5965 C CA . GLN B 1 261 ? -33.938 -0.957 -9.508 1 95.44 261 GLN B CA 1
ATOM 5966 C C . GLN B 1 261 ? -34 -1.263 -8.016 1 95.44 261 GLN B C 1
ATOM 5968 O O . GLN B 1 261 ? -35.062 -1.671 -7.508 1 95.44 261 GLN B O 1
ATOM 5973 N N . SER B 1 262 ? -33.031 -1.058 -7.324 1 95.69 262 SER B N 1
ATOM 5974 C CA . SER B 1 262 ? -32.969 -1.386 -5.902 1 95.69 262 SER B CA 1
ATOM 5975 C C . SER B 1 262 ? -33.594 -0.281 -5.059 1 95.69 262 SER B C 1
ATOM 5977 O O . SER B 1 262 ? -33.406 0.904 -5.34 1 95.69 262 SER B O 1
ATOM 5979 N N . PRO B 1 263 ? -34.281 -0.636 -4.027 1 95.38 263 PRO B N 1
ATOM 5980 C CA . PRO B 1 263 ? -34.969 0.357 -3.188 1 95.38 263 PRO B CA 1
ATOM 5981 C C . PRO B 1 263 ? -34 1.067 -2.23 1 95.38 263 PRO B C 1
ATOM 5983 O O . PRO B 1 263 ? -34.281 2.189 -1.798 1 95.38 263 PRO B O 1
ATOM 5986 N N . VAL B 1 264 ? -33 0.377 -1.83 1 97.12 264 VAL B N 1
ATOM 5987 C CA . VAL B 1 264 ? -32.031 0.951 -0.896 1 97.12 264 VAL B CA 1
ATOM 5988 C C . VAL B 1 264 ? -30.625 0.88 -1.491 1 97.12 264 VAL B C 1
ATOM 5990 O O . VAL B 1 264 ? -30.156 -0.198 -1.865 1 97.12 264 VAL B O 1
ATOM 5993 N N . VAL B 1 265 ? -29.922 2.006 -1.576 1 97.38 265 VAL B N 1
ATOM 5994 C CA . VAL B 1 265 ? -28.594 2.055 -2.164 1 97.38 265 VAL B CA 1
ATOM 5995 C C . VAL B 1 265 ? -27.672 2.91 -1.293 1 97.38 265 VAL B C 1
ATOM 5997 O O . VAL B 1 265 ? -28.062 3.99 -0.846 1 97.38 265 VAL B O 1
ATOM 6000 N N . GLY B 1 266 ? -26.516 2.354 -0.971 1 97.12 266 GLY B N 1
ATOM 6001 C CA . GLY B 1 266 ? -25.5 3.135 -0.302 1 97.12 266 GLY B CA 1
ATOM 6002 C C . GLY B 1 266 ? -24.578 3.873 -1.266 1 97.12 266 GLY B C 1
ATOM 6003 O O . GLY B 1 266 ? -24.203 3.334 -2.307 1 97.12 266 GLY B O 1
ATOM 6004 N N . PHE B 1 267 ? -24.281 5.152 -0.952 1 95.81 267 PHE B N 1
ATOM 6005 C CA . PHE B 1 267 ? -23.391 5.949 -1.787 1 95.81 267 PHE B CA 1
ATOM 6006 C C . PHE B 1 267 ? -22.234 6.504 -0.967 1 95.81 267 PHE B C 1
ATOM 6008 O O . PHE B 1 267 ? -22.391 6.797 0.221 1 95.81 267 PHE B O 1
ATOM 6015 N N . ASP B 1 268 ? -21.188 6.539 -1.569 1 94.06 268 ASP B N 1
ATOM 6016 C CA . ASP B 1 268 ? -20 7.176 -0.997 1 94.06 268 ASP B CA 1
ATOM 6017 C C . ASP B 1 268 ? -19.062 7.668 -2.092 1 94.06 268 ASP B C 1
ATOM 6019 O O . ASP B 1 268 ? -19.234 7.336 -3.266 1 94.06 268 ASP B O 1
ATOM 6023 N N . GLU B 1 269 ? -18.219 8.617 -1.741 1 91.25 269 GLU B N 1
ATOM 6024 C CA . GLU B 1 269 ? -17.266 9.156 -2.709 1 91.25 269 GLU B CA 1
ATOM 6025 C C . GLU B 1 269 ? -15.906 9.398 -2.068 1 91.25 269 GLU B C 1
ATOM 6027 O O . GLU B 1 269 ? -15.812 9.586 -0.854 1 91.25 269 GLU B O 1
ATOM 6032 N N . SER B 1 270 ? -14.891 9.188 -2.793 1 87.56 270 SER B N 1
ATOM 6033 C CA . SER B 1 270 ? -13.523 9.453 -2.35 1 87.56 270 SER B CA 1
ATOM 6034 C C . SER B 1 270 ? -12.711 10.141 -3.443 1 87.56 270 SER B C 1
ATOM 6036 O O . SER B 1 270 ? -12.852 9.812 -4.625 1 87.56 270 SER B O 1
ATOM 6038 N N . GLY B 1 271 ? -11.961 11.047 -3.062 1 85.62 271 GLY B N 1
ATOM 6039 C CA . GLY B 1 271 ? -11.109 11.742 -4.02 1 85.62 271 GLY B CA 1
ATOM 6040 C C . GLY B 1 271 ? -9.961 10.891 -4.527 1 85.62 271 GLY B C 1
ATOM 6041 O O . GLY B 1 271 ? -9.391 10.094 -3.777 1 85.62 271 GLY B O 1
ATOM 6042 N N . CYS B 1 272 ? -9.688 10.992 -5.797 1 84.06 272 CYS B N 1
ATOM 6043 C CA . CYS B 1 272 ? -8.547 10.305 -6.391 1 84.06 272 CYS B CA 1
ATOM 6044 C C . CYS B 1 272 ? -7.883 11.164 -7.465 1 84.06 272 CYS B C 1
ATOM 6046 O O . CYS B 1 272 ? -8.562 11.883 -8.195 1 84.06 272 CYS B O 1
ATOM 6048 N N . TYR B 1 273 ? -6.645 11.109 -7.492 1 78 273 TYR B N 1
ATOM 6049 C CA . TYR B 1 273 ? -5.918 11.906 -8.469 1 78 273 TYR B CA 1
ATOM 6050 C C . TYR B 1 273 ? -5.742 11.141 -9.773 1 78 273 TYR B C 1
ATOM 6052 O O . TYR B 1 273 ? -5.344 9.977 -9.766 1 78 273 TYR B O 1
ATOM 6060 N N . CYS B 1 274 ? -6.164 11.805 -10.789 1 80.31 274 CYS B N 1
ATOM 6061 C CA . CYS B 1 274 ? -6.023 11.289 -12.148 1 80.31 274 CYS B CA 1
ATOM 6062 C C . CYS B 1 274 ? -5.332 12.297 -13.055 1 80.31 274 CYS B C 1
ATOM 6064 O O . CYS B 1 274 ? -5.863 13.391 -13.289 1 80.31 274 CYS B O 1
ATOM 6066 N N . ASN B 1 275 ? -4.234 11.984 -13.602 1 75.44 275 ASN B N 1
ATOM 6067 C CA . ASN B 1 275 ? -3.473 12.883 -14.469 1 75.44 275 ASN B CA 1
ATOM 6068 C C . ASN B 1 275 ? -3.283 14.25 -13.828 1 75.44 275 ASN B C 1
ATOM 6070 O O . ASN B 1 275 ? -3.58 15.281 -14.445 1 75.44 275 ASN B O 1
ATOM 6074 N N . LYS B 1 276 ? -2.965 14.312 -12.625 1 68.25 276 LYS B N 1
ATOM 6075 C CA . LYS B 1 276 ? -2.629 15.508 -11.852 1 68.25 276 LYS B CA 1
ATOM 6076 C C . LYS B 1 276 ? -3.877 16.328 -11.531 1 68.25 276 LYS B C 1
ATOM 6078 O O . LYS B 1 276 ? -3.779 17.5 -11.156 1 68.25 276 LYS B O 1
ATOM 6083 N N . ARG B 1 277 ? -4.98 15.742 -11.836 1 77.88 277 ARG B N 1
ATOM 6084 C CA . ARG B 1 277 ? -6.254 16.391 -11.516 1 77.88 277 ARG B CA 1
ATOM 6085 C C . ARG B 1 277 ? -6.98 15.641 -10.406 1 77.88 277 ARG B C 1
ATOM 6087 O O . ARG B 1 277 ? -6.879 14.414 -10.305 1 77.88 277 ARG B O 1
ATOM 6094 N N . LEU B 1 278 ? -7.562 16.453 -9.602 1 84.19 278 LEU B N 1
ATOM 6095 C CA . LEU B 1 278 ? -8.375 15.836 -8.555 1 84.19 278 LEU B CA 1
ATOM 6096 C C . LEU B 1 278 ? -9.727 15.398 -9.102 1 84.19 278 LEU B C 1
ATOM 6098 O O . LEU B 1 278 ? -10.555 16.234 -9.477 1 84.19 278 LEU B O 1
ATOM 6102 N N . ASP B 1 279 ? -9.867 14.234 -9.219 1 89.12 279 ASP B N 1
ATOM 6103 C CA . ASP B 1 279 ? -11.133 13.609 -9.594 1 89.12 279 ASP B CA 1
ATOM 6104 C C . ASP B 1 279 ? -11.766 12.875 -8.414 1 89.12 279 ASP B C 1
ATOM 6106 O O . ASP B 1 279 ? -11.352 13.07 -7.266 1 89.12 279 ASP B O 1
ATOM 6110 N N . TRP B 1 280 ? -12.883 12.18 -8.742 1 89.62 280 TRP B N 1
ATOM 6111 C CA . TRP B 1 280 ? -13.586 11.5 -7.656 1 89.62 280 TRP B CA 1
ATOM 6112 C C . TRP B 1 280 ? -14.016 10.102 -8.078 1 89.62 280 TRP B C 1
ATOM 6114 O O . TRP B 1 280 ? -14.367 9.875 -9.234 1 89.62 280 TRP B O 1
ATOM 6124 N N . ALA B 1 281 ? -13.852 9.219 -7.168 1 92.88 281 ALA B N 1
ATOM 6125 C CA . ALA B 1 281 ? -14.414 7.879 -7.324 1 92.88 281 ALA B CA 1
ATOM 6126 C C . ALA B 1 281 ? -15.719 7.738 -6.543 1 92.88 281 ALA B C 1
ATOM 6128 O O . ALA B 1 281 ? -15.758 8 -5.34 1 92.88 281 ALA B O 1
ATOM 6129 N N . TRP B 1 282 ? -16.75 7.387 -7.219 1 94.81 282 TRP B N 1
ATOM 6130 C CA . TRP B 1 282 ? -18.047 7.191 -6.605 1 94.81 282 TRP B CA 1
ATOM 6131 C C . TRP B 1 282 ? -18.359 5.707 -6.453 1 94.81 282 TRP B C 1
ATOM 6133 O O . TRP B 1 282 ? -17.953 4.891 -7.285 1 94.81 282 TRP B O 1
ATOM 6143 N N . ILE B 1 283 ? -19.016 5.391 -5.43 1 96.12 283 ILE B N 1
ATOM 6144 C CA . ILE B 1 283 ? -19.453 4.008 -5.23 1 96.12 283 ILE B CA 1
ATOM 6145 C C . ILE B 1 283 ? -20.938 3.969 -4.934 1 96.12 283 ILE B C 1
ATOM 6147 O O . ILE B 1 283 ? -21.469 4.824 -4.215 1 96.12 283 ILE B O 1
ATOM 6151 N N . ALA B 1 284 ? -21.672 3.227 -5.574 1 97.12 284 ALA B N 1
ATOM 6152 C CA . ALA B 1 284 ? -23.062 2.85 -5.312 1 97.12 284 ALA B CA 1
ATOM 6153 C C . ALA B 1 284 ? -23.172 1.356 -5.016 1 97.12 284 ALA B C 1
ATOM 6155 O O . ALA B 1 284 ? -22.766 0.523 -5.828 1 97.12 284 ALA B O 1
ATOM 6156 N N . GLN B 1 285 ? -23.703 1.051 -3.896 1 95.81 285 GLN B N 1
ATOM 6157 C CA . GLN B 1 285 ? -23.703 -0.378 -3.604 1 95.81 285 GLN B CA 1
ATOM 6158 C C . GLN B 1 285 ? -24.969 -0.799 -2.873 1 95.81 285 GLN B C 1
ATOM 6160 O O . GLN B 1 285 ? -25.594 0.009 -2.184 1 95.81 285 GLN B O 1
ATOM 6165 N N . THR B 1 286 ? -25.375 -1.946 -3.074 1 96.12 286 THR B N 1
ATOM 6166 C CA . THR B 1 286 ? -26.438 -2.66 -2.387 1 96.12 286 THR B CA 1
ATOM 6167 C C . THR B 1 286 ? -25.906 -3.914 -1.701 1 96.12 286 THR B C 1
ATOM 6169 O O . THR B 1 286 ? -24.688 -4.094 -1.594 1 96.12 286 THR B O 1
ATOM 6172 N N . VAL B 1 287 ? -26.766 -4.656 -1.19 1 93.5 287 VAL B N 1
ATOM 6173 C CA . VAL B 1 287 ? -26.344 -5.891 -0.531 1 93.5 287 VAL B CA 1
ATOM 6174 C C . VAL B 1 287 ? -25.797 -6.871 -1.564 1 93.5 287 VAL B C 1
ATOM 6176 O O . VAL B 1 287 ? -24.906 -7.664 -1.26 1 93.5 287 VAL B O 1
ATOM 6179 N N . TYR B 1 288 ? -26.188 -6.668 -2.877 1 95.25 288 TYR B N 1
ATOM 6180 C CA . TYR B 1 288 ? -25.844 -7.684 -3.869 1 95.25 288 TYR B CA 1
ATOM 6181 C C . TYR B 1 288 ? -24.922 -7.109 -4.934 1 95.25 288 TYR B C 1
ATOM 6183 O O . TYR B 1 288 ? -24.203 -7.852 -5.602 1 95.25 288 TYR B O 1
ATOM 6191 N N . PHE B 1 289 ? -24.984 -5.809 -5.098 1 97.31 289 PHE B N 1
ATOM 6192 C CA . PHE B 1 289 ? -24.266 -5.234 -6.234 1 97.31 289 PHE B CA 1
ATOM 6193 C C . PHE B 1 289 ? -23.438 -4.031 -5.805 1 97.31 289 PHE B C 1
ATOM 6195 O O . PHE B 1 289 ? -23.828 -3.299 -4.891 1 97.31 289 PHE B O 1
ATOM 6202 N N . THR B 1 290 ? -22.328 -3.857 -6.395 1 97.81 290 THR B N 1
ATOM 6203 C CA . THR B 1 290 ? -21.469 -2.711 -6.172 1 97.81 290 THR B CA 1
ATOM 6204 C C . THR B 1 290 ? -21.031 -2.092 -7.5 1 97.81 290 THR B C 1
ATOM 6206 O O . THR B 1 290 ? -20.578 -2.801 -8.398 1 97.81 290 THR B O 1
ATOM 6209 N N . LEU B 1 291 ? -21.203 -0.869 -7.648 1 97.88 291 LEU B N 1
ATOM 6210 C CA . LEU B 1 291 ? -20.766 -0.118 -8.82 1 97.88 291 LEU B CA 1
ATOM 6211 C C . LEU B 1 291 ? -19.844 1.036 -8.406 1 97.88 291 LEU B C 1
ATOM 6213 O O . LEU B 1 291 ? -20.25 1.891 -7.613 1 97.88 291 LEU B O 1
ATOM 6217 N N . VAL B 1 292 ? -18.719 0.944 -8.867 1 96.88 292 VAL B N 1
ATOM 6218 C CA . VAL B 1 292 ? -17.766 2.029 -8.664 1 96.88 292 VAL B CA 1
ATOM 6219 C C . VAL B 1 292 ? -17.484 2.732 -9.984 1 96.88 292 VAL B C 1
ATOM 6221 O O . VAL B 1 292 ? -17.297 2.08 -11.016 1 96.88 292 VAL B O 1
ATOM 6224 N N . PHE B 1 293 ? -17.516 4.035 -9.984 1 94.56 293 PHE B N 1
ATOM 6225 C CA . PHE B 1 293 ? -17.312 4.73 -11.25 1 94.56 293 PHE B CA 1
ATOM 6226 C C . PHE B 1 293 ? -16.594 6.059 -11.031 1 94.56 293 PHE B C 1
ATOM 6228 O O . PHE B 1 293 ? -16.578 6.582 -9.914 1 94.56 293 PHE B O 1
ATOM 6235 N N . 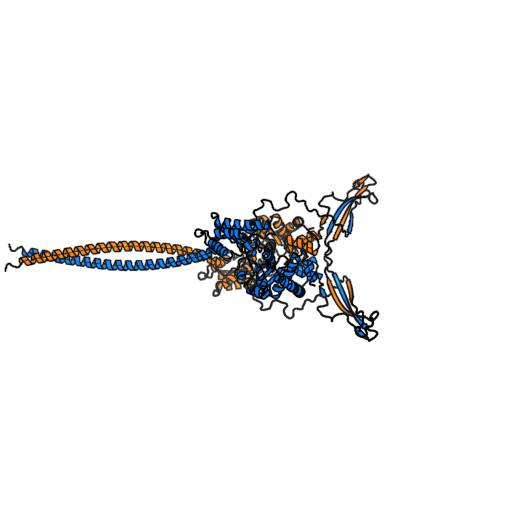HIS B 1 294 ? -16.047 6.488 -12.102 1 92.88 294 HIS B N 1
ATOM 6236 C CA . HIS B 1 294 ? -15.195 7.676 -12.133 1 92.88 294 HIS B CA 1
ATOM 6237 C C . HIS B 1 294 ? -16.031 8.938 -12.367 1 92.88 294 HIS B C 1
ATOM 6239 O O . HIS B 1 294 ? -16.875 8.961 -13.25 1 92.88 294 HIS B O 1
ATOM 6245 N N . GLY B 1 295 ? -15.797 9.977 -11.484 1 90.81 295 GLY B N 1
ATOM 6246 C CA . GLY B 1 295 ? -16.438 11.281 -11.656 1 90.81 295 GLY B CA 1
ATOM 6247 C C . GLY B 1 295 ? -15.445 12.43 -11.609 1 90.81 295 GLY B C 1
ATOM 6248 O O . GLY B 1 295 ? -14.398 12.336 -10.953 1 90.81 295 GLY B O 1
ATOM 6249 N N . LYS B 1 296 ? -15.773 13.508 -12.25 1 86.5 296 LYS B N 1
ATOM 6250 C CA . LYS B 1 296 ? -14.891 14.672 -12.305 1 86.5 296 LYS B CA 1
ATOM 6251 C C . LYS B 1 296 ? -15.156 15.625 -11.141 1 86.5 296 LYS B C 1
ATOM 6253 O O . LYS B 1 296 ? -14.305 16.438 -10.797 1 86.5 296 LYS B O 1
ATOM 6258 N N . SER B 1 297 ? -16.328 15.469 -10.586 1 85.25 297 SER B N 1
ATOM 6259 C CA . SER B 1 297 ? -16.688 16.375 -9.508 1 85.25 297 SER B CA 1
ATOM 6260 C C . SER B 1 297 ? -17.297 15.633 -8.328 1 85.25 297 SER B C 1
ATOM 6262 O O . SER B 1 297 ? -17.719 14.477 -8.469 1 85.25 297 SER B O 1
ATOM 6264 N N . ARG B 1 298 ? -17.234 16.391 -7.262 1 84.88 298 ARG B N 1
ATOM 6265 C CA . ARG B 1 298 ? -17.828 15.844 -6.047 1 84.88 298 ARG B CA 1
ATOM 6266 C C . ARG B 1 298 ? -19.297 16.219 -5.941 1 84.88 298 ARG B C 1
ATOM 6268 O O . ARG B 1 298 ? -19.938 15.961 -4.922 1 84.88 298 ARG B O 1
ATOM 6275 N N . LYS B 1 299 ? -19.766 16.781 -6.918 1 82.75 299 LYS B N 1
ATOM 6276 C CA . LYS B 1 299 ? -21.141 17.281 -6.898 1 82.75 299 LYS B CA 1
ATOM 6277 C C . LYS B 1 299 ? -22.141 16.172 -7.211 1 82.75 299 LYS B C 1
ATOM 6279 O O . LYS B 1 299 ? -21.797 15.195 -7.863 1 82.75 299 LYS B O 1
ATOM 6284 N N . GLY B 1 300 ? -23.375 16.359 -6.789 1 84.5 300 GLY B N 1
ATOM 6285 C CA . GLY B 1 300 ? -24.438 15.398 -6.984 1 84.5 300 GLY B CA 1
ATOM 6286 C C . GLY B 1 300 ? -24.797 15.188 -8.445 1 84.5 300 GLY B C 1
ATOM 6287 O O . GLY B 1 300 ? -25.375 14.164 -8.805 1 84.5 300 GLY B O 1
ATOM 6288 N N . ARG B 1 301 ? -24.344 16.094 -9.258 1 85 301 ARG B N 1
ATOM 6289 C CA . ARG B 1 301 ? -24.656 16 -10.68 1 85 301 ARG B CA 1
ATOM 6290 C C . ARG B 1 301 ? -24.109 14.711 -11.281 1 85 301 ARG B C 1
ATOM 6292 O O . ARG B 1 301 ? -24.703 14.148 -12.203 1 85 301 ARG B O 1
ATOM 6299 N N . GLU B 1 302 ? -23.062 14.297 -10.719 1 89.06 302 GLU B N 1
ATOM 6300 C CA . GLU B 1 302 ? -22.469 13.055 -11.203 1 89.06 302 GLU B CA 1
ATOM 6301 C C . GLU B 1 302 ? -23.406 11.875 -11.008 1 89.06 302 GLU B C 1
ATOM 6303 O O . GLU B 1 302 ? -23.5 10.992 -11.867 1 89.06 302 GLU B O 1
ATOM 6308 N N . LEU B 1 303 ? -24.062 11.828 -9.914 1 91.12 303 LEU B N 1
ATOM 6309 C CA . LEU B 1 303 ? -25.016 10.766 -9.633 1 91.12 303 LEU B CA 1
ATOM 6310 C C . LEU B 1 303 ? -26.266 10.898 -10.508 1 91.12 303 LEU B C 1
ATOM 6312 O O . LEU B 1 303 ? -26.797 9.891 -10.992 1 91.12 303 LEU B O 1
ATOM 6316 N N . GLU B 1 304 ? -26.672 12.148 -10.695 1 91.31 304 GLU B N 1
ATOM 6317 C CA . GLU B 1 304 ? -27.828 12.398 -11.555 1 91.31 304 GLU B CA 1
ATOM 6318 C C . GLU B 1 304 ? -27.562 11.945 -12.984 1 91.31 304 GLU B C 1
ATOM 6320 O O . GLU B 1 304 ? -28.453 11.367 -13.633 1 91.31 304 GLU B O 1
ATOM 6325 N N . ASP B 1 305 ? -26.438 12.219 -13.438 1 90.44 305 ASP B N 1
ATOM 6326 C CA . ASP B 1 305 ? -26.062 11.844 -14.797 1 90.44 305 ASP B CA 1
ATOM 6327 C C . ASP B 1 305 ? -26.016 10.32 -14.953 1 90.44 305 ASP B C 1
ATOM 6329 O O . ASP B 1 305 ? -26.375 9.789 -16 1 90.44 305 ASP B O 1
ATOM 6333 N N . ARG B 1 306 ? -25.625 9.641 -13.922 1 91 306 ARG B N 1
ATOM 6334 C CA . ARG B 1 306 ? -25.391 8.203 -14.008 1 91 306 ARG B CA 1
ATOM 6335 C C . ARG B 1 306 ? -26.688 7.426 -13.773 1 91 306 ARG B C 1
ATOM 6337 O O . ARG B 1 306 ? -26.922 6.402 -14.414 1 91 306 ARG B O 1
ATOM 6344 N N . PHE B 1 307 ? -27.516 7.883 -12.867 1 93.5 307 PHE B N 1
ATOM 6345 C CA . PHE B 1 307 ? -28.656 7.074 -12.445 1 93.5 307 PHE B CA 1
ATOM 6346 C C . PHE B 1 307 ? -29.969 7.734 -12.859 1 93.5 307 PHE B C 1
ATOM 6348 O O . PHE B 1 307 ? -31.016 7.094 -12.852 1 93.5 307 PHE B O 1
ATOM 6355 N N . GLY B 1 308 ? -29.969 8.961 -13.164 1 90.31 308 GLY B N 1
ATOM 6356 C CA . GLY B 1 308 ? -31.141 9.672 -13.656 1 90.31 308 GLY B CA 1
ATOM 6357 C C . GLY B 1 308 ? -32.312 9.617 -12.703 1 90.31 308 GLY B C 1
ATOM 6358 O O . GLY B 1 308 ? -32.156 9.883 -11.508 1 90.31 308 GLY B O 1
ATOM 6359 N N . ASP B 1 309 ? -33.469 9.195 -13.195 1 90.5 309 ASP B N 1
ATOM 6360 C CA . ASP B 1 309 ? -34.719 9.258 -12.469 1 90.5 309 ASP B CA 1
ATOM 6361 C C . ASP B 1 309 ? -34.844 8.117 -11.461 1 90.5 309 ASP B C 1
ATOM 6363 O O . ASP B 1 309 ? -35.688 8.148 -10.578 1 90.5 309 ASP B O 1
ATOM 6367 N N . SER B 1 310 ? -33.938 7.266 -11.539 1 92.12 310 SER B N 1
ATOM 6368 C CA . SER B 1 310 ? -34 6.141 -10.609 1 92.12 310 SER B CA 1
ATOM 6369 C C . SER B 1 310 ? -33.719 6.59 -9.18 1 92.12 310 SER B C 1
ATOM 6371 O O . SER B 1 310 ? -34.125 5.922 -8.227 1 92.12 310 SER B O 1
ATOM 6373 N N . LEU B 1 311 ? -33.094 7.676 -9.047 1 93.56 311 LEU B N 1
ATOM 6374 C CA . LEU B 1 311 ? -32.75 8.211 -7.727 1 93.56 311 LEU B CA 1
ATOM 6375 C C . LEU B 1 311 ? -34.031 8.516 -6.938 1 93.56 311 LEU B C 1
ATOM 6377 O O . LEU B 1 311 ? -34.062 8.367 -5.715 1 93.56 311 LEU B O 1
ATOM 6381 N N . GLU B 1 312 ? -35.094 8.875 -7.594 1 94.06 312 GLU B N 1
ATOM 6382 C CA . GLU B 1 312 ? -36.344 9.266 -6.949 1 94.06 312 GLU B CA 1
ATOM 6383 C C . GLU B 1 312 ? -37.094 8.055 -6.391 1 94.06 312 GLU B C 1
ATOM 6385 O O . GLU B 1 312 ? -38.031 8.203 -5.605 1 94.06 312 GLU B O 1
ATOM 6390 N N . ARG B 1 313 ? -36.594 6.973 -6.738 1 94.44 313 ARG B N 1
ATOM 6391 C CA . ARG B 1 313 ? -37.25 5.758 -6.301 1 94.44 313 ARG B CA 1
ATOM 6392 C C . ARG B 1 313 ? -36.438 5.012 -5.262 1 94.44 313 ARG B C 1
ATOM 6394 O O . ARG B 1 313 ? -36.812 3.926 -4.82 1 94.44 313 ARG B O 1
ATOM 6401 N N . MET B 1 314 ? -35.312 5.508 -4.902 1 94.94 314 MET B N 1
ATOM 6402 C CA . MET B 1 314 ? -34.469 4.762 -3.977 1 94.94 314 MET B CA 1
ATOM 6403 C C . MET B 1 314 ? -34.188 5.574 -2.713 1 94.94 314 MET B C 1
ATOM 6405 O O . MET B 1 314 ? -34.219 6.805 -2.742 1 94.94 314 MET B O 1
ATOM 6409 N N . THR B 1 315 ? -34 4.855 -1.57 1 96.5 315 THR B N 1
ATOM 6410 C CA . THR B 1 315 ? -33.531 5.434 -0.322 1 96.5 315 THR B CA 1
ATOM 6411 C C . THR B 1 315 ? -32 5.422 -0.277 1 96.5 315 THR B C 1
ATOM 6413 O O . THR B 1 315 ? -31.375 4.371 -0.449 1 96.5 315 THR B O 1
ATOM 6416 N N . ALA B 1 316 ? -31.391 6.559 -0.104 1 96.5 316 ALA B N 1
ATOM 6417 C CA . ALA B 1 316 ? -29.938 6.688 -0.12 1 96.5 316 ALA B CA 1
ATOM 6418 C C . ALA B 1 316 ? -29.359 6.609 1.292 1 96.5 316 ALA B C 1
ATOM 6420 O O . ALA B 1 316 ? -29.828 7.312 2.193 1 96.5 316 ALA B O 1
ATOM 6421 N N . VAL B 1 317 ? -28.5 5.727 1.487 1 97.25 317 VAL B N 1
ATOM 6422 C CA . VAL B 1 317 ? -27.75 5.66 2.738 1 97.25 317 VAL B CA 1
ATOM 6423 C C . VAL B 1 317 ? -26.391 6.34 2.568 1 97.25 317 VAL B C 1
ATOM 6425 O O . VAL B 1 317 ? -25.531 5.852 1.831 1 97.25 317 VAL B O 1
ATOM 6428 N N . THR B 1 318 ? -26.156 7.438 3.189 1 95.38 318 THR B N 1
ATOM 6429 C CA . THR B 1 318 ? -24.953 8.242 2.959 1 95.38 318 THR B CA 1
ATOM 6430 C C . THR B 1 318 ? -24.516 8.938 4.246 1 95.38 318 THR B C 1
ATOM 6432 O O . THR B 1 318 ? -25.203 8.852 5.27 1 95.38 318 THR B O 1
ATOM 6435 N N . ASP B 1 319 ? -23.375 9.492 4.148 1 90.44 319 ASP B N 1
ATOM 6436 C CA . ASP B 1 319 ? -23 10.406 5.223 1 90.44 319 ASP B CA 1
ATOM 6437 C C . ASP B 1 319 ? -23.766 11.727 5.113 1 90.44 319 ASP B C 1
ATOM 6439 O O . ASP B 1 319 ? -24.734 11.828 4.367 1 90.44 319 ASP B O 1
ATOM 6443 N N . ARG B 1 320 ? -23.422 12.703 5.832 1 88.06 320 ARG B N 1
ATOM 6444 C CA . ARG B 1 320 ? -24.188 13.945 5.887 1 88.06 320 ARG B CA 1
ATOM 6445 C C . ARG B 1 320 ? -23.656 14.953 4.875 1 88.06 320 ARG B C 1
ATOM 6447 O O . ARG B 1 320 ? -23.812 16.172 5.055 1 88.06 320 ARG B O 1
ATOM 6454 N N . HIS B 1 321 ? -23.031 14.406 3.887 1 86.19 321 HIS B N 1
ATOM 6455 C CA . HIS B 1 321 ? -22.516 15.328 2.875 1 86.19 321 HIS B CA 1
ATOM 6456 C C . HIS B 1 321 ? -23.672 16 2.125 1 86.19 321 HIS B C 1
ATOM 6458 O O . HIS B 1 321 ? -24.609 15.336 1.688 1 86.19 321 HIS B O 1
ATOM 6464 N N . SER B 1 322 ? -23.594 17.297 1.926 1 85.19 322 SER B N 1
ATOM 6465 C CA . SER B 1 322 ? -24.688 18.125 1.415 1 85.19 322 SER B CA 1
ATOM 6466 C C . SER B 1 322 ? -25.016 17.75 -0.025 1 85.19 322 SER B C 1
ATOM 6468 O O . SER B 1 322 ? -26.172 17.922 -0.458 1 85.19 322 SER B O 1
ATOM 6470 N N . ALA B 1 323 ? -24.094 17.203 -0.758 1 84.31 323 ALA B N 1
ATOM 6471 C CA . ALA B 1 323 ? -24.281 16.859 -2.162 1 84.31 323 ALA B CA 1
ATOM 6472 C C . ALA B 1 323 ? -25.406 15.828 -2.316 1 84.31 323 ALA B C 1
ATOM 6474 O O . ALA B 1 323 ? -26.125 15.828 -3.318 1 84.31 323 ALA B O 1
ATOM 6475 N N . TYR B 1 324 ? -25.562 15.023 -1.338 1 90.5 324 TYR B N 1
ATOM 6476 C CA . TYR B 1 324 ? -26.562 13.961 -1.425 1 90.5 324 TYR B CA 1
ATOM 6477 C C . TYR B 1 324 ? -27.953 14.5 -1.164 1 90.5 324 TYR B C 1
ATOM 6479 O O . TYR B 1 324 ? -28.938 13.969 -1.687 1 90.5 324 TYR B O 1
ATOM 6487 N N . PHE B 1 325 ? -28.031 15.516 -0.393 1 89.06 325 PHE B N 1
ATOM 6488 C CA . PHE B 1 325 ? -29.328 16.047 -0.006 1 89.06 325 PHE B CA 1
ATOM 6489 C C . PHE B 1 325 ? -29.844 17.031 -1.049 1 89.06 325 PHE B C 1
ATOM 6491 O O . PHE B 1 325 ? -31.031 17.391 -1.034 1 89.06 325 PHE B O 1
ATOM 6498 N N . ALA B 1 326 ? -28.984 17.422 -1.913 1 85.69 326 ALA B N 1
ATOM 6499 C CA . ALA B 1 326 ? -29.391 18.281 -3.029 1 85.69 326 ALA B CA 1
ATOM 6500 C C . ALA B 1 326 ? -30.094 17.469 -4.109 1 85.69 326 ALA B C 1
ATOM 6502 O O . ALA B 1 326 ? -30.797 18.016 -4.961 1 85.69 326 ALA B O 1
ATOM 6503 N N . LEU B 1 327 ? -29.906 16.234 -4.016 1 90 327 LEU B N 1
ATOM 6504 C CA . LEU B 1 327 ? -30.516 15.32 -4.988 1 90 327 LEU B CA 1
ATOM 6505 C C . LEU B 1 327 ? -31.906 14.883 -4.535 1 90 327 LEU B C 1
ATOM 6507 O O . LEU B 1 327 ? -32.25 15.031 -3.361 1 90 327 LEU B O 1
ATOM 6511 N N . HIS B 1 328 ? -32.656 14.43 -5.484 1 90.44 328 HIS B N 1
ATOM 6512 C CA . HIS B 1 328 ? -34.031 14.047 -5.184 1 90.44 328 HIS B CA 1
ATOM 6513 C C . HIS B 1 328 ? -34.156 12.539 -4.996 1 90.44 328 HIS B C 1
ATOM 6515 O O . HIS B 1 328 ? -34.625 11.828 -5.891 1 90.44 328 HIS B O 1
ATOM 6521 N N . PHE B 1 329 ? -33.844 12.125 -3.848 1 93.62 329 PHE B N 1
ATOM 6522 C CA . PHE B 1 329 ? -34.031 10.727 -3.486 1 93.62 329 PHE B CA 1
ATOM 6523 C C . PHE B 1 329 ? -35.406 10.508 -2.906 1 93.62 329 PHE B C 1
ATOM 6525 O O . PHE B 1 329 ? -36.062 11.453 -2.475 1 93.62 329 PHE B O 1
ATOM 6532 N N . LEU B 1 330 ? -35.875 9.258 -2.939 1 92.94 330 LEU B N 1
ATOM 6533 C CA . LEU B 1 330 ? -37.125 8.922 -2.26 1 92.94 330 LEU B CA 1
ATOM 6534 C C . LEU B 1 330 ? -37.031 9.219 -0.768 1 92.94 330 LEU B C 1
ATOM 6536 O O . LEU B 1 330 ? -37.969 9.766 -0.176 1 92.94 330 LEU B O 1
ATOM 6540 N N . ASN B 1 331 ? -35.938 8.773 -0.218 1 94.62 331 ASN B N 1
ATOM 6541 C CA . ASN B 1 331 ? -35.656 8.953 1.202 1 94.62 331 ASN B CA 1
ATOM 6542 C C . ASN B 1 331 ? -34.156 8.859 1.491 1 94.62 331 ASN B C 1
ATOM 6544 O O . ASN B 1 331 ? -33.375 8.531 0.603 1 94.62 331 ASN B O 1
ATOM 6548 N N . HIS B 1 332 ? -33.812 9.234 2.732 1 96.06 332 HIS B N 1
ATOM 6549 C CA . HIS B 1 332 ? -32.438 9.195 3.143 1 96.06 332 HIS B CA 1
ATOM 6550 C C . HIS B 1 332 ? -32.25 8.445 4.457 1 96.06 332 HIS B C 1
ATOM 6552 O O . HIS B 1 332 ? -33.188 8.352 5.25 1 96.06 332 HIS B O 1
ATOM 6558 N N . GLN B 1 333 ? -31.156 7.836 4.562 1 97 333 GLN B N 1
ATOM 6559 C CA . GLN B 1 333 ? -30.672 7.348 5.848 1 97 333 GLN B CA 1
ATOM 6560 C C . GLN B 1 333 ? -29.25 7.836 6.113 1 97 333 GLN B C 1
ATOM 6562 O O . GLN B 1 333 ? -28.312 7.484 5.383 1 97 333 GLN B O 1
ATOM 6567 N N . VAL B 1 334 ? -29.172 8.594 7.117 1 96.12 334 VAL B N 1
ATOM 6568 C CA . VAL B 1 334 ? -27.859 9.117 7.477 1 96.12 334 VAL B CA 1
ATOM 6569 C C . VAL B 1 334 ? -27.062 8.055 8.227 1 96.12 334 VAL B C 1
ATOM 6571 O O . VAL B 1 334 ? -27.594 7.355 9.086 1 96.12 334 VAL B O 1
ATOM 6574 N N . CYS B 1 335 ? -25.828 7.949 7.871 1 95.06 335 CYS B N 1
ATOM 6575 C CA . CYS B 1 335 ? -24.953 6.953 8.484 1 95.06 335 CYS B CA 1
ATOM 6576 C C . CYS B 1 335 ? -24.766 7.242 9.969 1 95.06 335 CYS B C 1
ATOM 6578 O O . CYS B 1 335 ? -24.078 8.203 10.328 1 95.06 335 CYS B O 1
ATOM 6580 N N . LEU B 1 336 ? -25.203 6.34 10.828 1 94.81 336 LEU B N 1
ATOM 6581 C CA . LEU B 1 336 ? -25.125 6.539 12.273 1 94.81 336 LEU B CA 1
ATOM 6582 C C . LEU B 1 336 ? -23.703 6.355 12.766 1 94.81 336 LEU B C 1
ATOM 6584 O O . LEU B 1 336 ? -23.328 6.898 13.812 1 94.81 336 LEU B O 1
ATOM 6588 N N . ALA B 1 337 ? -22.969 5.59 12.031 1 90.88 337 ALA B N 1
ATOM 6589 C CA . ALA B 1 337 ? -21.578 5.402 12.438 1 90.88 337 ALA B CA 1
ATOM 6590 C C . ALA B 1 337 ? -20.828 6.73 12.453 1 90.88 337 ALA B C 1
ATOM 6592 O O . ALA B 1 337 ? -20 6.98 13.344 1 90.88 337 ALA B O 1
ATOM 6593 N N . HIS B 1 338 ? -21.094 7.535 11.477 1 89.62 338 HIS B N 1
ATOM 6594 C CA . HIS B 1 338 ? -20.469 8.852 11.422 1 89.62 338 HIS B CA 1
ATOM 6595 C C . HIS B 1 338 ? -20.953 9.734 12.57 1 89.62 338 HIS B C 1
ATOM 6597 O O . HIS B 1 338 ? -20.156 10.461 13.172 1 89.62 338 HIS B O 1
ATOM 6603 N N . LEU B 1 339 ? -22.172 9.648 12.859 1 91.56 339 LEU B N 1
ATOM 6604 C CA . LEU B 1 339 ? -22.734 10.43 13.961 1 91.56 339 LEU B CA 1
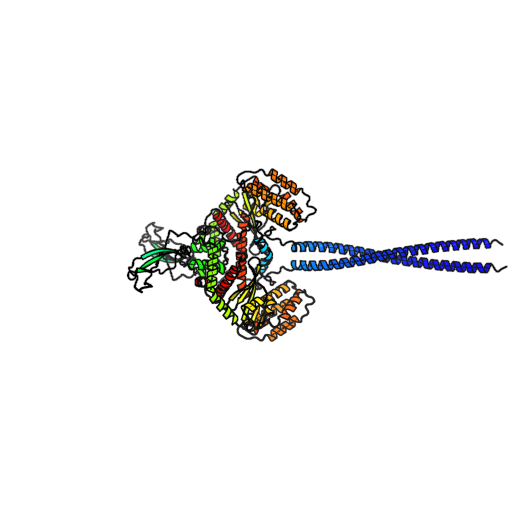ATOM 6605 C C . LEU B 1 339 ? -22.156 9.977 15.297 1 91.56 339 LEU B C 1
ATOM 6607 O O . LEU B 1 339 ? -21.812 10.805 16.141 1 91.56 339 LEU B O 1
ATOM 6611 N N . LEU B 1 340 ? -22.047 8.734 15.438 1 89.94 340 LEU B N 1
ATOM 6612 C CA . LEU B 1 340 ? -21.5 8.18 16.672 1 89.94 340 LEU B CA 1
ATOM 6613 C C . LEU B 1 340 ? -20.047 8.609 16.844 1 89.94 340 LEU B C 1
ATOM 6615 O O . LEU B 1 340 ? -19.609 8.914 17.953 1 89.94 340 LEU B O 1
ATOM 6619 N N . ARG B 1 341 ? -19.312 8.617 15.766 1 83.75 341 ARG B N 1
ATOM 6620 C CA . ARG B 1 341 ? -17.922 9.062 15.82 1 83.75 341 ARG B CA 1
ATOM 6621 C C . ARG B 1 341 ? -17.844 10.531 16.234 1 83.75 341 ARG B C 1
ATOM 6623 O O . ARG B 1 341 ? -16.953 10.914 17 1 83.75 341 ARG B O 1
ATOM 6630 N N . GLU B 1 342 ? -18.703 11.289 15.734 1 85.56 342 GLU B N 1
ATOM 6631 C CA . GLU B 1 342 ? -18.719 12.703 16.094 1 85.56 342 GLU B CA 1
ATOM 6632 C C . GLU B 1 342 ? -19.078 12.891 17.562 1 85.56 342 GLU B C 1
ATOM 6634 O O . GLU B 1 342 ? -18.531 13.766 18.234 1 85.56 342 GLU B O 1
ATOM 6639 N N . CYS B 1 343 ? -20 12.094 18.047 1 89.38 343 CYS B N 1
ATOM 6640 C CA . CYS B 1 343 ? -20.359 12.125 19.453 1 89.38 343 CYS B CA 1
ATOM 6641 C C . CYS B 1 343 ? -19.141 11.789 20.328 1 89.38 343 CYS B C 1
ATOM 6643 O O . CYS B 1 343 ? -18.906 12.43 21.344 1 89.38 343 CYS B O 1
ATOM 6645 N N . GLN B 1 344 ? -18.453 10.828 19.875 1 83 344 GLN B N 1
ATOM 6646 C CA . GLN B 1 344 ? -17.266 10.43 20.625 1 83 344 GLN B CA 1
ATOM 6647 C C . GLN B 1 344 ? -16.25 11.562 20.688 1 83 344 GLN B C 1
ATOM 6649 O O . GLN B 1 344 ? -15.594 11.766 21.719 1 83 344 GLN B O 1
ATOM 6654 N N . TYR B 1 345 ? -16.078 12.234 19.609 1 80.38 345 TYR B N 1
ATOM 6655 C CA . TYR B 1 345 ? -15.18 13.383 19.578 1 80.38 345 TYR B CA 1
ATOM 6656 C C . TYR B 1 345 ? -15.617 14.445 20.578 1 80.38 345 TYR B C 1
ATOM 6658 O O . TYR B 1 345 ? -14.789 15.008 21.312 1 80.38 345 TYR B O 1
ATOM 6666 N N . LEU B 1 346 ? -16.844 14.719 20.594 1 82.81 346 LEU B N 1
ATOM 6667 C CA . LEU B 1 346 ? -17.375 15.727 21.5 1 82.81 346 LEU B CA 1
ATOM 6668 C C . LEU B 1 346 ? -17.219 15.297 22.953 1 82.81 346 LEU B C 1
ATOM 6670 O O . LEU B 1 346 ? -16.922 16.125 23.828 1 82.81 346 LEU B O 1
ATOM 6674 N N . ASN B 1 347 ? -17.391 14.016 23.172 1 82.31 347 ASN B N 1
ATOM 6675 C CA . ASN B 1 347 ? -17.188 13.477 24.516 1 82.31 347 ASN B CA 1
ATOM 6676 C C . ASN B 1 347 ? -15.742 13.648 24.969 1 82.31 347 ASN B C 1
ATOM 6678 O O . ASN B 1 347 ? -15.484 13.828 26.156 1 82.31 347 ASN B O 1
ATOM 6682 N N . GLU B 1 348 ? -14.875 13.539 23.984 1 75.31 348 GLU B N 1
ATOM 6683 C CA . GLU B 1 348 ? -13.461 13.711 24.281 1 75.31 348 GLU B CA 1
ATOM 6684 C C . GLU B 1 348 ? -13.109 15.188 24.453 1 75.31 348 GLU B C 1
ATOM 6686 O O . GLU B 1 348 ? -12.211 15.531 25.219 1 75.31 348 GLU B O 1
ATOM 6691 N N . LEU B 1 349 ? -13.781 16.047 23.766 1 74.88 349 LEU B N 1
ATOM 6692 C CA . LEU B 1 349 ? -13.555 17.484 23.844 1 74.88 349 LEU B CA 1
ATOM 6693 C C . LEU B 1 349 ? -13.961 18.031 25.203 1 74.88 349 LEU B C 1
ATOM 6695 O O . LEU B 1 349 ? -13.273 18.875 25.766 1 74.88 349 LEU B O 1
ATOM 6699 N N . ASP B 1 350 ? -15.109 17.578 25.672 1 78.75 350 ASP B N 1
ATOM 6700 C CA . ASP B 1 350 ? -15.609 17.984 26.984 1 78.75 350 ASP B CA 1
ATOM 6701 C C . ASP B 1 350 ? -16.109 16.781 27.781 1 78.75 350 ASP B C 1
ATOM 6703 O O . ASP B 1 350 ? -17.234 16.312 27.578 1 78.75 350 ASP B O 1
ATOM 6707 N N . LYS B 1 351 ? -15.352 16.328 28.75 1 78.38 351 LYS B N 1
ATOM 6708 C CA . LYS B 1 351 ? -15.641 15.117 29.516 1 78.38 351 LYS B CA 1
ATOM 6709 C C . LYS B 1 351 ? -16.734 15.367 30.547 1 78.38 351 LYS B C 1
ATOM 6711 O O . LYS B 1 351 ? -17.359 14.422 31.031 1 78.38 351 LYS B O 1
ATOM 6716 N N . GLU B 1 352 ? -16.891 16.594 30.828 1 79.31 352 GLU B N 1
ATOM 6717 C CA . GLU B 1 352 ? -17.812 16.906 31.922 1 79.31 352 GLU B CA 1
ATOM 6718 C C . GLU B 1 352 ? -19.25 17 31.422 1 79.31 352 GLU B C 1
ATOM 6720 O O . GLU B 1 352 ? -20.203 16.797 32.188 1 79.31 352 GLU B O 1
ATOM 6725 N N . GLN B 1 353 ? -19.359 17.266 30.141 1 84.88 353 GLN B N 1
ATOM 6726 C CA . GLN B 1 353 ? -20.703 17.406 29.594 1 84.88 353 GLN B CA 1
ATOM 6727 C C . GLN B 1 353 ? -21.359 16.047 29.375 1 84.88 353 GLN B C 1
ATOM 6729 O O . GLN B 1 353 ? -20.672 15.047 29.203 1 84.88 353 GLN B O 1
ATOM 6734 N N . GLN B 1 354 ? -22.672 15.969 29.453 1 90.12 354 GLN B N 1
ATOM 6735 C CA . GLN B 1 354 ? -23.391 14.703 29.344 1 90.12 354 GLN B CA 1
ATOM 6736 C C . GLN B 1 354 ? -24.25 14.68 28.078 1 90.12 354 GLN B C 1
ATOM 6738 O O . GLN B 1 354 ? -24.797 13.633 27.703 1 90.12 354 GLN B O 1
ATOM 6743 N N . TRP B 1 355 ? -24.359 15.781 27.391 1 92.81 355 TRP B N 1
ATOM 6744 C CA . TRP B 1 355 ? -25.281 15.898 26.266 1 92.81 355 TRP B CA 1
ATOM 6745 C C . TRP B 1 355 ? -24.891 14.953 25.125 1 92.81 355 TRP B C 1
ATOM 6747 O O . TRP B 1 355 ? -25.703 14.164 24.656 1 92.81 355 TRP B O 1
ATOM 6757 N N . SER B 1 356 ? -23.656 14.992 24.688 1 91.81 356 SER B N 1
ATOM 6758 C CA . SER B 1 356 ? -23.188 14.133 23.609 1 91.81 356 SER B CA 1
ATOM 6759 C C . SER B 1 356 ? -23.281 12.664 24 1 91.81 356 SER B C 1
ATOM 6761 O O . SER B 1 356 ? -23.531 11.805 23.156 1 91.81 356 SER B O 1
ATOM 6763 N N . GLY B 1 357 ? -23.078 12.352 25.219 1 93.06 357 GLY B N 1
ATOM 6764 C CA . GLY B 1 357 ? -23.266 10.992 25.703 1 93.06 357 GLY B CA 1
ATOM 6765 C C . GLY B 1 357 ? -24.688 10.5 25.594 1 93.06 357 GLY B C 1
ATOM 6766 O O . GLY B 1 357 ? -24.922 9.344 25.25 1 93.06 357 GLY B O 1
ATOM 6767 N N . SER B 1 358 ? -25.562 11.375 25.906 1 95 358 SER B N 1
ATOM 6768 C CA . SER B 1 358 ? -26.969 11.031 25.812 1 95 358 SER B CA 1
ATOM 6769 C C . SER B 1 358 ? -27.375 10.781 24.359 1 95 358 SER B C 1
ATOM 6771 O O . SER B 1 358 ? -28.156 9.867 24.078 1 95 358 SER B O 1
ATOM 6773 N N . VAL B 1 359 ? -26.875 11.617 23.484 1 95.75 359 VAL B N 1
ATOM 6774 C CA . VAL B 1 359 ? -27.172 11.438 22.062 1 95.75 359 VAL B CA 1
ATOM 6775 C C . VAL B 1 359 ? -26.578 10.109 21.578 1 95.75 359 VAL B C 1
ATOM 6777 O O . VAL B 1 359 ? -27.25 9.359 20.875 1 95.75 359 VAL B O 1
ATOM 6780 N N . GLU B 1 360 ? -25.344 9.875 21.953 1 94.56 360 GLU B N 1
ATOM 6781 C CA . GLU B 1 360 ? -24.672 8.625 21.609 1 94.56 360 GLU B CA 1
ATOM 6782 C C . GLU B 1 360 ? -25.469 7.418 22.094 1 94.56 360 GLU B C 1
ATOM 6784 O O . GLU B 1 360 ? -25.656 6.457 21.344 1 94.56 360 GLU B O 1
ATOM 6789 N N . SER B 1 361 ? -25.891 7.52 23.312 1 95.56 361 SER B N 1
ATOM 6790 C CA . SER B 1 361 ? -26.656 6.426 23.891 1 95.56 361 SER B CA 1
ATOM 6791 C C . SER B 1 361 ? -27.969 6.211 23.141 1 95.56 361 SER B C 1
ATOM 6793 O O . SER B 1 361 ? -28.406 5.07 22.953 1 95.56 361 SER B O 1
ATOM 6795 N N . LEU B 1 362 ? -28.578 7.266 22.781 1 96.94 362 LEU B N 1
ATOM 6796 C CA . LEU B 1 362 ? -29.812 7.18 22.016 1 96.94 362 LEU B CA 1
ATOM 6797 C C . LEU B 1 362 ? -29.609 6.41 20.719 1 96.94 362 LEU B C 1
ATOM 6799 O O . LEU B 1 362 ? -30.375 5.5 20.406 1 96.94 362 LEU B O 1
ATOM 6803 N N . PHE B 1 363 ? -28.594 6.785 19.953 1 96.62 363 PHE B N 1
ATOM 6804 C CA . PHE B 1 363 ? -28.297 6.129 18.688 1 96.62 363 PHE B CA 1
ATOM 6805 C C . PHE B 1 363 ? -27.938 4.66 18.906 1 96.62 363 PHE B C 1
ATOM 6807 O O . PHE B 1 363 ? -28.391 3.791 18.156 1 96.62 363 PHE B O 1
ATOM 6814 N N . GLN B 1 364 ? -27.172 4.367 19.906 1 96.06 364 GLN B N 1
ATOM 6815 C CA . GLN B 1 364 ? -26.766 2.996 20.203 1 96.06 364 GLN B CA 1
ATOM 6816 C C . GLN B 1 364 ? -27.969 2.131 20.578 1 96.06 364 GLN B C 1
ATOM 6818 O O . GLN B 1 364 ? -28.062 0.972 20.156 1 96.06 364 GLN B O 1
ATOM 6823 N N . GLU B 1 365 ? -28.797 2.715 21.328 1 95.94 365 GLU B N 1
ATOM 6824 C CA . GLU B 1 365 ? -30 1.994 21.719 1 95.94 365 GLU B CA 1
ATOM 6825 C C . GLU B 1 365 ? -30.875 1.69 20.5 1 95.94 365 GLU B C 1
ATOM 6827 O O . GLU B 1 365 ? -31.469 0.615 20.422 1 95.94 365 GLU B O 1
ATOM 6832 N N . ALA B 1 366 ? -31 2.65 19.703 1 96.56 366 ALA B N 1
ATOM 6833 C CA . ALA B 1 366 ? -31.797 2.451 18.484 1 96.56 366 ALA B CA 1
ATOM 6834 C C . ALA B 1 366 ? -31.219 1.323 17.641 1 96.56 366 ALA B C 1
ATOM 6836 O O . ALA B 1 366 ? -31.969 0.472 17.141 1 96.56 366 ALA B O 1
ATOM 6837 N N . ILE B 1 367 ? -29.953 1.346 17.438 1 96.06 367 ILE B N 1
ATOM 6838 C CA . ILE B 1 367 ? -29.281 0.304 16.672 1 96.06 367 ILE B CA 1
ATOM 6839 C C . ILE B 1 367 ? -29.484 -1.051 17.344 1 96.06 367 ILE B C 1
ATOM 6841 O O . ILE B 1 367 ? -29.75 -2.051 16.672 1 96.06 367 ILE B O 1
ATOM 6845 N N . HIS B 1 368 ? -29.406 -1.065 18.625 1 95.69 368 HIS B N 1
ATOM 6846 C CA . HIS B 1 368 ? -29.609 -2.293 19.391 1 95.69 368 HIS B CA 1
ATOM 6847 C C . HIS B 1 368 ? -31.016 -2.842 19.203 1 95.69 368 HIS B C 1
ATOM 6849 O O . HIS B 1 368 ? -31.203 -4.051 19.047 1 95.69 368 HIS B O 1
ATOM 6855 N N . GLU B 1 369 ? -31.922 -1.95 19.25 1 95.31 369 GLU B N 1
ATOM 6856 C CA . GLU B 1 369 ? -33.312 -2.373 19.047 1 95.31 369 GLU B CA 1
ATOM 6857 C C . GLU B 1 369 ? -33.5 -3.025 17.688 1 95.31 369 GLU B C 1
ATOM 6859 O O . GLU B 1 369 ? -34.156 -4.055 17.562 1 95.31 369 GLU B O 1
ATOM 6864 N N . ARG B 1 370 ? -32.969 -2.436 16.672 1 94.75 370 ARG B N 1
ATOM 6865 C CA . ARG B 1 370 ? -33 -3.006 15.336 1 94.75 370 ARG B CA 1
ATOM 6866 C C . ARG B 1 370 ? -32.344 -4.375 15.297 1 94.75 370 ARG B C 1
ATOM 6868 O O . ARG B 1 370 ? -32.844 -5.301 14.664 1 94.75 370 ARG B O 1
ATOM 6875 N N . ASN B 1 371 ? -31.203 -4.516 15.969 1 93.81 371 ASN B N 1
ATOM 6876 C CA . ASN B 1 371 ? -30.484 -5.781 15.992 1 93.81 371 ASN B CA 1
ATOM 6877 C C . ASN B 1 371 ? -31.281 -6.875 16.688 1 93.81 371 ASN B C 1
ATOM 6879 O O . ASN B 1 371 ? -31.188 -8.047 16.328 1 93.81 371 ASN B O 1
ATOM 6883 N N . GLN B 1 372 ? -32.062 -6.461 17.609 1 93.62 372 GLN B N 1
ATOM 6884 C CA . GLN B 1 372 ? -32.875 -7.41 18.344 1 93.62 372 GLN B CA 1
ATOM 6885 C C . GLN B 1 372 ? -34.125 -7.801 17.516 1 93.62 372 GLN B C 1
ATOM 6887 O O . GLN B 1 372 ? -34.594 -8.922 17.625 1 93.62 372 GLN B O 1
ATOM 6892 N N . LYS B 1 373 ? -34.531 -6.832 16.75 1 94.5 373 LYS B N 1
ATOM 6893 C CA . LYS B 1 373 ? -35.688 -7.047 15.875 1 94.5 373 LYS B CA 1
ATOM 6894 C C . LYS B 1 373 ? -35.344 -6.789 14.422 1 94.5 373 LYS B C 1
ATOM 6896 O O . LYS B 1 373 ? -35.781 -5.805 13.828 1 94.5 373 LYS B O 1
ATOM 6901 N N . PRO B 1 374 ? -34.75 -7.691 13.758 1 92.19 374 PRO B N 1
ATOM 6902 C CA . PRO B 1 374 ? -34.156 -7.449 12.438 1 92.19 374 PRO B CA 1
ATOM 6903 C C . PRO B 1 374 ? -35.188 -7.355 11.328 1 92.19 374 PRO B C 1
ATOM 6905 O O . PRO B 1 374 ? -34.969 -6.723 10.297 1 92.19 374 PRO B O 1
ATOM 6908 N N . THR B 1 375 ? -36.438 -7.848 11.469 1 92.19 375 THR B N 1
ATOM 6909 C CA . THR B 1 375 ? -37.375 -7.898 10.359 1 92.19 375 THR B CA 1
ATOM 6910 C C . THR B 1 375 ? -38.625 -7.062 10.656 1 92.19 375 THR B C 1
ATOM 6912 O O . THR B 1 375 ? -39.438 -6.789 9.766 1 92.19 375 THR B O 1
ATOM 6915 N N . GLU B 1 376 ? -38.688 -6.578 11.852 1 93.44 376 GLU B N 1
ATOM 6916 C CA . GLU B 1 376 ? -39.906 -5.871 12.25 1 93.44 376 GLU B CA 1
ATOM 6917 C C . GLU B 1 376 ? -39.781 -4.375 11.977 1 93.44 376 GLU B C 1
ATOM 6919 O O . GLU B 1 376 ? -38.688 -3.807 12.062 1 93.44 376 GLU B O 1
ATOM 6924 N N . SER B 1 377 ? -40.906 -3.842 11.531 1 95 377 SER B N 1
ATOM 6925 C CA . SER B 1 377 ? -40.969 -2.391 11.391 1 95 377 SER B CA 1
ATOM 6926 C C . SER B 1 377 ? -41.219 -1.715 12.727 1 95 377 SER B C 1
ATOM 6928 O O . SER B 1 377 ? -42.219 -2.031 13.406 1 95 377 SER B O 1
ATOM 6930 N N . ILE B 1 378 ? -40.344 -0.867 13.133 1 95.25 378 ILE B N 1
ATOM 6931 C CA . ILE B 1 378 ? -40.438 -0.172 14.414 1 95.25 378 ILE B CA 1
ATOM 6932 C C . ILE B 1 378 ? -40.812 1.291 14.18 1 95.25 378 ILE B C 1
ATOM 6934 O O . ILE B 1 378 ? -40.219 1.957 13.32 1 95.25 378 ILE B O 1
ATOM 6938 N N . ASP B 1 379 ? -41.75 1.755 14.891 1 93.94 379 ASP B N 1
ATOM 6939 C CA . ASP B 1 379 ? -42.156 3.156 14.789 1 93.94 379 ASP B CA 1
ATOM 6940 C C . ASP B 1 379 ? -41.062 4.07 15.383 1 93.94 379 ASP B C 1
ATOM 6942 O O . ASP B 1 379 ? -40.75 3.971 16.562 1 93.94 379 ASP B O 1
ATOM 6946 N N . PRO B 1 380 ? -40.625 4.973 14.539 1 94.75 380 PRO B N 1
ATOM 6947 C CA . PRO B 1 380 ? -39.5 5.801 15 1 94.75 380 PRO B CA 1
ATOM 6948 C C . PRO B 1 380 ? -39.969 7.008 15.82 1 94.75 380 PRO B C 1
ATOM 6950 O O . PRO B 1 380 ? -39.156 7.797 16.281 1 94.75 380 PRO B O 1
ATOM 6953 N N . GLN B 1 381 ? -41.219 7.172 16.141 1 94.88 381 GLN B N 1
ATOM 6954 C CA . GLN B 1 381 ? -41.75 8.391 16.75 1 94.88 381 GLN B CA 1
ATOM 6955 C C . GLN B 1 381 ? -41.156 8.594 18.141 1 94.88 381 GLN B C 1
ATOM 6957 O O . GLN B 1 381 ? -40.781 9.711 18.5 1 94.88 381 GLN B O 1
ATOM 6962 N N . SER B 1 382 ? -41.156 7.551 18.875 1 95.06 382 SER B N 1
ATOM 6963 C CA . SER B 1 382 ? -40.594 7.672 20.219 1 95.06 382 SER B CA 1
ATOM 6964 C C . SER B 1 382 ? -39.156 8.109 20.188 1 95.06 382 SER B C 1
ATOM 6966 O O . SER B 1 382 ? -38.719 8.883 21.047 1 95.06 382 SER B O 1
ATOM 6968 N N . TRP B 1 383 ? -38.469 7.605 19.266 1 96.38 383 TR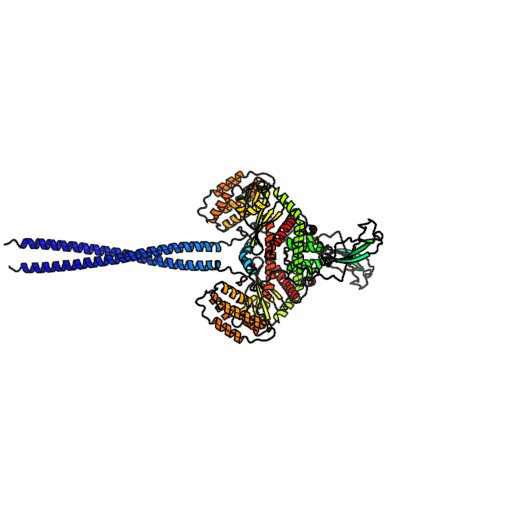P B N 1
ATOM 6969 C CA . TRP B 1 383 ? -37.062 7.945 19.109 1 96.38 383 TRP B CA 1
ATOM 6970 C C . TRP B 1 383 ? -36.875 9.383 18.641 1 96.38 383 TRP B C 1
ATOM 6972 O O . TRP B 1 383 ? -36 10.102 19.109 1 96.38 383 TRP B O 1
ATOM 6982 N N . LEU B 1 384 ? -37.75 9.812 17.766 1 96.31 384 LEU B N 1
ATOM 6983 C CA . LEU B 1 384 ? -37.719 11.18 17.266 1 96.31 384 LEU B CA 1
ATOM 6984 C C . LEU B 1 384 ? -38.031 12.172 18.391 1 96.31 384 LEU B C 1
ATOM 6986 O O . LEU B 1 384 ? -37.375 13.227 18.469 1 96.31 384 LEU B O 1
ATOM 6990 N N . ASP B 1 385 ? -38.906 11.758 19.234 1 96.19 385 ASP B N 1
ATOM 6991 C CA . ASP B 1 385 ? -39.25 12.609 20.375 1 96.19 385 ASP B CA 1
ATOM 6992 C C . ASP B 1 385 ? -38.062 12.758 21.328 1 96.19 385 ASP B C 1
ATOM 6994 O O . ASP B 1 385 ? -37.812 13.859 21.812 1 96.19 385 ASP B O 1
ATOM 6998 N N . ARG B 1 386 ? -37.469 11.688 21.547 1 96.19 386 ARG B N 1
ATOM 6999 C CA . ARG B 1 386 ? -36.312 11.727 22.422 1 96.19 386 ARG B CA 1
ATOM 7000 C C . ARG B 1 386 ? -35.219 12.586 21.812 1 96.19 386 ARG B C 1
ATOM 7002 O O . ARG B 1 386 ? -34.531 13.328 22.531 1 96.19 386 ARG B O 1
ATOM 7009 N N . LEU B 1 387 ? -35.031 12.453 20.531 1 96.75 387 LEU B N 1
ATOM 7010 C CA . LEU B 1 387 ? -34.031 13.258 19.844 1 96.75 387 LEU B CA 1
ATOM 7011 C C . LEU B 1 387 ? -34.406 14.734 19.891 1 96.75 387 LEU B C 1
ATOM 7013 O O . LEU B 1 387 ? -33.531 15.578 20.125 1 96.75 387 LEU B O 1
ATOM 7017 N N . ASP B 1 388 ? -35.625 15.039 19.734 1 95.88 388 ASP B N 1
ATOM 7018 C CA . ASP B 1 388 ? -36.094 16.422 19.781 1 95.88 388 ASP B CA 1
ATOM 7019 C C . ASP B 1 388 ? -35.844 17.031 21.156 1 95.88 388 ASP B C 1
ATOM 7021 O O . ASP B 1 388 ? -35.438 18.203 21.25 1 95.88 388 ASP B O 1
ATOM 7025 N N . ASN B 1 389 ? -36.031 16.234 22.172 1 95.44 389 ASN B N 1
ATOM 7026 C CA . ASN B 1 389 ? -35.781 16.719 23.531 1 95.44 389 ASN B CA 1
ATOM 7027 C C . ASN B 1 389 ? -34.281 17.062 23.719 1 95.44 389 ASN B C 1
ATOM 7029 O O . ASN B 1 389 ? -33.969 18.047 24.375 1 95.44 389 ASN B O 1
ATOM 7033 N N . LEU B 1 390 ? -33.531 16.266 23.125 1 95.25 390 LEU B N 1
ATOM 7034 C CA . LEU B 1 390 ? -32.094 16.5 23.234 1 95.25 390 LEU B CA 1
ATOM 7035 C C . LEU B 1 390 ? -31.688 17.719 22.406 1 95.25 390 LEU B C 1
ATOM 7037 O O . LEU B 1 390 ? -30.828 18.5 22.844 1 95.25 390 LEU B O 1
ATOM 7041 N N . ILE B 1 391 ? -32.281 17.922 21.219 1 94.31 391 ILE B N 1
ATOM 7042 C CA . ILE B 1 391 ? -31.969 19.031 20.328 1 94.31 391 ILE B CA 1
ATOM 7043 C C . ILE B 1 391 ? -32.438 20.344 20.969 1 94.31 391 ILE B C 1
ATOM 7045 O O . ILE B 1 391 ? -31.797 21.391 20.781 1 94.31 391 ILE B O 1
ATOM 7049 N N . ASP B 1 392 ? -33.406 20.281 21.859 1 92.25 392 ASP B N 1
ATOM 7050 C CA . ASP B 1 392 ? -34 21.469 22.469 1 92.25 392 ASP B CA 1
ATOM 7051 C C . ASP B 1 392 ? -33.188 21.922 23.672 1 92.25 392 ASP B C 1
ATOM 7053 O O . ASP B 1 392 ? -33.344 23.047 24.141 1 92.25 392 ASP B O 1
ATOM 7057 N N . GLU B 1 393 ? -32.344 21.094 24.031 1 91.81 393 GLU B N 1
ATOM 7058 C CA . GLU B 1 393 ? -31.5 21.469 25.172 1 91.81 393 GLU B CA 1
ATOM 7059 C C . GLU B 1 393 ? -30.594 22.641 24.828 1 91.81 393 GLU B C 1
ATOM 7061 O O . GLU B 1 393 ? -30.125 22.766 23.688 1 91.81 393 GLU B O 1
ATOM 7066 N N . ASN B 1 394 ? -30.406 23.547 25.781 1 87.56 394 ASN B N 1
ATOM 7067 C CA . ASN B 1 394 ? -29.547 24.703 25.578 1 87.56 394 ASN B CA 1
ATOM 7068 C C . ASN B 1 394 ? -28.078 24.359 25.75 1 87.56 394 ASN B C 1
ATOM 7070 O O . ASN B 1 394 ? -27.641 23.969 26.844 1 87.56 394 ASN B O 1
ATOM 7074 N N . LEU B 1 395 ? -27.375 24.484 24.641 1 87.19 395 LEU B N 1
ATOM 7075 C CA . LEU B 1 395 ? -25.953 24.125 24.656 1 87.19 395 LEU B CA 1
ATOM 7076 C C . LEU B 1 395 ? -25.078 25.375 24.609 1 87.19 395 LEU B C 1
ATOM 7078 O O . LEU B 1 395 ? -23.891 25.281 24.25 1 87.19 395 LEU B O 1
ATOM 7082 N N . SER B 1 396 ? -25.562 26.547 24.953 1 80.25 396 SER B N 1
ATOM 7083 C CA . SER B 1 396 ? -24.859 27.828 24.828 1 80.25 396 SER B CA 1
ATOM 7084 C C . SER B 1 396 ? -23.625 27.859 25.719 1 80.25 396 SER B C 1
ATOM 7086 O O . SER B 1 396 ? -22.672 28.594 25.422 1 80.25 396 SER B O 1
ATOM 7088 N N . ARG B 1 397 ? -23.531 27.062 26.766 1 78.94 397 ARG B N 1
ATOM 7089 C CA . ARG B 1 397 ? -22.422 27.078 27.703 1 78.94 397 ARG B CA 1
ATOM 7090 C C . ARG B 1 397 ? -21.281 26.172 27.219 1 78.94 397 ARG B C 1
ATOM 7092 O O . ARG B 1 397 ? -20.188 26.203 27.766 1 78.94 397 ARG B O 1
ATOM 7099 N N . LEU B 1 398 ? -21.625 25.438 26.172 1 83.31 398 LEU B N 1
ATOM 7100 C CA . LEU B 1 398 ? -20.625 24.484 25.703 1 83.31 398 LEU B CA 1
ATOM 7101 C C . LEU B 1 398 ? -19.906 25.016 24.469 1 83.31 398 LEU B C 1
ATOM 7103 O O . LEU B 1 398 ? -20.219 26.094 23.969 1 83.31 398 LEU B O 1
ATOM 7107 N N . ASN B 1 399 ? -18.828 24.312 24.031 1 80 399 ASN B N 1
ATOM 7108 C CA . ASN B 1 399 ? -18.047 24.641 22.859 1 80 399 ASN B CA 1
ATOM 7109 C C . ASN B 1 399 ? -18.922 24.766 21.609 1 80 399 ASN B C 1
ATOM 7111 O O . ASN B 1 399 ? -19.969 24.109 21.516 1 80 399 ASN B O 1
ATOM 7115 N N . GLU B 1 400 ? -18.609 25.625 20.688 1 82.88 400 GLU B N 1
ATOM 7116 C CA . GLU B 1 400 ? -19.359 25.891 19.469 1 82.88 400 GLU B CA 1
ATOM 7117 C C . GLU B 1 400 ? -19.562 24.609 18.656 1 82.88 400 GLU B C 1
ATOM 7119 O O . GLU B 1 400 ? -20.547 24.5 17.922 1 82.88 400 GLU B O 1
ATOM 7124 N N . LYS B 1 401 ? -18.703 23.656 18.828 1 85.38 401 LYS B N 1
ATOM 7125 C CA . LYS B 1 401 ? -18.797 22.406 18.078 1 85.38 401 LYS B CA 1
ATOM 7126 C C . LYS B 1 401 ? -20.047 21.625 18.469 1 85.38 401 LYS B C 1
ATOM 7128 O O . LYS B 1 401 ? -20.594 20.891 17.656 1 85.38 401 LYS B O 1
ATOM 7133 N N . PHE B 1 402 ? -20.438 21.766 19.703 1 89 402 PHE B N 1
ATOM 7134 C CA . PHE B 1 402 ? -21.656 21.109 20.156 1 89 402 PHE B CA 1
ATOM 7135 C C . PHE B 1 402 ? -22.875 21.688 19.438 1 89 402 PHE B C 1
ATOM 7137 O O . PHE B 1 402 ? -23.734 20.953 18.984 1 89 402 PHE B O 1
ATOM 7144 N N . THR B 1 403 ? -22.844 22.984 19.281 1 89.69 403 THR B N 1
ATOM 7145 C CA . THR B 1 403 ? -23.953 23.656 18.594 1 89.69 403 THR B CA 1
ATOM 7146 C C . THR B 1 403 ? -23.969 23.281 17.109 1 89.69 403 THR B C 1
ATOM 7148 O O . THR B 1 403 ? -25.047 23.109 16.531 1 89.69 403 THR B O 1
ATOM 7151 N N . THR B 1 404 ? -22.828 23.219 16.562 1 88.81 404 THR B N 1
ATOM 7152 C CA . THR B 1 404 ? -22.734 22.828 15.164 1 88.81 404 THR B CA 1
ATOM 7153 C C . THR B 1 404 ? -23.281 21.438 14.945 1 88.81 404 THR B C 1
ATOM 7155 O O . THR B 1 404 ? -24.016 21.188 13.992 1 88.81 404 THR B O 1
ATOM 7158 N N . PHE B 1 405 ? -22.859 20.5 15.836 1 91.69 405 PHE B N 1
ATOM 7159 C CA . PHE B 1 405 ? -23.359 19.141 15.758 1 91.69 405 PHE B CA 1
ATOM 7160 C C . PHE B 1 405 ? -24.875 19.109 15.938 1 91.69 405 PHE B C 1
ATOM 7162 O O . PHE B 1 405 ? -25.578 18.422 15.195 1 91.69 405 PHE B O 1
ATOM 7169 N N . LYS B 1 406 ? -25.328 19.828 16.875 1 93.62 406 LYS B N 1
ATOM 7170 C CA . LYS B 1 406 ? -26.766 19.922 17.156 1 93.62 406 LYS B CA 1
ATOM 7171 C C . LYS B 1 406 ? -27.516 20.438 15.93 1 93.62 406 LYS B C 1
ATOM 7173 O O . LYS B 1 406 ? -28.547 19.875 15.555 1 93.62 406 LYS B O 1
ATOM 7178 N N . ASN B 1 407 ? -27.031 21.469 15.312 1 91.69 407 ASN B N 1
ATOM 7179 C CA . ASN B 1 407 ? -27.656 22.016 14.109 1 91.69 407 ASN B CA 1
ATOM 7180 C C . ASN B 1 407 ? -27.656 21.016 12.969 1 91.69 407 ASN B C 1
ATOM 7182 O O . ASN B 1 407 ? -28.609 20.953 12.188 1 91.69 407 ASN B O 1
ATOM 7186 N N . GLY B 1 408 ? -26.547 20.297 12.906 1 91.81 408 GLY B N 1
ATOM 7187 C CA . GLY B 1 408 ? -26.484 19.234 11.914 1 91.81 408 GLY B CA 1
ATOM 7188 C C . GLY B 1 408 ? -27.547 18.156 12.117 1 91.81 408 GLY B C 1
ATOM 7189 O O . GLY B 1 408 ? -28.141 17.672 11.148 1 91.81 408 GLY B O 1
ATOM 7190 N N . LEU B 1 409 ? -27.734 17.797 13.383 1 94.25 409 LEU B N 1
ATOM 7191 C CA . LEU B 1 409 ? -28.75 16.797 13.711 1 94.25 409 LEU B CA 1
ATOM 7192 C C . LEU B 1 409 ? -30.141 17.312 13.344 1 94.25 409 LEU B C 1
ATOM 7194 O O . LEU B 1 409 ? -30.984 16.547 12.852 1 94.25 409 LEU B O 1
ATOM 7198 N N . LEU B 1 410 ? -30.328 18.547 13.602 1 93.5 410 LEU B N 1
ATOM 7199 C CA . LEU B 1 410 ? -31.625 19.156 13.312 1 93.5 410 LEU B CA 1
ATOM 7200 C C . LEU B 1 410 ? -31.922 19.109 11.82 1 93.5 410 LEU B C 1
ATOM 7202 O O . LEU B 1 410 ? -33.062 18.844 11.414 1 93.5 410 LEU B O 1
ATOM 7206 N N . LYS B 1 411 ? -30.953 19.359 11.023 1 91.62 411 LYS B N 1
ATOM 7207 C CA . LYS B 1 411 ? -31.109 19.406 9.578 1 91.62 411 LYS B CA 1
ATOM 7208 C C . LYS B 1 411 ? -31.453 18.031 9.016 1 91.62 411 LYS B C 1
ATOM 7210 O O . LYS B 1 411 ? -32.188 17.922 8.023 1 91.62 411 LYS B O 1
ATOM 7215 N N . CYS B 1 412 ? -30.953 17 9.656 1 93.06 412 CYS B N 1
ATOM 7216 C CA . CYS B 1 412 ? -31.188 15.664 9.125 1 93.06 412 CYS B CA 1
ATOM 7217 C C . CYS B 1 412 ? -32.062 14.844 10.07 1 93.06 412 CYS B C 1
ATOM 7219 O O . CYS B 1 412 ? -32 13.609 10.047 1 93.06 412 CYS B O 1
ATOM 7221 N N . ARG B 1 413 ? -32.781 15.445 10.891 1 94.31 413 ARG B N 1
ATOM 7222 C CA . ARG B 1 413 ? -33.594 14.828 11.945 1 94.31 413 ARG B CA 1
ATOM 7223 C C . ARG B 1 413 ? -34.469 13.719 11.383 1 94.31 413 ARG B C 1
ATOM 7225 O O . ARG B 1 413 ? -34.5 12.617 11.938 1 94.31 413 ARG B O 1
ATOM 7232 N N . ASP B 1 414 ? -35.031 13.984 10.266 1 93.38 414 ASP B N 1
ATOM 7233 C CA . ASP B 1 414 ? -36.062 13.078 9.719 1 93.38 414 ASP B CA 1
ATOM 7234 C C . ASP B 1 414 ? -35.406 11.891 9.008 1 93.38 414 ASP B C 1
ATOM 7236 O O . ASP B 1 414 ? -36.094 10.938 8.633 1 93.38 414 ASP B O 1
ATOM 7240 N N . TYR B 1 415 ? -34.125 11.938 8.859 1 95.75 415 TYR B N 1
ATOM 7241 C CA . TYR B 1 415 ? -33.438 10.906 8.094 1 95.75 415 TYR B CA 1
ATOM 7242 C C . TYR B 1 415 ? -32.562 10.047 8.992 1 95.75 415 TYR B C 1
ATOM 7244 O O . TYR B 1 415 ? -31.734 9.266 8.508 1 95.75 415 TYR B O 1
ATOM 7252 N N . ILE B 1 416 ? -32.688 10.117 10.258 1 96.5 416 ILE B N 1
ATOM 7253 C CA . ILE B 1 416 ? -31.781 9.453 11.188 1 96.5 416 ILE B CA 1
ATOM 7254 C C . ILE B 1 416 ? -32.312 8.07 11.539 1 96.5 416 ILE B C 1
ATOM 7256 O O . ILE B 1 416 ? -31.547 7.109 11.648 1 96.5 416 ILE B O 1
ATOM 7260 N N . PHE B 1 417 ? -33.656 7.891 11.672 1 97.38 417 PHE B N 1
ATOM 7261 C CA . PHE B 1 417 ? -34.188 6.648 12.227 1 97.38 417 PHE B CA 1
ATOM 7262 C C . PHE B 1 417 ? -35 5.891 11.188 1 97.38 417 PHE B C 1
ATOM 7264 O O . PHE B 1 417 ? -35.812 5.039 11.531 1 97.38 417 PHE B O 1
ATOM 7271 N N . ASN B 1 418 ? -34.781 6.172 9.914 1 96.31 418 ASN B N 1
ATOM 7272 C CA . ASN B 1 418 ? -35.5 5.477 8.859 1 96.31 418 ASN B CA 1
ATOM 7273 C C . ASN B 1 418 ? -35.219 3.982 8.852 1 96.31 418 ASN B C 1
ATOM 7275 O O . ASN B 1 418 ? -36.031 3.172 8.43 1 96.31 418 ASN B O 1
ATOM 7279 N N . PHE B 1 419 ? -34.062 3.578 9.375 1 97.06 419 PHE B N 1
ATOM 7280 C CA . PHE B 1 419 ? -33.656 2.176 9.414 1 97.06 419 PHE B CA 1
ATOM 7281 C C . PHE B 1 419 ? -34.562 1.394 10.375 1 97.06 419 PHE B C 1
ATOM 7283 O O . PHE B 1 419 ? -34.625 0.164 10.305 1 97.06 419 PHE B O 1
ATOM 7290 N N . LEU B 1 420 ? -35.188 2.066 11.289 1 96.88 420 LEU B N 1
ATOM 7291 C CA . LEU B 1 420 ? -36.125 1.41 12.203 1 96.88 420 LEU B CA 1
ATOM 7292 C C . LEU B 1 420 ? -37.438 1.097 11.5 1 96.88 420 LEU B C 1
ATOM 7294 O O . LEU B 1 420 ? -38 0.014 11.68 1 96.88 420 LEU B O 1
ATOM 7298 N N . ARG B 1 421 ? -37.875 1.99 10.688 1 95.19 421 ARG B N 1
ATOM 7299 C CA . ARG B 1 421 ? -39.156 1.828 9.969 1 95.19 421 ARG B CA 1
ATOM 7300 C C . ARG B 1 421 ? -39.031 0.728 8.914 1 95.19 421 ARG B C 1
ATOM 7302 O O . ARG B 1 421 ? -39.969 -0.065 8.742 1 95.19 421 ARG B O 1
ATOM 7309 N N . ASP B 1 422 ? -37.938 0.726 8.219 1 94.94 422 ASP B N 1
ATOM 7310 C CA . ASP B 1 422 ? -37.688 -0.245 7.16 1 94.94 422 ASP B CA 1
ATOM 7311 C C . ASP B 1 422 ? -36.469 -1.082 7.473 1 94.94 422 ASP B C 1
ATOM 7313 O O . ASP B 1 422 ? -35.344 -0.583 7.402 1 94.94 422 ASP B O 1
ATOM 7317 N N . PRO B 1 423 ? -36.656 -2.352 7.688 1 94.38 423 PRO B N 1
ATOM 7318 C CA . PRO B 1 423 ? -35.531 -3.215 8.055 1 94.38 423 PRO B CA 1
ATOM 7319 C C . PRO B 1 423 ? -34.531 -3.387 6.922 1 94.38 423 PRO B C 1
ATOM 7321 O O . PRO B 1 423 ? -33.406 -3.836 7.156 1 94.38 423 PRO B O 1
ATOM 7324 N N . ALA B 1 424 ? -34.938 -3.027 5.734 1 93.25 424 ALA B N 1
ATOM 7325 C CA . ALA B 1 424 ? -34.031 -3.168 4.594 1 93.25 424 ALA B CA 1
ATOM 7326 C C . ALA B 1 424 ? -32.969 -2.078 4.602 1 93.25 424 ALA B C 1
ATOM 7328 O O . ALA B 1 424 ? -31.922 -2.211 3.945 1 93.25 424 ALA B O 1
ATOM 7329 N N . ILE B 1 425 ? -33.188 -1.048 5.348 1 95.94 425 ILE B N 1
ATOM 7330 C CA . ILE B 1 425 ? -32.25 0.085 5.402 1 95.94 425 ILE B CA 1
ATOM 7331 C C . ILE B 1 425 ? -31.234 -0.132 6.512 1 95.94 425 ILE B C 1
ATOM 7333 O O . ILE B 1 425 ? -31.609 -0.261 7.684 1 95.94 425 ILE B O 1
ATOM 7337 N N . PRO B 1 426 ? -29.953 -0.222 6.152 1 95.94 426 PRO B N 1
ATOM 7338 C CA . PRO B 1 426 ? -28.938 -0.331 7.199 1 95.94 426 PRO B CA 1
ATOM 7339 C C . PRO B 1 426 ? -28.75 0.971 7.977 1 95.94 426 PRO B C 1
ATOM 7341 O O . PRO B 1 426 ? -28.938 2.057 7.426 1 95.94 426 PRO B O 1
ATOM 7344 N N . PRO B 1 427 ? -28.344 0.848 9.211 1 95.5 427 PRO B N 1
ATOM 7345 C CA . PRO B 1 427 ? -28.156 2.055 10.016 1 95.5 427 PRO B CA 1
ATOM 7346 C C . PRO B 1 427 ? -26.891 2.828 9.633 1 95.5 427 PRO B C 1
ATOM 7348 O O . PRO B 1 427 ? -26.734 3.992 10.016 1 95.5 427 PRO B O 1
ATOM 7351 N N . ASP B 1 428 ? -26.016 2.068 8.938 1 93.69 428 ASP B N 1
ATOM 7352 C CA . ASP B 1 428 ? -24.766 2.74 8.594 1 93.69 428 ASP B CA 1
ATOM 7353 C C . ASP B 1 428 ? -24.375 2.48 7.141 1 93.69 428 ASP B C 1
ATOM 7355 O O . ASP B 1 428 ? -25.016 1.686 6.453 1 93.69 428 ASP B O 1
ATOM 7359 N N . ASN B 1 429 ? -23.375 3.289 6.66 1 94 429 ASN B N 1
ATOM 7360 C CA . ASN B 1 429 ? -22.875 3.199 5.293 1 94 429 ASN B CA 1
ATOM 7361 C C . ASN B 1 429 ? -21.484 2.568 5.246 1 94 429 ASN B C 1
ATOM 7363 O O . ASN B 1 429 ? -20.656 2.941 4.414 1 94 429 ASN B O 1
ATOM 7367 N N . ASN B 1 430 ? -21.141 1.646 6.191 1 88.38 430 ASN B N 1
ATOM 7368 C CA . ASN B 1 430 ? -19.812 1.06 6.328 1 88.38 430 ASN B CA 1
ATOM 7369 C C . ASN B 1 430 ? -19.438 0.222 5.109 1 88.38 430 ASN B C 1
ATOM 7371 O O . ASN B 1 430 ? -18.266 0.155 4.734 1 88.38 430 ASN B O 1
ATOM 7375 N N . SER B 1 431 ? -20.438 -0.374 4.523 1 91.06 431 SER B N 1
ATOM 7376 C CA . SER B 1 431 ? -20.188 -1.212 3.357 1 91.06 431 SER B CA 1
ATOM 7377 C C . SER B 1 431 ? -19.609 -0.393 2.203 1 91.06 431 SER B C 1
ATOM 7379 O O . SER B 1 431 ? -18.672 -0.818 1.536 1 91.06 431 SER B O 1
ATOM 7381 N N . SER B 1 432 ? -20.234 0.767 1.994 1 92.88 432 SER B N 1
ATOM 7382 C CA . SER B 1 432 ? -19.734 1.644 0.941 1 92.88 432 SER B CA 1
ATOM 7383 C C . SER B 1 432 ? -18.312 2.129 1.253 1 92.88 432 SER B C 1
ATOM 7385 O O . SER B 1 432 ? -17.469 2.209 0.36 1 92.88 432 SER B O 1
ATOM 7387 N N . GLU B 1 433 ? -18.094 2.416 2.52 1 87.62 433 GLU B N 1
ATOM 7388 C CA . GLU B 1 433 ? -16.781 2.869 2.951 1 87.62 433 GLU B CA 1
ATOM 7389 C C . GLU B 1 433 ? -15.727 1.784 2.734 1 87.62 433 GLU B C 1
ATOM 7391 O O . GLU B 1 433 ? -14.617 2.068 2.27 1 87.62 433 GLU B O 1
ATOM 7396 N N . ARG B 1 434 ? -16.078 0.612 2.99 1 87.5 434 ARG B N 1
ATOM 7397 C CA . ARG B 1 434 ? -15.164 -0.512 2.793 1 87.5 434 ARG B CA 1
ATOM 7398 C C . ARG B 1 434 ? -14.859 -0.721 1.312 1 87.5 434 ARG B C 1
ATOM 7400 O O . ARG B 1 434 ? -13.734 -1.054 0.943 1 87.5 434 ARG B O 1
ATOM 7407 N N . GLY B 1 435 ? -15.852 -0.549 0.55 1 88.44 435 GLY B N 1
ATOM 7408 C CA . GLY B 1 435 ? -15.688 -0.704 -0.887 1 88.44 435 GLY B CA 1
ATOM 7409 C C . GLY B 1 435 ? -14.766 0.335 -1.498 1 88.44 435 GLY B C 1
ATOM 7410 O O . GLY B 1 435 ? -13.914 0.007 -2.326 1 88.44 435 GLY B O 1
ATOM 7411 N N . ILE B 1 436 ? -14.922 1.499 -1.065 1 88.94 436 ILE B N 1
ATOM 7412 C CA . ILE B 1 436 ? -14.172 2.596 -1.667 1 88.94 436 ILE B CA 1
ATOM 7413 C C . ILE B 1 436 ? -12.758 2.635 -1.086 1 88.94 436 ILE B C 1
ATOM 7415 O O . ILE B 1 436 ? -11.844 3.166 -1.71 1 88.94 436 ILE B O 1
ATOM 7419 N N . ARG B 1 437 ? -12.594 2.08 0.082 1 85.44 437 ARG B N 1
ATOM 7420 C CA . ARG B 1 437 ? -11.281 2.025 0.723 1 85.44 437 ARG B CA 1
ATOM 7421 C C . ARG B 1 437 ? -10.281 1.269 -0.143 1 85.44 437 ARG B C 1
ATOM 7423 O O . ARG B 1 437 ? -9.086 1.578 -0.136 1 85.44 437 ARG B O 1
ATOM 7430 N N . LYS B 1 438 ? -10.695 0.327 -0.861 1 88.19 438 LYS B N 1
ATOM 7431 C CA . LYS B 1 438 ? -9.836 -0.469 -1.728 1 88.19 438 LYS B CA 1
ATOM 7432 C C . LYS B 1 438 ? -9.195 0.396 -2.812 1 88.19 438 LYS B C 1
ATOM 7434 O O . LYS B 1 438 ? -8.062 0.151 -3.219 1 88.19 438 LYS B O 1
ATOM 7439 N N . LEU B 1 439 ? -9.961 1.336 -3.23 1 86.38 439 LEU B N 1
ATOM 7440 C CA . LEU B 1 439 ? -9.406 2.291 -4.184 1 86.38 439 LEU B CA 1
ATOM 7441 C C . LEU B 1 439 ? -8.234 3.055 -3.57 1 86.38 439 LEU B C 1
ATOM 7443 O O . LEU B 1 439 ? -7.219 3.279 -4.23 1 86.38 439 LEU B O 1
ATOM 7447 N N . LYS B 1 440 ? -8.406 3.43 -2.338 1 82.88 440 LYS B N 1
ATOM 7448 C CA . LYS B 1 440 ? -7.348 4.16 -1.653 1 82.88 440 LYS B CA 1
ATOM 7449 C C . LYS B 1 440 ? -6.094 3.303 -1.509 1 82.88 440 LYS B C 1
ATOM 7451 O O . LYS B 1 440 ? -4.973 3.807 -1.61 1 82.88 440 LYS B O 1
ATOM 7456 N N . ILE B 1 441 ? -6.305 2.098 -1.315 1 83.56 441 ILE B N 1
ATOM 7457 C CA . ILE B 1 441 ? -5.188 1.167 -1.202 1 83.56 441 ILE B CA 1
ATOM 7458 C C . ILE B 1 441 ? -4.441 1.09 -2.533 1 83.56 441 ILE B C 1
ATOM 7460 O O . ILE B 1 441 ? -3.211 1.123 -2.566 1 83.56 441 ILE B O 1
ATOM 7464 N N . LYS B 1 442 ? -5.203 0.959 -3.572 1 86.62 442 LYS B N 1
ATOM 7465 C CA . LYS B 1 442 ? -4.605 0.95 -4.906 1 86.62 442 LYS B CA 1
ATOM 7466 C C . LYS B 1 442 ? -3.77 2.203 -5.145 1 86.62 442 LYS B C 1
ATOM 7468 O O . LYS B 1 442 ? -2.646 2.119 -5.645 1 86.62 442 LYS B O 1
ATOM 7473 N N . LEU B 1 443 ? -4.262 3.283 -4.762 1 81.19 443 LEU B N 1
ATOM 7474 C CA . LEU B 1 443 ? -3.588 4.555 -4.984 1 81.19 443 LEU B CA 1
ATOM 7475 C C . LEU B 1 443 ? -2.352 4.68 -4.102 1 81.19 443 LEU B C 1
ATOM 7477 O O . LEU B 1 443 ? -1.352 5.277 -4.504 1 81.19 443 LEU B O 1
ATOM 7481 N N . LYS B 1 444 ? -2.465 4.133 -2.912 1 75.25 444 LYS B N 1
ATOM 7482 C CA . LYS B 1 444 ? -1.317 4.145 -2.01 1 75.25 444 LYS B CA 1
ATOM 7483 C C . LYS B 1 444 ? -0.158 3.334 -2.584 1 75.25 444 LYS B C 1
ATOM 7485 O O . LYS B 1 444 ? 1.007 3.701 -2.416 1 75.25 444 LYS B O 1
ATOM 7490 N N . ASN B 1 445 ? -0.49 2.328 -3.209 1 78.94 445 ASN B N 1
ATOM 7491 C CA . ASN B 1 445 ? 0.529 1.427 -3.734 1 78.94 445 ASN B CA 1
ATOM 7492 C C . ASN B 1 445 ? 1.077 1.919 -5.07 1 78.94 445 ASN B C 1
ATOM 7494 O O . ASN B 1 445 ? 2.277 1.818 -5.332 1 78.94 445 ASN B O 1
ATOM 7498 N N . SER B 1 446 ? 0.191 2.432 -5.867 1 75.44 446 SER B N 1
ATOM 7499 C CA . SER B 1 446 ? 0.573 2.775 -7.234 1 75.44 446 SER B CA 1
ATOM 7500 C C . SER B 1 446 ? 0.752 4.281 -7.395 1 75.44 446 SER B C 1
ATOM 7502 O O . SER B 1 446 ? 1.285 4.742 -8.406 1 75.44 446 SER B O 1
ATOM 7504 N N . GLY B 1 447 ? 0.353 5.02 -6.355 1 67.19 447 GLY B N 1
ATOM 7505 C CA . GLY B 1 447 ? 0.436 6.469 -6.441 1 67.19 447 GLY B CA 1
ATOM 7506 C C . GLY B 1 447 ? -0.813 7.105 -7.02 1 67.19 447 GLY B C 1
ATOM 7507 O O . GLY B 1 447 ? -1.754 7.418 -6.285 1 67.19 447 GLY B O 1
ATOM 7508 N N . CYS B 1 448 ? -0.825 7.441 -8.336 1 71.5 448 CYS B N 1
ATOM 7509 C CA . CYS B 1 448 ? -1.966 8.047 -9.008 1 71.5 448 CYS B CA 1
ATOM 7510 C C . CYS B 1 448 ? -2.252 7.34 -10.328 1 71.5 448 CYS B C 1
ATOM 7512 O O . CYS B 1 448 ? -1.452 6.52 -10.789 1 71.5 448 CYS B O 1
ATOM 7514 N N . PHE B 1 449 ? -3.525 7.547 -10.688 1 79.81 449 PHE B N 1
ATOM 7515 C CA . PHE B 1 449 ? -3.82 7.09 -12.047 1 79.81 449 PHE B CA 1
ATOM 7516 C C . PHE B 1 449 ? -3.186 8.016 -13.078 1 79.81 449 PHE B C 1
ATOM 7518 O O . PHE B 1 449 ? -3.246 9.242 -12.938 1 79.81 449 PHE B O 1
ATOM 7525 N N . ARG B 1 450 ? -2.527 7.449 -13.969 1 74.38 450 ARG B N 1
ATOM 7526 C CA . ARG B 1 450 ? -1.807 8.25 -14.953 1 74.38 450 ARG B CA 1
ATOM 7527 C C . ARG B 1 450 ? -2.715 8.625 -16.125 1 74.38 450 ARG B C 1
ATOM 7529 O O . ARG B 1 450 ? -2.338 9.438 -16.969 1 74.38 450 ARG B O 1
ATOM 7536 N N . SER B 1 451 ? -3.861 8 -16.219 1 81.31 451 SER B N 1
ATOM 7537 C CA . SER B 1 451 ? -4.816 8.281 -17.281 1 81.31 451 SER B CA 1
ATOM 7538 C C . SER B 1 451 ? -6.25 8.031 -16.828 1 81.31 451 SER B C 1
ATOM 7540 O O . SER B 1 451 ? -6.484 7.266 -15.891 1 81.31 451 SER B O 1
ATOM 7542 N N . ASP B 1 452 ? -7.125 8.719 -17.516 1 86.56 452 ASP B N 1
ATOM 7543 C CA . ASP B 1 452 ? -8.547 8.492 -17.266 1 86.56 452 ASP B CA 1
ATOM 7544 C C . ASP B 1 452 ? -8.938 7.055 -17.578 1 86.56 452 ASP B C 1
ATOM 7546 O O . ASP B 1 452 ? -9.734 6.445 -16.859 1 86.56 452 ASP B O 1
ATOM 7550 N N . LEU B 1 453 ? -8.352 6.59 -18.578 1 87.38 453 LEU B N 1
ATOM 7551 C CA . LEU B 1 453 ? -8.656 5.227 -19 1 87.38 453 LEU B CA 1
ATOM 7552 C C . LEU B 1 453 ? -8.234 4.223 -17.922 1 87.38 453 LEU B C 1
ATOM 7554 O O . LEU B 1 453 ? -8.953 3.254 -17.672 1 87.38 453 LEU B O 1
ATOM 7558 N N . GLY B 1 454 ? -7.156 4.465 -17.359 1 88.44 454 GLY B N 1
ATOM 7559 C CA . GLY B 1 454 ? -6.691 3.602 -16.297 1 88.44 454 GLY B CA 1
ATOM 7560 C C . GLY B 1 454 ? -7.586 3.633 -15.062 1 88.44 454 GLY B C 1
ATOM 7561 O O . GLY B 1 454 ? -7.852 2.594 -14.461 1 88.44 454 GLY B O 1
ATOM 7562 N N . ALA B 1 455 ? -8.016 4.824 -14.766 1 91.56 455 ALA B N 1
ATOM 7563 C CA . ALA B 1 455 ? -8.922 4.973 -13.625 1 91.56 455 ALA B CA 1
ATOM 7564 C C . ALA B 1 455 ? -10.25 4.27 -13.883 1 91.56 455 ALA B C 1
ATOM 7566 O O . ALA B 1 455 ? -10.734 3.518 -13.039 1 91.56 455 ALA B O 1
ATOM 7567 N N . ASP B 1 456 ? -10.75 4.5 -15.055 1 93.88 456 ASP B N 1
ATOM 7568 C CA . ASP B 1 456 ? -12.016 3.879 -15.438 1 93.88 456 ASP B CA 1
ATOM 7569 C C . ASP B 1 456 ? -11.906 2.355 -15.43 1 93.88 456 ASP B C 1
ATOM 7571 O O . ASP B 1 456 ? -12.812 1.668 -14.945 1 93.88 456 ASP B O 1
ATOM 7575 N N . ALA B 1 457 ? -10.859 1.877 -15.969 1 94.81 457 ALA B N 1
ATOM 7576 C CA . ALA B 1 457 ? -10.656 0.432 -16.031 1 94.81 457 ALA B CA 1
ATOM 7577 C C . ALA B 1 457 ? -10.609 -0.183 -14.641 1 94.81 457 ALA B C 1
ATOM 7579 O O . ALA B 1 457 ? -11.25 -1.21 -14.391 1 94.81 457 ALA B O 1
ATOM 7580 N N . PHE B 1 458 ? -9.898 0.446 -13.812 1 93.94 458 PHE B N 1
ATOM 7581 C CA . PHE B 1 458 ? -9.797 -0.079 -12.453 1 93.94 458 PHE B CA 1
ATOM 7582 C C . PHE B 1 458 ? -11.156 -0.097 -11.773 1 93.94 458 PHE B C 1
ATOM 7584 O O . PHE B 1 458 ? -11.539 -1.1 -11.172 1 93.94 458 PHE B O 1
ATOM 7591 N N . MET B 1 459 ? -11.844 0.988 -11.828 1 95.88 459 MET B N 1
ATOM 7592 C CA . MET B 1 459 ? -13.117 1.116 -11.125 1 95.88 459 MET B CA 1
ATOM 7593 C C . MET B 1 459 ? -14.148 0.149 -11.695 1 95.88 459 MET B C 1
ATOM 7595 O O . MET B 1 459 ? -14.914 -0.463 -10.938 1 95.88 459 MET B O 1
ATOM 7599 N N . ASP B 1 460 ? -14.141 -0.002 -12.984 1 96.94 460 ASP B N 1
ATOM 7600 C CA . ASP B 1 460 ? -15.039 -0.955 -13.625 1 96.94 460 ASP B CA 1
ATOM 7601 C C . ASP B 1 460 ? -14.742 -2.383 -13.172 1 96.94 460 ASP B C 1
ATOM 7603 O O . ASP B 1 460 ? -15.648 -3.113 -12.773 1 96.94 460 ASP B O 1
ATOM 7607 N N . LEU B 1 461 ? -13.562 -2.721 -13.242 1 97.38 461 LEU B N 1
ATOM 7608 C CA . LEU B 1 461 ? -13.18 -4.078 -12.859 1 97.38 461 LEU B CA 1
ATOM 7609 C C . LEU B 1 461 ? -13.391 -4.297 -11.359 1 97.38 461 LEU B C 1
ATOM 7611 O O . LEU B 1 461 ? -13.727 -5.406 -10.938 1 97.38 461 LEU B O 1
ATOM 7615 N N . HIS B 1 462 ? -13.117 -3.248 -10.617 1 96.5 462 HIS B N 1
ATOM 7616 C CA . HIS B 1 462 ? -13.383 -3.32 -9.18 1 96.5 462 HIS B CA 1
ATOM 7617 C C . HIS B 1 462 ? -14.859 -3.586 -8.914 1 96.5 462 HIS B C 1
ATOM 7619 O O . HIS B 1 462 ? -15.203 -4.297 -7.965 1 96.5 462 HIS B O 1
ATOM 7625 N N . SER B 1 463 ? -15.742 -2.977 -9.695 1 97.69 463 SER B N 1
ATOM 7626 C CA . SER B 1 463 ? -17.172 -3.232 -9.578 1 97.69 463 SER B CA 1
ATOM 7627 C C . SER B 1 463 ? -17.484 -4.711 -9.773 1 97.69 463 SER B C 1
ATOM 7629 O O . SER B 1 463 ? -18.266 -5.289 -9.016 1 97.69 463 SER B O 1
ATOM 7631 N N . ILE B 1 464 ? -16.828 -5.336 -10.758 1 97.62 464 ILE B N 1
ATOM 7632 C CA . ILE B 1 464 ? -17.031 -6.75 -11.047 1 97.62 464 ILE B CA 1
ATOM 7633 C C . ILE B 1 464 ? -16.531 -7.59 -9.867 1 97.62 464 ILE B C 1
ATOM 7635 O O . ILE B 1 464 ? -17.219 -8.5 -9.414 1 97.62 464 ILE B O 1
ATOM 7639 N N . VAL B 1 465 ? -15.398 -7.258 -9.383 1 96.75 465 VAL B N 1
ATOM 7640 C CA . VAL B 1 465 ? -14.742 -8.008 -8.32 1 96.75 465 VAL B CA 1
ATOM 7641 C C . VAL B 1 465 ? -15.594 -7.945 -7.047 1 96.75 465 VAL B C 1
ATOM 7643 O O . VAL B 1 465 ? -15.875 -8.977 -6.434 1 96.75 465 VAL B O 1
ATOM 7646 N N . GLU B 1 466 ? -16.016 -6.754 -6.66 1 96.44 466 GLU B N 1
ATOM 7647 C CA . GLU B 1 466 ? -16.766 -6.582 -5.426 1 96.44 466 GLU B CA 1
ATOM 7648 C C . GLU B 1 466 ? -18.141 -7.254 -5.52 1 96.44 466 GLU B C 1
ATOM 7650 O O . GLU B 1 466 ? -18.609 -7.852 -4.547 1 96.44 466 GLU B O 1
ATOM 7655 N N . THR B 1 467 ? -18.797 -7.102 -6.648 1 97.56 467 THR B N 1
ATOM 7656 C CA . THR B 1 467 ? -20.078 -7.777 -6.852 1 97.56 467 THR B CA 1
ATOM 7657 C C . THR B 1 467 ? -19.906 -9.289 -6.773 1 97.56 467 THR B C 1
ATOM 7659 O O . THR B 1 467 ? -20.719 -9.984 -6.164 1 97.56 467 THR B O 1
ATOM 7662 N N . THR B 1 468 ? -18.797 -9.812 -7.43 1 96.88 468 THR B N 1
ATOM 7663 C CA . THR B 1 468 ? -18.5 -11.234 -7.402 1 96.88 468 THR B CA 1
ATOM 7664 C C . THR B 1 468 ? -18.312 -11.727 -5.969 1 96.88 468 THR B C 1
ATOM 7666 O O . THR B 1 468 ? -18.844 -12.773 -5.594 1 96.88 468 THR B O 1
ATOM 7669 N N . LYS B 1 469 ? -17.656 -11.008 -5.156 1 94.62 469 LYS B N 1
ATOM 7670 C CA . LYS B 1 469 ? -17.422 -11.359 -3.756 1 94.62 469 LYS B CA 1
ATOM 7671 C C . LYS B 1 469 ? -18.734 -11.414 -2.982 1 94.62 469 LYS B C 1
ATOM 7673 O O . LYS B 1 469 ? -18.938 -12.289 -2.137 1 94.62 469 LYS B O 1
ATOM 7678 N N . LYS B 1 470 ? -19.641 -10.469 -3.256 1 95.12 470 LYS B N 1
ATOM 7679 C CA . LYS B 1 470 ? -20.938 -10.414 -2.574 1 95.12 470 LYS B CA 1
ATOM 7680 C C . LYS B 1 470 ? -21.75 -11.664 -2.852 1 95.12 470 LYS B C 1
ATOM 7682 O O . LYS B 1 470 ? -22.609 -12.047 -2.051 1 95.12 470 LYS B O 1
ATOM 7687 N N . HIS B 1 471 ? -21.453 -12.312 -3.92 1 95.75 471 HIS B N 1
ATOM 7688 C CA . HIS B 1 471 ? -22.172 -13.523 -4.277 1 95.75 471 HIS B CA 1
ATOM 7689 C C . HIS B 1 471 ? -21.391 -14.773 -3.9 1 95.75 471 HIS B C 1
ATOM 7691 O O . HIS B 1 471 ? -21.719 -15.875 -4.332 1 95.75 471 HIS B O 1
ATOM 7697 N N . GLY B 1 472 ? -20.25 -14.648 -3.32 1 92.56 472 GLY B N 1
ATOM 7698 C CA . GLY B 1 472 ? -19.484 -15.766 -2.795 1 92.56 472 GLY B CA 1
ATOM 7699 C C . GLY B 1 472 ? -18.641 -16.469 -3.852 1 92.56 472 GLY B C 1
ATOM 7700 O O . GLY B 1 472 ? -18.234 -17.609 -3.672 1 92.56 472 GLY B O 1
ATOM 7701 N N . ASN B 1 473 ? -18.453 -15.82 -4.941 1 93.88 473 ASN B N 1
ATOM 7702 C CA . ASN B 1 473 ? -17.641 -16.391 -6.012 1 93.88 473 ASN B CA 1
ATOM 7703 C C . ASN B 1 473 ? -16.203 -15.883 -5.969 1 93.88 473 ASN B C 1
ATOM 7705 O O . ASN B 1 473 ? -15.914 -14.906 -5.277 1 93.88 473 ASN B O 1
ATOM 7709 N N . SER B 1 474 ? -15.336 -16.547 -6.66 1 94.81 474 SER B N 1
ATOM 7710 C CA . SER B 1 474 ? -13.922 -16.203 -6.684 1 94.81 474 SER B CA 1
ATOM 7711 C C . SER B 1 474 ? -13.648 -15.039 -7.629 1 94.81 474 SER B C 1
ATOM 7713 O O . SER B 1 474 ? -13.914 -15.133 -8.828 1 94.81 474 SER B O 1
ATOM 7715 N N . PRO B 1 475 ? -13.07 -14.008 -7.07 1 96.25 475 PRO B N 1
ATOM 7716 C CA . PRO B 1 475 ? -12.695 -12.898 -7.957 1 96.25 475 PRO B CA 1
ATOM 7717 C C . PRO B 1 475 ? -11.711 -13.328 -9.047 1 96.25 475 PRO B C 1
ATOM 7719 O O . PRO B 1 475 ? -11.773 -12.82 -10.164 1 96.25 475 PRO B O 1
ATOM 7722 N N . TYR B 1 476 ? -10.836 -14.273 -8.727 1 96.75 476 TYR B N 1
ATOM 7723 C CA . TYR B 1 476 ? -9.867 -14.766 -9.711 1 96.75 476 TYR B CA 1
ATOM 7724 C C . TYR B 1 476 ? -10.57 -15.414 -10.891 1 96.75 476 TYR B C 1
ATOM 7726 O O . TYR B 1 476 ? -10.281 -15.102 -12.047 1 96.75 476 TYR B O 1
ATOM 7734 N N . ASN B 1 477 ? -11.516 -16.234 -10.609 1 95.81 477 ASN B N 1
ATOM 7735 C CA . ASN B 1 477 ? -12.266 -16.906 -11.664 1 95.81 477 ASN B CA 1
ATOM 7736 C C . ASN B 1 477 ? -13.094 -15.922 -12.477 1 95.81 477 ASN B C 1
ATOM 7738 O O . ASN B 1 477 ? -13.242 -16.078 -13.688 1 95.81 477 ASN B O 1
ATOM 7742 N N . ALA B 1 478 ? -13.664 -14.953 -11.781 1 96.94 478 ALA B N 1
ATOM 7743 C CA . ALA B 1 478 ? -14.461 -13.945 -12.477 1 96.94 478 ALA B CA 1
ATOM 7744 C C . ALA B 1 478 ? -13.609 -13.164 -13.477 1 96.94 478 ALA B C 1
ATOM 7746 O O . ALA B 1 478 ? -14.047 -12.914 -14.602 1 96.94 478 ALA B O 1
ATOM 7747 N N . ILE B 1 479 ? -12.414 -12.805 -13.055 1 97.38 479 ILE B N 1
ATOM 7748 C CA . ILE B 1 479 ? -11.516 -12.055 -13.922 1 97.38 479 ILE B CA 1
ATOM 7749 C C . ILE B 1 479 ? -11.062 -12.938 -15.086 1 97.38 479 ILE B C 1
ATOM 7751 O O . ILE B 1 479 ? -11 -12.484 -16.234 1 97.38 479 ILE B O 1
ATOM 7755 N N . LEU B 1 480 ? -10.781 -14.219 -14.781 1 96.31 480 LEU B N 1
ATOM 7756 C CA . LEU B 1 480 ? -10.375 -15.156 -15.828 1 96.31 480 LEU B CA 1
ATOM 7757 C C . LEU B 1 480 ? -11.461 -15.297 -16.891 1 96.31 480 LEU B C 1
ATOM 7759 O O . LEU B 1 480 ? -11.164 -15.43 -18.078 1 96.31 480 LEU B O 1
ATOM 7763 N N . ALA B 1 481 ? -12.711 -15.234 -16.469 1 96.06 481 ALA B N 1
ATOM 7764 C CA . ALA B 1 481 ? -13.859 -15.414 -17.359 1 96.06 481 ALA B CA 1
ATOM 7765 C C . ALA B 1 481 ? -13.984 -14.242 -18.328 1 96.06 481 ALA B C 1
ATOM 7767 O O . ALA B 1 481 ? -14.695 -14.336 -19.328 1 96.06 481 ALA B O 1
ATOM 7768 N N . LEU B 1 482 ? -13.336 -13.18 -18.031 1 96.69 482 LEU B N 1
ATOM 7769 C CA . LEU B 1 482 ? -13.391 -12.016 -18.906 1 96.69 482 LEU B CA 1
ATOM 7770 C C . LEU B 1 482 ? -12.531 -12.227 -20.156 1 96.69 482 LEU B C 1
ATOM 7772 O O . LEU B 1 482 ? -12.617 -11.453 -21.109 1 96.69 482 LEU B O 1
ATOM 7776 N N . PHE B 1 483 ? -11.742 -13.242 -20.156 1 95.88 483 PHE B N 1
ATOM 7777 C CA . PHE B 1 483 ? -10.859 -13.547 -21.281 1 95.88 483 PHE B CA 1
ATOM 7778 C C . PHE B 1 483 ? -11.289 -14.844 -21.969 1 95.88 483 PHE B C 1
ATOM 7780 O O . PHE B 1 483 ? -11.07 -15.016 -23.172 1 95.88 483 PHE B O 1
#

Organism: NCBI:txid1796646

Solvent-accessible surface area (backbone atoms only — not comparable to full-atom values): 52060 Å² total; per-residue (Å²): 134,83,72,65,64,67,55,50,56,53,49,50,51,51,51,52,50,49,47,52,52,47,49,50,50,40,52,49,42,50,51,50,41,54,50,51,51,53,49,39,50,52,47,51,52,48,41,52,52,48,50,52,50,42,52,51,48,48,52,49,38,49,49,45,44,53,56,37,39,71,65,66,47,78,78,67,17,48,52,36,28,90,43,54,62,87,72,36,52,76,70,39,42,47,52,27,75,67,44,52,95,58,72,76,85,78,68,74,95,65,87,57,94,79,62,75,72,82,68,78,71,85,69,86,76,66,76,42,79,44,78,46,66,46,60,55,33,90,81,83,61,45,72,34,77,88,39,58,70,40,82,69,54,66,27,35,37,37,32,58,54,77,59,48,60,42,32,33,36,36,40,36,28,33,33,37,34,84,85,80,60,48,78,36,67,70,65,79,81,91,46,87,73,47,38,56,36,74,32,49,58,46,48,24,49,53,43,34,41,40,67,73,68,32,44,36,62,68,57,49,33,49,45,35,34,58,62,43,65,40,86,59,58,63,67,56,51,53,48,44,42,50,49,36,36,61,55,40,44,67,59,51,52,50,48,51,51,52,56,52,68,34,54,51,37,26,46,41,73,46,79,42,48,37,62,88,34,75,27,24,39,36,37,43,29,46,88,62,39,39,43,34,43,77,35,75,52,86,50,41,61,55,55,44,73,74,52,48,76,37,39,47,64,14,30,38,25,23,65,87,56,66,42,63,70,75,44,66,49,59,38,51,27,39,21,44,61,61,53,44,24,45,26,49,29,48,37,69,74,39,74,83,60,59,65,43,53,52,53,39,48,50,55,51,50,53,52,46,51,39,69,75,39,58,78,49,67,38,79,45,60,68,57,50,51,54,49,48,55,58,64,66,50,84,54,82,90,50,62,68,65,57,49,52,51,45,53,52,46,62,75,43,53,85,20,57,50,43,32,35,50,36,49,84,40,63,57,48,37,59,68,38,52,57,58,52,47,53,55,52,50,33,32,68,60,54,56,57,34,80,33,68,66,55,45,44,33,49,30,46,46,42,17,53,38,52,23,34,46,58,70,73,44,51,46,52,57,57,46,35,68,42,95,137,81,73,68,65,70,55,50,57,54,48,50,51,50,50,52,51,49,49,52,53,47,51,52,50,39,52,51,40,50,52,49,40,54,51,51,50,51,50,40,50,53,48,50,53,48,40,52,50,49,50,52,50,41,51,50,47,48,50,48,40,50,50,47,44,53,56,37,40,71,67,65,46,77,78,68,17,48,55,36,29,88,42,56,63,87,73,35,52,75,70,38,41,45,53,27,75,65,44,52,94,57,72,77,84,76,68,74,96,66,86,55,93,80,61,76,72,82,69,77,70,85,70,87,76,65,75,41,79,43,80,47,65,45,61,57,34,89,81,80,62,46,73,36,77,88,38,58,70,40,83,69,56,64,28,35,37,37,31,58,52,77,59,48,62,41,32,33,35,35,38,35,30,34,32,37,34,83,82,81,59,48,80,37,67,70,66,80,80,91,45,87,72,47,38,56,36,75,32,47,58,45,48,25,50,54,43,34,40,40,66,73,66,33,44,35,62,70,56,49,33,50,45,35,34,57,62,43,66,40,84,57,57,64,67,57,51,54,51,46,41,51,49,36,35,62,55,40,45,65,58,50,53,50,47,51,51,53,55,52,69,34,54,52,38,26,45,43,74,44,80,41,47,37,62,89,32,74,27,23,39,37,38,43,28,48,88,62,39,36,44,33,44,76,33,75,51,86,49,43,62,55,54,44,72,71,52,48,76,36,40,47,63,16,29,39,26,23,65,88,55,66,41,63,70,75,44,66,49,59,38,51,27,38,21,44,60,60,51,44,23,45,25,48,30,48,39,68,74,40,74,84,61,58,64,45,54,51,54,39,49,51,54,50,48,52,54,48,51,39,70,74,38,59,79,50,67,39,79,45,60,67,57,50,50,54,48,50,56,59,63,67,51,84,53,83,90,49,61,69,65,56,49,52,51,45,51,51,45,62,76,44,52,87,21,57,50,43,30,36,49,36,47,84,39,63,57,47,40,60,67,38,50,57,59,54,46,54,53,53,50,32,31,69,60,54,55,57,33,78,32,68,66,56,46,42,33,49,28,48,47,41,17,52,38,53,23,33,48,57,69,72,44,50,47,51,58,56,46,35,69,42,96

Secondary structure (DSSP, 8-state):
---HHHHHHHHHHHHHHHHHHHHHHHHHHHHHHHHHHHHHHHHHHHHHHHHHHHHHHHHHHHHHHHHHHHHHSS---TTTSS--GGGS-HHHHHHHHH--SS---SPPSS--TT----PPPPPS--SEEEEE---B-TTT--B-TT-EEEEEEEEEEEEPPP---EEEEEEEEEEE-TTT--EEESSPPP-GGGSEEE-HHHHHHHHHHHHTS---HHHHHHHIIIII-----HHHHHHHHHHHHHHHHHHHHHHHHHHHT-SEEEEEEEEEEETTEEEEEEEEE-SS-EEEEEES-SSTHHHHHHHGGGGGGSEEEE-S-HHHHTS--SEEEE-HHHHHHHHHHHHHH-TT--HHHHHHHHHHHHHHHHHHSSSS---THHHHHHHHHHHTS--TTS-HHHHHHHHHHHHTGGGSSHHHH-TTS-S--HHHHHHHHHHHHHHHHH-SBSSHHHHHHHHHHHHHHHHHHHTT--HHHHHHTT-/--TTHHHHHHHHHHHHHHHHHHHHHHHHHHHHHHHHHHHHHHHHHHHHHHHHHHHHHHHHHHHHHHHHHHHHSS---TTTSS--GGGS-HHHHHHHHH--SS---SPPSS--TT------PPPS--SEEEEE---B-TTT--B-TT-EEEEEEEEEEEEPPP---EEEEEEEEEEE-TTT--EEESSPPP-GGGSEEE-HHHHHHHHHHHHTS---HHHHHHHIIIII-----HHHHHHHHHHHHHHHHHHHHHHHHHHHT-SEEEEEEEEEEETTEEEEEEEEE-SS-EEEEEES-SSTHHHHHHHGGGGGGSEEEE-S-HHHHTS--SEEEE-HHHHHHHHHHHHHH-SS--HHHHHHHHHHHHHHHHHHSSSS---THHHHHHHHHHHTS--TTS-HHHHHHHHHHHHTGGGSSHHHH-TTS-S--HHHHHHHHHHHHHHHHH-SBSSHHHHHHHHHHHHHHHHHHHTT--HHHHHHTT-

Sequence (966 aa):
MKQPVNDITEVLRGLSAQIESMQKTIDSQHATICQINRNGQAQLRKIQSLERMLKKKDKELEELRKRLSKYEEPPKNSGNSSTPPSKEQMRDEIVRRTKSLRKPSGRKPGGQPGHEGNTLELNDSVDNIVDEKPGMCDECGDSLDGCDTELDYITQIISLPELKPLITEVRHYVTICRTCGKRVKAHSRRRRSNAVVYDASVKGFVVYLSTVQFLPYNRIAAFFKEVFGLEISQGSMVNWINEARRSAEPAIEKIKEYIMQSPVVGFDESGCYCNKRLDWAWIAQTVYFTLVFHGKSRKGRELEDRFGDSLERMTAVTDRHSAYFALHFLNHQVCLAHLLRECQYLNELDKEQQWSGSVESLFQEAIHERNQKPTESIDPQSWLDRLDNLIDENLSRLNEKFTTFKNGLLKCRDYIFNFLRDPAIPPDNNSSERGIRKLKIKLKNSGCFRSDLGADAFMDLHSIVETTKKHGNSPYNAILALFMKQPVNDITEVLRGLSAQIESMQKTIDSQHATICQINRNGQAQLRKIQSLERMLKKKDKELEELRKRLSKYEEPPKNSGNSSTPPSKEQMRDEIVRRTKSLRKPSGRKPGGQPGHEGNTLELNDSVDNIVDEKPGMCDECGDSLDGCDTELDYITQIISLPELKPLITEVRHYVTICRTCGKRVKAHSRRRRSNAVVYDASVKGFVVYLSTVQFLPYNRIAAFFKEVFGLEISQGSMVNWINEARRSAEPAIEKIKEYIMQSPVVGFDESGCYCNKRLDWAWIAQTVYFTLVFHGKSRKGRELEDRFGDSLERMTAVTDRHSAYFALHFLNHQVCLAHLLRECQYLNELDKEQQWSGSVESLFQEAIHERNQKPTESIDPQSWLDRLDNLIDENLSRLNEKFTTFKNGLLKCRDYIFNFLRDPAIPPDNNSSERGIRKLKIKLKNSGCFRSDLGADAFMDLHSIVETTKKHGNSPYNAILALF

pLDDT: mean 84.41, std 15.45, range [31.05, 97.88]